Protein AF-0000000071388627 (afdb_homodimer)

pLDDT: mean 86.47, std 14.32, range [31.53, 97.62]

Foldseek 3Di:
DCCCLQVLNDLQVLVDPVNVVVCCVVPVPDDRDGSCCCLPPVLVVLLVVLLVVVLVVCPQPQQAKEWEWDWDAFPQAGWIWIWIKIWFQHPLLDIDIATQWGFTDDDDLALVSVLVVVVVSCVVSVNDLSRYLEYEYAPDPRPVSNCVVNVHHYDYFPLNLLLQLLCQLACPDPLNVVLLVQLQQQLVVCVVDVVLLVLLQVLCVVVVHDNDHAQHADPSGVVSSLSNLVSCLSCVVSVVVSVVPDDGPHDDDPVSSLVSVLVNLLCVQVVVVSVVQLDPQHFLLVNLLLLLLNLVLLPDDDPSCVPCVSSSVSSSVSSCVSCPCVCVPLLSVLLNLLQLQHNCLSPDPVCSVVSLVSNLVVQVVVPVPDPDDFPPDDDPQPDDDDDDDPSHSVNSSVVSNPPPDDPDDDPPAPPLRVLSVVSSPDHGHHPPDDRSVVCSNRVNSGVCNRRSSRHGNRSSVVVVLVVSLPSNCDNVNVPDDSVSSGSSSNCNRSVVVVVVD/DCCCLQVLNDLQVLVDPVNVVVCCVVPVPDDRDGSCCCLPPVLVVLLVVLLVVVLVVCPQPQQAKEWEWDWDAFPQAGWIWIWIKIWFAHPLLDIDIATQWGFTDDDDLALVSVLVVVVVSCVVSVNDLSRYLEYEYAPDPRPVSNCVVNVHHYDYFPLNLLLQLLCQLPCPDPLNVVLLVQLQQQLVVCVVDVVLLVLLQVLCVVVVHDNDHAQHADPSGVVSSLSNLVSCLSCVVSVVVSVVPDDGPHDADPVSSLVSVLVNLLCVQVVVLSVVQLDPQHFLLVNLLLLLLNLVLLPDDDPSCVPCVSSSVSSSVSSCVSCPCVCVPLLSVLLNLLQLQHNCLSPDPVCSVVSLVSNLVVQVVVPVPDPDDFPPDDDPQPDDDDDDDPSHSVNSSVVSNPPPDDPDPDPPAPPLNVLSVVSSPDHGHHPPDDRSVVCSNRVNSGVCNRNSSRHGNRSSVVVVLVVSLPSNCDNVNVPDDSVSSGSSSNCNRSVVVVVVD

Sequence (1002 aa):
MEFICLDHQPLSVVEDEGFQR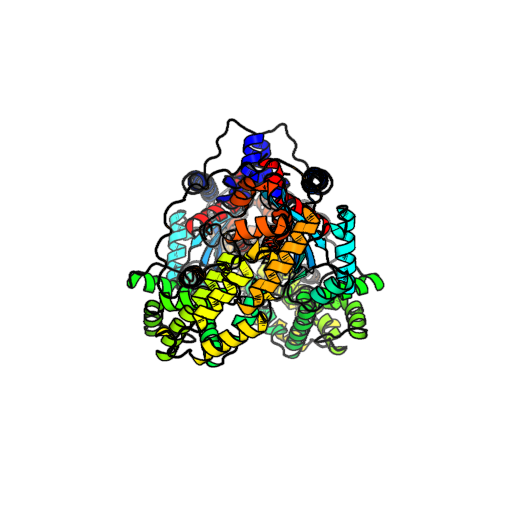LMSYLDSRYTLPGRKYFTDVCLPQLYQTVFTYVDSLMKDNITSIGFTSDIWSASVCPMSMLSLTAQFINQNFELQKVVLHSQKFSGSHTAEALVAAFSDMFQAWGIPKEKVHVILRDNTKNMEKAMRDAHLPSLPCMAHSLQLAVTEGVMSQRSIADIIASGRLIVGHFKHSPLAYSRLQSIQKQLGQPIKRLQQDVPTRWNSTVYMLQSLLEQKRALCAYVADYDLPSMFTSSQWKLVENMISLLTPFEELTQQISSSTASAADVIPSIRALTRLLEKTAETDHGVKTSKATLLEAVQKRFRDIECERLYSIATILDPRYKDRYFSDAVKPQIRGLLSNVLATGLEQQDGEASLAASGSGPPEKVPRTGSLHAMYAELLGGDQECGSSENSSSASLQLNFYLSEPVIAQSGQPLVYWQNNKSRFPAARTYLCALCTSVDSERLFSTAGNIIDEKRNKLSAKNAEMLIFIKKNLPLMLKKMEFICLDHQPLSVVEDEGFQRLMSYLDSRYTLPGRKYFTDVCLPQLYQTVFTYVDSLMKDNITSIGFTSDIWSASVCPMSMLSLTAQFINQNFELQKVVLHSQKFSGSHTAEALVAAFSDMFQAWGIPKEKVHVILRDNTKNMEKAMRDAHLPSLPCMAHSLQLAVTEGVMSQRSIADIIASGRLIVGHFKHSPLAYSRLQSIQKQLGQPIKRLQQDVPTRWNSTVYMLQSLLEQKRALCAYVADYDLPSMFTSSQWKLVENMISLLTPFEELTQQISSSTASAADVIPSIRALTRLLEKTAETDHGVKTSKATLLEAVQKRFRDIECERLYSIATILDPRYKDRYFSDAVKPQIRGLLSNVLATGLEQQDGEASLAASGSGPPEKVPRTGSLHAMYAELLGGDQECGSSENSSSASLQLNFYLSEPVIAQSGQPLVYWQNNKSRFPAARTYLCALCTSVDSERLFSTAGNIIDEKRNKLSAKNAEMLIFIKKNLPLMLKK

Solvent-accessible surface area (backbone atoms only — not comparable to full-atom values): 54882 Å² total; per-residue (Å²): 106,62,37,34,37,60,56,56,44,61,71,57,49,57,68,32,68,16,48,42,51,49,47,40,70,70,36,69,86,58,76,81,64,55,42,64,52,46,62,71,45,50,45,56,50,53,36,49,54,47,47,53,51,53,52,51,61,60,64,55,78,52,70,39,33,16,32,33,34,43,78,46,68,52,84,70,37,79,45,29,29,37,37,34,32,41,24,29,33,40,90,78,40,42,82,43,75,45,61,74,42,45,38,70,46,75,54,73,80,41,31,68,53,48,35,52,50,53,51,50,54,30,57,75,71,67,50,57,74,85,32,50,58,33,35,29,29,56,83,48,70,39,56,51,49,14,30,59,74,61,72,44,52,64,44,65,20,47,60,61,51,49,51,51,19,47,43,65,16,40,56,62,37,65,74,49,40,49,51,51,51,40,49,49,45,38,44,47,52,39,67,75,25,48,45,50,39,46,52,50,44,53,46,20,53,75,71,70,42,79,81,72,79,71,45,77,53,48,91,94,36,69,68,36,44,48,47,22,50,49,37,49,59,75,37,42,67,47,52,56,56,43,53,75,79,42,90,60,95,42,80,78,50,74,69,48,50,50,48,50,52,30,49,49,60,67,43,44,51,55,54,51,48,51,53,52,49,60,38,92,79,36,25,25,33,50,49,61,49,49,50,52,22,50,52,52,55,60,69,49,87,55,82,62,36,64,94,38,50,66,39,47,52,38,29,48,50,31,44,51,62,72,54,54,63,48,77,71,34,63,69,36,40,51,14,20,41,64,28,48,56,48,30,71,55,74,50,54,80,84,50,45,64,58,51,51,51,51,46,41,52,54,47,55,68,58,56,72,68,72,83,70,83,84,67,84,73,83,79,79,82,72,82,84,77,78,85,62,58,92,84,38,54,64,36,35,49,53,62,50,59,68,65,76,70,83,78,78,80,76,80,90,52,52,74,51,41,45,53,49,50,50,58,67,69,45,79,62,48,55,85,87,51,56,53,45,60,56,39,49,60,43,51,74,76,50,70,63,47,46,52,38,59,29,27,55,34,42,43,52,65,47,52,53,49,45,52,50,45,46,64,58,49,29,84,90,36,53,78,64,49,57,68,59,49,27,46,41,53,42,40,40,69,39,41,60,66,62,63,77,103,105,61,37,35,36,60,56,57,44,61,72,56,48,59,68,32,67,17,48,42,52,50,48,40,70,70,36,69,85,58,78,81,62,55,40,63,52,45,61,71,45,50,44,56,51,52,38,50,54,48,48,52,52,54,52,52,61,59,65,55,77,52,69,39,33,14,33,32,34,43,78,44,70,49,82,70,37,79,45,29,28,37,38,35,32,42,23,29,34,40,90,77,40,43,81,43,77,44,60,75,41,44,38,70,46,75,54,72,81,40,30,67,54,46,36,53,49,52,52,49,54,29,58,75,71,67,52,57,73,85,31,50,60,31,34,30,28,56,82,48,68,39,57,51,48,15,30,59,75,61,72,44,53,65,44,65,20,47,60,59,52,50,50,51,18,46,42,64,16,40,54,64,36,64,75,49,38,49,50,52,51,40,48,50,43,38,44,44,53,39,66,74,25,47,45,51,38,46,52,51,43,52,45,19,53,75,72,70,42,78,81,72,79,74,46,76,54,47,93,92,37,68,66,37,44,49,47,21,51,49,38,47,58,76,37,42,67,50,50,55,56,44,53,72,79,42,89,61,92,42,79,78,51,74,69,49,51,50,47,51,52,29,50,48,59,67,43,44,49,56,53,51,48,50,55,53,47,60,38,93,81,35,25,25,35,50,50,61,52,50,51,52,22,49,52,52,55,60,69,49,88,54,82,64,36,64,93,39,50,67,38,47,52,38,28,48,50,32,44,50,61,74,54,55,63,49,77,71,35,63,70,37,40,52,13,20,39,62,28,48,57,47,29,70,55,73,50,54,79,85,50,43,63,59,51,52,52,51,46,40,51,54,47,55,68,59,56,74,67,72,82,71,84,83,67,83,71,82,79,79,82,71,80,85,76,78,83,60,57,92,84,37,54,64,35,34,48,53,62,51,57,67,66,76,69,83,77,77,81,76,79,89,52,50,74,53,42,44,51,49,50,51,58,67,68,45,82,62,47,54,85,86,52,57,54,46,60,55,40,49,59,42,50,73,76,51,69,62,48,46,50,40,58,29,26,55,33,42,44,51,65,47,54,52,48,45,54,49,46,46,64,56,50,26,84,90,36,53,78,65,49,56,67,59,50,27,46,41,53,41,40,40,67,38,42,59,66,63,63,78,103

Organism: Carassius auratus (NCBI:txid7957)

Structure (mmCIF, N/CA/C/O backbone):
data_AF-0000000071388627-model_v1
#
loop_
_entity.id
_entity.type
_entity.pdbx_description
1 polymer 'Zinc finger BED domain-containing protein 4-like'
#
loop_
_atom_site.group_PDB
_atom_site.id
_atom_site.type_symbol
_atom_site.label_atom_id
_atom_site.label_alt_id
_atom_site.label_comp_id
_atom_site.label_asym_id
_atom_site.label_entity_id
_atom_site.label_seq_id
_atom_site.pdbx_PDB_ins_code
_atom_site.Cartn_x
_atom_site.Cartn_y
_atom_site.Cartn_z
_atom_site.occupancy
_atom_site.B_iso_or_equiv
_atom_site.auth_seq_id
_atom_site.auth_comp_id
_atom_site.auth_asym_id
_atom_site.auth_atom_id
_atom_site.pdbx_PDB_model_num
ATOM 1 N N . MET A 1 1 ? 21.75 2.152 11.086 1 93.62 1 MET A N 1
ATOM 2 C CA . MET A 1 1 ? 20.5 2.467 11.789 1 93.62 1 MET A CA 1
ATOM 3 C C . MET A 1 1 ? 19.906 3.781 11.281 1 93.62 1 MET A C 1
ATOM 5 O O . MET A 1 1 ? 18.703 3.895 11.109 1 93.62 1 MET A O 1
ATOM 9 N N . GLU A 1 2 ? 20.734 4.785 11.07 1 94.06 2 GLU A N 1
ATOM 10 C CA . GLU A 1 2 ? 20.266 6.051 10.516 1 94.06 2 GLU A CA 1
ATOM 11 C C . GLU A 1 2 ? 19.625 5.84 9.148 1 94.06 2 GLU A C 1
ATOM 13 O O . GLU A 1 2 ? 18.594 6.453 8.844 1 94.06 2 GLU A O 1
ATOM 18 N N . PHE A 1 3 ? 20.312 4.934 8.367 1 94.44 3 PHE A N 1
ATOM 19 C CA . PHE A 1 3 ? 19.75 4.578 7.066 1 94.44 3 PHE A CA 1
ATOM 20 C C . PHE A 1 3 ? 18.328 4.039 7.215 1 94.44 3 PHE A C 1
ATOM 22 O O . PHE A 1 3 ? 17.422 4.453 6.488 1 94.44 3 PHE A O 1
ATOM 29 N N . ILE A 1 4 ? 18.078 3.182 8.156 1 94.88 4 ILE A N 1
ATOM 30 C CA . ILE A 1 4 ? 16.797 2.533 8.383 1 94.88 4 ILE A CA 1
ATOM 31 C C . ILE A 1 4 ? 15.766 3.57 8.836 1 94.88 4 ILE A C 1
ATOM 33 O O . ILE A 1 4 ? 14.648 3.625 8.305 1 94.88 4 ILE A O 1
ATOM 37 N N . CYS A 1 5 ? 16.062 4.492 9.688 1 94.62 5 CYS A N 1
ATOM 38 C CA . CYS A 1 5 ? 15.141 5.438 10.297 1 94.62 5 CYS A CA 1
ATOM 39 C C . CYS A 1 5 ? 14.844 6.594 9.352 1 94.62 5 CYS A C 1
ATOM 41 O O . CYS A 1 5 ? 13.68 6.977 9.172 1 94.62 5 CYS A O 1
ATOM 43 N N . LEU A 1 6 ? 15.852 7.152 8.711 1 94.25 6 LEU A N 1
ATOM 44 C CA . LEU A 1 6 ? 15.688 8.328 7.867 1 94.25 6 LEU A CA 1
ATOM 45 C C . LEU A 1 6 ? 14.938 7.98 6.586 1 94.25 6 LEU A C 1
ATOM 47 O O . LEU A 1 6 ? 14.188 8.805 6.059 1 94.25 6 LEU A O 1
ATOM 51 N N . ASP A 1 7 ? 15.172 6.766 6.09 1 92.81 7 ASP A N 1
ATOM 52 C CA . ASP A 1 7 ? 14.602 6.402 4.797 1 92.81 7 ASP A CA 1
ATOM 53 C C . ASP A 1 7 ? 13.391 5.48 4.973 1 92.81 7 ASP A C 1
ATOM 55 O O . ASP A 1 7 ? 12.906 4.895 4 1 92.81 7 ASP A O 1
ATOM 59 N N . HIS A 1 8 ? 12.883 5.25 6.105 1 88.62 8 HIS A N 1
ATOM 60 C CA . HIS A 1 8 ? 11.727 4.418 6.418 1 88.62 8 HIS A CA 1
ATOM 61 C C . HIS A 1 8 ? 11.93 2.986 5.938 1 88.62 8 HIS A C 1
ATOM 63 O O . HIS A 1 8 ? 11.031 2.393 5.336 1 88.62 8 HIS A O 1
ATOM 69 N N . GLN A 1 9 ? 13.102 2.508 6.039 1 91.81 9 GLN A N 1
ATOM 70 C CA . GLN A 1 9 ? 13.352 1.112 5.695 1 91.81 9 GLN A CA 1
ATOM 71 C C . GLN A 1 9 ? 12.844 0.176 6.785 1 91.81 9 GLN A C 1
ATOM 73 O O . GLN A 1 9 ? 12.906 0.505 7.973 1 91.81 9 GLN A O 1
ATOM 78 N N . PRO A 1 10 ? 12.312 -0.989 6.352 1 91.88 10 PRO A N 1
ATOM 79 C CA . PRO A 1 10 ? 12 -1.979 7.387 1 91.88 10 PRO A CA 1
ATOM 80 C C . PRO A 1 10 ? 13.242 -2.436 8.148 1 91.88 10 PRO A C 1
ATOM 82 O O . PRO A 1 10 ? 14.336 -2.488 7.586 1 91.88 10 PRO A O 1
ATOM 85 N N . LEU A 1 11 ? 13.039 -2.76 9.438 1 92.31 11 LEU A N 1
ATOM 86 C CA . LEU A 1 11 ? 14.148 -3.238 10.258 1 92.31 11 LEU A CA 1
ATOM 87 C C . LEU A 1 11 ? 14.734 -4.523 9.68 1 92.31 11 LEU A C 1
ATOM 89 O O . LEU A 1 11 ? 15.898 -4.84 9.922 1 92.31 11 LEU A O 1
ATOM 93 N N . SER A 1 12 ? 14 -5.227 8.867 1 93.06 12 SER A N 1
ATOM 94 C CA . SER A 1 12 ? 14.422 -6.496 8.281 1 93.06 12 SER A CA 1
ATOM 95 C C . SER A 1 12 ? 15.32 -6.277 7.066 1 93.06 12 SER A C 1
ATOM 97 O O . SER A 1 12 ? 15.828 -7.234 6.48 1 93.06 12 SER A O 1
ATOM 99 N N . VAL A 1 13 ? 15.492 -5.012 6.676 1 94 13 VAL A N 1
ATOM 100 C CA . VAL A 1 13 ? 16.281 -4.691 5.496 1 94 13 VAL A CA 1
ATOM 101 C C . VAL A 1 13 ? 17.688 -5.293 5.637 1 94 13 VAL A C 1
ATOM 103 O O . VAL A 1 13 ? 18.297 -5.688 4.645 1 94 13 VAL A O 1
ATOM 106 N N . VAL A 1 14 ? 18.234 -5.469 6.844 1 95 14 VAL A N 1
ATOM 107 C CA . VAL A 1 14 ? 19.594 -5.945 7.117 1 95 14 VAL A CA 1
ATOM 108 C C . VAL A 1 14 ? 19.703 -7.426 6.77 1 95 14 VAL A C 1
ATOM 110 O O . VAL A 1 14 ? 20.797 -7.957 6.613 1 95 14 VAL A O 1
ATOM 113 N N . GLU A 1 15 ? 18.562 -8.055 6.637 1 94.75 15 GLU A N 1
ATOM 114 C CA . GLU A 1 15 ? 18.547 -9.484 6.32 1 94.75 15 GLU A CA 1
ATOM 115 C C . GLU A 1 15 ? 18.297 -9.719 4.832 1 94.75 15 GLU A C 1
ATOM 117 O O . GLU A 1 15 ? 18.359 -10.859 4.359 1 94.75 15 GLU A O 1
ATOM 122 N N . ASP A 1 16 ? 17.984 -8.656 4.141 1 94.19 16 ASP A N 1
ATOM 123 C CA . ASP A 1 16 ? 17.719 -8.781 2.713 1 94.19 16 ASP A CA 1
ATOM 124 C C . ASP A 1 16 ? 18.984 -9.117 1.945 1 94.19 16 ASP A C 1
ATOM 126 O O . ASP A 1 16 ? 20.062 -8.625 2.277 1 94.19 16 ASP A O 1
ATOM 130 N N . GLU A 1 17 ? 18.891 -9.922 0.901 1 94.06 17 GLU A N 1
ATOM 131 C CA . GLU A 1 17 ? 20.031 -10.43 0.146 1 94.06 17 GLU A CA 1
ATOM 132 C C . GLU A 1 17 ? 20.812 -9.289 -0.518 1 94.06 17 GLU A C 1
ATOM 134 O O . GLU A 1 17 ? 22.031 -9.242 -0.457 1 94.06 17 GLU A O 1
ATOM 139 N N . GLY A 1 18 ? 20.078 -8.398 -1.181 1 94.69 18 GLY A N 1
ATOM 140 C CA . GLY A 1 18 ? 20.734 -7.297 -1.867 1 94.69 18 GLY A CA 1
ATOM 141 C C . GLY A 1 18 ? 21.531 -6.402 -0.937 1 94.69 18 GLY A C 1
ATOM 142 O O . GLY A 1 18 ? 22.656 -6.016 -1.253 1 94.69 18 GLY A O 1
ATOM 143 N N . PHE A 1 19 ? 20.969 -6.074 0.248 1 96.12 19 PHE A N 1
ATOM 144 C CA . PHE A 1 19 ? 21.641 -5.211 1.208 1 96.12 19 PHE A CA 1
ATOM 145 C C . PHE A 1 19 ? 22.875 -5.898 1.79 1 96.12 19 PHE A C 1
ATOM 147 O O . PHE A 1 19 ? 23.922 -5.273 1.964 1 96.12 19 PHE A O 1
ATOM 154 N N . GLN A 1 20 ? 22.75 -7.133 2.045 1 94.81 20 GLN A N 1
ATOM 155 C CA . GLN A 1 20 ? 23.875 -7.895 2.557 1 94.81 20 GLN A CA 1
ATOM 156 C C . GLN A 1 20 ? 25.016 -7.926 1.548 1 94.81 20 GLN A C 1
ATOM 158 O O . GLN A 1 20 ? 26.188 -7.789 1.92 1 94.81 20 GLN A O 1
ATOM 163 N N . ARG A 1 21 ? 24.719 -8.148 0.308 1 94 21 ARG A N 1
ATOM 164 C CA . ARG A 1 21 ? 25.734 -8.148 -0.74 1 94 21 ARG A CA 1
ATOM 165 C C . ARG A 1 21 ? 26.422 -6.789 -0.856 1 94 21 ARG A C 1
ATOM 167 O O . ARG A 1 21 ? 27.625 -6.703 -1.042 1 94 21 ARG A O 1
ATOM 174 N N . LEU A 1 22 ? 25.625 -5.73 -0.763 1 94.62 22 LEU A N 1
ATOM 175 C CA . LEU A 1 22 ? 26.172 -4.375 -0.828 1 94.62 22 LEU A CA 1
ATOM 176 C C . LEU A 1 22 ? 27.141 -4.121 0.323 1 94.62 22 LEU A C 1
ATOM 178 O O . LEU A 1 22 ? 28.25 -3.627 0.11 1 94.62 22 LEU A O 1
ATOM 182 N N . MET A 1 23 ? 26.703 -4.453 1.528 1 94.56 23 MET A N 1
ATOM 183 C CA . MET A 1 23 ? 27.531 -4.227 2.715 1 94.56 23 MET A CA 1
ATOM 184 C C . MET A 1 23 ? 28.828 -5.035 2.645 1 94.56 23 MET A C 1
ATOM 186 O O . MET A 1 23 ? 29.891 -4.531 2.994 1 94.56 23 MET A O 1
ATOM 190 N N . SER A 1 24 ? 28.641 -6.262 2.186 1 93.31 24 SER A N 1
ATOM 191 C CA . SER A 1 24 ? 29.828 -7.121 2.062 1 93.31 24 SER A CA 1
ATOM 192 C C . SER A 1 24 ? 30.797 -6.578 1.023 1 93.31 24 SER A C 1
ATOM 194 O O . SER A 1 24 ? 32 -6.715 1.177 1 93.31 24 SER A O 1
ATOM 196 N N . TYR A 1 25 ? 30.312 -6.043 -0.004 1 92.06 25 TYR A N 1
ATOM 197 C CA . TYR A 1 25 ? 31.141 -5.477 -1.063 1 92.06 25 TYR A CA 1
ATOM 198 C C . TYR A 1 25 ? 31.875 -4.23 -0.577 1 92.06 25 TYR A C 1
ATOM 200 O O . TYR A 1 25 ? 33.062 -4.035 -0.889 1 92.06 25 TYR A O 1
ATOM 208 N N . LEU A 1 26 ? 31.25 -3.412 0.191 1 91.81 26 LEU A N 1
ATOM 209 C CA . LEU A 1 26 ? 31.812 -2.146 0.639 1 91.81 26 LEU A CA 1
ATOM 210 C C . LEU A 1 26 ? 32.75 -2.365 1.814 1 91.81 26 LEU A C 1
ATOM 212 O O . LEU A 1 26 ? 33.781 -1.674 1.936 1 91.81 26 LEU A O 1
ATOM 216 N N . ASP A 1 27 ? 32.406 -3.26 2.703 1 91.5 27 ASP A N 1
ATOM 217 C CA . ASP A 1 27 ? 33.25 -3.588 3.846 1 91.5 27 ASP A CA 1
ATOM 218 C C . ASP A 1 27 ? 33.156 -5.074 4.188 1 91.5 27 ASP A C 1
ATOM 220 O O . ASP A 1 27 ? 32.344 -5.473 5.031 1 91.5 27 ASP A O 1
ATOM 224 N N . SER A 1 28 ? 34 -5.805 3.654 1 87.5 28 SER A N 1
ATOM 225 C CA . SER A 1 28 ? 33.969 -7.254 3.822 1 87.5 28 SER A CA 1
ATOM 226 C C . SER A 1 28 ? 34.312 -7.648 5.258 1 87.5 28 SER A C 1
ATOM 228 O O . SER A 1 28 ? 34 -8.766 5.688 1 87.5 28 SER A O 1
ATOM 230 N N . ARG A 1 29 ? 34.938 -6.742 5.984 1 90.88 29 ARG A N 1
ATOM 231 C CA . ARG A 1 29 ? 35.344 -7.039 7.352 1 90.88 29 ARG A CA 1
ATOM 232 C C . ARG A 1 29 ? 34.156 -6.863 8.32 1 90.88 29 ARG A C 1
ATOM 234 O O . ARG A 1 29 ? 34.219 -7.367 9.445 1 90.88 29 ARG A O 1
ATOM 241 N N . TYR A 1 30 ? 33.25 -6.164 7.887 1 89.44 30 TYR A N 1
ATOM 242 C CA . TYR A 1 30 ? 32.094 -5.879 8.734 1 89.44 30 TYR A CA 1
ATOM 243 C C . TYR A 1 30 ? 31.062 -6.996 8.656 1 89.44 30 TYR A C 1
ATOM 245 O O . TYR A 1 30 ? 30.594 -7.34 7.566 1 89.44 30 TYR A O 1
ATOM 253 N N . THR A 1 31 ? 30.797 -7.578 9.797 1 91.69 31 THR A N 1
ATOM 254 C CA . THR A 1 31 ? 29.719 -8.555 9.859 1 91.69 31 THR A CA 1
ATOM 255 C C . THR A 1 31 ? 28.391 -7.887 10.242 1 91.69 31 THR A C 1
ATOM 257 O O . THR A 1 31 ? 28.234 -7.422 11.367 1 91.69 31 THR A O 1
ATOM 260 N N . LEU A 1 32 ? 27.562 -7.863 9.352 1 92.94 32 LEU A N 1
ATOM 261 C CA . LEU A 1 32 ? 26.281 -7.207 9.547 1 92.94 32 LEU A CA 1
ATOM 262 C C . LEU A 1 32 ? 25.422 -7.965 10.562 1 92.94 32 LEU A C 1
ATOM 264 O O . LEU A 1 32 ? 25.125 -9.141 10.359 1 92.94 32 LEU A O 1
ATOM 268 N N . PRO A 1 33 ? 25.094 -7.336 11.656 1 93.25 33 PRO A N 1
ATOM 269 C CA . PRO A 1 33 ? 24.234 -7.992 12.648 1 93.25 33 PRO A CA 1
ATOM 270 C C . PRO A 1 33 ? 22.828 -8.266 12.117 1 93.25 33 PRO A C 1
ATOM 272 O O . PRO A 1 33 ? 22.422 -7.684 11.109 1 93.25 33 PRO A O 1
ATOM 275 N N . GLY A 1 34 ? 22.109 -9.062 12.836 1 93.81 34 GLY A N 1
ATOM 276 C CA . GLY A 1 34 ? 20.75 -9.422 12.422 1 93.81 34 GLY A CA 1
ATOM 277 C C . GLY A 1 34 ? 19.703 -8.406 12.844 1 93.81 34 GLY A C 1
ATOM 278 O O . GLY A 1 34 ? 20.016 -7.434 13.523 1 93.81 34 GLY A O 1
ATOM 279 N N . ARG A 1 35 ? 18.562 -8.641 12.422 1 94.31 35 ARG A N 1
ATOM 280 C CA . ARG A 1 35 ? 17.422 -7.746 12.664 1 94.31 35 ARG A CA 1
ATOM 281 C C . ARG A 1 35 ? 17.188 -7.555 14.164 1 94.31 35 ARG A C 1
ATOM 283 O O . ARG A 1 35 ? 16.875 -6.449 14.609 1 94.31 35 ARG A O 1
ATOM 290 N N . LYS A 1 36 ? 17.312 -8.555 14.914 1 94.75 36 LYS A N 1
ATOM 291 C CA . LYS A 1 36 ? 17.078 -8.5 16.359 1 94.75 36 LYS A CA 1
ATOM 292 C C . LYS A 1 36 ? 18 -7.504 17.031 1 94.75 36 LYS A C 1
ATOM 294 O O . LYS A 1 36 ? 17.594 -6.773 17.938 1 94.75 36 LYS A O 1
ATOM 299 N N . TYR A 1 37 ? 19.234 -7.516 16.703 1 96 37 TYR A N 1
ATOM 300 C CA . TYR A 1 37 ? 20.203 -6.59 17.266 1 96 37 TYR A CA 1
ATOM 301 C C . TYR A 1 37 ? 19.828 -5.145 16.953 1 96 37 TYR A C 1
ATOM 303 O O . TYR A 1 37 ? 19.906 -4.277 17.828 1 96 37 TYR A O 1
ATOM 311 N N . PHE A 1 38 ? 19.469 -4.867 15.758 1 95.75 38 PHE A N 1
ATOM 312 C CA . PHE A 1 38 ? 19.094 -3.512 15.367 1 95.75 38 PHE A CA 1
ATOM 313 C C . PHE A 1 38 ? 17.812 -3.07 16.062 1 95.75 38 PHE A C 1
ATOM 315 O O . PHE A 1 38 ? 17.672 -1.897 16.406 1 95.75 38 PHE A O 1
ATOM 322 N N . THR A 1 39 ? 16.875 -4.004 16.25 1 95.44 39 THR A N 1
ATOM 323 C CA . THR A 1 39 ? 15.586 -3.701 16.859 1 95.44 39 THR A CA 1
ATOM 324 C C . THR A 1 39 ? 15.742 -3.5 18.375 1 95.44 39 THR A C 1
ATOM 326 O O . THR A 1 39 ? 15.195 -2.553 18.938 1 95.44 39 THR A O 1
ATOM 329 N N . ASP A 1 40 ? 16.547 -4.32 18.969 1 96.25 40 ASP A N 1
ATOM 330 C CA . ASP A 1 40 ? 16.562 -4.379 20.422 1 96.25 40 ASP A CA 1
ATOM 331 C C . ASP A 1 40 ? 17.688 -3.539 21 1 96.25 40 ASP A C 1
ATOM 333 O O . ASP A 1 40 ? 17.656 -3.156 22.172 1 96.25 40 ASP A O 1
ATOM 337 N N . VAL A 1 41 ? 18.656 -3.25 20.219 1 96.69 41 VAL A N 1
ATOM 338 C CA . VAL A 1 41 ? 19.812 -2.553 20.766 1 96.69 41 VAL A CA 1
ATOM 339 C C . VAL A 1 41 ? 20 -1.217 20.047 1 96.69 41 VAL A C 1
ATOM 341 O O . VAL A 1 41 ? 19.922 -0.156 20.672 1 96.69 41 VAL A O 1
ATOM 344 N N . CYS A 1 42 ? 20.188 -1.237 18.766 1 96.94 42 CYS A N 1
ATOM 345 C CA . CYS A 1 42 ? 20.562 -0.043 18.016 1 96.94 42 CYS A CA 1
ATOM 346 C C . CYS A 1 42 ? 19.422 0.975 18.016 1 96.94 42 CYS A C 1
ATOM 348 O O . CYS A 1 42 ? 19.656 2.178 18.125 1 96.94 42 CYS A O 1
ATOM 350 N N . LEU A 1 43 ? 18.188 0.514 17.812 1 97 43 LEU A N 1
ATOM 351 C CA . LEU A 1 43 ? 17.047 1.405 17.734 1 97 43 LEU A CA 1
ATOM 352 C C . LEU A 1 43 ? 16.844 2.148 19.047 1 97 43 LEU A C 1
ATOM 354 O O . LEU A 1 43 ? 16.797 3.379 19.062 1 97 43 LEU A O 1
ATOM 358 N N . PRO A 1 44 ? 16.797 1.444 20.188 1 97.31 44 PRO A N 1
ATOM 359 C CA . PRO A 1 44 ? 16.656 2.158 21.453 1 97.31 44 PRO A CA 1
ATOM 360 C C . PRO A 1 44 ? 17.844 3.092 21.734 1 97.31 44 PRO A C 1
ATOM 362 O O . PRO A 1 44 ? 17.656 4.16 22.328 1 97.31 44 PRO A O 1
ATOM 365 N N . GLN A 1 45 ? 19 2.697 21.328 1 97.62 45 GLN A N 1
ATOM 366 C CA . GLN A 1 45 ? 20.188 3.525 21.547 1 97.62 45 GLN A CA 1
ATOM 367 C C . GLN A 1 45 ? 20.094 4.832 20.766 1 97.62 45 GLN A C 1
ATOM 369 O O . GLN A 1 45 ? 20.375 5.906 21.297 1 97.62 45 GLN A O 1
ATOM 374 N N . LEU A 1 46 ? 19.766 4.699 19.516 1 97.38 46 LEU A N 1
ATOM 375 C CA . LEU A 1 46 ? 19.625 5.898 18.688 1 97.38 46 LEU A CA 1
ATOM 376 C C . LEU A 1 46 ? 18.469 6.766 19.203 1 97.38 46 LEU A C 1
ATOM 378 O O . LEU A 1 46 ? 18.562 7.996 19.156 1 97.38 46 LEU A O 1
ATOM 382 N N . TYR A 1 47 ? 17.391 6.113 19.609 1 97.5 47 TYR A N 1
ATOM 383 C CA . TYR A 1 47 ? 16.281 6.836 20.203 1 97.5 47 TYR A CA 1
ATOM 384 C C . TYR A 1 47 ? 16.734 7.684 21.375 1 97.5 47 TYR A C 1
ATOM 386 O O . TYR A 1 47 ? 16.375 8.859 21.484 1 97.5 47 TYR A O 1
ATOM 394 N N . GLN A 1 48 ? 17.531 7.082 22.219 1 97.5 48 GLN A N 1
ATOM 395 C CA . GLN A 1 48 ? 18.016 7.773 23.406 1 97.5 48 GLN A CA 1
ATOM 396 C C . GLN A 1 48 ? 18.891 8.969 23.047 1 97.5 48 GLN A C 1
ATOM 398 O O . GLN A 1 48 ? 18.828 10.016 23.688 1 97.5 48 GLN A O 1
ATOM 403 N N . THR A 1 49 ? 19.672 8.773 22.078 1 97.56 49 THR A N 1
ATOM 404 C CA . THR A 1 49 ? 20.531 9.859 21.625 1 97.56 49 THR A CA 1
ATOM 405 C C . THR A 1 49 ? 19.688 11.039 21.125 1 97.56 49 THR A C 1
ATOM 407 O O . THR A 1 49 ? 19.953 12.188 21.484 1 97.56 49 THR A O 1
ATOM 410 N N . VAL A 1 50 ? 18.75 10.766 20.281 1 97.56 50 VAL A N 1
ATOM 411 C CA . VAL A 1 50 ? 17.891 11.805 19.719 1 97.56 50 VAL A CA 1
ATOM 412 C C . VAL A 1 50 ? 17.031 12.414 20.828 1 97.56 50 VAL A C 1
ATOM 414 O O . VAL A 1 50 ? 16.797 13.625 20.844 1 97.56 50 VAL A O 1
ATOM 417 N N . PHE A 1 51 ? 16.531 11.562 21.734 1 97.5 51 PHE A N 1
ATOM 418 C CA . PHE A 1 51 ? 15.742 12.016 22.875 1 97.5 51 PHE A CA 1
ATOM 419 C C . PHE A 1 51 ? 16.5 13.047 23.688 1 97.5 51 PHE A C 1
ATOM 421 O O . PHE A 1 51 ? 15.961 14.094 24.047 1 97.5 51 PHE A O 1
ATOM 428 N N . THR A 1 52 ? 17.734 12.75 23.984 1 97.06 52 THR A N 1
ATOM 429 C CA . THR A 1 52 ? 18.578 13.656 24.766 1 97.06 52 THR A CA 1
ATOM 430 C C . THR A 1 52 ? 18.75 14.984 24.047 1 97.06 52 THR A C 1
ATOM 432 O O . THR A 1 52 ? 18.75 16.047 24.672 1 97.06 52 THR A O 1
ATOM 435 N N . TYR A 1 53 ? 18.922 14.867 22.828 1 96.81 53 TYR A N 1
ATOM 436 C CA . TYR A 1 53 ? 19.078 16.078 22.031 1 96.81 53 TYR A CA 1
ATOM 437 C C . TYR A 1 53 ? 17.797 16.922 22.078 1 96.81 53 TYR A C 1
ATOM 439 O O . TYR A 1 53 ? 17.859 18.125 22.312 1 96.81 53 TYR A O 1
ATOM 447 N N . VAL A 1 54 ? 16.625 16.328 21.828 1 96.56 54 VAL A N 1
ATOM 448 C CA . VAL A 1 54 ? 15.344 17.047 21.844 1 96.56 54 VAL A CA 1
ATOM 449 C C . VAL A 1 54 ? 15.102 17.625 23.234 1 96.56 54 VAL A C 1
ATOM 451 O O . VAL A 1 54 ? 14.625 18.766 23.359 1 96.56 54 VAL A O 1
ATOM 454 N N . ASP A 1 55 ? 15.422 16.875 24.219 1 96 55 ASP A N 1
ATOM 455 C CA . ASP A 1 55 ? 15.258 17.312 25.594 1 96 55 ASP A CA 1
ATOM 456 C C . ASP A 1 55 ? 16.094 18.562 25.859 1 96 55 ASP A C 1
ATOM 458 O O . ASP A 1 55 ? 15.633 19.484 26.547 1 96 55 ASP A O 1
ATOM 462 N N . SER A 1 56 ? 17.25 18.578 25.375 1 94.94 56 SER A N 1
ATOM 463 C CA . SER A 1 56 ? 18.109 19.734 25.547 1 94.94 56 SER A CA 1
ATOM 464 C C . SER A 1 56 ? 17.562 20.953 24.828 1 94.94 56 SER A C 1
ATOM 466 O O . SER A 1 56 ? 17.656 22.078 25.328 1 94.94 56 SER A O 1
ATOM 468 N N . LEU A 1 57 ? 17.016 20.781 23.672 1 93.06 57 LEU A N 1
ATOM 469 C CA . LEU A 1 57 ? 16.422 21.875 22.891 1 93.06 57 LEU A CA 1
ATOM 470 C C . LEU A 1 57 ? 15.242 22.484 23.641 1 93.06 57 LEU A C 1
ATOM 472 O O . LEU A 1 57 ? 15.07 23.703 23.641 1 93.06 57 LEU A O 1
ATOM 476 N N . MET A 1 58 ? 14.461 21.688 24.281 1 93.25 58 MET A N 1
ATOM 477 C CA . MET A 1 58 ? 13.234 22.125 24.938 1 93.25 58 MET A CA 1
ATOM 478 C C . MET A 1 58 ? 13.547 22.844 26.25 1 93.25 58 MET A C 1
ATOM 480 O O . MET A 1 58 ? 12.742 23.641 26.734 1 93.25 58 MET A O 1
ATOM 484 N N . LYS A 1 59 ? 14.672 22.578 26.781 1 90.38 59 LYS A N 1
ATOM 485 C CA . LYS A 1 59 ? 15.039 23.141 28.078 1 90.38 59 LYS A CA 1
ATOM 486 C C . LYS A 1 59 ? 15.898 24.391 27.906 1 90.38 59 LYS A C 1
ATOM 488 O O . LYS A 1 59 ? 16.125 25.125 28.875 1 90.38 59 LYS A O 1
ATOM 493 N N . ASP A 1 60 ? 16.281 24.688 26.719 1 90.06 60 ASP A N 1
ATOM 494 C CA . ASP A 1 60 ? 17.156 25.812 26.453 1 90.06 60 ASP A CA 1
ATOM 495 C C . ASP A 1 60 ? 16.375 27.125 26.406 1 90.06 60 ASP A C 1
ATOM 497 O O . ASP A 1 60 ? 16.109 27.656 25.328 1 90.06 60 ASP A O 1
ATOM 501 N N . ASN A 1 61 ? 16.047 27.75 27.562 1 87.31 61 ASN A N 1
ATOM 502 C CA . ASN A 1 61 ? 15.43 29.062 27.734 1 87.31 61 ASN A CA 1
ATOM 503 C C . ASN A 1 61 ? 14.094 29.141 27 1 87.31 61 ASN A C 1
ATOM 505 O O . ASN A 1 61 ? 13.836 30.109 26.281 1 87.31 61 ASN A O 1
ATOM 509 N N . ILE A 1 62 ? 13.344 28.109 27.031 1 90.81 62 ILE A N 1
ATOM 510 C CA . ILE A 1 62 ? 12.008 28.078 26.453 1 90.81 62 ILE A CA 1
ATOM 511 C C . ILE A 1 62 ? 10.969 28.25 27.562 1 90.81 62 ILE A C 1
ATOM 513 O O . ILE A 1 62 ? 10.953 27.469 28.531 1 90.81 62 ILE A O 1
ATOM 517 N N . THR A 1 63 ? 10.172 29.266 27.422 1 87.12 63 THR A N 1
ATOM 518 C CA . THR A 1 63 ? 9.234 29.562 28.5 1 87.12 63 THR A CA 1
ATOM 519 C C . THR A 1 63 ? 7.816 29.172 28.094 1 87.12 63 THR A C 1
ATOM 521 O O . THR A 1 63 ? 6.953 28.969 28.953 1 87.12 63 THR A O 1
ATOM 524 N N . SER A 1 64 ? 7.562 29.141 26.891 1 93.88 64 SER A N 1
ATOM 525 C CA . SER A 1 64 ? 6.23 28.781 26.406 1 93.88 64 SER A CA 1
ATOM 526 C C . SER A 1 64 ? 6.309 27.859 25.188 1 93.88 64 SER A C 1
ATOM 528 O O . SER A 1 64 ? 7.172 28.031 24.328 1 93.88 64 SER A O 1
ATOM 530 N N . ILE A 1 65 ? 5.41 26.891 25.203 1 96 65 ILE A N 1
ATOM 531 C CA . ILE A 1 65 ? 5.441 25.891 24.141 1 96 65 ILE A CA 1
ATOM 532 C C . ILE A 1 65 ? 4.035 25.703 23.578 1 96 65 ILE A C 1
ATOM 534 O O . ILE A 1 65 ? 3.072 25.547 24.328 1 96 65 ILE A O 1
ATOM 538 N N . GLY A 1 66 ? 3.916 25.859 22.266 1 95.31 66 GLY A N 1
ATOM 539 C CA . GLY A 1 66 ? 2.709 25.422 21.578 1 95.31 66 GLY A CA 1
ATOM 540 C C . GLY A 1 66 ? 2.75 23.953 21.172 1 95.31 66 GLY A C 1
ATOM 541 O O . GLY A 1 66 ? 3.807 23.438 20.812 1 95.31 66 GLY A O 1
ATOM 542 N N . PHE A 1 67 ? 1.545 23.297 21.219 1 95.56 67 PHE A N 1
ATOM 543 C CA . PHE A 1 67 ? 1.497 21.891 20.891 1 95.56 67 PHE A CA 1
ATOM 544 C C . PHE A 1 67 ? 0.422 21.609 19.859 1 95.56 67 PHE A C 1
ATOM 546 O O . PHE A 1 67 ? -0.551 22.359 19.734 1 95.56 67 PHE A O 1
ATOM 553 N N . THR A 1 68 ? 0.677 20.625 19.094 1 93.56 68 THR A N 1
ATOM 554 C CA . THR A 1 68 ? -0.35 20.031 18.25 1 93.56 68 THR A CA 1
ATOM 555 C C . THR A 1 68 ? -0.509 18.547 18.547 1 93.56 68 THR A C 1
ATOM 557 O O . THR A 1 68 ? 0.465 17.875 18.875 1 93.56 68 THR A O 1
ATOM 560 N N . SER A 1 69 ? -1.702 18.062 18.5 1 92.25 69 SER A N 1
ATOM 561 C CA . SER A 1 69 ? -1.98 16.672 18.766 1 92.25 69 SER A CA 1
ATOM 562 C C . SER A 1 69 ? -3.135 16.156 17.922 1 92.25 69 SER A C 1
ATOM 564 O O . SER A 1 69 ? -4.023 16.922 17.547 1 92.25 69 SER A O 1
ATOM 566 N N . ASP A 1 70 ? -3.031 14.969 17.562 1 89.81 70 ASP A N 1
ATOM 567 C CA . ASP A 1 70 ? -4.07 14.289 16.797 1 89.81 70 ASP A CA 1
ATOM 568 C C . ASP A 1 70 ? -4.016 12.773 17.016 1 89.81 70 ASP A C 1
ATOM 570 O O . ASP A 1 70 ? -3.012 12.25 17.5 1 89.81 70 ASP A O 1
ATOM 574 N N . ILE A 1 71 ? -5.133 12.164 16.766 1 88.62 71 ILE A N 1
ATOM 575 C CA . ILE A 1 71 ? -5.203 10.711 16.859 1 88.62 71 ILE A CA 1
ATOM 576 C C . ILE A 1 71 ? -5.203 10.102 15.453 1 88.62 71 ILE A C 1
ATOM 578 O O . ILE A 1 71 ? -5.902 10.594 14.562 1 88.62 71 ILE A O 1
ATOM 582 N N . TRP A 1 72 ? -4.316 9.133 15.289 1 85.5 72 TRP A N 1
ATOM 583 C CA . TRP A 1 72 ? -4.242 8.406 14.023 1 85.5 72 TRP A CA 1
ATOM 584 C C . TRP A 1 72 ? -4.516 6.922 14.234 1 85.5 72 TRP A C 1
ATOM 586 O O . TRP A 1 72 ? -4.02 6.32 15.188 1 85.5 72 TRP A O 1
ATOM 596 N N . SER A 1 73 ? -5.348 6.387 13.391 1 81.38 73 SER A N 1
ATOM 597 C CA . SER A 1 73 ? -5.605 4.949 13.414 1 81.38 73 SER A CA 1
ATOM 598 C C . SER A 1 73 ? -5.113 4.277 12.133 1 81.38 73 SER A C 1
ATOM 600 O O . SER A 1 73 ? -5.406 4.742 11.031 1 81.38 73 SER A O 1
ATOM 602 N N . ALA A 1 74 ? -4.359 3.256 12.305 1 79.25 74 ALA A N 1
ATOM 603 C CA . ALA A 1 74 ? -3.842 2.518 11.156 1 79.25 74 ALA A CA 1
ATOM 604 C C . ALA A 1 74 ? -4.953 1.734 10.469 1 79.25 74 ALA A C 1
ATOM 606 O O . ALA A 1 74 ? -5.836 1.181 11.125 1 79.25 74 ALA A O 1
ATOM 607 N N . SER A 1 75 ? -4.844 1.642 9.172 1 73.62 75 SER A N 1
ATOM 608 C CA . SER A 1 75 ? -5.836 0.901 8.398 1 73.62 75 SER A CA 1
ATOM 609 C C . SER A 1 75 ? -5.445 -0.566 8.258 1 73.62 75 SER A C 1
ATOM 611 O O . SER A 1 75 ? -6.297 -1.418 7.992 1 73.62 75 SER A O 1
ATOM 613 N N . VAL A 1 76 ? -4.219 -0.867 8.383 1 75.06 76 VAL A N 1
ATOM 614 C CA . VAL A 1 76 ? -3.707 -2.193 8.055 1 75.06 76 VAL A CA 1
ATOM 615 C C . VAL A 1 76 ? -3.639 -3.051 9.312 1 75.06 76 VAL A C 1
ATOM 617 O O . VAL A 1 76 ? -3.531 -4.277 9.234 1 75.06 76 VAL A O 1
ATOM 620 N N . CYS A 1 77 ? -3.711 -2.498 10.461 1 75.19 77 CYS A N 1
ATOM 621 C CA . CYS A 1 77 ? -3.691 -3.207 11.734 1 75.19 77 CYS A CA 1
ATOM 622 C C . CYS A 1 77 ? -4.441 -2.424 12.805 1 75.19 77 CYS A C 1
ATOM 624 O O . CYS A 1 77 ? -4.688 -1.228 12.648 1 75.19 77 CYS A O 1
ATOM 626 N N . PRO A 1 78 ? -4.871 -3.039 13.828 1 77.12 78 PRO A N 1
ATOM 627 C CA . PRO A 1 78 ? -5.605 -2.354 14.898 1 77.12 78 PRO A CA 1
ATOM 628 C C . PRO A 1 78 ? -4.695 -1.535 15.805 1 77.12 78 PRO A C 1
ATOM 630 O O . PRO A 1 78 ? -4.441 -1.931 16.953 1 77.12 78 PRO A O 1
ATOM 633 N N . MET A 1 79 ? -4.246 -0.477 15.375 1 83 79 MET A N 1
ATOM 634 C CA . MET A 1 79 ? -3.35 0.39 16.125 1 83 79 MET A CA 1
ATOM 635 C C . MET A 1 79 ? -3.74 1.854 15.969 1 83 79 MET A C 1
ATOM 637 O O . MET A 1 79 ? -3.992 2.314 14.852 1 83 79 MET A O 1
ATOM 641 N N . SER A 1 80 ? -3.992 2.508 17.109 1 86.81 80 SER A N 1
ATOM 642 C CA . SER A 1 80 ? -4.188 3.953 17.125 1 86.81 80 SER A CA 1
ATOM 643 C C . SER A 1 80 ? -3.07 4.652 17.891 1 86.81 80 SER A C 1
ATOM 645 O O . SER A 1 80 ? -2.549 4.109 18.875 1 86.81 80 SER A O 1
ATOM 647 N N . MET A 1 81 ? -2.703 5.719 17.375 1 90.31 81 MET A N 1
ATOM 648 C CA . MET A 1 81 ? -1.606 6.457 17.984 1 90.31 81 MET A CA 1
ATOM 649 C C . MET A 1 81 ? -2.014 7.898 18.266 1 90.31 81 MET A C 1
ATOM 651 O O . MET A 1 81 ? -2.758 8.5 17.5 1 90.31 81 MET A O 1
ATOM 655 N N . LEU A 1 82 ? -1.57 8.406 19.391 1 92.62 82 LEU A N 1
ATOM 656 C CA . LEU A 1 82 ? -1.745 9.797 19.797 1 92.62 82 LEU A CA 1
ATOM 657 C C . LEU A 1 82 ? -0.443 10.578 19.641 1 92.62 82 LEU A C 1
ATOM 659 O O . LEU A 1 82 ? 0.582 10.203 20.219 1 92.62 82 LEU A O 1
ATOM 663 N N . SER A 1 83 ? -0.536 11.625 18.812 1 93.69 83 SER A N 1
ATOM 664 C CA . SER A 1 83 ? 0.672 12.398 18.531 1 93.69 83 SER A CA 1
ATOM 665 C C . SER A 1 83 ? 0.778 13.609 19.453 1 93.69 83 SER A C 1
ATOM 667 O O . SER A 1 83 ? -0.231 14.094 19.969 1 93.69 83 SER A O 1
ATOM 669 N N . LEU A 1 84 ? 1.927 14.008 19.719 1 95.25 84 LEU A N 1
ATOM 670 C CA . LEU A 1 84 ? 2.232 15.258 20.391 1 95.25 84 LEU A CA 1
ATOM 671 C C . LEU A 1 84 ? 3.469 15.922 19.797 1 95.25 84 LEU A C 1
ATOM 673 O O . LEU A 1 84 ? 4.566 15.367 19.859 1 95.25 84 LEU A O 1
ATOM 677 N N . THR A 1 85 ? 3.293 17.047 19.172 1 95.12 85 THR A N 1
ATOM 678 C CA . THR A 1 85 ? 4.371 17.828 18.578 1 95.12 85 THR A CA 1
ATOM 679 C C . THR A 1 85 ? 4.508 19.188 19.266 1 95.12 85 THR A C 1
ATOM 681 O O . THR A 1 85 ? 3.506 19.859 19.531 1 95.12 85 THR A O 1
ATOM 684 N N . ALA A 1 86 ? 5.68 19.531 19.547 1 95.56 86 ALA A N 1
ATOM 685 C CA . ALA A 1 86 ? 5.953 20.797 20.219 1 95.56 86 ALA A CA 1
ATOM 686 C C . ALA A 1 86 ? 6.516 21.812 19.234 1 95.56 86 ALA A C 1
ATOM 688 O O . ALA A 1 86 ? 7.305 21.469 18.359 1 95.56 86 ALA A O 1
ATOM 689 N N . GLN A 1 87 ? 6.098 22.969 19.406 1 95.06 87 GLN A N 1
ATOM 690 C CA . GLN A 1 87 ? 6.598 24.109 18.641 1 95.06 87 GLN A CA 1
ATOM 691 C C . GLN A 1 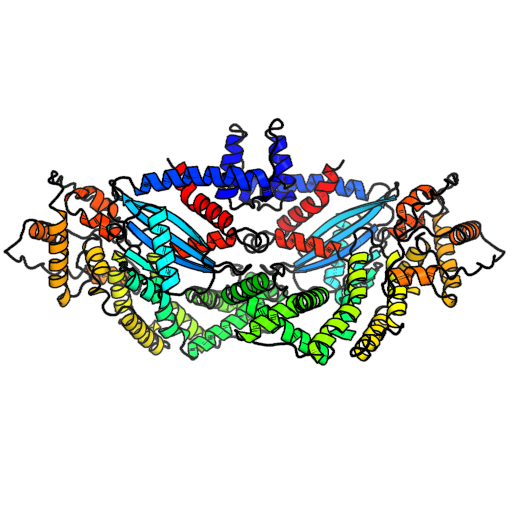87 ? 6.914 25.281 19.562 1 95.06 87 GLN A C 1
ATOM 693 O O . GLN A 1 87 ? 6.102 25.656 20.422 1 95.06 87 GLN A O 1
ATOM 698 N N . PHE A 1 88 ? 8.078 25.859 19.453 1 95.31 88 PHE A N 1
ATOM 699 C CA . PHE A 1 88 ? 8.492 26.984 20.297 1 95.31 88 PHE A CA 1
ATOM 700 C C . PHE A 1 88 ? 9.492 27.859 19.562 1 95.31 88 PHE A C 1
ATOM 702 O O . PHE A 1 88 ? 10.031 27.484 18.531 1 95.31 88 PHE A O 1
ATOM 709 N N . ILE A 1 89 ? 9.578 29.078 20.031 1 94.62 89 ILE A N 1
ATOM 710 C CA . ILE A 1 89 ? 10.523 30.047 19.484 1 94.62 89 ILE A CA 1
ATOM 711 C C . ILE A 1 89 ? 11.703 30.219 20.422 1 94.62 89 ILE A C 1
ATOM 713 O O . ILE A 1 89 ? 11.531 30.562 21.609 1 94.62 89 ILE A O 1
ATOM 717 N N . ASN A 1 90 ? 12.883 29.969 19.922 1 91.94 90 ASN A N 1
ATOM 718 C CA . ASN A 1 90 ? 14.062 30.062 20.781 1 91.94 90 ASN A CA 1
ATOM 719 C C . ASN A 1 90 ? 14.5 31.516 20.969 1 91.94 90 ASN A C 1
ATOM 721 O O . ASN A 1 90 ? 13.805 32.438 20.562 1 91.94 90 ASN A O 1
ATOM 725 N N . GLN A 1 91 ? 15.656 31.719 21.609 1 88.56 91 GLN A N 1
ATOM 726 C CA . GLN A 1 91 ? 16.141 33.031 21.969 1 88.56 91 GLN A CA 1
ATOM 727 C C . GLN A 1 91 ? 16.5 33.844 20.734 1 88.56 91 GLN A C 1
ATOM 729 O O . GLN A 1 91 ? 16.453 35.094 20.75 1 88.56 91 GLN A O 1
ATOM 734 N N . ASN A 1 92 ? 16.812 33.156 19.688 1 89.38 92 ASN A N 1
ATOM 735 C CA . ASN A 1 92 ? 17.172 33.812 18.438 1 89.38 92 ASN A CA 1
ATOM 736 C C . ASN A 1 92 ? 15.938 34 17.547 1 89.38 92 ASN A C 1
ATOM 738 O O . ASN A 1 92 ? 16.062 34.375 16.375 1 89.38 92 ASN A O 1
ATOM 742 N N . PHE A 1 93 ? 14.758 33.781 18.125 1 92.19 93 PHE A N 1
ATOM 743 C CA . PHE A 1 93 ? 13.477 33.969 17.453 1 92.19 93 PHE A CA 1
ATOM 744 C C . PHE A 1 93 ? 13.359 33.031 16.25 1 92.19 93 PHE A C 1
ATOM 746 O O . PHE A 1 93 ? 12.875 33.438 15.195 1 92.19 93 PHE A O 1
ATOM 753 N N . GLU A 1 94 ? 13.938 31.922 16.438 1 92.19 94 GLU A N 1
ATOM 754 C CA . GLU A 1 94 ? 13.781 30.844 15.453 1 92.19 94 GLU A CA 1
ATOM 755 C C . GLU A 1 94 ? 12.703 29.859 15.883 1 92.19 94 GLU A C 1
ATOM 757 O O . GLU A 1 94 ? 12.695 29.406 17.031 1 92.19 94 GLU A O 1
ATOM 762 N N . LEU A 1 95 ? 11.883 29.625 14.906 1 93.19 95 LEU A N 1
ATOM 763 C CA . LEU A 1 95 ? 10.82 28.672 15.18 1 93.19 95 LEU A CA 1
ATOM 764 C C . LEU A 1 95 ? 11.352 27.234 15.148 1 93.19 95 LEU A C 1
ATOM 766 O O . LEU A 1 95 ? 11.992 26.828 14.18 1 93.19 95 LEU A O 1
ATOM 770 N N . GLN A 1 96 ? 11.164 26.531 16.25 1 92.62 96 GLN A N 1
ATOM 771 C CA . GLN A 1 96 ? 11.578 25.125 16.359 1 92.62 96 GLN A CA 1
ATOM 772 C C . GLN A 1 96 ? 10.367 24.203 16.5 1 92.62 96 GLN A C 1
ATOM 774 O O . GLN A 1 96 ? 9.398 24.547 17.188 1 92.62 96 GLN A O 1
ATOM 779 N N . LYS A 1 97 ? 10.438 23.141 15.781 1 93.38 97 LYS A N 1
ATOM 780 C CA . LYS A 1 97 ? 9.398 22.125 15.852 1 93.38 97 LYS A CA 1
ATOM 781 C C . LYS A 1 97 ? 9.992 20.75 16.156 1 93.38 97 LYS A C 1
ATOM 783 O O . LYS A 1 97 ? 10.961 20.344 15.508 1 93.38 97 LYS A O 1
ATOM 788 N N . VAL A 1 98 ? 9.461 20.062 17.188 1 95 98 VAL A N 1
ATOM 789 C CA . VAL A 1 98 ? 9.961 18.734 17.531 1 95 98 VAL A CA 1
ATOM 790 C C . VAL A 1 98 ? 8.797 17.797 17.844 1 95 98 VAL A C 1
ATOM 792 O O . VAL A 1 98 ? 7.797 18.219 18.438 1 95 98 VAL A O 1
ATOM 795 N N . VAL A 1 99 ? 8.891 16.609 17.344 1 95.69 99 VAL A N 1
ATOM 796 C CA . VAL A 1 99 ? 7.906 15.578 17.656 1 95.69 99 VAL A CA 1
ATOM 797 C C . VAL A 1 99 ? 8.273 14.906 18.984 1 95.69 99 VAL A C 1
ATOM 799 O O . VAL A 1 99 ? 9.398 14.438 19.156 1 95.69 99 VAL A O 1
ATOM 802 N N . LEU A 1 100 ? 7.34 14.898 19.891 1 96.88 100 LEU A N 1
ATOM 803 C CA . LEU A 1 100 ? 7.621 14.32 21.203 1 96.88 100 LEU A CA 1
ATOM 804 C C . LEU A 1 100 ? 7.082 12.898 21.297 1 96.88 100 LEU A C 1
ATOM 806 O O . LEU A 1 100 ? 7.781 12 21.766 1 96.88 100 LEU A O 1
ATOM 810 N N . HIS A 1 101 ? 5.879 12.789 20.844 1 94.31 101 HIS A N 1
ATOM 811 C CA . HIS A 1 101 ? 5.262 11.477 21.016 1 94.31 101 HIS A CA 1
ATOM 812 C C . HIS A 1 101 ? 4.43 11.094 19.797 1 94.31 101 HIS A C 1
ATOM 814 O O . HIS A 1 101 ? 3.889 11.969 19.109 1 94.31 101 HIS A O 1
ATOM 820 N N . SER A 1 102 ? 4.379 9.914 19.469 1 92.19 102 SER A N 1
ATOM 821 C CA . SER A 1 102 ? 3.377 9.164 18.719 1 92.19 102 SER A CA 1
ATOM 822 C C . SER A 1 102 ? 3.021 7.855 19.422 1 92.19 102 SER A C 1
ATOM 824 O O . SER A 1 102 ? 3.316 6.77 18.922 1 92.19 102 SER A O 1
ATOM 826 N N . GLN A 1 103 ? 2.4 8.016 20.422 1 92.19 103 GLN A N 1
ATOM 827 C CA . GLN A 1 103 ? 2.229 6.918 21.375 1 92.19 103 GLN A CA 1
ATOM 828 C C . GLN A 1 103 ? 0.972 6.109 21.062 1 92.19 103 GLN A C 1
ATOM 830 O O . GLN A 1 103 ? -0.032 6.664 20.609 1 92.19 103 GLN A O 1
ATOM 835 N N . LYS A 1 104 ? 1.118 4.836 21.391 1 90.94 104 LYS A N 1
ATOM 836 C CA . LYS A 1 104 ? -0.044 3.963 21.25 1 90.94 104 LYS A CA 1
ATOM 837 C C . LYS A 1 104 ? -1.208 4.453 22.094 1 90.94 104 LYS A C 1
ATOM 839 O O . LYS A 1 104 ? -1.017 4.844 23.25 1 90.94 104 LYS A O 1
ATOM 844 N N . PHE A 1 105 ? -2.307 4.602 21.5 1 89.06 105 PHE A N 1
ATOM 845 C CA . PHE A 1 105 ? -3.529 5.02 22.172 1 89.06 105 PHE A CA 1
ATOM 846 C C . PHE A 1 105 ? -4.66 4.035 21.891 1 89.06 105 PHE A C 1
ATOM 848 O O . PHE A 1 105 ? -5.508 4.277 21.031 1 89.06 105 PHE A O 1
ATOM 855 N N . SER A 1 106 ? -4.66 2.936 22.641 1 80.69 106 SER A N 1
ATOM 856 C CA . SER A 1 106 ? -5.598 1.838 22.438 1 80.69 106 SER A CA 1
ATOM 857 C C . SER A 1 106 ? -6.902 2.072 23.188 1 80.69 106 SER A C 1
ATOM 859 O O . SER A 1 106 ? -6.945 2.869 24.125 1 80.69 106 SER A O 1
ATOM 861 N N . GLY A 1 107 ? -7.914 1.403 22.781 1 78.44 107 GLY A N 1
ATOM 862 C CA . GLY A 1 107 ? -9.188 1.465 23.484 1 78.44 107 GLY A CA 1
ATOM 863 C C . GLY A 1 107 ? -10.047 2.635 23.062 1 78.44 107 GLY A C 1
ATOM 864 O O . GLY A 1 107 ? -9.922 3.123 21.938 1 78.44 107 GLY A O 1
ATOM 865 N N . SER A 1 108 ? -11.031 2.996 23.953 1 81.38 108 SER A N 1
ATOM 866 C CA . SER A 1 108 ? -11.938 4.102 23.672 1 81.38 108 SER A CA 1
ATOM 867 C C . SER A 1 108 ? -11.25 5.449 23.859 1 81.38 108 SER A C 1
ATOM 869 O O . SER A 1 108 ? -10.516 5.641 24.844 1 81.38 108 SER A O 1
ATOM 871 N N . HIS A 1 109 ? -11.398 6.219 22.953 1 85.62 109 HIS A N 1
ATOM 872 C CA . HIS A 1 109 ? -10.797 7.547 23 1 85.62 109 HIS A CA 1
ATOM 873 C C . HIS A 1 109 ? -11.648 8.5 23.828 1 85.62 109 HIS A C 1
ATOM 875 O O . HIS A 1 109 ? -12.047 9.562 23.359 1 85.62 109 HIS A O 1
ATOM 881 N N . THR A 1 110 ? -11.789 8.164 25.062 1 89.75 110 THR A N 1
ATOM 882 C CA . THR A 1 110 ? -12.594 8.992 25.969 1 89.75 110 THR A CA 1
ATOM 883 C C . THR A 1 110 ? -11.797 10.203 26.438 1 89.75 110 THR A C 1
ATOM 885 O O . THR A 1 110 ? -10.562 10.219 26.344 1 89.75 110 THR A O 1
ATOM 888 N N . ALA A 1 111 ? -12.578 11.203 26.922 1 93.94 111 ALA A N 1
ATOM 889 C CA . ALA A 1 111 ? -11.93 12.406 27.438 1 93.94 111 ALA A CA 1
ATOM 890 C C . ALA A 1 111 ? -11.016 12.07 28.609 1 93.94 111 ALA A C 1
ATOM 892 O O . ALA A 1 111 ? -9.93 12.641 28.75 1 93.94 111 ALA A O 1
ATOM 893 N N . GLU A 1 112 ? -11.453 11.156 29.391 1 94.75 112 GLU A N 1
ATOM 894 C CA . GLU A 1 112 ? -10.664 10.766 30.562 1 94.75 112 GLU A CA 1
ATOM 895 C C . GLU A 1 112 ? -9.344 10.125 30.141 1 94.75 112 GLU A C 1
ATOM 897 O O . GLU A 1 112 ? -8.297 10.422 30.719 1 94.75 112 GLU A O 1
ATOM 902 N N . ALA A 1 113 ? -9.453 9.273 29.172 1 93.19 113 ALA A N 1
ATOM 903 C CA . ALA A 1 113 ? -8.25 8.602 28.688 1 93.19 113 ALA A CA 1
ATOM 904 C C . ALA A 1 113 ? -7.277 9.609 28.062 1 93.19 113 ALA A C 1
ATOM 906 O O . ALA A 1 113 ? -6.062 9.477 28.219 1 93.19 113 ALA A O 1
ATOM 907 N N . LEU A 1 114 ? -7.805 10.57 27.422 1 95.25 114 LEU A N 1
ATOM 908 C CA . LEU A 1 114 ? -6.984 11.594 26.781 1 95.25 114 LEU A CA 1
ATOM 909 C C . LEU A 1 114 ? -6.277 12.453 27.828 1 95.25 114 LEU A C 1
ATOM 911 O O . LEU A 1 114 ? -5.094 12.766 27.688 1 95.25 114 LEU A O 1
ATOM 915 N N . VAL A 1 115 ? -7.02 12.844 28.875 1 96.5 115 VAL A N 1
ATOM 916 C CA . VAL A 1 115 ? -6.438 13.633 29.953 1 96.5 115 VAL A CA 1
ATOM 917 C C . VAL A 1 115 ? -5.246 12.891 30.547 1 96.5 115 VAL A C 1
ATOM 919 O O . VAL A 1 115 ? -4.18 13.477 30.766 1 96.5 115 VAL A O 1
ATOM 922 N N . ALA A 1 116 ? -5.48 11.625 30.766 1 95.88 116 ALA A N 1
ATOM 923 C CA . ALA A 1 116 ? -4.422 10.805 31.344 1 95.88 116 ALA A CA 1
ATOM 924 C C . ALA A 1 116 ? -3.225 10.703 30.406 1 95.88 116 ALA A C 1
ATOM 926 O O . ALA A 1 116 ? -2.074 10.781 30.844 1 95.88 116 ALA A O 1
ATOM 927 N N . ALA A 1 117 ? -3.504 10.531 29.172 1 95.38 117 ALA A N 1
ATOM 928 C CA . ALA A 1 117 ? -2.447 10.383 28.172 1 95.38 117 ALA A CA 1
ATOM 929 C C . ALA A 1 117 ? -1.604 11.656 28.078 1 95.38 117 ALA A C 1
ATOM 931 O O . ALA A 1 117 ? -0.373 11.586 28.047 1 95.38 117 ALA A O 1
ATOM 932 N N . PHE A 1 118 ? -2.234 12.836 28.047 1 95.88 118 PHE A N 1
ATOM 933 C CA . PHE A 1 118 ? -1.52 14.102 27.969 1 95.88 118 PHE A CA 1
ATOM 934 C C . PHE A 1 118 ? -0.685 14.336 29.219 1 95.88 118 PHE A C 1
ATOM 936 O O . PHE A 1 118 ? 0.451 14.812 29.125 1 95.88 118 PHE A O 1
ATOM 943 N N . SER A 1 119 ? -1.291 14 30.328 1 95.88 119 SER A N 1
ATOM 944 C CA . SER A 1 119 ? -0.563 14.148 31.578 1 95.88 119 SER A CA 1
ATOM 945 C C . SER A 1 119 ? 0.701 13.297 31.594 1 95.88 119 SER A C 1
ATOM 947 O O . SER A 1 119 ? 1.771 13.766 31.984 1 95.88 119 SER A O 1
ATOM 949 N N . ASP A 1 120 ? 0.526 12.102 31.109 1 95.94 120 ASP A N 1
ATOM 950 C CA . ASP A 1 120 ? 1.659 11.188 31.062 1 95.94 120 ASP A CA 1
ATOM 951 C C . ASP A 1 120 ? 2.738 11.695 30.109 1 95.94 120 ASP A C 1
ATOM 953 O O . ASP A 1 120 ? 3.932 11.594 30.391 1 95.94 120 ASP A O 1
ATOM 957 N N . MET A 1 121 ? 2.326 12.219 29.016 1 96.06 121 MET A N 1
ATOM 958 C CA . MET A 1 121 ? 3.268 12.711 28.016 1 96.06 121 MET A CA 1
ATOM 959 C C . MET A 1 121 ? 4.043 13.914 28.547 1 96.06 121 MET A C 1
ATOM 961 O O . MET A 1 121 ? 5.258 14.008 28.359 1 96.06 121 MET A O 1
ATOM 965 N N . PHE A 1 122 ? 3.377 14.859 29.219 1 96.62 122 PHE A N 1
ATOM 966 C CA . PHE A 1 122 ? 4.035 16.031 29.781 1 96.62 122 PHE A CA 1
ATOM 967 C C . PHE A 1 122 ? 4.992 15.625 30.906 1 96.62 122 PHE A C 1
ATOM 969 O O . PHE A 1 122 ? 6.09 16.172 31.016 1 96.62 122 PHE A O 1
ATOM 976 N N . GLN A 1 123 ? 4.559 14.641 31.641 1 95.81 123 GLN A N 1
ATOM 977 C CA . GLN A 1 123 ? 5.41 14.156 32.719 1 95.81 123 GLN A CA 1
ATOM 978 C C . GLN A 1 123 ? 6.676 13.5 32.188 1 95.81 123 GLN A C 1
ATOM 980 O O . GLN A 1 123 ? 7.762 13.688 32.719 1 95.81 123 GLN A O 1
ATOM 985 N N . ALA A 1 124 ? 6.496 12.766 31.156 1 95.06 124 ALA A N 1
ATOM 986 C CA . ALA A 1 124 ? 7.621 12.062 30.562 1 95.06 124 ALA A CA 1
ATOM 987 C C . ALA A 1 124 ? 8.703 13.039 30.094 1 95.06 124 ALA A C 1
ATOM 989 O O . ALA A 1 124 ? 9.891 12.727 30.141 1 95.06 124 ALA A O 1
ATOM 990 N N . TRP A 1 125 ? 8.328 14.258 29.656 1 96.31 125 TRP A N 1
ATOM 991 C CA . TRP A 1 125 ? 9.273 15.242 29.141 1 96.31 125 TRP A CA 1
ATOM 992 C C . TRP A 1 125 ? 9.562 16.328 30.172 1 96.31 125 TRP A C 1
ATOM 994 O O . TRP A 1 125 ? 10.312 17.266 29.891 1 96.31 125 TRP A O 1
ATOM 1004 N N . GLY A 1 126 ? 8.922 16.219 31.312 1 94.75 126 GLY A N 1
ATOM 1005 C CA . GLY A 1 126 ? 9.109 17.203 32.375 1 94.75 126 GLY A CA 1
ATOM 1006 C C . GLY A 1 126 ? 8.586 18.578 32 1 94.75 126 GLY A C 1
ATOM 1007 O O . GLY A 1 126 ? 9.227 19.594 32.281 1 94.75 126 GLY A O 1
ATOM 1008 N N . ILE A 1 127 ? 7.512 18.641 31.344 1 95.62 127 ILE A N 1
ATOM 1009 C CA . ILE A 1 127 ? 6.91 19.906 30.938 1 95.62 127 ILE A CA 1
ATOM 1010 C C . ILE A 1 127 ? 5.812 20.297 31.922 1 95.62 127 ILE A C 1
ATOM 1012 O O . ILE A 1 127 ? 4.746 19.672 31.953 1 95.62 127 ILE A O 1
ATOM 1016 N N . PRO A 1 128 ? 6.07 21.312 32.656 1 94.12 128 PRO A N 1
ATOM 1017 C CA . PRO A 1 128 ? 5.008 21.766 33.562 1 94.12 128 PRO A CA 1
ATOM 1018 C C . PRO A 1 128 ? 3.828 22.391 32.812 1 94.12 128 PRO A C 1
ATOM 1020 O O . PRO A 1 128 ? 4 22.922 31.719 1 94.12 128 PRO A O 1
ATOM 1023 N N . LYS A 1 129 ? 2.666 22.406 33.375 1 92.81 129 LYS A N 1
ATOM 1024 C CA . LYS A 1 129 ? 1.442 22.906 32.75 1 92.81 129 LYS A CA 1
ATOM 1025 C C . LYS A 1 129 ? 1.561 24.391 32.406 1 92.81 129 LYS A C 1
ATOM 1027 O O . LYS A 1 129 ? 0.975 24.859 31.453 1 92.81 129 LYS A O 1
ATOM 1032 N N . GLU A 1 130 ? 2.33 25.062 33.219 1 91.56 130 GLU A N 1
ATOM 1033 C CA . GLU A 1 130 ? 2.48 26.5 33.031 1 91.56 130 GLU A CA 1
ATOM 1034 C C . GLU A 1 130 ? 3.223 26.828 31.75 1 91.56 130 GLU A C 1
ATOM 1036 O O . GLU A 1 130 ? 3.098 27.938 31.219 1 91.56 130 GLU A O 1
ATOM 1041 N N . LYS A 1 131 ? 3.932 25.875 31.234 1 93.81 131 LYS A N 1
ATOM 1042 C CA . LYS A 1 131 ? 4.711 26.094 30.031 1 93.81 131 LYS A CA 1
ATOM 1043 C C . LYS A 1 131 ? 3.875 25.828 28.781 1 93.81 131 LYS A C 1
ATOM 1045 O O . LYS A 1 131 ? 4.266 26.203 27.672 1 93.81 131 LYS A O 1
ATOM 1050 N N . VAL A 1 132 ? 2.711 25.234 29 1 95.94 132 VAL A N 1
ATOM 1051 C CA . VAL A 1 132 ? 1.828 24.938 27.875 1 95.94 132 VAL A CA 1
ATOM 1052 C C . VAL A 1 132 ? 1.063 26.203 27.469 1 95.94 132 VAL A C 1
ATOM 1054 O O . VAL A 1 132 ? 0.141 26.625 28.172 1 95.94 132 VAL A O 1
ATOM 1057 N N . HIS A 1 133 ? 1.447 26.75 26.359 1 95.69 133 HIS A N 1
ATOM 1058 C CA . HIS A 1 133 ? 0.785 27.953 25.859 1 95.69 133 HIS A CA 1
ATOM 1059 C C . HIS A 1 133 ? -0.562 27.625 25.234 1 95.69 133 HIS A C 1
ATOM 1061 O O . HIS A 1 133 ? -1.559 28.312 25.5 1 95.69 133 HIS A O 1
ATOM 1067 N N . VAL A 1 134 ? -0.501 26.641 24.375 1 96.25 134 VAL A N 1
ATOM 1068 C CA . VAL A 1 134 ? -1.737 26.25 23.703 1 96.25 134 VAL A CA 1
ATOM 1069 C C . VAL A 1 134 ? -1.589 24.859 23.109 1 96.25 134 VAL A C 1
ATOM 1071 O O . VAL A 1 134 ? -0.487 24.453 22.719 1 96.25 134 VAL A O 1
ATOM 1074 N N . ILE A 1 135 ? -2.639 24.109 23.109 1 95.62 135 ILE A N 1
ATOM 1075 C CA . ILE A 1 135 ? -2.705 22.828 22.391 1 95.62 135 ILE A CA 1
ATOM 1076 C C . ILE A 1 135 ? -3.691 22.953 21.234 1 95.62 135 ILE A C 1
ATOM 1078 O O . ILE A 1 135 ? -4.879 23.203 21.438 1 95.62 135 ILE A O 1
ATOM 1082 N N . LEU A 1 136 ? -3.121 22.875 20.109 1 94.44 136 LEU A N 1
ATOM 1083 C CA . LEU A 1 136 ? -3.99 22.844 18.938 1 94.44 136 LEU A CA 1
ATOM 1084 C C . LEU A 1 136 ? -4.562 21.438 18.734 1 94.44 136 LEU A C 1
ATOM 1086 O O . LEU A 1 136 ? -3.812 20.484 18.531 1 94.44 136 LEU A O 1
ATOM 1090 N N . ARG A 1 137 ? -5.832 21.312 18.75 1 88.31 137 ARG A N 1
ATOM 1091 C CA . ARG A 1 137 ? -6.484 20 18.766 1 88.31 137 ARG A CA 1
ATOM 1092 C C . ARG A 1 137 ? -7.41 19.844 17.562 1 88.31 137 ARG A C 1
ATOM 1094 O O . ARG A 1 137 ? -7.781 20.828 16.922 1 88.31 137 ARG A O 1
ATOM 1101 N N . ASP A 1 138 ? -7.738 18.578 17.344 1 83.88 138 ASP A N 1
ATOM 1102 C CA . ASP A 1 138 ? -8.836 18.344 16.406 1 83.88 138 ASP A CA 1
ATOM 1103 C C . ASP A 1 138 ? -10.164 18.828 16.984 1 83.88 138 ASP A C 1
ATOM 1105 O O . ASP A 1 138 ? -10.227 19.219 18.156 1 83.88 138 ASP A O 1
ATOM 1109 N N . ASN A 1 139 ? -11.172 18.938 16.188 1 84.56 139 ASN A N 1
ATOM 1110 C CA . ASN A 1 139 ? -12.422 19.562 16.594 1 84.56 139 ASN A CA 1
ATOM 1111 C C . ASN A 1 139 ? -13.414 18.547 17.141 1 84.56 139 ASN A C 1
ATOM 1113 O O . ASN A 1 139 ? -14.609 18.828 17.219 1 84.56 139 ASN A O 1
ATOM 1117 N N . THR A 1 140 ? -12.93 17.375 17.594 1 87.31 140 THR A N 1
ATOM 1118 C CA . THR A 1 140 ? -13.82 16.375 18.156 1 87.31 140 THR A CA 1
ATOM 1119 C C . THR A 1 140 ? -14.234 16.75 19.578 1 87.31 140 THR A C 1
ATOM 1121 O O . THR A 1 140 ? -13.469 17.391 20.312 1 87.31 140 THR A O 1
ATOM 1124 N N . LYS A 1 141 ? -15.375 16.328 19.984 1 91 141 LYS A N 1
ATOM 1125 C CA . LYS A 1 141 ? -15.93 16.656 21.297 1 91 141 LYS A CA 1
ATOM 1126 C C . LYS A 1 141 ? -15.086 16.062 22.422 1 91 141 LYS A C 1
ATOM 1128 O O . LYS A 1 141 ? -14.914 16.688 23.469 1 91 141 LYS A O 1
ATOM 1133 N N . ASN A 1 142 ? -14.578 14.93 22.188 1 91.12 142 ASN A N 1
ATOM 1134 C CA . ASN A 1 142 ? -13.781 14.266 23.219 1 91.12 142 ASN A CA 1
ATOM 1135 C C . ASN A 1 142 ? -12.477 15.016 23.469 1 91.12 142 ASN A C 1
ATOM 1137 O O . ASN A 1 142 ? -12.055 15.156 24.625 1 91.12 142 ASN A O 1
ATOM 1141 N N . MET A 1 143 ? -11.859 15.477 22.469 1 91.88 143 MET A N 1
ATOM 1142 C CA . MET A 1 143 ? -10.617 16.234 22.625 1 91.88 143 MET A CA 1
ATOM 1143 C C . MET A 1 143 ? -10.867 17.562 23.312 1 91.88 143 MET A C 1
ATOM 1145 O O . MET A 1 143 ? -10.078 17.984 24.172 1 91.88 143 MET A O 1
ATOM 1149 N N . GLU A 1 144 ? -11.945 18.234 22.891 1 93.19 144 GLU A N 1
ATOM 1150 C CA . GLU A 1 144 ? -12.305 19.5 23.516 1 93.19 144 GLU A CA 1
ATOM 1151 C C . GLU A 1 144 ? -12.57 19.328 25.016 1 93.19 144 GLU A C 1
ATOM 1153 O O . GLU A 1 144 ? -12.086 20.109 25.828 1 93.19 144 GLU A O 1
ATOM 1158 N N . LYS A 1 145 ? -13.344 18.328 25.312 1 96.12 145 LYS A N 1
ATOM 1159 C CA . LYS A 1 145 ? -13.656 18.031 26.719 1 96.12 145 LYS A CA 1
ATOM 1160 C C . LYS A 1 145 ? -12.391 17.672 27.484 1 96.12 145 LYS A C 1
ATOM 1162 O O . LYS A 1 145 ? -12.234 18.062 28.641 1 96.12 145 LYS A O 1
ATOM 1167 N N . ALA A 1 146 ? -11.555 16.938 26.875 1 96.06 146 ALA A N 1
ATOM 1168 C CA . ALA A 1 146 ? -10.305 16.531 27.531 1 96.06 146 ALA A CA 1
ATOM 1169 C C . ALA A 1 146 ? -9.453 17.734 27.891 1 96.06 146 ALA A C 1
ATOM 1171 O O . ALA A 1 146 ? -8.891 17.812 28.984 1 96.06 146 ALA A O 1
ATOM 1172 N N . MET A 1 147 ? -9.359 18.688 27.016 1 95.5 147 MET A N 1
ATOM 1173 C CA . MET A 1 147 ? -8.57 19.891 27.25 1 95.5 147 MET A CA 1
ATOM 1174 C C . MET A 1 147 ? -9.164 20.719 28.391 1 95.5 147 MET A C 1
ATOM 1176 O O . MET A 1 147 ? -8.438 21.25 29.234 1 95.5 147 MET A O 1
ATOM 1180 N N . ARG A 1 148 ? -10.438 20.812 28.375 1 95.5 148 ARG A N 1
ATOM 1181 C CA . ARG A 1 148 ? -11.125 21.531 29.438 1 95.5 148 ARG A CA 1
ATOM 1182 C C . ARG A 1 148 ? -10.906 20.859 30.797 1 95.5 148 ARG A C 1
ATOM 1184 O O . ARG A 1 148 ? -10.594 21.531 31.781 1 95.5 148 ARG A O 1
ATOM 1191 N N . ASP A 1 149 ? -11.07 19.578 30.75 1 96.12 149 ASP A N 1
ATOM 1192 C CA . ASP A 1 149 ? -10.93 18.812 31.984 1 96.12 149 ASP A CA 1
ATOM 1193 C C . ASP A 1 149 ? -9.492 18.891 32.5 1 96.12 149 ASP A C 1
ATOM 1195 O O . ASP A 1 149 ? -9.266 18.859 33.719 1 96.12 149 ASP A O 1
ATOM 1199 N N . ALA A 1 150 ? -8.602 18.969 31.672 1 95.31 150 ALA A N 1
ATOM 1200 C CA . ALA A 1 150 ? -7.188 19.016 32.062 1 95.31 150 ALA A CA 1
ATOM 1201 C C . ALA A 1 150 ? -6.742 20.453 32.312 1 95.31 150 ALA A C 1
ATOM 1203 O O . ALA A 1 150 ? -5.613 20.672 32.75 1 95.31 150 ALA A O 1
ATOM 1204 N N . HIS A 1 151 ? -7.586 21.422 32.094 1 94.69 151 HIS A N 1
ATOM 1205 C CA . HIS A 1 151 ? -7.297 22.844 32.25 1 94.69 151 HIS A CA 1
ATOM 1206 C C . HIS A 1 151 ? -6.102 23.266 31.406 1 94.69 151 HIS A C 1
ATOM 1208 O O . HIS A 1 151 ? -5.176 23.906 31.906 1 94.69 151 HIS A O 1
ATOM 1214 N N . LEU A 1 152 ? -6.117 22.75 30.219 1 95.44 152 LEU A N 1
ATOM 1215 C CA . LEU A 1 152 ? -5.098 23.141 29.25 1 95.44 152 LEU A CA 1
ATOM 1216 C C . LEU A 1 152 ? -5.68 24.047 28.188 1 95.44 152 LEU A C 1
ATOM 1218 O O . LEU A 1 152 ? -6.723 23.75 27.594 1 95.44 152 LEU A O 1
ATOM 1222 N N . PRO A 1 153 ? -4.992 25.266 27.969 1 95.38 153 PRO A N 1
ATOM 1223 C CA . PRO A 1 153 ? -5.473 26.125 26.891 1 95.38 153 PRO A CA 1
ATOM 1224 C C . PRO A 1 153 ? -5.418 25.438 25.531 1 95.38 153 PRO A C 1
ATOM 1226 O O . PRO A 1 153 ? -4.414 24.797 25.188 1 95.38 153 PRO A O 1
ATOM 1229 N N . SER A 1 154 ? -6.527 25.453 24.797 1 94.56 154 SER A N 1
ATOM 1230 C CA . SER A 1 154 ? -6.547 24.766 23.516 1 94.56 154 SER A CA 1
ATOM 1231 C C . SER A 1 154 ? -7.301 25.578 22.453 1 94.56 154 SER A C 1
ATOM 1233 O O . SER A 1 154 ? -8.109 26.438 22.797 1 94.56 154 SER A O 1
ATOM 1235 N N . LEU A 1 155 ? -6.906 25.469 21.234 1 93.88 155 LEU A N 1
ATOM 1236 C CA . LEU A 1 155 ? -7.57 26.047 20.078 1 93.88 155 LEU A CA 1
ATOM 1237 C C . LEU A 1 155 ? -7.941 24.969 19.062 1 93.88 155 LEU A C 1
ATOM 1239 O O . LEU A 1 155 ? -7.27 23.938 18.969 1 93.88 155 LEU A O 1
ATOM 1243 N N . PRO A 1 156 ? -9.055 25.156 18.391 1 92.44 156 PRO A N 1
ATOM 1244 C CA . PRO A 1 156 ? -9.414 24.203 17.344 1 92.44 156 PRO A CA 1
ATOM 1245 C C . PRO A 1 156 ? -8.578 24.375 16.078 1 92.44 156 PRO A C 1
ATOM 1247 O O . PRO A 1 156 ? -8.156 25.484 15.758 1 92.44 156 PRO A O 1
ATOM 1250 N N . CYS A 1 157 ? -8.312 23.281 15.422 1 92.31 157 CYS A N 1
ATOM 1251 C CA . CYS A 1 157 ? -7.605 23.344 14.148 1 92.31 157 CYS A CA 1
ATOM 1252 C C . CYS A 1 157 ? -8.422 24.094 13.102 1 92.31 157 CYS A C 1
ATOM 1254 O O . CYS A 1 157 ? -9.562 23.719 12.82 1 92.31 157 CYS A O 1
ATOM 1256 N N . MET A 1 158 ? -7.812 25.094 12.516 1 93.44 158 MET A N 1
ATOM 1257 C CA . MET A 1 158 ? -8.5 25.938 11.539 1 93.44 158 MET A CA 1
ATOM 1258 C C . MET A 1 158 ? -8.852 25.141 10.281 1 93.44 158 MET A C 1
ATOM 1260 O O . MET A 1 158 ? -9.906 25.344 9.688 1 93.44 158 MET A O 1
ATOM 1264 N N . ALA A 1 159 ? -7.941 24.312 9.883 1 90.75 159 ALA A N 1
ATOM 1265 C CA . ALA A 1 159 ? -8.172 23.5 8.695 1 90.75 159 ALA A CA 1
ATOM 1266 C C . ALA A 1 159 ? -9.406 22.609 8.859 1 90.75 159 ALA A C 1
ATOM 1268 O O . ALA A 1 159 ? -10.203 22.453 7.934 1 90.75 159 ALA A O 1
ATOM 1269 N N . HIS A 1 160 ? -9.578 22.016 10.016 1 89.19 160 HIS A N 1
ATOM 1270 C CA . HIS A 1 160 ? -10.742 21.188 10.289 1 89.19 160 HIS A CA 1
ATOM 1271 C C . HIS A 1 160 ? -12.023 22.016 10.281 1 89.19 160 HIS A C 1
ATOM 1273 O O . HIS A 1 160 ? -13.062 21.562 9.812 1 89.19 160 HIS A O 1
ATOM 1279 N N . SER A 1 161 ? -11.922 23.172 10.844 1 92.19 161 SER A N 1
ATOM 1280 C CA . SER A 1 161 ? -13.07 24.078 10.852 1 92.19 161 SER A CA 1
ATOM 1281 C C . SER A 1 161 ? -13.477 24.469 9.43 1 92.19 161 SER A C 1
ATOM 1283 O O . SER A 1 161 ? -14.664 24.5 9.109 1 92.19 161 SER A O 1
ATOM 1285 N N . LEU A 1 162 ? -12.484 24.75 8.641 1 92.44 162 LEU A N 1
ATOM 1286 C CA . LEU A 1 162 ? -12.758 25.094 7.246 1 92.44 162 LEU A CA 1
ATOM 1287 C C . LEU A 1 162 ? -13.383 23.922 6.504 1 92.44 162 LEU A C 1
ATOM 1289 O O . LEU A 1 162 ? -14.281 24.094 5.688 1 92.44 162 LEU A O 1
ATOM 1293 N N . GLN A 1 163 ? -12.875 22.75 6.758 1 90.62 163 GLN A N 1
ATOM 1294 C CA . GLN A 1 163 ? -13.414 21.531 6.152 1 90.62 163 GLN A CA 1
ATOM 1295 C C . GLN A 1 163 ? -14.898 21.375 6.473 1 90.62 163 GLN A C 1
ATOM 1297 O O . GLN A 1 163 ? -15.703 21.062 5.586 1 90.62 163 GLN A O 1
ATOM 1302 N N . LEU A 1 164 ? -15.234 21.594 7.695 1 90.19 164 LEU A N 1
ATOM 1303 C CA . LEU A 1 164 ? -16.625 21.484 8.125 1 90.19 164 LEU A CA 1
ATOM 1304 C C . LEU A 1 164 ? -17.484 22.547 7.465 1 90.19 164 LEU A C 1
ATOM 1306 O O . LEU A 1 164 ? -18.625 22.266 7.059 1 90.19 164 LEU A O 1
ATOM 1310 N N . ALA A 1 165 ? -16.953 23.688 7.328 1 93.5 165 ALA A N 1
ATOM 1311 C CA . ALA A 1 165 ? -17.688 24.781 6.703 1 93.5 165 ALA A CA 1
ATOM 1312 C C . ALA A 1 165 ? -17.984 24.484 5.238 1 93.5 165 ALA A C 1
ATOM 1314 O O . ALA A 1 165 ? -19.125 24.656 4.781 1 93.5 165 ALA A O 1
ATOM 1315 N N . VAL A 1 166 ? -17.016 24.016 4.527 1 94.12 166 VAL A N 1
ATOM 1316 C CA . VAL A 1 166 ? -17.156 23.719 3.107 1 94.12 166 VAL A CA 1
ATOM 1317 C C . VAL A 1 166 ? -18.125 22.547 2.92 1 94.12 166 VAL A C 1
ATOM 1319 O O . VAL A 1 166 ? -18.984 22.578 2.025 1 94.12 166 VAL A O 1
ATOM 1322 N N . THR A 1 167 ? -17.969 21.531 3.75 1 91 167 THR A N 1
ATOM 1323 C CA . THR A 1 167 ? -18.828 20.359 3.656 1 91 167 THR A CA 1
ATOM 1324 C C . THR A 1 167 ? -20.281 20.734 3.91 1 91 167 THR A C 1
ATOM 1326 O O . THR A 1 167 ? -21.172 20.328 3.166 1 91 167 THR A O 1
ATOM 1329 N N . GLU A 1 168 ? -20.484 21.547 4.883 1 89.25 168 GLU A N 1
ATOM 1330 C CA . GLU A 1 168 ? -21.828 21.984 5.234 1 89.25 168 GLU A CA 1
ATOM 1331 C C . GLU A 1 168 ? -22.375 22.984 4.211 1 89.25 168 GLU A C 1
ATOM 1333 O O . GLU A 1 168 ? -23.547 22.922 3.836 1 89.25 168 GLU A O 1
ATOM 1338 N N . GLY A 1 169 ? -21.578 23.797 3.773 1 89.56 169 GLY A N 1
ATOM 1339 C CA . GLY A 1 169 ? -22.016 24.906 2.938 1 89.56 169 GLY A CA 1
ATOM 1340 C C . GLY A 1 169 ? -22.188 24.516 1.481 1 89.56 169 GLY A C 1
ATOM 1341 O O . GLY A 1 169 ? -23.062 25.047 0.797 1 89.56 169 GLY A O 1
ATOM 1342 N N . VAL A 1 170 ? -21.359 23.609 1.032 1 89.5 170 VAL A N 1
ATOM 1343 C CA . VAL A 1 170 ? -21.328 23.391 -0.409 1 89.5 170 VAL A CA 1
ATOM 1344 C C . VAL A 1 170 ? -21.594 21.906 -0.707 1 89.5 170 VAL A C 1
ATOM 1346 O O . VAL A 1 170 ? -22.547 21.562 -1.409 1 89.5 170 VAL A O 1
ATOM 1349 N N . MET A 1 171 ? -20.891 21.031 -0.088 1 87.25 171 MET A N 1
ATOM 1350 C CA . MET A 1 171 ? -20.891 19.625 -0.467 1 87.25 171 MET A CA 1
ATOM 1351 C C . MET A 1 171 ? -22.219 18.969 -0.131 1 87.25 171 MET A C 1
ATOM 1353 O O . MET A 1 171 ? -22.594 17.969 -0.733 1 87.25 171 MET A O 1
ATOM 1357 N N . SER A 1 172 ? -22.953 19.578 0.75 1 85.12 172 SER A N 1
ATOM 1358 C CA . SER A 1 172 ? -24.203 18.984 1.204 1 85.12 172 SER A CA 1
ATOM 1359 C C . SER A 1 172 ? -25.375 19.391 0.306 1 85.12 172 SER A C 1
ATOM 1361 O O . SER A 1 172 ? -26.453 18.828 0.394 1 85.12 172 SER A O 1
ATOM 1363 N N . GLN A 1 173 ? -25.125 20.359 -0.576 1 89.19 173 GLN A N 1
ATOM 1364 C CA . GLN A 1 173 ? -26.172 20.766 -1.496 1 89.19 173 GLN A CA 1
ATOM 1365 C C . GLN A 1 173 ? -26.453 19.672 -2.535 1 89.19 173 GLN A C 1
ATOM 1367 O O . GLN A 1 173 ? -25.516 19.109 -3.1 1 89.19 173 GLN A O 1
ATOM 1372 N N . ARG A 1 174 ? -27.656 19.438 -2.77 1 90.38 174 ARG A N 1
ATOM 1373 C CA . ARG A 1 174 ? -28.078 18.312 -3.6 1 90.38 174 ARG A CA 1
ATOM 1374 C C . ARG A 1 174 ? -27.484 18.422 -5 1 90.38 174 ARG A C 1
ATOM 1376 O O . ARG A 1 174 ? -26.984 17.422 -5.531 1 90.38 174 ARG A O 1
ATOM 1383 N N . SER A 1 175 ? -27.594 19.578 -5.574 1 90 175 SER A N 1
ATOM 1384 C CA . SER A 1 175 ? -27.109 19.75 -6.938 1 90 175 SER A CA 1
ATOM 1385 C C . SER A 1 175 ? -25.609 19.453 -7.023 1 90 175 SER A C 1
ATOM 1387 O O . SER A 1 175 ? -25.141 18.844 -7.984 1 90 175 SER A O 1
ATOM 1389 N N . ILE A 1 176 ? -24.953 19.844 -6.008 1 91.31 176 ILE A N 1
ATOM 1390 C CA . ILE A 1 176 ? -23.516 19.656 -5.984 1 91.31 176 ILE A CA 1
ATOM 1391 C C . ILE A 1 176 ? -23.188 18.188 -5.691 1 91.31 176 ILE A C 1
ATOM 1393 O O . ILE A 1 176 ? -22.281 17.609 -6.301 1 91.31 176 ILE A O 1
ATOM 1397 N N . ALA A 1 177 ? -23.891 17.609 -4.781 1 92.19 177 ALA A N 1
ATOM 1398 C CA . ALA A 1 177 ? -23.703 16.203 -4.445 1 92.19 177 ALA A CA 1
ATOM 1399 C C . ALA A 1 177 ? -23.906 15.32 -5.672 1 92.19 177 ALA A C 1
ATOM 1401 O O . ALA A 1 177 ? -23.203 14.32 -5.84 1 92.19 177 ALA A O 1
ATOM 1402 N N . ASP A 1 178 ? -24.766 15.719 -6.492 1 93.75 178 ASP A N 1
ATOM 1403 C CA . ASP A 1 178 ? -25.047 14.953 -7.707 1 93.75 178 ASP A CA 1
ATOM 1404 C C . ASP A 1 178 ? -23.859 15.023 -8.68 1 93.75 178 ASP A C 1
ATOM 1406 O O . ASP A 1 178 ? -23.516 14.023 -9.305 1 93.75 178 ASP A O 1
ATOM 1410 N N . ILE A 1 179 ? -23.375 16.156 -8.789 1 94.12 179 ILE A N 1
ATOM 1411 C CA . ILE A 1 179 ? -22.234 16.344 -9.688 1 94.12 179 ILE A CA 1
ATOM 1412 C C . ILE A 1 179 ? -21.031 15.539 -9.172 1 94.12 179 ILE A C 1
ATOM 1414 O O . ILE A 1 179 ? -20.297 14.953 -9.961 1 94.12 179 ILE A O 1
ATOM 1418 N N . ILE A 1 180 ? -20.844 15.562 -7.875 1 94.75 180 ILE A N 1
ATOM 1419 C CA . ILE A 1 180 ? -19.734 14.828 -7.273 1 94.75 180 ILE A CA 1
ATOM 1420 C C . ILE A 1 180 ? -19.922 13.328 -7.504 1 94.75 180 ILE A C 1
ATOM 1422 O O . ILE A 1 180 ? -18.969 12.633 -7.879 1 94.75 180 ILE A O 1
ATOM 1426 N N . ALA A 1 181 ? -21.094 12.898 -7.344 1 94.81 181 ALA A N 1
ATOM 1427 C CA . ALA A 1 181 ? -21.406 11.484 -7.57 1 94.81 181 ALA A CA 1
ATOM 1428 C C . ALA A 1 181 ? -21.141 11.094 -9.023 1 94.81 181 ALA A C 1
ATOM 1430 O O . ALA A 1 181 ? -20.562 10.047 -9.297 1 94.81 181 ALA A O 1
ATOM 1431 N N . SER A 1 182 ? -21.594 11.93 -9.891 1 95.94 182 SER A N 1
ATOM 1432 C CA . SER A 1 182 ? -21.375 11.695 -11.312 1 95.94 182 SER A CA 1
ATOM 1433 C C . SER A 1 182 ? -19.891 11.695 -11.641 1 95.94 182 SER A C 1
ATOM 1435 O O . SER A 1 182 ? -19.406 10.867 -12.422 1 95.94 182 SER A O 1
ATOM 1437 N N . GLY A 1 183 ? -19.219 12.711 -11.078 1 96.19 183 GLY A N 1
ATOM 1438 C CA . GLY A 1 183 ? -17.766 12.766 -11.281 1 96.19 183 GLY A CA 1
ATOM 1439 C C . GLY A 1 183 ? -17.062 11.516 -10.805 1 96.19 183 GLY A C 1
ATOM 1440 O O . GLY A 1 183 ? -16.156 11.016 -11.477 1 96.19 183 GLY A O 1
ATOM 1441 N N . ARG A 1 184 ? -17.438 10.984 -9.672 1 95.75 184 ARG A N 1
ATOM 1442 C CA . ARG A 1 184 ? -16.844 9.766 -9.117 1 95.75 184 ARG A CA 1
ATOM 1443 C C . ARG A 1 184 ? -17.094 8.57 -10.023 1 95.75 184 ARG A C 1
ATOM 1445 O O . ARG A 1 184 ? -16.234 7.707 -10.172 1 95.75 184 ARG A O 1
ATOM 1452 N N . LEU A 1 185 ? -18.234 8.523 -10.609 1 95.69 185 LEU A N 1
ATOM 1453 C CA . LEU A 1 185 ? -18.562 7.445 -11.531 1 95.69 185 LEU A CA 1
ATOM 1454 C C . LEU A 1 185 ? -17.688 7.508 -12.773 1 95.69 185 LEU A C 1
ATOM 1456 O O . LEU A 1 185 ? -17.219 6.473 -13.258 1 95.69 185 LEU A O 1
ATOM 1460 N N . ILE A 1 186 ? -17.516 8.688 -13.242 1 95.81 186 ILE A N 1
ATOM 1461 C CA . ILE A 1 186 ? -16.688 8.867 -14.43 1 95.81 186 ILE A CA 1
ATOM 1462 C C . ILE A 1 186 ? -15.242 8.438 -14.133 1 95.81 186 ILE A C 1
ATOM 1464 O O . ILE A 1 186 ? -14.664 7.633 -14.859 1 95.81 186 ILE A O 1
ATOM 1468 N N . VAL A 1 187 ? -14.703 9.008 -13.07 1 94.69 187 VAL A N 1
ATOM 1469 C CA . VAL A 1 187 ? -13.32 8.727 -12.711 1 94.69 187 VAL A CA 1
ATOM 1470 C C . VAL A 1 187 ? -13.164 7.246 -12.383 1 94.69 187 VAL A C 1
ATOM 1472 O O . VAL A 1 187 ? -12.164 6.625 -12.75 1 94.69 187 VAL A O 1
ATOM 1475 N N . GLY A 1 188 ? -14.195 6.711 -11.719 1 92.5 188 GLY A N 1
ATOM 1476 C CA . GLY A 1 188 ? -14.172 5.297 -11.383 1 92.5 188 GLY A CA 1
ATOM 1477 C C . GLY A 1 188 ? -14.117 4.395 -12.602 1 92.5 188 GLY A C 1
ATOM 1478 O O . GLY A 1 188 ? -13.453 3.354 -12.57 1 92.5 188 GLY A O 1
ATOM 1479 N N . HIS A 1 189 ? -14.766 4.742 -13.641 1 92.69 189 HIS A N 1
ATOM 1480 C CA . HIS A 1 189 ? -14.758 3.992 -14.898 1 92.69 189 HIS A CA 1
ATOM 1481 C C . HIS A 1 189 ? -13.344 3.83 -15.43 1 92.69 189 HIS A C 1
ATOM 1483 O O . HIS A 1 189 ? -12.945 2.732 -15.836 1 92.69 189 HIS A O 1
ATOM 1489 N N . PHE A 1 190 ? -12.609 4.859 -15.414 1 90.81 190 PHE A N 1
ATOM 1490 C CA . PHE A 1 190 ? -11.266 4.832 -15.977 1 90.81 190 PHE A CA 1
ATOM 1491 C C . PHE A 1 190 ? -10.281 4.188 -15.008 1 90.81 190 PHE A C 1
ATOM 1493 O O . PHE A 1 190 ? -9.32 3.543 -15.438 1 90.81 190 PHE A O 1
ATOM 1500 N N . LYS A 1 191 ? -10.531 4.348 -13.758 1 86.75 191 LYS A N 1
ATOM 1501 C CA . LYS A 1 191 ? -9.625 3.781 -12.758 1 86.75 191 LYS A CA 1
ATOM 1502 C C . LYS A 1 191 ? -9.711 2.258 -12.734 1 86.75 191 LYS A C 1
ATOM 1504 O O . LYS A 1 191 ? -8.719 1.578 -12.484 1 86.75 191 LYS A O 1
ATOM 1509 N N . HIS A 1 192 ? -10.867 1.736 -13.023 1 83.5 192 HIS A N 1
ATOM 1510 C CA . HIS A 1 192 ? -11.094 0.301 -12.891 1 83.5 192 HIS A CA 1
ATOM 1511 C C . HIS A 1 192 ? -10.797 -0.427 -14.195 1 83.5 192 HIS A C 1
ATOM 1513 O O . HIS A 1 192 ? -10.695 -1.656 -14.219 1 83.5 192 HIS A O 1
ATOM 1519 N N . SER A 1 193 ? -10.633 0.279 -15.234 1 84.19 193 SER A N 1
ATOM 1520 C CA . SER A 1 193 ? -10.422 -0.352 -16.531 1 84.19 193 SER A CA 1
ATOM 1521 C C . SER A 1 193 ? -9.172 0.195 -17.219 1 84.19 193 SER A C 1
ATOM 1523 O O . SER A 1 193 ? -9.195 1.296 -17.781 1 84.19 193 SER A O 1
ATOM 1525 N N . PRO A 1 194 ? -8.141 -0.639 -17.219 1 80 194 PRO A N 1
ATOM 1526 C CA . PRO A 1 194 ? -6.945 -0.206 -17.953 1 80 194 PRO A CA 1
ATOM 1527 C C . PRO A 1 194 ? -7.23 0.049 -19.438 1 80 194 PRO A C 1
ATOM 1529 O O . PRO A 1 194 ? -6.625 0.94 -20.047 1 80 194 PRO A O 1
ATOM 1532 N N . LEU A 1 195 ? -8.117 -0.708 -19.953 1 83.75 195 LEU A N 1
ATOM 1533 C CA . LEU A 1 195 ? -8.5 -0.516 -21.359 1 83.75 195 LEU A CA 1
ATOM 1534 C C . LEU A 1 195 ? -9.125 0.861 -21.562 1 83.75 195 LEU A C 1
ATOM 1536 O O . LEU A 1 195 ? -8.805 1.55 -22.531 1 83.75 195 LEU A O 1
ATOM 1540 N N . ALA A 1 196 ? -9.992 1.213 -20.672 1 89.44 196 ALA A N 1
ATOM 1541 C CA . ALA A 1 196 ? -10.641 2.521 -20.766 1 89.44 196 ALA A CA 1
ATOM 1542 C C . ALA A 1 196 ? -9.609 3.645 -20.688 1 89.44 196 ALA A C 1
ATOM 1544 O O . ALA A 1 196 ? -9.695 4.625 -21.438 1 89.44 196 ALA A O 1
ATOM 1545 N N . TYR A 1 197 ? -8.656 3.518 -19.859 1 87.88 197 TYR A N 1
ATOM 1546 C CA . TYR A 1 197 ? -7.621 4.535 -19.734 1 87.88 197 TYR A CA 1
ATOM 1547 C C . TYR A 1 197 ? -6.773 4.617 -21 1 87.88 197 TYR A C 1
ATOM 1549 O O . TYR A 1 197 ? -6.367 5.703 -21.406 1 87.88 197 TYR A O 1
ATOM 1557 N N . SER A 1 198 ? -6.473 3.467 -21.547 1 85 198 SER A N 1
ATOM 1558 C CA . SER A 1 198 ? -5.699 3.453 -22.781 1 85 198 SER A CA 1
ATOM 1559 C C . SER A 1 198 ? -6.445 4.168 -23.906 1 85 198 SER A C 1
ATOM 1561 O O . SER A 1 198 ? -5.84 4.887 -24.703 1 85 198 SER A O 1
ATOM 1563 N N . ARG A 1 199 ? -7.676 3.939 -23.938 1 90.69 199 ARG A N 1
ATOM 1564 C CA . ARG A 1 199 ? -8.5 4.609 -24.938 1 90.69 199 ARG A CA 1
ATOM 1565 C C . ARG A 1 199 ? -8.5 6.117 -24.734 1 90.69 199 ARG A C 1
ATOM 1567 O O . ARG A 1 199 ? -8.391 6.887 -25.688 1 90.69 199 ARG A O 1
ATOM 1574 N N . LEU A 1 200 ? -8.641 6.5 -23.484 1 92.81 200 LEU A N 1
ATOM 1575 C CA . LEU A 1 200 ? -8.625 7.922 -23.172 1 92.81 200 LEU A CA 1
ATOM 1576 C C . LEU A 1 200 ? -7.289 8.555 -23.547 1 92.81 200 LEU A C 1
ATOM 1578 O O . LEU A 1 200 ? -7.25 9.664 -24.062 1 92.81 200 LEU A O 1
ATOM 1582 N N . GLN A 1 201 ? -6.281 7.844 -23.266 1 89.56 201 GLN A N 1
ATOM 1583 C CA . GLN A 1 201 ? -4.945 8.336 -23.594 1 89.56 201 GLN A CA 1
ATOM 1584 C C . GLN A 1 201 ? -4.785 8.531 -25.094 1 89.56 201 GLN A C 1
ATOM 1586 O O . GLN A 1 201 ? -4.184 9.508 -25.547 1 89.56 201 GLN A O 1
ATOM 1591 N N . SER A 1 202 ? -5.223 7.562 -25.812 1 89.44 202 SER A N 1
ATOM 1592 C CA . SER A 1 202 ? -5.172 7.664 -27.281 1 89.44 202 SER A CA 1
ATOM 1593 C C . SER A 1 202 ? -5.93 8.891 -27.766 1 89.44 202 SER A C 1
ATOM 1595 O O . SER A 1 202 ? -5.484 9.57 -28.703 1 89.44 202 SER A O 1
ATOM 1597 N N . ILE A 1 203 ? -7.027 9.164 -27.188 1 94.69 203 ILE A N 1
ATOM 1598 C CA . ILE A 1 203 ? -7.848 10.312 -27.547 1 94.69 203 ILE A CA 1
ATOM 1599 C C . ILE A 1 203 ? -7.129 11.609 -27.172 1 94.69 203 ILE A C 1
ATOM 1601 O O . ILE A 1 203 ? -7.133 12.578 -27.938 1 94.69 203 ILE A O 1
ATOM 1605 N N . GLN A 1 204 ? -6.57 11.602 -25.984 1 94.44 204 GLN A N 1
ATOM 1606 C CA . GLN A 1 204 ? -5.801 12.766 -25.547 1 94.44 204 GLN A CA 1
ATOM 1607 C C . GLN A 1 204 ? -4.684 13.078 -26.531 1 94.44 204 GLN A C 1
ATOM 1609 O O . GLN A 1 204 ? -4.461 14.242 -26.891 1 94.44 204 GLN A O 1
ATOM 1614 N N . LYS A 1 205 ? -4.043 12.055 -27 1 92.56 205 LYS A N 1
ATOM 1615 C CA . LYS A 1 205 ? -2.971 12.219 -27.969 1 92.56 205 LYS A CA 1
ATOM 1616 C C . LYS A 1 205 ? -3.506 12.773 -29.297 1 92.56 205 LYS A C 1
ATOM 1618 O O . LYS A 1 205 ? -2.895 13.656 -29.891 1 92.56 205 LYS A O 1
ATOM 1623 N N . GLN A 1 206 ? -4.578 12.25 -29.75 1 93.62 206 GLN A N 1
ATOM 1624 C CA . GLN A 1 206 ? -5.195 12.672 -31 1 93.62 206 GLN A CA 1
ATOM 1625 C C . GLN A 1 206 ? -5.613 14.141 -30.922 1 93.62 206 GLN A C 1
ATOM 1627 O O . GLN A 1 206 ? -5.551 14.852 -31.938 1 93.62 206 GLN A O 1
ATOM 1632 N N . LEU A 1 207 ? -6.035 14.602 -29.75 1 94.94 207 LEU A N 1
ATOM 1633 C CA . LEU A 1 207 ? -6.508 15.969 -29.562 1 94.94 207 LEU A CA 1
ATOM 1634 C C . LEU A 1 207 ? -5.344 16.906 -29.266 1 94.94 207 LEU A C 1
ATOM 1636 O O . LEU A 1 207 ? -5.539 18.125 -29.125 1 94.94 207 LEU A O 1
ATOM 1640 N N . GLY A 1 208 ? -4.164 16.375 -29.094 1 91.69 208 GLY A N 1
ATOM 1641 C CA . GLY A 1 208 ? -2.994 17.188 -28.797 1 91.69 208 GLY A CA 1
ATOM 1642 C C . GLY A 1 208 ? -2.947 17.656 -27.359 1 91.69 208 GLY A C 1
ATOM 1643 O O . GLY A 1 208 ? -2.361 18.703 -27.062 1 91.69 208 GLY A O 1
ATOM 1644 N N . GLN A 1 209 ? -3.621 16.969 -26.531 1 91.44 209 GLN A N 1
ATOM 1645 C CA . GLN A 1 209 ? -3.629 17.312 -25.109 1 91.44 209 GLN A CA 1
ATOM 1646 C C . GLN A 1 209 ? -2.582 16.5 -24.359 1 91.44 209 GLN A C 1
ATOM 1648 O O . GLN A 1 209 ? -2.191 15.422 -24.781 1 91.44 209 GLN A O 1
ATOM 1653 N N . PRO A 1 210 ? -2.094 17.125 -23.328 1 88.56 210 PRO A N 1
ATOM 1654 C CA . PRO A 1 210 ? -1.188 16.328 -22.5 1 88.56 210 PRO A CA 1
ATOM 1655 C C . PRO A 1 210 ? -1.857 15.086 -21.922 1 88.56 210 PRO A C 1
ATOM 1657 O O . PRO A 1 210 ? -3.033 15.133 -21.547 1 88.56 210 PRO A O 1
ATOM 1660 N N . ILE A 1 211 ? -1.08 14.078 -21.938 1 85.62 211 ILE A N 1
ATOM 1661 C CA . ILE A 1 211 ? -1.578 12.828 -21.375 1 85.62 211 ILE A CA 1
ATOM 1662 C C . ILE A 1 211 ? -1.641 12.938 -19.844 1 85.62 211 ILE A C 1
ATOM 1664 O O . ILE A 1 211 ? -0.609 13.078 -19.188 1 85.62 211 ILE A O 1
ATOM 1668 N N . LYS A 1 212 ? -2.816 13.07 -19.312 1 86.38 212 LYS A N 1
ATOM 1669 C CA . LYS A 1 212 ? -3.027 13.195 -17.875 1 86.38 212 LYS A CA 1
ATOM 1670 C C . LYS A 1 212 ? -4.078 12.211 -17.391 1 86.38 212 LYS A C 1
ATOM 1672 O O . LYS A 1 212 ? -5.074 11.953 -18.078 1 86.38 212 LYS A O 1
ATOM 1677 N N . ARG A 1 213 ? -3.824 11.719 -16.25 1 86 213 ARG A N 1
ATOM 1678 C CA . ARG A 1 213 ? -4.801 10.844 -15.602 1 86 213 ARG A CA 1
ATOM 1679 C C . ARG A 1 213 ? -5.812 11.648 -14.797 1 86 213 ARG A C 1
ATOM 1681 O O . ARG A 1 213 ? -5.508 12.75 -14.336 1 86 213 ARG A O 1
ATOM 1688 N N . LEU A 1 214 ? -6.969 11.062 -14.68 1 91.94 214 LEU A N 1
ATOM 1689 C CA . LEU A 1 214 ? -7.988 11.688 -13.852 1 91.94 214 LEU A CA 1
ATOM 1690 C C . LEU A 1 214 ? -7.723 11.422 -12.367 1 91.94 214 LEU A C 1
ATOM 1692 O O . LEU A 1 214 ? -7.188 10.367 -12.008 1 91.94 214 LEU A O 1
ATOM 1696 N N . GLN A 1 215 ? -8.031 12.352 -11.57 1 90.31 215 GLN A N 1
ATOM 1697 C CA . GLN A 1 215 ? -7.777 12.234 -10.141 1 90.31 215 GLN A CA 1
ATOM 1698 C C . GLN A 1 215 ? -9.023 11.758 -9.398 1 90.31 215 GLN A C 1
ATOM 1700 O O . GLN A 1 215 ? -10.109 12.297 -9.586 1 90.31 215 GLN A O 1
ATOM 1705 N N . GLN A 1 216 ? -8.867 10.742 -8.648 1 89.75 216 GLN A N 1
ATOM 1706 C CA . GLN A 1 216 ? -9.953 10.258 -7.797 1 89.75 216 GLN A CA 1
ATOM 1707 C C . GLN A 1 216 ? -9.984 11.008 -6.465 1 89.75 216 GLN A C 1
ATOM 1709 O O . GLN A 1 216 ? -8.93 11.266 -5.871 1 89.75 216 GLN A O 1
ATOM 1714 N N . ASP A 1 217 ? -11.148 11.406 -5.996 1 91.31 217 ASP A N 1
ATOM 1715 C CA . ASP A 1 217 ? -11.234 12.156 -4.75 1 91.31 217 ASP A CA 1
ATOM 1716 C C . ASP A 1 217 ? -11.297 11.219 -3.545 1 91.31 217 ASP A C 1
ATOM 1718 O O . ASP A 1 217 ? -11.539 10.023 -3.699 1 91.31 217 ASP A O 1
ATOM 1722 N N . VAL A 1 218 ? -10.891 11.711 -2.383 1 83.88 218 VAL A N 1
ATOM 1723 C CA . VAL A 1 218 ? -11.094 11.094 -1.075 1 83.88 218 VAL A CA 1
ATOM 1724 C C . VAL A 1 218 ? -12.266 11.766 -0.364 1 83.88 218 VAL A C 1
ATOM 1726 O O . VAL A 1 218 ? -12.211 12.961 -0.058 1 83.88 218 VAL A O 1
ATOM 1729 N N . PRO A 1 219 ? -13.188 11.008 -0.086 1 80.75 219 PRO A N 1
ATOM 1730 C CA . PRO A 1 219 ? -14.445 11.594 0.402 1 80.75 219 PRO A CA 1
ATOM 1731 C C . PRO A 1 219 ? -14.25 12.43 1.666 1 80.75 219 PRO A C 1
ATOM 1733 O O . PRO A 1 219 ? -15 13.375 1.903 1 80.75 219 PRO A O 1
ATOM 1736 N N . THR A 1 220 ? -13.273 12.219 2.465 1 76.12 220 THR A N 1
ATOM 1737 C CA . THR A 1 220 ? -13.109 12.922 3.736 1 76.12 220 THR A CA 1
ATOM 1738 C C . THR A 1 220 ? -12.312 14.211 3.545 1 76.12 220 THR A C 1
ATOM 1740 O O . THR A 1 220 ? -12.125 14.977 4.492 1 76.12 220 THR A O 1
ATOM 1743 N N . ARG A 1 221 ? -11.93 14.5 2.311 1 82.69 221 ARG A N 1
ATOM 1744 C CA . ARG A 1 221 ? -11.156 15.695 2.012 1 82.69 221 ARG A CA 1
ATOM 1745 C C . ARG A 1 221 ? -11.773 16.469 0.854 1 82.69 221 ARG A C 1
ATOM 1747 O O . ARG A 1 221 ? -11.586 16.125 -0.311 1 82.69 221 ARG A O 1
ATOM 1754 N N . TRP A 1 222 ? -12.297 17.594 1.115 1 89.69 222 TRP A N 1
ATOM 1755 C CA . TRP A 1 222 ? -13.016 18.359 0.105 1 89.69 222 TRP A CA 1
ATOM 1756 C C . TRP A 1 222 ? -12.078 18.828 -1.002 1 89.69 222 TRP A C 1
ATOM 1758 O O . TRP A 1 222 ? -12.484 18.969 -2.156 1 89.69 222 TRP A O 1
ATOM 1768 N N . ASN A 1 223 ? -10.852 19.125 -0.672 1 89.88 223 ASN A N 1
ATOM 1769 C CA . ASN A 1 223 ? -9.891 19.594 -1.667 1 89.88 223 ASN A CA 1
ATOM 1770 C C . ASN A 1 223 ? -9.68 18.562 -2.773 1 89.88 223 ASN A C 1
ATOM 1772 O O . ASN A 1 223 ? -9.531 18.922 -3.941 1 89.88 223 ASN A O 1
ATOM 1776 N N . SER A 1 224 ? -9.711 17.328 -2.371 1 90.69 224 SER A N 1
ATOM 1777 C CA . SER A 1 224 ? -9.547 16.266 -3.355 1 90.69 224 SER A CA 1
ATOM 1778 C C . SER A 1 224 ? -10.727 16.203 -4.316 1 90.69 224 SER A C 1
ATOM 1780 O O . SER A 1 224 ? -10.57 15.852 -5.484 1 90.69 224 SER A O 1
ATOM 1782 N N . THR A 1 225 ? -11.875 16.516 -3.793 1 93.12 225 THR A N 1
ATOM 1783 C CA . THR A 1 225 ? -13.055 16.578 -4.648 1 93.12 225 THR A CA 1
ATOM 1784 C C . THR A 1 225 ? -12.906 17.703 -5.68 1 93.12 225 THR A C 1
ATOM 1786 O O . THR A 1 225 ? -13.258 17.516 -6.848 1 93.12 225 THR A O 1
ATOM 1789 N N . VAL A 1 226 ? -12.406 18.797 -5.227 1 93.5 226 VAL A N 1
ATOM 1790 C CA . VAL A 1 226 ? -12.172 19.922 -6.137 1 93.5 226 VAL A CA 1
ATOM 1791 C C . VAL A 1 226 ? -11.148 19.516 -7.199 1 93.5 226 VAL A C 1
ATOM 1793 O O . VAL A 1 226 ? -11.328 19.828 -8.383 1 93.5 226 VAL A O 1
ATOM 1796 N N . TYR A 1 227 ? -10.141 18.844 -6.812 1 94.56 227 TYR A N 1
ATOM 1797 C CA . TYR A 1 227 ? -9.125 18.391 -7.758 1 94.56 227 TYR A CA 1
ATOM 1798 C C . TYR A 1 227 ? -9.727 17.422 -8.773 1 94.56 227 TYR A C 1
ATOM 1800 O O . TYR A 1 227 ? -9.359 17.438 -9.953 1 94.56 227 TYR A O 1
ATOM 1808 N N . MET A 1 228 ? -10.516 16.516 -8.258 1 95.62 228 MET A N 1
ATOM 1809 C CA . MET A 1 228 ? -11.188 15.586 -9.164 1 95.62 228 MET A CA 1
ATOM 1810 C C . MET A 1 228 ? -12 16.344 -10.211 1 95.62 228 MET A C 1
ATOM 1812 O O . MET A 1 228 ? -11.883 16.062 -11.406 1 95.62 228 MET A O 1
ATOM 1816 N N . LEU A 1 229 ? -12.727 17.328 -9.797 1 95.25 229 LEU A N 1
ATOM 1817 C CA . LEU A 1 229 ? -13.57 18.109 -10.695 1 95.25 229 LEU A CA 1
ATOM 1818 C C . LEU A 1 229 ? -12.719 18.922 -11.664 1 95.25 229 LEU A C 1
ATOM 1820 O O . LEU A 1 229 ? -13.062 19.062 -12.836 1 95.25 229 LEU A O 1
ATOM 1824 N N . GLN A 1 230 ? -11.664 19.438 -11.148 1 95.75 230 GLN A N 1
ATOM 1825 C CA . GLN A 1 230 ? -10.727 20.172 -12 1 95.75 230 GLN A CA 1
ATOM 1826 C C . GLN A 1 230 ? -10.148 19.266 -13.086 1 95.75 230 GLN A C 1
ATOM 1828 O O . GLN A 1 230 ? -10.023 19.672 -14.234 1 95.75 230 GLN A O 1
ATOM 1833 N N . SER A 1 231 ? -9.805 18.109 -12.656 1 95.5 231 SER A N 1
ATOM 1834 C CA . SER A 1 231 ? -9.242 17.156 -13.609 1 95.5 231 SER A CA 1
ATOM 1835 C C . SER A 1 231 ? -10.258 16.797 -14.695 1 95.5 231 SER A C 1
ATOM 1837 O O . SER A 1 231 ? -9.906 16.656 -15.867 1 95.5 231 SER A O 1
ATOM 1839 N N . LEU A 1 232 ? -11.469 16.656 -14.328 1 96.19 232 LEU A N 1
ATOM 1840 C CA . LEU A 1 232 ? -12.531 16.359 -15.281 1 96.19 232 LEU A CA 1
ATOM 1841 C C . LEU A 1 232 ? -12.758 17.547 -16.219 1 96.19 232 LEU A C 1
ATOM 1843 O O . LEU A 1 232 ? -12.898 17.359 -17.438 1 96.19 232 LEU A O 1
ATOM 1847 N N . LEU A 1 233 ? -12.758 18.719 -15.664 1 95.75 233 LEU A N 1
ATOM 1848 C CA . LEU A 1 233 ? -12.977 19.922 -16.469 1 95.75 233 LEU A CA 1
ATOM 1849 C C . LEU A 1 233 ? -11.852 20.094 -17.484 1 95.75 233 LEU A C 1
ATOM 1851 O O . LEU A 1 233 ? -12.109 20.469 -18.625 1 95.75 233 LEU A O 1
ATOM 1855 N N . GLU A 1 234 ? -10.664 19.859 -17.062 1 94.94 234 GLU A N 1
ATOM 1856 C CA . GLU A 1 234 ? -9.508 19.969 -17.938 1 94.94 234 GLU A CA 1
ATOM 1857 C C . GLU A 1 234 ? -9.609 18.969 -19.094 1 94.94 234 GLU A C 1
ATOM 1859 O O . GLU A 1 234 ? -9.102 19.234 -20.188 1 94.94 234 GLU A O 1
ATOM 1864 N N . GLN A 1 235 ? -10.266 17.859 -18.828 1 95 235 GLN A N 1
ATOM 1865 C CA . GLN A 1 235 ? -10.359 16.812 -19.844 1 95 235 GLN A CA 1
ATOM 1866 C C . GLN A 1 235 ? -11.734 16.781 -20.484 1 95 235 GLN A C 1
ATOM 1868 O O . GLN A 1 235 ? -12.156 15.75 -21.031 1 95 235 GLN A O 1
ATOM 1873 N N . LYS A 1 236 ? -12.453 17.875 -20.406 1 94.88 236 LYS A N 1
ATOM 1874 C CA . LYS A 1 236 ? -13.82 17.953 -20.922 1 94.88 236 LYS A CA 1
ATOM 1875 C C . LYS A 1 236 ? -13.883 17.547 -22.391 1 94.88 236 LYS A C 1
ATOM 1877 O O . LYS A 1 236 ? -14.711 16.719 -22.766 1 94.88 236 LYS A O 1
ATOM 1882 N N . ARG A 1 237 ? -12.992 18.062 -23.219 1 94.44 237 ARG A N 1
ATOM 1883 C CA . ARG A 1 237 ? -12.984 17.781 -24.641 1 94.44 237 ARG A CA 1
ATOM 1884 C C . ARG A 1 237 ? -12.688 16.297 -24.906 1 94.44 237 ARG A C 1
ATOM 1886 O O . ARG A 1 237 ? -13.336 15.672 -25.734 1 94.44 237 ARG A O 1
ATOM 1893 N N . ALA A 1 238 ? -11.695 15.82 -24.203 1 95.5 238 ALA A N 1
ATOM 1894 C CA . ALA A 1 238 ? -11.328 14.422 -24.359 1 95.5 238 ALA A CA 1
ATOM 1895 C C . ALA A 1 238 ? -12.469 13.5 -23.938 1 95.5 238 ALA A C 1
ATOM 1897 O O . ALA A 1 238 ? -12.719 12.477 -24.578 1 95.5 238 ALA A O 1
ATOM 1898 N N . LEU A 1 239 ? -13.148 13.836 -22.875 1 95.75 239 LEU A N 1
ATOM 1899 C CA . LEU A 1 239 ? -14.266 13.039 -22.375 1 95.75 239 LEU A CA 1
ATOM 1900 C C . LEU A 1 239 ? -15.43 13.055 -23.359 1 95.75 239 LEU A C 1
ATOM 1902 O O . LEU A 1 239 ? -16.078 12.031 -23.578 1 95.75 239 LEU A O 1
ATOM 1906 N N . CYS A 1 240 ? -15.68 14.195 -23.922 1 94.31 240 CYS A N 1
ATOM 1907 C CA . CYS A 1 240 ? -16.734 14.312 -24.922 1 94.31 240 CYS A CA 1
ATOM 1908 C C . CYS A 1 240 ? -16.406 13.453 -26.141 1 94.31 240 CYS A C 1
ATOM 1910 O O . CYS A 1 240 ? -17.297 12.812 -26.703 1 94.31 240 CYS A O 1
ATOM 1912 N N . ALA A 1 241 ? -15.148 13.477 -26.562 1 95.06 241 ALA A N 1
ATOM 1913 C CA . ALA A 1 241 ? -14.727 12.633 -27.672 1 95.06 241 ALA A CA 1
ATOM 1914 C C . ALA A 1 241 ? -14.852 11.148 -27.312 1 95.06 241 ALA A C 1
ATOM 1916 O O . ALA A 1 241 ? -15.203 10.328 -28.156 1 95.06 241 ALA A O 1
ATOM 1917 N N . TYR A 1 242 ? -14.523 10.828 -26.125 1 95.56 242 TYR A N 1
ATOM 1918 C CA . TYR A 1 242 ? -14.602 9.453 -25.641 1 95.56 242 TYR A CA 1
ATOM 1919 C C . TYR A 1 242 ? -16.031 8.914 -25.734 1 95.56 242 TYR A C 1
ATOM 1921 O O . TYR A 1 242 ? -16.234 7.777 -26.156 1 95.56 242 TYR A O 1
ATOM 1929 N N . VAL A 1 243 ? -17.016 9.695 -25.328 1 93.62 243 VAL A N 1
ATOM 1930 C CA . VAL A 1 243 ? -18.406 9.273 -25.281 1 93.62 243 VAL A CA 1
ATOM 1931 C C . VAL A 1 243 ? -18.938 9.062 -26.688 1 93.62 243 VAL A C 1
ATOM 1933 O O . VAL A 1 243 ? -19.906 8.32 -26.891 1 93.62 243 VAL A O 1
ATOM 1936 N N . ALA A 1 244 ? -18.281 9.656 -27.625 1 92.31 244 ALA A N 1
ATOM 1937 C CA . ALA A 1 244 ? -18.688 9.477 -29.016 1 92.31 244 ALA A CA 1
ATOM 1938 C C . ALA A 1 244 ? -18.406 8.055 -29.484 1 92.31 244 ALA A C 1
ATOM 1940 O O . ALA A 1 244 ? -19.156 7.508 -30.312 1 92.31 244 ALA A O 1
ATOM 1941 N N . ASP A 1 245 ? -17.406 7.441 -28.953 1 91.94 245 ASP A N 1
ATOM 1942 C CA . ASP A 1 245 ? -16.953 6.145 -29.453 1 91.94 245 ASP A CA 1
ATOM 1943 C C . ASP A 1 245 ? -17.219 5.043 -28.422 1 91.94 245 ASP A C 1
ATOM 1945 O O . ASP A 1 245 ? -17.312 3.867 -28.781 1 91.94 245 ASP A O 1
ATOM 1949 N N . TYR A 1 246 ? -17.266 5.469 -27.188 1 93.62 246 TYR A N 1
ATOM 1950 C CA . TYR A 1 246 ? -17.359 4.465 -26.141 1 93.62 246 TYR A CA 1
ATOM 1951 C C . TYR A 1 246 ? -18.438 4.836 -25.125 1 93.62 246 TYR A C 1
ATOM 1953 O O . TYR A 1 246 ? -18.969 5.949 -25.141 1 93.62 246 TYR A O 1
ATOM 1961 N N . ASP A 1 247 ? -18.688 3.863 -24.203 1 92 247 ASP A N 1
ATOM 1962 C CA . ASP A 1 247 ? -19.703 4.086 -23.188 1 92 247 ASP A CA 1
ATOM 1963 C C . ASP A 1 247 ? -19.094 4.578 -21.875 1 92 247 ASP A C 1
ATOM 1965 O O . ASP A 1 247 ? -18.031 4.094 -21.469 1 92 247 ASP A O 1
ATOM 1969 N N . LEU A 1 248 ? -19.688 5.57 -21.391 1 93.12 248 LEU A N 1
ATOM 1970 C CA . LEU A 1 248 ? -19.359 6.055 -20.062 1 93.12 248 LEU A CA 1
ATOM 1971 C C . LEU A 1 248 ? -20.547 5.895 -19.125 1 93.12 248 LEU A C 1
ATOM 1973 O O . LEU A 1 248 ? -21.703 6.117 -19.516 1 93.12 248 LEU A O 1
ATOM 1977 N N . PRO A 1 249 ? -20.25 5.445 -17.922 1 92.62 249 PRO A N 1
ATOM 1978 C CA . PRO A 1 249 ? -21.359 5.25 -16.984 1 92.62 249 PRO A CA 1
ATOM 1979 C C . PRO A 1 249 ? -22.141 6.535 -16.719 1 92.62 249 PRO A C 1
ATOM 1981 O O . PRO A 1 249 ? -23.328 6.488 -16.375 1 92.62 249 PRO A O 1
ATOM 1984 N N . SER A 1 250 ? -21.438 7.676 -16.719 1 92.25 250 SER A N 1
ATOM 1985 C CA . SER A 1 250 ? -22.062 8.977 -16.5 1 92.25 250 SER A CA 1
ATOM 1986 C C . SER A 1 250 ? -21.328 10.078 -17.25 1 92.25 250 SER A C 1
ATOM 1988 O O . SER A 1 250 ? -20.172 9.914 -17.641 1 92.25 250 SER A O 1
ATOM 1990 N N . MET A 1 251 ? -22.109 11.195 -17.578 1 92.88 251 MET A N 1
ATOM 1991 C CA . MET A 1 251 ? -21.531 12.375 -18.219 1 92.88 251 MET A CA 1
ATOM 1992 C C . MET A 1 251 ? -22.25 13.648 -17.75 1 92.88 251 MET A C 1
ATOM 1994 O O . MET A 1 251 ? -23.453 13.633 -17.5 1 92.88 251 MET A O 1
ATOM 1998 N N . PHE A 1 252 ? -21.438 14.672 -17.641 1 94.38 252 PHE A N 1
ATOM 1999 C CA . PHE A 1 252 ? -22.016 15.945 -17.234 1 94.38 252 PHE A CA 1
ATOM 2000 C C . PHE A 1 252 ? -22.812 16.578 -18.359 1 94.38 252 PHE A C 1
ATOM 2002 O O . PHE A 1 252 ? -22.391 16.547 -19.531 1 94.38 252 PHE A O 1
ATOM 2009 N N . THR A 1 253 ? -24 17.078 -18.016 1 93.38 253 THR A N 1
ATOM 2010 C CA . THR A 1 253 ? -24.734 17.938 -18.953 1 93.38 253 THR A CA 1
ATOM 2011 C C . THR A 1 253 ? -24.062 19.297 -19.094 1 93.38 253 THR A C 1
ATOM 2013 O O . THR A 1 253 ? -23.141 19.609 -18.344 1 93.38 253 THR A O 1
ATOM 2016 N N . SER A 1 254 ? -24.484 20.109 -20 1 93 254 SER A N 1
ATOM 2017 C CA . SER A 1 254 ? -23.922 21.438 -20.203 1 93 254 SER A CA 1
ATOM 2018 C C . SER A 1 254 ? -24.078 22.297 -18.938 1 93 254 SER A C 1
ATOM 2020 O O . SER A 1 254 ? -23.156 23.016 -18.562 1 93 254 SER A O 1
ATOM 2022 N N . SER A 1 255 ? -25.234 22.172 -18.359 1 91.56 255 SER A N 1
ATOM 2023 C CA . SER A 1 255 ? -25.484 22.922 -17.141 1 91.56 255 SER A CA 1
ATOM 2024 C C . SER A 1 255 ? -24.594 22.438 -16 1 91.56 255 SER A C 1
ATOM 2026 O O . SER A 1 255 ? -24.125 23.234 -15.188 1 91.56 255 SER A O 1
ATOM 2028 N N . GLN A 1 256 ? -24.344 21.156 -16.031 1 93.12 256 GLN A N 1
ATOM 2029 C CA . GLN A 1 256 ? -23.516 20.578 -14.977 1 93.12 256 GLN A CA 1
ATOM 2030 C C . GLN A 1 256 ? -22.047 21 -15.148 1 93.12 256 GLN A C 1
ATOM 2032 O O . GLN A 1 256 ? -21.344 21.234 -14.164 1 93.12 256 GLN A O 1
ATOM 2037 N N . TRP A 1 257 ? -21.609 21.109 -16.375 1 94.94 257 TRP A N 1
ATOM 2038 C CA . TRP A 1 257 ? -20.25 21.594 -16.641 1 94.94 257 TRP A CA 1
ATOM 2039 C C . TRP A 1 257 ? -20.078 23.016 -16.125 1 94.94 257 TRP A C 1
ATOM 2041 O O . TRP A 1 257 ? -19.031 23.359 -15.555 1 94.94 257 TRP A O 1
ATOM 2051 N N . LYS A 1 258 ? -21.062 23.797 -16.297 1 92.19 258 LYS A N 1
ATOM 2052 C CA . LYS A 1 258 ? -21.016 25.172 -15.82 1 92.19 258 LYS A CA 1
ATOM 2053 C C . LYS A 1 258 ? -21.016 25.219 -14.297 1 92.19 258 LYS A C 1
ATOM 2055 O O . LYS A 1 258 ? -20.312 26.047 -13.703 1 92.19 258 LYS A O 1
ATOM 2060 N N . LEU A 1 259 ? -21.828 24.406 -13.773 1 91.81 259 LEU A N 1
ATOM 2061 C CA . LEU A 1 259 ? -21.875 24.328 -12.312 1 91.81 259 LEU A CA 1
ATOM 2062 C C . LEU A 1 259 ? -20.531 23.891 -11.75 1 91.81 259 LEU A C 1
ATOM 2064 O O . LEU A 1 259 ? -20.094 24.391 -10.703 1 91.81 259 LEU A O 1
ATOM 2068 N N . VAL A 1 260 ? -19.859 22.922 -12.43 1 94.31 260 VAL A N 1
ATOM 2069 C CA . VAL A 1 260 ? -18.547 22.469 -12.016 1 94.31 260 VAL A CA 1
ATOM 2070 C C . VAL A 1 260 ? -17.547 23.625 -12.055 1 94.31 260 VAL A C 1
ATOM 2072 O O . VAL A 1 260 ? -16.781 23.812 -11.117 1 94.31 260 VAL A O 1
ATOM 2075 N N . GLU A 1 261 ? -17.594 24.391 -13.039 1 94 261 GLU A N 1
ATOM 2076 C CA . GLU A 1 261 ? -16.703 25.547 -13.18 1 94 261 GLU A CA 1
ATOM 2077 C C . GLU A 1 261 ? -16.953 26.562 -12.062 1 94 261 GLU A C 1
ATOM 2079 O O . GLU A 1 261 ? -15.992 27.094 -11.484 1 94 261 GLU A O 1
ATOM 2084 N N . ASN A 1 262 ? -18.188 26.812 -11.82 1 91.38 262 ASN A N 1
ATOM 2085 C CA . ASN A 1 262 ? -18.547 27.781 -10.789 1 91.38 262 ASN A CA 1
ATOM 2086 C C . ASN A 1 262 ? -18.156 27.297 -9.398 1 91.38 262 ASN A C 1
ATOM 2088 O O . ASN A 1 262 ? -17.703 28.078 -8.562 1 91.38 262 ASN A O 1
ATOM 2092 N N . MET A 1 263 ? -18.312 26.047 -9.211 1 90.62 263 MET A N 1
ATOM 2093 C CA . MET A 1 263 ? -17.953 25.469 -7.922 1 90.62 263 MET A CA 1
ATOM 2094 C C . MET A 1 263 ? -16.453 25.562 -7.691 1 90.62 263 MET A C 1
ATOM 2096 O O . MET A 1 263 ? -16 25.844 -6.582 1 90.62 263 MET A O 1
ATOM 2100 N N . ILE A 1 264 ? -15.703 25.25 -8.742 1 93.25 264 ILE A N 1
ATOM 2101 C CA . ILE A 1 264 ? -14.25 25.344 -8.648 1 93.25 264 ILE A CA 1
ATOM 2102 C C . ILE A 1 264 ? -13.836 26.781 -8.344 1 93.25 264 ILE A C 1
ATOM 2104 O O . ILE A 1 264 ? -12.992 27.016 -7.477 1 93.25 264 ILE A O 1
ATOM 2108 N N . SER A 1 265 ? -14.477 27.703 -8.953 1 91 265 SER A N 1
ATOM 2109 C CA . SER A 1 265 ? -14.18 29.109 -8.734 1 91 265 SER A CA 1
ATOM 2110 C C . SER A 1 265 ? -14.531 29.531 -7.316 1 91 265 SER A C 1
ATOM 2112 O O . SER A 1 265 ? -13.805 30.328 -6.703 1 91 265 SER A O 1
ATOM 2114 N N . LEU A 1 266 ? -15.625 29.062 -6.887 1 90.56 266 LEU A N 1
ATOM 2115 C CA . LEU A 1 266 ? -16.094 29.406 -5.555 1 90.56 266 LEU A CA 1
ATOM 2116 C C . LEU A 1 266 ? -15.156 28.875 -4.484 1 90.56 266 LEU A C 1
ATOM 2118 O O . LEU A 1 266 ? -14.938 29.531 -3.461 1 90.56 266 LEU A O 1
ATOM 2122 N N . LEU A 1 267 ? -14.523 27.688 -4.727 1 92.62 267 LEU A N 1
ATOM 2123 C CA . LEU A 1 267 ? -13.766 27.016 -3.676 1 92.62 267 LEU A CA 1
ATOM 2124 C C . LEU A 1 267 ? -12.273 27.281 -3.826 1 92.62 267 LEU A C 1
ATOM 2126 O O . LEU A 1 267 ? -11.484 26.938 -2.945 1 92.62 267 LEU A O 1
ATOM 2130 N N . THR A 1 268 ? -11.883 27.953 -4.867 1 91 268 THR A N 1
ATOM 2131 C CA . THR A 1 268 ? -10.477 28.234 -5.129 1 91 268 THR A CA 1
ATOM 2132 C C . THR A 1 268 ? -9.875 29.047 -3.984 1 91 268 THR A C 1
ATOM 2134 O O . THR A 1 268 ? -8.789 28.719 -3.494 1 91 268 THR A O 1
ATOM 2137 N N . PRO A 1 269 ? -10.586 30.078 -3.504 1 90.81 269 PRO A N 1
ATOM 2138 C CA . PRO A 1 269 ? -10.023 30.828 -2.381 1 90.81 269 PRO A CA 1
ATOM 2139 C C . PRO A 1 269 ? -9.859 29.984 -1.124 1 90.81 269 PRO A C 1
ATOM 2141 O O . PRO A 1 269 ? -8.93 30.203 -0.343 1 90.81 269 PRO A O 1
ATOM 2144 N N . PHE A 1 270 ? -10.758 29.078 -0.934 1 93.25 270 PHE A N 1
ATOM 2145 C CA . PHE A 1 270 ? -10.648 28.188 0.214 1 93.25 270 PHE A CA 1
ATOM 2146 C C . PHE A 1 270 ? -9.438 27.281 0.079 1 93.25 270 PHE A C 1
ATOM 2148 O O . PHE A 1 270 ? -8.75 27 1.065 1 93.25 270 PHE A O 1
ATOM 2155 N N . GLU A 1 271 ? -9.227 26.781 -1.109 1 91.12 271 GLU A N 1
ATOM 2156 C CA . GLU A 1 271 ? -8.055 25.953 -1.37 1 91.12 271 GLU A CA 1
ATOM 2157 C C . GLU A 1 271 ? -6.766 26.75 -1.158 1 91.12 271 GLU A C 1
ATOM 2159 O O . GLU A 1 271 ? -5.789 26.219 -0.626 1 91.12 271 GLU A O 1
ATOM 2164 N N . GLU A 1 272 ? -6.766 27.953 -1.607 1 90.06 272 GLU A N 1
ATOM 2165 C CA . GLU A 1 272 ? -5.621 28.828 -1.4 1 90.06 272 GLU A CA 1
ATOM 2166 C C . GLU A 1 272 ? -5.359 29.062 0.086 1 90.06 272 GLU A C 1
ATOM 2168 O O . GLU A 1 272 ? -4.207 29.031 0.529 1 90.06 272 GLU A O 1
ATOM 2173 N N . LEU A 1 273 ? -6.391 29.312 0.784 1 92.19 273 LEU A N 1
ATOM 2174 C CA . LEU A 1 273 ? -6.27 29.516 2.223 1 92.19 273 LEU A CA 1
ATOM 2175 C C . LEU A 1 273 ? -5.734 28.266 2.912 1 92.19 273 LEU A C 1
ATOM 2177 O O . LEU A 1 273 ? -4.863 28.359 3.781 1 92.19 273 LEU A O 1
ATOM 2181 N N . THR A 1 274 ? -6.285 27.172 2.545 1 89.31 274 THR A N 1
ATOM 2182 C CA . THR A 1 274 ? -5.832 25.922 3.133 1 89.31 274 THR A CA 1
ATOM 2183 C C . THR A 1 274 ? -4.344 25.703 2.877 1 89.31 274 THR A C 1
ATOM 2185 O O . THR A 1 274 ? -3.615 25.25 3.76 1 89.31 274 THR A O 1
ATOM 2188 N N . GLN A 1 275 ? -3.895 26 1.744 1 87.69 275 GLN A N 1
ATOM 2189 C CA . GLN A 1 275 ? -2.477 25.891 1.422 1 87.69 275 GLN A CA 1
ATOM 2190 C C . GLN A 1 275 ? -1.644 26.844 2.275 1 87.69 275 GLN A C 1
ATOM 2192 O O . GLN A 1 275 ? -0.568 26.484 2.754 1 87.69 275 GLN A O 1
ATOM 2197 N N . GLN A 1 276 ? -2.146 28.016 2.443 1 88.19 276 GLN A N 1
ATOM 2198 C CA . GLN A 1 276 ? -1.45 29.031 3.221 1 88.19 276 GLN A CA 1
ATOM 2199 C C . GLN A 1 276 ? -1.306 28.609 4.68 1 88.19 276 GLN A C 1
ATOM 2201 O O . GLN A 1 276 ? -0.225 28.719 5.262 1 88.19 276 GLN A O 1
ATOM 2206 N N . ILE A 1 277 ? -2.35 28.141 5.199 1 89.5 277 ILE A N 1
ATOM 2207 C CA . ILE A 1 277 ? -2.342 27.859 6.629 1 89.5 277 ILE A CA 1
ATOM 2208 C C . ILE A 1 277 ? -1.653 26.516 6.879 1 89.5 277 ILE A C 1
ATOM 2210 O O . ILE A 1 277 ? -1.312 26.188 8.016 1 89.5 277 ILE A O 1
ATOM 2214 N N . SER A 1 278 ? -1.479 25.75 5.867 1 86.75 278 SER A N 1
ATOM 2215 C CA . SER A 1 278 ? -0.79 24.469 5.992 1 86.75 278 SER A CA 1
ATOM 2216 C C . SER A 1 278 ? 0.721 24.641 5.887 1 86.75 278 SER A C 1
ATOM 2218 O O . SER A 1 278 ? 1.474 23.688 6.047 1 86.75 278 SER A O 1
ATOM 2220 N N . SER A 1 279 ? 1.109 25.781 5.652 1 86.12 279 SER A N 1
ATOM 2221 C CA . SER A 1 279 ? 2.541 26.062 5.586 1 86.12 279 SER A CA 1
ATOM 2222 C C . SER A 1 279 ? 3.199 25.906 6.949 1 86.12 279 SER A C 1
ATOM 2224 O O . SER A 1 279 ? 2.527 25.984 7.98 1 86.12 279 SER A O 1
ATOM 2226 N N . SER A 1 280 ? 4.523 25.688 7.016 1 82.56 280 SER A N 1
ATOM 2227 C CA . SER A 1 280 ? 5.27 25.469 8.25 1 82.56 280 SER A CA 1
ATOM 2228 C C . SER A 1 280 ? 5.363 26.734 9.078 1 82.56 280 SER A C 1
ATOM 2230 O O . SER A 1 280 ? 5.598 26.688 10.289 1 82.56 280 SER A O 1
ATOM 2232 N N . THR A 1 281 ? 5.117 27.844 8.477 1 85.25 281 THR A N 1
ATOM 2233 C CA . THR A 1 281 ? 5.297 29.109 9.188 1 85.25 281 THR A CA 1
ATOM 2234 C C . THR A 1 281 ? 3.951 29.703 9.578 1 85.25 281 THR A C 1
ATOM 2236 O O . THR A 1 281 ? 3.895 30.766 10.195 1 85.25 281 THR A O 1
ATOM 2239 N N . ALA A 1 282 ? 2.922 29 9.219 1 89.56 282 ALA A N 1
ATOM 2240 C CA . ALA A 1 282 ? 1.6 29.5 9.578 1 89.56 282 ALA A CA 1
ATOM 2241 C C . ALA A 1 282 ? 1.398 29.484 11.094 1 89.56 282 ALA A C 1
ATOM 2243 O O . ALA A 1 282 ? 1.861 28.562 11.773 1 89.56 282 ALA A O 1
ATOM 2244 N N . SER A 1 283 ? 0.764 30.5 11.609 1 92.38 283 SER A N 1
ATOM 2245 C CA . SER A 1 283 ? 0.566 30.625 13.047 1 92.38 283 SER A CA 1
ATOM 2246 C C . SER A 1 283 ? -0.864 31.031 13.375 1 92.38 283 SER A C 1
ATOM 2248 O O . SER A 1 283 ? -1.648 31.344 12.477 1 92.38 283 SER A O 1
ATOM 2250 N N . ALA A 1 284 ? -1.164 31.031 14.625 1 94.69 284 ALA A N 1
ATOM 2251 C CA . ALA A 1 284 ? -2.477 31.453 15.109 1 94.69 284 ALA A CA 1
ATOM 2252 C C . ALA A 1 284 ? -2.777 32.906 14.719 1 94.69 284 ALA A C 1
ATOM 2254 O O . ALA A 1 284 ? -3.941 33.281 14.602 1 94.69 284 ALA A O 1
ATOM 2255 N N . ALA A 1 285 ? -1.74 33.656 14.438 1 95.19 285 ALA A N 1
ATOM 2256 C CA . ALA A 1 285 ? -1.895 35.062 14.055 1 95.19 285 ALA A CA 1
ATOM 2257 C C . ALA A 1 285 ? -2.574 35.188 12.695 1 95.19 285 ALA A C 1
ATOM 2259 O O . ALA A 1 285 ? -3.17 36.219 12.383 1 95.19 285 ALA A O 1
ATOM 2260 N N . ASP A 1 286 ? -2.514 34.156 11.945 1 94.94 286 ASP A N 1
ATOM 2261 C CA . ASP A 1 286 ? -3.02 34.219 10.578 1 94.94 286 ASP A CA 1
ATOM 2262 C C . ASP A 1 286 ? -4.527 33.969 10.539 1 94.94 286 ASP A C 1
ATOM 2264 O O . ASP A 1 286 ? -5.18 34.219 9.523 1 94.94 286 ASP A O 1
ATOM 2268 N N . VAL A 1 287 ? -5.125 33.562 11.617 1 95.19 287 VAL A N 1
ATOM 2269 C CA . VAL A 1 287 ? -6.496 33.062 11.617 1 95.19 287 VAL A CA 1
ATOM 2270 C C . VAL A 1 287 ? -7.465 34.219 11.391 1 95.19 287 VAL A C 1
ATOM 2272 O O . VAL A 1 287 ? -8.266 34.188 10.445 1 95.19 287 VAL A O 1
ATOM 2275 N N . ILE A 1 288 ? -7.371 35.281 12.172 1 94.75 288 ILE A N 1
ATOM 2276 C CA . ILE A 1 288 ? -8.328 36.375 12.125 1 94.75 288 ILE A CA 1
ATOM 2277 C C . ILE A 1 288 ? -8.234 37.094 10.773 1 94.75 288 ILE A C 1
ATOM 2279 O O . ILE A 1 288 ? -9.234 37.25 10.078 1 94.75 288 ILE A O 1
ATOM 2283 N N . PRO A 1 289 ? -7.027 37.438 10.32 1 93.88 289 PRO A N 1
ATOM 2284 C CA . PRO A 1 289 ? -6.934 38.094 9.008 1 93.88 289 PRO A CA 1
ATOM 2285 C C . PRO A 1 289 ? -7.449 37.219 7.871 1 93.88 289 PRO A C 1
ATOM 2287 O O . PRO A 1 289 ? -8.109 37.719 6.957 1 93.88 289 PRO A O 1
ATOM 2290 N N . SER A 1 290 ? -7.141 35.969 7.93 1 94.31 290 SER A N 1
ATOM 2291 C CA . SER A 1 290 ? -7.547 35.062 6.875 1 94.31 290 SER A CA 1
ATOM 2292 C C . SER A 1 290 ? -9.062 34.938 6.797 1 94.31 290 SER A C 1
ATOM 2294 O O . SER A 1 290 ? -9.641 34.969 5.703 1 94.31 290 SER A O 1
ATOM 2296 N N . ILE A 1 291 ? -9.703 34.781 7.934 1 94.38 291 ILE A N 1
ATOM 2297 C CA . ILE A 1 291 ? -11.148 34.625 7.961 1 94.38 291 ILE A CA 1
ATOM 2298 C C . ILE A 1 291 ? -11.836 35.906 7.551 1 94.38 291 ILE A C 1
ATOM 2300 O O . ILE A 1 291 ? -12.852 35.906 6.852 1 94.38 291 ILE A O 1
ATOM 2304 N N . ARG A 1 292 ? -11.312 37 7.969 1 92.56 292 ARG A N 1
ATOM 2305 C CA . ARG A 1 292 ? -11.859 38.281 7.559 1 92.56 292 ARG A CA 1
ATOM 2306 C C . ARG A 1 292 ? -11.758 38.469 6.051 1 92.56 292 ARG A C 1
ATOM 2308 O O . ARG A 1 292 ? -12.711 38.938 5.41 1 92.56 292 ARG A O 1
ATOM 2315 N N . ALA A 1 293 ? -10.633 38.188 5.535 1 91.5 293 ALA A N 1
ATOM 2316 C CA . ALA A 1 293 ? -10.438 38.281 4.094 1 91.5 293 ALA A CA 1
ATOM 2317 C C . ALA A 1 293 ? -11.391 37.344 3.348 1 91.5 293 ALA A C 1
ATOM 2319 O O . ALA A 1 293 ? -11.969 37.719 2.328 1 91.5 293 ALA A O 1
ATOM 2320 N N . LEU A 1 294 ? -11.531 36.156 3.865 1 92.94 294 LEU A N 1
ATOM 2321 C CA . LEU A 1 294 ? -12.391 35.156 3.24 1 92.94 294 LEU A CA 1
ATOM 2322 C C . LEU A 1 294 ? -13.852 35.594 3.277 1 92.94 294 LEU A C 1
ATOM 2324 O O . LEU A 1 294 ? -14.57 35.469 2.287 1 92.94 294 LEU A O 1
ATOM 2328 N N . THR A 1 295 ? -14.266 36.125 4.414 1 92 295 THR A N 1
ATOM 2329 C CA . THR A 1 295 ? -15.641 36.594 4.566 1 92 295 THR A CA 1
ATOM 2330 C C . THR A 1 295 ? -15.914 37.75 3.629 1 92 295 THR A C 1
ATOM 2332 O O . THR A 1 295 ? -16.984 37.844 3.01 1 92 295 THR A O 1
ATOM 2335 N N . ARG A 1 296 ? -14.977 38.625 3.521 1 90.19 296 ARG A N 1
ATOM 2336 C CA . ARG A 1 296 ? -15.125 39.75 2.619 1 90.19 296 ARG A CA 1
ATOM 2337 C C . ARG A 1 296 ? -15.258 39.281 1.172 1 90.19 296 ARG A C 1
ATOM 2339 O O . ARG A 1 296 ? -16.062 39.844 0.413 1 90.19 296 ARG A O 1
ATOM 2346 N N . LEU A 1 297 ? -14.5 38.375 0.815 1 89.56 297 LEU A N 1
ATOM 2347 C CA . LEU A 1 297 ? -14.539 37.812 -0.533 1 89.56 297 LEU A CA 1
ATOM 2348 C C . LEU A 1 297 ? -15.906 37.188 -0.824 1 89.56 297 LEU A C 1
ATOM 2350 O O . LEU A 1 297 ? -16.453 37.375 -1.915 1 89.56 297 LEU A O 1
ATOM 2354 N N . LEU A 1 298 ? -16.438 36.469 0.14 1 91 298 LEU A N 1
ATOM 2355 C CA . LEU A 1 298 ? -17.703 35.812 -0.035 1 91 298 LEU A CA 1
ATOM 2356 C C . LEU A 1 298 ? -18.859 36.812 -0.07 1 91 298 LEU A C 1
ATOM 2358 O O . LEU A 1 298 ? -19.906 36.531 -0.655 1 91 298 LEU A O 1
ATOM 2362 N N . GLU A 1 299 ? -18.625 37.906 0.5 1 90.38 299 GLU A N 1
ATOM 2363 C CA . GLU A 1 299 ? -19.656 38.969 0.529 1 90.38 299 GLU A CA 1
ATOM 2364 C C . GLU A 1 299 ? -19.703 39.719 -0.794 1 90.38 299 GLU A C 1
ATOM 2366 O O . GLU A 1 299 ? -20.75 40.25 -1.162 1 90.38 299 GLU A O 1
ATOM 2371 N N . LYS A 1 300 ? -18.641 39.656 -1.475 1 88.06 300 LYS A N 1
ATOM 2372 C CA . LYS A 1 300 ? -18.594 40.375 -2.748 1 88.06 300 LYS A CA 1
ATOM 2373 C C . LYS A 1 300 ? -19.297 39.594 -3.848 1 88.06 300 LYS A C 1
ATOM 2375 O O . LYS A 1 300 ? -19.203 38.375 -3.896 1 88.06 300 LYS A O 1
ATOM 2380 N N . THR A 1 301 ? -20.047 40.281 -4.664 1 83.75 301 THR A N 1
ATOM 2381 C CA . THR A 1 301 ? -20.734 39.656 -5.777 1 83.75 301 THR A CA 1
ATOM 2382 C C . THR A 1 301 ? -19.828 39.562 -6.996 1 83.75 301 THR A C 1
ATOM 2384 O O . THR A 1 301 ? -19.094 40.5 -7.309 1 83.75 301 THR A O 1
ATOM 2387 N N . ALA A 1 302 ? -19.797 38.406 -7.492 1 79.12 302 ALA A N 1
ATOM 2388 C CA . ALA A 1 302 ? -19 38.156 -8.695 1 79.12 302 ALA A CA 1
ATOM 2389 C C . ALA A 1 302 ? -19.844 37.562 -9.805 1 79.12 302 ALA A C 1
ATOM 2391 O O . ALA A 1 302 ? -20.922 37.031 -9.547 1 79.12 302 ALA A O 1
ATOM 2392 N N . GLU A 1 303 ? -19.406 37.719 -11 1 77.44 303 GLU A N 1
ATOM 2393 C CA . GLU A 1 303 ? -20.094 37.156 -12.156 1 77.44 303 GLU A CA 1
ATOM 2394 C C . GLU A 1 303 ? -20.141 35.625 -12.086 1 77.44 303 GLU A C 1
ATOM 2396 O O . GLU A 1 303 ? -21.109 35 -12.523 1 77.44 303 GLU A O 1
ATOM 2401 N N . THR A 1 304 ? -19.188 35.156 -11.516 1 74.25 304 THR A N 1
ATOM 2402 C CA . THR A 1 304 ? -19.047 33.719 -11.43 1 74.25 304 THR A CA 1
ATOM 2403 C C . THR A 1 304 ? -20.047 33.125 -10.422 1 74.25 304 THR A C 1
ATOM 2405 O O . THR A 1 304 ? -20.141 31.922 -10.258 1 74.25 304 THR A O 1
ATOM 2408 N N . ASP A 1 305 ? -20.734 33.969 -9.805 1 80.88 305 ASP A N 1
ATOM 2409 C CA . ASP A 1 305 ? -21.672 33.531 -8.781 1 80.88 305 ASP A CA 1
ATOM 2410 C C . ASP A 1 305 ? -22.922 32.906 -9.414 1 80.88 305 ASP A C 1
ATOM 2412 O O . ASP A 1 305 ? -23.734 32.281 -8.727 1 80.88 305 ASP A O 1
ATOM 2416 N N . HIS A 1 306 ? -22.969 33.125 -10.711 1 78.81 306 HIS A N 1
ATOM 2417 C CA . HIS A 1 306 ? -24.172 32.625 -11.375 1 78.81 306 HIS A CA 1
ATOM 2418 C C . HIS A 1 306 ? -24.297 31.109 -11.211 1 78.81 306 HIS A C 1
ATOM 2420 O O . HIS A 1 306 ? -23.359 30.359 -11.508 1 78.81 306 HIS A O 1
ATOM 2426 N N . GLY A 1 307 ? -25.406 30.594 -10.625 1 77.88 307 GLY A N 1
ATOM 2427 C CA . GLY A 1 307 ? -25.672 29.188 -10.461 1 77.88 307 GLY A CA 1
ATOM 2428 C C . GLY A 1 307 ? -25.266 28.656 -9.102 1 77.88 307 GLY A C 1
ATOM 2429 O O . GLY A 1 307 ? -25.672 27.547 -8.703 1 77.88 307 GLY A O 1
ATOM 2430 N N . VAL A 1 308 ? -24.391 29.484 -8.414 1 85.69 308 VAL A N 1
ATOM 2431 C CA . VAL A 1 308 ? -23.953 28.984 -7.117 1 85.69 308 VAL A CA 1
ATOM 2432 C C . VAL A 1 308 ? -24.219 30.031 -6.039 1 85.69 308 VAL A C 1
ATOM 2434 O O . VAL A 1 308 ? -23.5 30.078 -5.031 1 85.69 308 VAL A O 1
ATOM 2437 N N . LYS A 1 309 ? -25.078 30.875 -6.281 1 87.75 309 LYS A N 1
ATOM 2438 C CA . LYS A 1 309 ? -25.391 31.938 -5.336 1 87.75 309 LYS A CA 1
ATOM 2439 C C . LYS A 1 309 ? -25.844 31.375 -3.992 1 87.75 309 LYS A C 1
ATOM 2441 O O . LYS A 1 309 ? -25.422 31.859 -2.939 1 87.75 309 LYS A O 1
ATOM 2446 N N . THR A 1 310 ? -26.672 30.406 -4.145 1 88.19 310 THR A N 1
ATOM 2447 C CA . THR A 1 310 ? -27.141 29.781 -2.918 1 88.19 310 THR A CA 1
ATOM 2448 C C . THR A 1 310 ? -26 29.125 -2.162 1 88.19 310 THR A C 1
ATOM 2450 O O . THR A 1 310 ? -25.891 29.25 -0.938 1 88.19 310 THR A O 1
ATOM 2453 N N . SER A 1 311 ? -25.188 28.469 -2.92 1 90.44 311 SER A N 1
ATOM 2454 C CA . SER A 1 311 ? -24.031 27.812 -2.301 1 90.44 311 SER A CA 1
ATOM 2455 C C . SER A 1 311 ? -23.109 28.844 -1.659 1 90.44 311 SER A C 1
ATOM 2457 O O . SER A 1 311 ? -22.547 28.594 -0.584 1 90.44 311 SER A O 1
ATOM 2459 N N . LYS A 1 312 ? -22.922 29.891 -2.293 1 92.06 312 LYS A N 1
ATOM 2460 C CA . LYS A 1 312 ? -22.078 30.953 -1.766 1 92.06 312 LYS A CA 1
ATOM 2461 C C . LYS A 1 312 ? -22.656 31.516 -0.471 1 92.06 312 LYS A C 1
ATOM 2463 O O . LYS A 1 312 ? -21.922 31.766 0.489 1 92.06 312 LYS A O 1
ATOM 2468 N N . ALA A 1 313 ? -23.922 31.703 -0.471 1 93.06 313 ALA A N 1
ATOM 2469 C CA . ALA A 1 313 ? -24.594 32.25 0.713 1 93.06 313 ALA A CA 1
ATOM 2470 C C . ALA A 1 313 ? -24.5 31.266 1.879 1 93.06 313 ALA A C 1
ATOM 2472 O O . ALA A 1 313 ? -24.25 31.656 3.018 1 93.06 313 ALA A O 1
ATOM 2473 N N . THR A 1 314 ? -24.734 30.047 1.556 1 93.69 314 THR A N 1
ATOM 2474 C CA . THR A 1 314 ? -24.672 29.031 2.596 1 93.69 314 THR A CA 1
ATOM 2475 C C . THR A 1 314 ? -23.25 28.859 3.107 1 93.69 314 THR A C 1
ATOM 2477 O O . THR A 1 314 ? -23.031 28.578 4.293 1 93.69 314 THR A O 1
ATOM 2480 N N . LEU A 1 315 ? -22.375 28.938 2.23 1 94.25 315 LEU A N 1
ATOM 2481 C CA . LEU A 1 315 ? -20.969 28.844 2.609 1 94.25 315 LEU A CA 1
ATOM 2482 C C . LEU A 1 315 ? -20.578 30 3.537 1 94.25 315 LEU A C 1
ATOM 2484 O O . LEU A 1 315 ? -19.875 29.797 4.531 1 94.25 315 LEU A O 1
ATOM 2488 N N . LEU A 1 316 ? -20.953 31.203 3.189 1 94.75 316 LEU A N 1
ATOM 2489 C CA . LEU A 1 316 ? -20.703 32.375 4.031 1 94.75 316 LEU A CA 1
ATOM 2490 C C . LEU A 1 316 ? -21.297 32.156 5.426 1 94.75 316 LEU A C 1
ATOM 2492 O O . LEU A 1 316 ? -20.641 32.438 6.43 1 94.75 316 LEU A O 1
ATOM 2496 N N . GLU A 1 317 ? -22.453 31.656 5.465 1 95.31 317 GLU A N 1
ATOM 2497 C CA . GLU A 1 317 ? -23.109 31.391 6.742 1 95.31 317 GLU A CA 1
ATOM 2498 C C . GLU A 1 317 ? -22.344 30.344 7.547 1 95.31 317 GLU A C 1
ATOM 2500 O O . GLU A 1 317 ? -22.188 30.469 8.766 1 95.31 317 GLU A O 1
ATOM 2505 N N . ALA A 1 318 ? -21.953 29.328 6.863 1 95.06 318 ALA A N 1
ATOM 2506 C CA . ALA A 1 318 ? -21.219 28.266 7.52 1 95.06 318 ALA A CA 1
ATOM 2507 C C . ALA A 1 318 ? -19.906 28.781 8.102 1 95.06 318 ALA A C 1
ATOM 2509 O O . ALA A 1 318 ? -19.531 28.422 9.219 1 95.06 318 ALA A O 1
ATOM 2510 N N . VAL A 1 319 ? -19.203 29.609 7.387 1 95.31 319 VAL A N 1
ATOM 2511 C CA . VAL A 1 319 ? -17.938 30.188 7.844 1 95.31 319 VAL A CA 1
ATOM 2512 C C . VAL A 1 319 ? -18.188 31.078 9.055 1 95.31 319 VAL A C 1
ATOM 2514 O O . VAL A 1 319 ? -17.469 31 10.055 1 95.31 319 VAL A O 1
ATOM 2517 N N . GLN A 1 320 ? -19.188 31.875 8.922 1 94.62 320 GLN A N 1
ATOM 2518 C CA . GLN A 1 320 ? -19.516 32.781 10.008 1 94.62 320 GLN A CA 1
ATOM 2519 C C . GLN A 1 320 ? -19.906 32.031 11.273 1 94.62 320 GLN A C 1
ATOM 252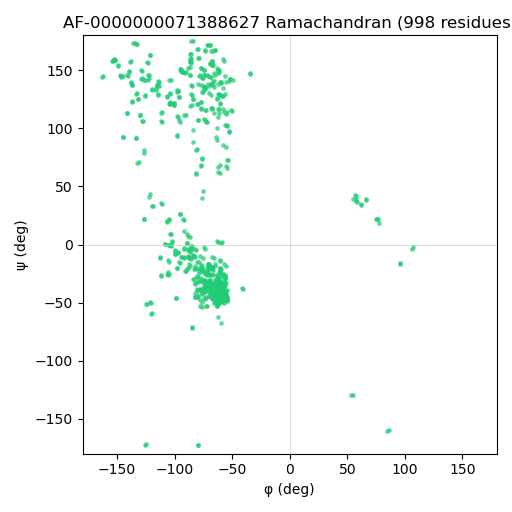1 O O . GLN A 1 320 ? -19.562 32.438 12.383 1 94.62 320 GLN A O 1
ATOM 2526 N N . LYS A 1 321 ? -20.562 31 11.094 1 93.94 321 LYS A N 1
ATOM 2527 C CA . LYS A 1 321 ? -21 30.172 12.219 1 93.94 321 LYS A CA 1
ATOM 2528 C C . LYS A 1 321 ? -19.828 29.484 12.891 1 93.94 321 LYS A C 1
ATOM 2530 O O . LYS A 1 321 ? -19.703 29.5 14.125 1 93.94 321 LYS A O 1
ATOM 2535 N N . ARG A 1 322 ? -18.953 28.953 12.141 1 92.06 322 ARG A N 1
ATOM 2536 C CA . ARG A 1 322 ? -17.844 28.172 12.664 1 92.06 322 ARG A CA 1
ATOM 2537 C C . ARG A 1 322 ? -16.781 29.062 13.273 1 92.06 322 ARG A C 1
ATOM 2539 O O . ARG A 1 322 ? -16.062 28.656 14.195 1 92.06 322 ARG A O 1
ATOM 2546 N N . PHE A 1 323 ? -16.625 30.188 12.773 1 93.75 323 PHE A N 1
ATOM 2547 C CA . PHE A 1 323 ? -15.586 31.094 13.242 1 93.75 323 PHE A CA 1
ATOM 2548 C C . PHE A 1 323 ? -16.188 32.312 13.945 1 93.75 323 PHE A C 1
ATOM 2550 O O . PHE A 1 323 ? -15.633 33.406 13.906 1 93.75 323 PHE A O 1
ATOM 2557 N N . ARG A 1 324 ? -17.266 31.859 14.594 1 89.12 324 ARG A N 1
ATOM 2558 C CA . ARG A 1 324 ? -17.938 32.938 15.336 1 89.12 324 ARG A CA 1
ATOM 2559 C C . ARG A 1 324 ? -17.078 33.375 16.516 1 89.12 324 ARG A C 1
ATOM 2561 O O . ARG A 1 324 ? -16.484 32.562 17.219 1 89.12 324 ARG A O 1
ATOM 2568 N N . ASP A 1 325 ? -16.797 34.594 16.75 1 85.44 325 ASP A N 1
ATOM 2569 C CA . ASP A 1 325 ? -16.188 35.219 17.922 1 85.44 325 ASP A CA 1
ATOM 2570 C C . ASP A 1 325 ? -14.68 34.938 17.969 1 85.44 325 ASP A C 1
ATOM 2572 O O . ASP A 1 325 ? -14.086 34.906 19.047 1 85.44 325 ASP A O 1
ATOM 2576 N N . ILE A 1 326 ? -14.086 34.625 16.859 1 90.44 326 ILE A N 1
ATOM 2577 C CA . ILE A 1 326 ? -12.648 34.375 16.844 1 90.44 326 ILE A CA 1
ATOM 2578 C C . ILE A 1 326 ? -11.898 35.625 17.297 1 90.44 326 ILE A C 1
ATOM 2580 O O . ILE A 1 326 ? -10.812 35.531 17.875 1 90.44 326 ILE A O 1
ATOM 2584 N N . GLU A 1 327 ? -12.492 36.781 17.125 1 89.12 327 GLU A N 1
ATOM 2585 C CA . GLU A 1 327 ? -11.859 38.031 17.531 1 89.12 327 GLU A CA 1
ATOM 2586 C C . GLU A 1 327 ? -11.836 38.156 19.047 1 89.12 327 GLU A C 1
ATOM 2588 O O . GLU A 1 327 ? -11 38.906 19.594 1 89.12 327 GLU A O 1
ATOM 2593 N N . CYS A 1 328 ? -12.711 37.406 19.641 1 87.81 328 CYS A N 1
ATOM 2594 C CA . CYS A 1 328 ? -12.805 37.5 21.094 1 87.81 328 CYS A CA 1
ATOM 2595 C C . CYS A 1 328 ? -11.945 36.438 21.766 1 87.81 328 CYS A C 1
ATOM 2597 O O . CYS A 1 328 ? -11.766 36.438 22.984 1 87.81 328 CYS A O 1
ATOM 2599 N N . GLU A 1 329 ? -11.469 35.531 20.969 1 91.94 329 GLU A N 1
ATOM 2600 C CA . GLU A 1 329 ? -10.539 34.562 21.5 1 91.94 329 GLU A CA 1
ATOM 2601 C C . GLU A 1 329 ? -9.172 35.188 21.781 1 91.94 329 GLU A C 1
ATOM 2603 O O . GLU A 1 329 ? -8.469 35.594 20.859 1 91.94 329 GLU A O 1
ATOM 2608 N N . ARG A 1 330 ? -8.781 35.219 23.016 1 91.88 330 ARG A N 1
ATOM 2609 C CA . ARG A 1 330 ? -7.59 35.938 23.484 1 91.88 330 ARG A CA 1
ATOM 2610 C C . ARG A 1 330 ? -6.34 35.438 22.766 1 91.88 330 ARG A C 1
ATOM 2612 O O . ARG A 1 330 ? -5.492 36.25 22.359 1 91.88 330 ARG A O 1
ATOM 2619 N N . LEU A 1 331 ? -6.234 34.156 22.562 1 93.94 331 LEU A N 1
ATOM 2620 C CA . LEU A 1 331 ? -5.035 33.594 21.969 1 93.94 331 LEU A CA 1
ATOM 2621 C C . LEU A 1 331 ? -4.902 34.031 20.516 1 93.94 331 LEU A C 1
ATOM 2623 O O . LEU A 1 331 ? -3.801 34.312 20.047 1 93.94 331 LEU A O 1
ATOM 2627 N N . TYR A 1 332 ? -6 34.125 19.812 1 95.12 332 TYR A N 1
ATOM 2628 C CA . TYR A 1 332 ? -5.988 34.594 18.422 1 95.12 332 TYR A CA 1
ATOM 2629 C C . TYR A 1 332 ? -5.715 36.094 18.359 1 95.12 332 TYR A C 1
ATOM 2631 O O . TYR A 1 332 ? -4.902 36.562 17.547 1 95.12 332 TYR A O 1
ATOM 2639 N N . SER A 1 333 ? -6.355 36.844 19.172 1 94.69 333 SER A N 1
ATOM 2640 C CA . SER A 1 333 ? -6.312 38.312 19.094 1 94.69 333 SER A CA 1
ATOM 2641 C C . SER A 1 333 ? -4.918 38.812 19.438 1 94.69 333 SER A C 1
ATOM 2643 O O . SER A 1 333 ? -4.379 39.688 18.719 1 94.69 333 SER A O 1
ATOM 2645 N N . ILE A 1 334 ? -4.344 38.312 20.5 1 94.44 334 ILE A N 1
ATOM 2646 C CA . ILE A 1 334 ? -3.029 38.781 20.922 1 94.44 334 ILE A CA 1
ATOM 2647 C C . ILE A 1 334 ? -1.981 38.375 19.891 1 94.44 334 ILE A C 1
ATOM 2649 O O . ILE A 1 334 ? -1.1 39.156 19.531 1 94.44 334 ILE A O 1
ATOM 2653 N N . ALA A 1 335 ? -2.084 37.125 19.391 1 95.5 335 ALA A N 1
ATOM 2654 C CA . ALA A 1 335 ? -1.151 36.688 18.375 1 95.5 335 ALA A CA 1
ATOM 2655 C C . ALA A 1 335 ? -1.235 37.562 17.125 1 95.5 335 ALA A C 1
ATOM 2657 O O . ALA A 1 335 ? -0.21 37.906 16.547 1 95.5 335 ALA A O 1
ATOM 2658 N N . THR A 1 336 ? -2.436 37.906 16.75 1 96 336 THR A N 1
ATOM 2659 C CA . THR A 1 336 ? -2.658 38.719 15.547 1 96 336 THR A CA 1
ATOM 2660 C C . THR A 1 336 ? -2.068 40.125 15.711 1 96 336 THR A C 1
ATOM 2662 O O . THR A 1 336 ? -1.393 40.625 14.812 1 96 336 THR A O 1
ATOM 2665 N N . ILE A 1 337 ? -2.291 40.719 16.812 1 94.69 337 ILE A N 1
ATOM 2666 C CA . ILE A 1 337 ? -1.825 42.094 17.016 1 94.69 337 ILE A CA 1
ATOM 2667 C C . ILE A 1 337 ? -0.301 42.094 17.109 1 94.69 337 ILE A C 1
ATOM 2669 O O . ILE A 1 337 ? 0.344 43.062 16.688 1 94.69 337 ILE A O 1
ATOM 2673 N N . LEU A 1 338 ? 0.283 41.062 17.641 1 94.81 338 LEU A N 1
ATOM 2674 C CA . LEU A 1 338 ? 1.729 41 17.812 1 94.81 338 LEU A CA 1
ATOM 2675 C C . LEU A 1 338 ? 2.426 40.688 16.5 1 94.81 338 LEU A C 1
ATOM 2677 O O . LEU A 1 338 ? 3.645 40.844 16.375 1 94.81 338 LEU A O 1
ATOM 2681 N N . ASP A 1 339 ? 1.675 40.188 15.555 1 96.19 339 ASP A N 1
ATOM 2682 C CA . ASP A 1 339 ? 2.236 39.938 14.227 1 96.19 339 ASP A CA 1
ATOM 2683 C C . ASP A 1 339 ? 2.359 41.25 13.438 1 96.19 339 ASP A C 1
ATOM 2685 O O . ASP A 1 339 ? 1.354 41.875 13.117 1 96.19 339 ASP A O 1
ATOM 2689 N N . PRO A 1 340 ? 3.545 41.625 13.117 1 95.5 340 PRO A N 1
ATOM 2690 C CA . PRO A 1 340 ? 3.756 42.906 12.477 1 95.5 340 PRO A CA 1
ATOM 2691 C C . PRO A 1 340 ? 3.146 43 11.078 1 95.5 340 PRO A C 1
ATOM 2693 O O . PRO A 1 340 ? 3.023 44.094 10.508 1 95.5 340 PRO A O 1
ATOM 2696 N N . ARG A 1 341 ? 2.74 41.906 10.555 1 92.62 341 ARG A N 1
ATOM 2697 C CA . ARG A 1 341 ? 2.078 41.906 9.258 1 92.62 341 ARG A CA 1
ATOM 2698 C C . ARG A 1 341 ? 0.656 42.438 9.375 1 92.62 341 ARG A C 1
ATOM 2700 O O . ARG A 1 341 ? 0.117 43 8.414 1 92.62 341 ARG A O 1
ATOM 2707 N N . TYR A 1 342 ? 0.108 42.312 10.648 1 95 342 TYR A N 1
ATOM 2708 C CA . TYR A 1 342 ? -1.323 42.562 10.781 1 95 342 TYR A CA 1
ATOM 2709 C C . TYR A 1 342 ? -1.591 43.688 11.773 1 95 342 TYR A C 1
ATOM 2711 O O . TYR A 1 342 ? -2.357 44.594 11.484 1 95 342 TYR A O 1
ATOM 2719 N N . LYS A 1 343 ? -0.977 43.594 12.938 1 94.06 343 LYS A N 1
ATOM 2720 C CA . LYS A 1 343 ? -1.237 44.531 14.016 1 94.06 343 LYS A CA 1
ATOM 2721 C C . LYS A 1 343 ? -2.73 44.625 14.32 1 94.06 343 LYS A C 1
ATOM 2723 O O . LYS A 1 343 ? -3.387 43.594 14.539 1 94.06 343 LYS A O 1
ATOM 2728 N N . ASP A 1 344 ? -3.326 45.75 14.391 1 91.94 344 ASP A N 1
ATOM 2729 C CA . ASP A 1 344 ? -4.746 45.812 14.734 1 91.94 344 ASP A CA 1
ATOM 2730 C C . ASP A 1 344 ? -5.594 46.156 13.508 1 91.94 344 ASP A C 1
ATOM 2732 O O . ASP A 1 344 ? -6.762 46.5 13.641 1 91.94 344 ASP A O 1
ATOM 2736 N N . ARG A 1 345 ? -5.066 45.938 12.297 1 90.56 345 ARG A N 1
ATOM 2737 C CA . ARG A 1 345 ? -5.691 46.406 11.062 1 90.56 345 ARG A CA 1
ATOM 2738 C C . ARG A 1 345 ? -6.863 45.5 10.672 1 90.56 345 ARG A C 1
ATOM 2740 O O . ARG A 1 345 ? -7.746 45.938 9.922 1 90.56 345 ARG A O 1
ATOM 2747 N N . TYR A 1 346 ? -6.918 44.344 11.141 1 90.94 346 TYR A N 1
ATOM 2748 C CA . TYR A 1 346 ? -7.938 43.406 10.695 1 90.94 346 TYR A CA 1
ATOM 2749 C C . TYR A 1 346 ? -9.055 43.281 11.719 1 90.94 346 TYR A C 1
ATOM 2751 O O . TYR A 1 346 ? -9.977 42.469 11.562 1 90.94 346 TYR A O 1
ATOM 2759 N N . PHE A 1 347 ? -8.93 44.062 12.766 1 91.56 347 PHE A N 1
ATOM 2760 C CA . PHE A 1 347 ? -9.977 44.062 13.781 1 91.56 347 PHE A CA 1
ATOM 2761 C C . PHE A 1 347 ? -10.992 45.188 13.492 1 91.56 347 PHE A C 1
ATOM 2763 O O . PHE A 1 347 ? -10.641 46.188 12.898 1 91.56 347 PHE A O 1
ATOM 2770 N N . SER A 1 348 ? -12.172 44.906 13.867 1 86.81 348 SER A N 1
ATOM 2771 C CA . SER A 1 348 ? -13.18 45.969 13.781 1 86.81 348 SER A CA 1
ATOM 2772 C C . SER A 1 348 ? -12.898 47.094 14.773 1 86.81 348 SER A C 1
ATOM 2774 O O . SER A 1 348 ? -12.289 46.875 15.82 1 86.81 348 SER A O 1
ATOM 2776 N N . ASP A 1 349 ? -13.375 48.219 14.469 1 87.06 349 ASP A N 1
ATOM 2777 C CA . ASP A 1 349 ? -13.141 49.406 15.305 1 87.06 349 ASP A CA 1
ATOM 2778 C C . ASP A 1 349 ? -13.766 49.219 16.688 1 87.06 349 ASP A C 1
ATOM 2780 O O . ASP A 1 349 ? -13.242 49.719 17.688 1 87.06 349 ASP A O 1
ATOM 2784 N N . ALA A 1 350 ? -14.734 48.438 16.656 1 86.25 350 ALA A N 1
ATOM 2785 C CA . ALA A 1 350 ? -15.461 48.219 17.906 1 86.25 350 ALA A CA 1
ATOM 2786 C C . ALA A 1 350 ? -14.641 47.375 18.875 1 86.25 350 ALA A C 1
ATOM 2788 O O . ALA A 1 350 ? -14.734 47.531 20.094 1 86.25 350 ALA A O 1
ATOM 2789 N N . VAL A 1 351 ? -13.75 46.562 18.391 1 89.12 351 VAL A N 1
ATOM 2790 C CA . VAL A 1 351 ? -13.062 45.594 19.234 1 89.12 351 VAL A CA 1
ATOM 2791 C C . VAL A 1 351 ? -11.633 46.062 19.516 1 89.12 351 VAL A C 1
ATOM 2793 O O . VAL A 1 351 ? -10.992 45.594 20.453 1 89.12 351 VAL A O 1
ATOM 2796 N N . LYS A 1 352 ? -11.062 47 18.844 1 89.75 352 LYS A N 1
ATOM 2797 C CA . LYS A 1 352 ? -9.672 47.469 18.906 1 89.75 352 LYS A CA 1
ATOM 2798 C C . LYS A 1 352 ? -9.297 47.906 20.312 1 89.75 352 LYS A C 1
ATOM 2800 O O . LYS A 1 352 ? -8.266 47.5 20.844 1 89.75 352 LYS A O 1
ATOM 2805 N N . PRO A 1 353 ? -10.164 48.781 20.938 1 88.5 353 PRO A N 1
ATOM 2806 C CA . PRO A 1 353 ? -9.789 49.219 22.281 1 88.5 353 PRO A CA 1
ATOM 2807 C C . PRO A 1 353 ? -9.672 48.094 23.281 1 88.5 353 PRO A C 1
ATOM 2809 O O . PRO A 1 353 ? -8.766 48.094 24.125 1 88.5 353 PRO A O 1
ATOM 2812 N N . GLN A 1 354 ? -10.516 47.188 23.141 1 90.12 354 GLN A N 1
ATOM 2813 C CA . GLN A 1 354 ? -10.5 46.062 24.047 1 90.12 354 GLN A CA 1
ATOM 2814 C C . GLN A 1 354 ? -9.234 45.219 23.844 1 90.12 354 GLN A C 1
ATOM 2816 O O . GLN A 1 354 ? -8.617 44.781 24.828 1 90.12 354 GLN A O 1
ATOM 2821 N N . ILE A 1 355 ? -8.898 45 22.688 1 89.5 355 ILE A N 1
ATOM 2822 C CA . ILE A 1 355 ? -7.746 44.156 22.359 1 89.5 355 ILE A CA 1
ATOM 2823 C C . ILE A 1 355 ? -6.457 44.875 22.766 1 89.5 355 ILE A C 1
ATOM 2825 O O . ILE A 1 355 ? -5.512 44.25 23.234 1 89.5 355 ILE A O 1
ATOM 2829 N N . ARG A 1 356 ? -6.449 46.156 22.531 1 87.56 356 ARG A N 1
ATOM 2830 C CA . ARG A 1 356 ? -5.293 46.969 22.938 1 87.56 356 ARG A CA 1
ATOM 2831 C C . ARG A 1 356 ? -5.113 46.906 24.453 1 87.56 356 ARG A C 1
ATOM 2833 O O . ARG A 1 356 ? -3.984 46.844 24.938 1 87.56 356 ARG A O 1
ATOM 2840 N N . GLY A 1 357 ? -6.25 47 25.125 1 86.62 357 GLY A N 1
ATOM 2841 C CA . GLY A 1 357 ? -6.207 46.844 26.562 1 86.62 357 GLY A CA 1
ATOM 2842 C C . GLY A 1 357 ? -5.68 45.5 27.031 1 86.62 357 GLY A C 1
ATOM 2843 O O . GLY A 1 357 ? -4.887 45.438 27.969 1 86.62 357 GLY A O 1
ATOM 2844 N N . LEU A 1 358 ? -6.094 44.531 26.344 1 88.12 358 LEU A N 1
ATOM 2845 C CA . LEU A 1 358 ? -5.656 43.156 26.672 1 88.12 358 LEU A CA 1
ATOM 2846 C C . LEU A 1 358 ? -4.152 43.031 26.469 1 88.12 358 LEU A C 1
ATOM 2848 O O . LEU A 1 358 ? -3.467 42.406 27.297 1 88.12 358 LEU A O 1
ATOM 2852 N N . LEU A 1 359 ? -3.686 43.5 25.359 1 89.12 359 LEU A N 1
ATOM 2853 C CA . LEU A 1 359 ? -2.26 43.438 25.062 1 89.12 359 LEU A CA 1
ATOM 2854 C C . LEU A 1 359 ? -1.445 44.219 26.062 1 89.12 359 LEU A C 1
ATOM 2856 O O . LEU A 1 359 ? -0.366 43.812 26.484 1 89.12 359 LEU A O 1
ATOM 2860 N N . SER A 1 360 ? -1.941 45.406 26.406 1 86.81 360 SER A N 1
ATOM 2861 C CA . SER A 1 360 ? -1.262 46.219 27.391 1 86.81 360 SER A CA 1
ATOM 2862 C C . SER A 1 360 ? -1.104 45.5 28.719 1 86.81 360 SER A C 1
ATOM 2864 O O . SER A 1 360 ? -0.067 45.594 29.375 1 86.81 360 SER A O 1
ATOM 2866 N N . ASN A 1 361 ? -2.078 44.781 29.016 1 85 361 ASN A N 1
ATOM 2867 C CA . ASN A 1 361 ? -2.027 43.969 30.234 1 85 361 ASN A CA 1
ATOM 2868 C C . ASN A 1 361 ? -0.987 42.875 30.141 1 85 361 ASN A C 1
ATOM 2870 O O . ASN A 1 361 ? -0.293 42.562 31.109 1 85 361 ASN A O 1
ATOM 2874 N N . VAL A 1 362 ? -0.926 42.25 29.031 1 86.75 362 VAL A N 1
ATOM 2875 C CA . VAL A 1 362 ? 0.012 41.156 28.812 1 86.75 362 VAL A CA 1
ATOM 2876 C C . VAL A 1 362 ? 1.443 41.688 28.844 1 86.75 362 VAL A C 1
ATOM 2878 O O . VAL A 1 362 ? 2.342 41.031 29.375 1 86.75 362 VAL A O 1
ATOM 2881 N N . LEU A 1 363 ? 1.618 42.875 28.25 1 84.19 363 LEU A N 1
ATOM 2882 C CA . LEU A 1 363 ? 2.949 43.469 28.172 1 84.19 363 LEU A CA 1
ATOM 2883 C C . LEU A 1 363 ? 3.396 43.938 29.547 1 84.19 363 LEU A C 1
ATOM 2885 O O . LEU A 1 363 ? 4.59 43.969 29.859 1 84.19 363 LEU A O 1
ATOM 2889 N N . ALA A 1 364 ? 2.502 44.406 30.297 1 77.5 364 ALA A N 1
ATOM 2890 C CA . ALA A 1 364 ? 2.807 44.906 31.641 1 77.5 364 ALA A CA 1
ATOM 2891 C C . ALA A 1 364 ? 3.225 43.75 32.562 1 77.5 364 ALA A C 1
ATOM 2893 O O . ALA A 1 364 ? 4.109 43.938 33.406 1 77.5 364 ALA A O 1
ATOM 2894 N N . THR A 1 365 ? 2.598 42.75 32.312 1 67.44 365 THR A N 1
ATOM 2895 C CA . THR A 1 365 ? 2.914 41.594 33.156 1 67.44 365 THR A CA 1
ATOM 2896 C C . THR A 1 365 ? 4.254 40.969 32.781 1 67.44 365 THR A C 1
ATOM 2898 O O . THR A 1 365 ? 4.965 40.438 33.625 1 67.44 365 THR A O 1
ATOM 2901 N N . GLY A 1 366 ? 4.66 41.031 31.5 1 57.5 366 GLY A N 1
ATOM 2902 C CA . GLY A 1 366 ? 5.914 40.469 31.031 1 57.5 366 GLY A CA 1
ATOM 2903 C C . GLY A 1 366 ? 7.113 41.344 31.328 1 57.5 366 GLY A C 1
ATOM 2904 O O . GLY A 1 366 ? 8.25 40.875 31.359 1 57.5 366 GLY A O 1
ATOM 2905 N N . LEU A 1 367 ? 7.078 42.781 31.125 1 46.59 367 LEU A N 1
ATOM 2906 C CA . LEU A 1 367 ? 8.164 43.719 31.281 1 46.59 367 LEU A CA 1
ATOM 2907 C C . LEU A 1 367 ? 8.766 43.656 32.688 1 46.59 367 LEU A C 1
ATOM 2909 O O . LEU A 1 367 ? 9.797 44.281 32.969 1 46.59 367 LEU A O 1
ATOM 2913 N N . GLU A 1 368 ? 8.125 43.094 33.625 1 40.41 368 GLU A N 1
ATOM 2914 C CA . GLU A 1 368 ? 8.898 43.25 34.844 1 40.41 368 GLU A CA 1
ATOM 2915 C C . GLU A 1 368 ? 10.312 42.688 34.688 1 40.41 368 GLU A C 1
ATOM 2917 O O . GLU A 1 368 ? 11.172 42.906 35.531 1 40.41 368 GLU A O 1
ATOM 2922 N N . GLN A 1 369 ? 10.5 41.719 33.812 1 37.12 369 GLN A N 1
ATOM 2923 C CA . GLN A 1 369 ? 11.852 41.188 34 1 37.12 369 GLN A CA 1
ATOM 2924 C C . GLN A 1 369 ? 12.883 42 33.25 1 37.12 369 GLN A C 1
ATOM 2926 O O . GLN A 1 369 ? 14.008 42.188 33.719 1 37.12 369 GLN A O 1
ATOM 2931 N N . GLN A 1 370 ? 13.047 42.031 31.859 1 38.34 370 GLN A N 1
ATOM 2932 C CA . GLN A 1 370 ? 14.352 42.312 31.266 1 38.34 370 GLN A CA 1
ATOM 2933 C C . GLN A 1 370 ? 14.477 43.781 30.906 1 38.34 370 GLN A C 1
ATOM 2935 O O . GLN A 1 370 ? 13.617 44.344 30.219 1 38.34 370 GLN A O 1
ATOM 2940 N N . ASP A 1 371 ? 15.234 44.625 31.578 1 33.31 371 ASP A N 1
ATOM 2941 C CA . ASP A 1 371 ? 15.641 46.031 31.438 1 33.31 371 ASP A CA 1
ATOM 2942 C C . ASP A 1 371 ? 16.375 46.25 30.125 1 33.31 371 ASP A C 1
ATOM 2944 O O . ASP A 1 371 ? 17.047 47.281 29.953 1 33.31 371 ASP A O 1
ATOM 2948 N N . GLY A 1 372 ? 16.609 45.281 29.172 1 32.38 372 GLY A N 1
ATOM 2949 C CA . GLY A 1 372 ? 17.75 45.656 28.344 1 32.38 372 GLY A CA 1
ATOM 2950 C C . GLY A 1 372 ? 17.438 46.781 27.375 1 32.38 372 GLY A C 1
ATOM 2951 O O . GLY A 1 372 ? 16.281 47.156 27.188 1 32.38 372 GLY A O 1
ATOM 2952 N N . GLU A 1 373 ? 18.484 47.438 26.688 1 31.98 373 GLU A N 1
ATOM 2953 C CA . GLU A 1 373 ? 18.75 48.594 25.859 1 31.98 373 GLU A CA 1
ATOM 2954 C C . GLU A 1 373 ? 18.078 48.469 24.5 1 31.98 373 GLU A C 1
ATOM 2956 O O . GLU A 1 373 ? 18.156 47.438 23.859 1 31.98 373 GLU A O 1
ATOM 2961 N N . ALA A 1 374 ? 17.125 49.281 24.062 1 35.31 374 ALA A N 1
ATOM 2962 C CA . ALA A 1 374 ? 16.266 49.5 22.891 1 35.31 374 ALA A CA 1
ATOM 2963 C C . ALA A 1 374 ? 17.094 49.812 21.656 1 35.31 374 ALA A C 1
ATOM 2965 O O . ALA A 1 374 ? 17.688 50.906 21.578 1 35.31 374 ALA A O 1
ATOM 2966 N N . SER A 1 375 ? 17.984 48.906 20.984 1 32.16 375 SER A N 1
ATOM 2967 C CA . SER A 1 375 ? 18.594 49.406 19.766 1 32.16 375 SER A CA 1
ATOM 2968 C C . SER A 1 375 ? 17.594 49.438 18.609 1 32.16 375 SER A C 1
ATOM 2970 O O . SER A 1 375 ? 16.875 48.469 18.391 1 32.16 375 SER A O 1
ATOM 2972 N N . LEU A 1 376 ? 17.031 50.469 18.047 1 32.06 376 LEU A N 1
ATOM 2973 C CA . LEU A 1 376 ? 16.109 50.781 16.969 1 32.06 376 LEU A CA 1
ATOM 2974 C C . LEU A 1 376 ? 16.688 50.344 15.625 1 32.06 376 LEU A C 1
ATOM 2976 O O . LEU A 1 376 ? 17.625 50.969 15.109 1 32.06 376 LEU A O 1
ATOM 2980 N N . ALA A 1 377 ? 16.984 49.125 15.258 1 35.44 377 ALA A N 1
ATOM 2981 C CA . ALA A 1 377 ? 17.516 48.938 13.906 1 35.44 377 ALA A CA 1
ATOM 2982 C C . ALA A 1 377 ? 16.438 49.219 12.852 1 35.44 377 ALA A C 1
ATOM 2984 O O . ALA A 1 377 ? 15.266 48.906 13.078 1 35.44 377 ALA A O 1
ATOM 2985 N N . ALA A 1 378 ? 16.719 49.906 11.75 1 36.09 378 ALA A N 1
ATOM 2986 C CA . ALA A 1 378 ? 16.125 50.406 10.523 1 36.09 378 ALA A CA 1
ATOM 2987 C C . ALA A 1 378 ? 15.633 49.25 9.641 1 36.09 378 ALA A C 1
ATOM 2989 O O . ALA A 1 378 ? 16.375 48.281 9.391 1 36.09 378 ALA A O 1
ATOM 2990 N N . SER A 1 379 ? 14.453 49 9.445 1 37.19 379 SER A N 1
ATOM 2991 C CA . SER A 1 379 ? 13.703 48 8.68 1 37.19 379 SER A CA 1
ATOM 2992 C C . SER A 1 379 ? 13.961 48.156 7.184 1 37.19 379 SER A C 1
ATOM 2994 O O . SER A 1 379 ? 13.891 49.25 6.641 1 37.19 379 SER A O 1
ATOM 2996 N N . GLY A 1 380 ? 14.93 47.469 6.551 1 31.53 380 GLY A N 1
ATOM 2997 C CA . GLY A 1 380 ? 15.117 47.438 5.109 1 31.53 380 GLY A CA 1
ATOM 2998 C C . GLY A 1 380 ? 13.844 47.125 4.355 1 31.53 380 GLY A C 1
ATOM 2999 O O . GLY A 1 380 ? 13.07 46.25 4.777 1 31.53 380 GLY A O 1
ATOM 3000 N N . SER A 1 381 ? 13.297 48.031 3.561 1 34.47 381 SER A N 1
ATOM 3001 C CA . SER A 1 381 ? 12.148 48.031 2.668 1 34.47 381 SER A CA 1
ATOM 3002 C C . SER A 1 381 ? 12.258 46.906 1.642 1 34.47 381 SER A C 1
ATOM 3004 O O . SER A 1 381 ? 13.25 46.812 0.911 1 34.47 381 SER A O 1
ATOM 3006 N N . GLY A 1 382 ? 11.906 45.75 1.875 1 35.5 382 GLY A N 1
ATOM 3007 C CA . GLY A 1 382 ? 11.93 44.719 0.843 1 35.5 382 GLY A CA 1
ATOM 3008 C C . GLY A 1 382 ? 11.102 45.062 -0.375 1 35.5 382 GLY A C 1
ATOM 3009 O O . GLY A 1 382 ? 10.383 46.094 -0.368 1 35.5 382 GLY A O 1
ATOM 3010 N N . PRO A 1 383 ? 11.344 44.469 -1.594 1 39.12 383 PRO A N 1
ATOM 3011 C CA . PRO A 1 383 ? 10.781 44.75 -2.912 1 39.12 383 PRO A CA 1
ATOM 3012 C C . PRO A 1 383 ? 9.25 44.75 -2.918 1 39.12 383 PRO A C 1
ATOM 3014 O O . PRO A 1 383 ? 8.633 44.094 -2.082 1 39.12 383 PRO A O 1
ATOM 3017 N N . PRO A 1 384 ? 8.555 45.688 -3.66 1 36.56 384 PRO A N 1
ATOM 3018 C CA . PRO A 1 384 ? 7.113 45.844 -3.834 1 36.56 384 PRO A CA 1
ATOM 3019 C C . PRO A 1 384 ? 6.426 44.562 -4.328 1 36.56 384 PRO A C 1
ATOM 3021 O O . PRO A 1 384 ? 6.965 43.875 -5.191 1 36.56 384 PRO A O 1
ATOM 3024 N N . GLU A 1 385 ? 5.59 43.969 -3.537 1 44.38 385 GLU A N 1
ATOM 3025 C CA . GLU A 1 385 ? 4.809 42.781 -3.795 1 44.38 385 GLU A CA 1
ATOM 3026 C C . GLU A 1 385 ? 3.941 42.938 -5.043 1 44.38 385 GLU A C 1
ATOM 3028 O O . GLU A 1 385 ? 3.484 44.031 -5.348 1 44.38 385 GLU A O 1
ATOM 3033 N N . LYS A 1 386 ? 3.959 42 -5.984 1 44.94 386 LYS A N 1
ATOM 3034 C CA . LYS A 1 386 ? 3.176 41.938 -7.215 1 44.94 386 LYS A CA 1
ATOM 3035 C C . LYS A 1 386 ? 1.688 42.125 -6.934 1 44.94 386 LYS A C 1
ATOM 3037 O O . LYS A 1 386 ? 1.21 41.781 -5.848 1 44.94 386 LYS A O 1
ATOM 3042 N N . VAL A 1 387 ? 0.964 42.844 -7.828 1 40.91 387 VAL A N 1
ATOM 3043 C CA . VAL A 1 387 ? -0.448 43.219 -7.809 1 40.91 387 VAL A CA 1
ATOM 3044 C C . VAL A 1 387 ? -1.311 41.938 -7.863 1 40.91 387 VAL A C 1
ATOM 3046 O O . VAL A 1 387 ? -1.213 41.156 -8.805 1 40.91 387 VAL A O 1
ATOM 3049 N N . PRO A 1 388 ? -1.812 41.469 -6.875 1 52.12 388 PRO A N 1
ATOM 3050 C CA . PRO A 1 388 ? -2.617 40.25 -6.84 1 52.12 388 PRO A CA 1
ATOM 3051 C C . PRO A 1 388 ? -3.865 40.344 -7.715 1 52.12 388 PRO A C 1
ATOM 3053 O O . PRO A 1 388 ? -4.352 41.438 -7.992 1 52.12 388 PRO A O 1
ATOM 3056 N N . ARG A 1 389 ? -4.293 39.375 -8.43 1 53.94 389 ARG A N 1
ATOM 3057 C CA . ARG A 1 389 ? -5.465 39.219 -9.289 1 53.94 389 ARG A CA 1
ATOM 3058 C C . ARG A 1 389 ? -6.738 39.594 -8.539 1 53.94 389 ARG A C 1
ATOM 3060 O O . ARG A 1 389 ? -6.891 39.281 -7.359 1 53.94 389 ARG A O 1
ATOM 3067 N N . THR A 1 390 ? -7.691 40.219 -9.141 1 52.97 390 THR A N 1
ATOM 3068 C CA . THR A 1 390 ? -9.008 40.594 -8.625 1 52.97 390 THR A CA 1
ATOM 3069 C C . THR A 1 390 ? -9.805 39.344 -8.242 1 52.97 390 THR A C 1
ATOM 3071 O O . THR A 1 390 ? -9.852 38.375 -9 1 52.97 390 THR A O 1
ATOM 3074 N N . GLY A 1 391 ? -10.133 39.219 -6.852 1 61.5 391 GLY A N 1
ATOM 3075 C CA . GLY A 1 391 ? -10.969 38.125 -6.395 1 61.5 391 GLY A CA 1
ATOM 3076 C C . GLY A 1 391 ? -10.188 37.062 -5.641 1 61.5 391 GLY A C 1
ATOM 3077 O O . GLY A 1 391 ? -10.742 36.031 -5.289 1 61.5 391 GLY A O 1
ATOM 3078 N N . SER A 1 392 ? -9.031 37.25 -5.574 1 71.62 392 SER A N 1
ATOM 3079 C CA . SER A 1 392 ? -8.195 36.312 -4.824 1 71.62 392 SER A CA 1
ATOM 3080 C C . SER A 1 392 ? -8.148 36.688 -3.346 1 71.62 392 SER A C 1
ATOM 3082 O O . SER A 1 392 ? -8.492 37.812 -2.967 1 71.62 392 SER A O 1
ATOM 3084 N N . LEU A 1 393 ? -7.848 35.781 -2.535 1 72.5 393 LEU A N 1
ATOM 3085 C CA . LEU A 1 393 ? -7.68 36 -1.104 1 72.5 393 LEU A CA 1
ATOM 3086 C C . LEU A 1 393 ? -6.633 37.062 -0.836 1 72.5 393 LEU A C 1
ATOM 3088 O O . LEU A 1 393 ? -6.805 37.906 0.05 1 72.5 393 LEU A O 1
ATOM 3092 N N . HIS A 1 394 ? -5.652 37.062 -1.662 1 72.62 394 HIS A N 1
ATOM 3093 C CA . HIS A 1 394 ? -4.566 38.031 -1.508 1 72.62 394 HIS A CA 1
ATOM 3094 C C . HIS A 1 394 ? -5.055 39.438 -1.737 1 72.62 394 HIS A C 1
ATOM 3096 O O . HIS A 1 394 ? -4.609 40.375 -1.058 1 72.62 394 HIS A O 1
ATOM 3102 N N . ALA A 1 395 ? -5.98 39.594 -2.742 1 71.94 395 ALA A N 1
ATOM 3103 C CA . ALA A 1 395 ? -6.547 40.906 -3.029 1 71.94 395 ALA A CA 1
ATOM 3104 C C . ALA A 1 395 ? -7.344 41.406 -1.838 1 71.94 395 ALA A C 1
ATOM 3106 O O . ALA A 1 395 ? -7.34 42.625 -1.561 1 71.94 395 ALA A O 1
ATOM 3107 N N . MET A 1 396 ? -7.883 40.562 -1.14 1 77.25 396 MET A N 1
ATOM 3108 C CA . MET A 1 396 ? -8.703 40.969 0.007 1 77.25 396 MET A CA 1
ATOM 3109 C C . MET A 1 396 ? -7.824 41.438 1.167 1 77.25 396 MET A C 1
ATOM 3111 O O . MET A 1 396 ? -8.188 42.344 1.895 1 77.25 396 MET A O 1
ATOM 3115 N N . TYR A 1 397 ? -6.746 40.781 1.3 1 76.69 397 TYR A N 1
ATOM 3116 C CA . TYR A 1 397 ? -5.816 41.219 2.332 1 76.69 397 TYR A CA 1
ATOM 3117 C C . TYR A 1 397 ? -5.406 42.688 2.113 1 76.69 397 TYR A C 1
ATOM 3119 O O . TYR A 1 397 ? -5.426 43.5 3.047 1 76.69 397 TYR A O 1
ATOM 3127 N N . ALA A 1 398 ? -5.094 43 0.856 1 71.88 398 ALA A N 1
ATOM 3128 C CA . ALA A 1 398 ? -4.641 44.344 0.493 1 71.88 398 ALA A CA 1
ATOM 3129 C C . ALA A 1 398 ? -5.734 45.375 0.75 1 71.88 398 ALA A C 1
ATOM 3131 O O . ALA A 1 398 ? -5.453 46.469 1.227 1 71.88 398 ALA A O 1
ATOM 3132 N N . GLU A 1 399 ? -6.922 45.031 0.408 1 71.25 399 GLU A N 1
ATOM 3133 C CA . GLU A 1 399 ? -8.055 45.938 0.605 1 71.25 399 GLU A CA 1
ATOM 3134 C C . GLU A 1 399 ? -8.258 46.25 2.084 1 71.25 399 GLU A C 1
ATOM 3136 O O . GLU A 1 399 ? -8.578 47.375 2.441 1 71.25 399 GLU A O 1
ATOM 3141 N N . LEU A 1 400 ? -8.031 45.375 2.895 1 70.31 400 LEU A N 1
ATOM 3142 C CA . LEU A 1 400 ? -8.273 45.531 4.324 1 70.31 400 LEU A CA 1
ATOM 3143 C C . LEU A 1 400 ? -7.18 46.344 4.98 1 70.31 400 LEU A C 1
ATOM 3145 O O . LEU A 1 400 ? -7.441 47.094 5.941 1 70.31 400 LEU A O 1
ATOM 3149 N N . LEU A 1 401 ? -5.973 46.312 4.457 1 69.44 401 LEU A N 1
ATOM 3150 C CA . LEU A 1 401 ? -4.84 47.031 5.023 1 69.44 401 LEU A CA 1
ATOM 3151 C C . LEU A 1 401 ? -4.902 48.5 4.648 1 69.44 401 LEU A C 1
ATOM 3153 O O . LEU A 1 401 ? -4.418 49.375 5.395 1 69.44 401 LEU A O 1
ATOM 3157 N N . GLY A 1 402 ? -5.312 48.906 3.391 1 60.5 402 GLY A N 1
ATOM 3158 C CA . GLY A 1 402 ? -5.32 50.281 2.898 1 60.5 402 GLY A CA 1
ATOM 3159 C C . GLY A 1 402 ? -6.203 51.188 3.717 1 60.5 402 GLY A C 1
ATOM 3160 O O . GLY A 1 402 ? -6.156 52.406 3.549 1 60.5 402 GLY A O 1
ATOM 3161 N N . GLY A 1 403 ? -7.082 50.781 4.578 1 51.78 403 GLY A N 1
ATOM 3162 C CA . GLY A 1 403 ? -7.875 51.75 5.324 1 51.78 403 GLY A CA 1
ATOM 3163 C C . GLY A 1 403 ? -7.105 52.406 6.453 1 51.78 403 GLY A C 1
ATOM 3164 O O . GLY A 1 403 ? -7.031 51.875 7.559 1 51.78 403 GLY A O 1
ATOM 3165 N N . ASP A 1 404 ? -6.152 53.188 6.145 1 47.84 404 ASP A N 1
ATOM 3166 C CA . ASP A 1 404 ? -5.242 53.906 7.043 1 47.84 404 ASP A CA 1
ATOM 3167 C C . ASP A 1 404 ? -6.02 54.75 8.062 1 47.84 404 ASP A C 1
ATOM 3169 O O . ASP A 1 404 ? -6.621 55.75 7.707 1 47.84 404 ASP A O 1
ATOM 3173 N N . GLN A 1 405 ? -6.777 54.219 8.992 1 47.03 405 GLN A N 1
ATOM 3174 C CA . GLN A 1 405 ? -7.352 55.156 9.922 1 47.03 405 GLN A CA 1
ATOM 3175 C C . GLN A 1 405 ? -6.297 55.688 10.898 1 47.03 405 GLN A C 1
ATOM 3177 O O . GLN A 1 405 ? -5.332 54.969 11.203 1 47.03 405 GLN A O 1
ATOM 3182 N N . GLU A 1 406 ? -6.266 57 11.148 1 43.22 406 GLU A N 1
ATOM 3183 C CA . GLU A 1 406 ? -5.562 57.844 12.102 1 43.22 406 GLU A CA 1
ATOM 3184 C C . GLU A 1 406 ? -5.762 57.344 13.531 1 43.22 406 GLU A C 1
ATOM 3186 O O . GLU A 1 406 ? -6.895 57.094 13.961 1 43.22 406 GLU A O 1
ATOM 3191 N N . CYS A 1 407 ? -4.82 56.594 14.055 1 45.59 407 CYS A N 1
ATOM 3192 C CA . CYS A 1 407 ? -4.816 56.188 15.453 1 45.59 407 CYS A CA 1
ATOM 3193 C C . CYS A 1 407 ? -4.906 57.406 16.375 1 45.59 407 CYS A C 1
ATOM 3195 O O . CYS A 1 407 ? -4.117 58.344 16.25 1 45.59 407 CYS A O 1
ATOM 3197 N N . GLY A 1 408 ? -6.035 57.688 16.922 1 37.06 408 GLY A N 1
ATOM 3198 C CA . GLY A 1 408 ? -6.195 58.688 17.953 1 37.06 408 GLY A CA 1
ATOM 3199 C C . GLY A 1 408 ? -5.301 58.469 19.156 1 37.06 408 GLY A C 1
ATOM 3200 O O . GLY A 1 408 ? -5.078 57.312 19.547 1 37.06 408 GLY A O 1
ATOM 3201 N N . SER A 1 409 ? -4.305 59.344 19.422 1 37.59 409 SER A N 1
ATOM 3202 C CA . SER A 1 409 ? -3.322 59.469 20.484 1 37.59 409 SER A CA 1
ATOM 3203 C C . SER A 1 409 ? -3.994 59.469 21.859 1 37.59 409 SER A C 1
ATOM 3205 O O . SER A 1 409 ? -4.742 60.375 22.188 1 37.59 409 SER A O 1
ATOM 3207 N N . SER A 1 410 ? -4.496 58.438 22.391 1 38.41 410 SER A N 1
ATOM 3208 C CA . SER A 1 410 ? -4.934 58.625 23.766 1 38.41 410 SER A CA 1
ATOM 3209 C C . SER A 1 410 ? -3.744 58.875 24.688 1 38.41 410 SER A C 1
ATOM 3211 O O . SER A 1 410 ? -2.641 58.375 24.438 1 38.41 410 SER A O 1
ATOM 3213 N N . GLU A 1 411 ? -3.732 59.875 25.734 1 38.69 411 GLU A N 1
ATOM 3214 C CA . GLU A 1 411 ? -2.867 60.562 26.672 1 38.69 411 GLU A CA 1
ATOM 3215 C C . GLU A 1 411 ? -2.172 59.594 27.625 1 38.69 411 GLU A C 1
ATOM 3217 O O . GLU A 1 411 ? -1.059 59.875 28.078 1 38.69 411 GLU A O 1
ATOM 3222 N N . ASN A 1 412 ? -2.914 58.875 28.594 1 41.03 412 ASN A N 1
ATOM 3223 C CA . ASN A 1 412 ? -2.363 58.531 29.906 1 41.03 412 ASN A CA 1
ATOM 3224 C C . ASN A 1 412 ? -1.386 57.375 29.812 1 41.03 412 ASN A C 1
ATOM 3226 O O . ASN A 1 412 ? -1.768 56.219 30.016 1 41.03 412 ASN A O 1
ATOM 3230 N N . SER A 1 413 ? -0.528 57.219 28.859 1 48.38 413 SER A N 1
ATOM 3231 C CA . SER A 1 413 ? -0.041 55.938 28.328 1 48.38 413 SER A CA 1
ATOM 3232 C C . SER A 1 413 ? 1.105 55.406 29.172 1 48.38 413 SER A C 1
ATOM 3234 O O . SER A 1 413 ? 2.078 56.094 29.438 1 48.38 413 SER A O 1
ATOM 3236 N N . SER A 1 414 ? 0.88 54.406 30.172 1 58.88 414 SER A N 1
ATOM 3237 C CA . SER A 1 414 ? 1.959 53.594 30.719 1 58.88 414 SER A CA 1
ATOM 3238 C C . SER A 1 414 ? 3.014 53.281 29.672 1 58.88 414 SER A C 1
ATOM 3240 O O . SER A 1 414 ? 2.781 53.5 28.469 1 58.88 414 SER A O 1
ATOM 3242 N N . SER A 1 415 ? 4.285 53.188 30.234 1 67.44 415 SER A N 1
ATOM 3243 C CA . SER A 1 415 ? 5.422 52.875 29.375 1 67.44 415 SER A CA 1
ATOM 3244 C C . SER A 1 415 ? 5.07 51.812 28.359 1 67.44 415 SER A C 1
ATOM 3246 O O . SER A 1 415 ? 5.398 51.906 27.188 1 67.44 415 SER A O 1
ATOM 3248 N N . ALA A 1 416 ? 4.281 50.875 28.844 1 74.94 416 ALA A N 1
ATOM 3249 C CA . ALA A 1 416 ? 3.867 49.781 27.969 1 74.94 416 ALA A CA 1
ATOM 3250 C C . ALA A 1 416 ? 2.898 50.281 26.891 1 74.94 416 ALA A C 1
ATOM 3252 O O . ALA A 1 416 ? 2.982 49.875 25.734 1 74.94 416 ALA A O 1
ATOM 3253 N N . SER A 1 417 ? 2.082 51.188 27.281 1 78.5 417 SER A N 1
ATOM 3254 C CA . SER A 1 417 ? 1.095 51.75 26.375 1 78.5 417 SER A CA 1
ATOM 3255 C C . SER A 1 417 ? 1.762 52.562 25.281 1 78.5 417 SER A C 1
ATOM 3257 O O . SER A 1 417 ? 1.323 52.562 24.125 1 78.5 417 SER A O 1
ATOM 3259 N N . LEU A 1 418 ? 2.811 53.188 25.734 1 79.75 418 LEU A N 1
ATOM 3260 C CA . LEU A 1 418 ? 3.531 54 24.781 1 79.75 418 LEU A CA 1
ATOM 3261 C C . LEU A 1 418 ? 4.23 53.125 23.734 1 79.75 418 LEU A C 1
ATOM 3263 O O . LEU A 1 418 ? 4.207 53.438 22.547 1 79.75 418 LEU A O 1
ATOM 3267 N N . GLN A 1 419 ? 4.781 52.062 24.266 1 83.12 419 GLN A N 1
ATOM 3268 C CA . GLN A 1 419 ? 5.465 51.156 23.359 1 83.12 419 GLN A CA 1
ATOM 3269 C C . GLN A 1 419 ? 4.48 50.5 22.391 1 83.12 419 GLN A C 1
ATOM 3271 O O . GLN A 1 419 ? 4.801 50.312 21.219 1 83.12 419 GLN A O 1
ATOM 3276 N N . LEU A 1 420 ? 3.383 50.188 22.953 1 88.5 420 LEU A N 1
ATOM 3277 C CA . LEU A 1 420 ? 2.344 49.594 22.125 1 88.5 420 LEU A CA 1
ATOM 3278 C C . LEU A 1 420 ? 1.871 50.562 21.047 1 88.5 420 LEU A C 1
ATOM 3280 O O . LEU A 1 420 ? 1.708 50.188 19.891 1 88.5 420 LEU A O 1
ATOM 3284 N N . ASN A 1 421 ? 1.658 51.781 21.453 1 86.69 421 ASN A N 1
ATOM 3285 C CA . ASN A 1 421 ? 1.216 52.781 20.5 1 86.69 421 ASN A CA 1
ATOM 3286 C C . ASN A 1 421 ? 2.256 53.031 19.406 1 86.69 421 ASN A C 1
ATOM 3288 O O . ASN A 1 421 ? 1.907 53.25 18.25 1 86.69 421 ASN A O 1
ATOM 3292 N N . PHE A 1 422 ? 3.475 52.969 19.875 1 86.88 422 PHE A N 1
ATOM 3293 C CA . PHE A 1 422 ? 4.555 53.156 18.906 1 86.88 422 PHE A CA 1
ATOM 3294 C C . PHE A 1 422 ? 4.559 52 17.906 1 86.88 422 PHE A C 1
ATOM 3296 O O . PHE A 1 422 ? 4.691 52.219 16.703 1 86.88 422 PHE A O 1
ATOM 3303 N N . TYR A 1 423 ? 4.457 50.812 18.391 1 91.62 423 TYR A N 1
ATOM 3304 C CA . TYR A 1 423 ? 4.418 49.625 17.562 1 91.62 423 TYR A CA 1
ATOM 3305 C C . TYR A 1 423 ? 3.252 49.688 16.578 1 91.62 423 TYR A C 1
ATOM 3307 O O . TYR A 1 423 ? 3.418 49.375 15.391 1 91.62 423 TYR A O 1
ATOM 3315 N N . LEU A 1 424 ? 2.08 50.062 17.016 1 91.5 424 LEU A N 1
ATOM 3316 C CA . LEU A 1 424 ? 0.875 50.094 16.188 1 91.5 424 LEU A CA 1
ATOM 3317 C C . LEU A 1 424 ? 0.952 51.188 15.133 1 91.5 424 LEU A C 1
ATOM 3319 O O . LEU A 1 424 ? 0.327 51.094 14.078 1 91.5 424 LEU A O 1
ATOM 3323 N N . SER A 1 425 ? 1.755 52.25 15.453 1 89.56 425 SER A N 1
ATOM 3324 C CA . SER A 1 425 ? 1.87 53.375 14.539 1 89.56 425 SER A CA 1
ATOM 3325 C C . SER A 1 425 ? 2.881 53.094 13.438 1 89.56 425 SER A C 1
ATOM 3327 O O . SER A 1 425 ? 2.85 53.75 12.375 1 89.56 425 SER A O 1
ATOM 3329 N N . GLU A 1 426 ? 3.756 52.156 13.695 1 91.38 426 GLU A N 1
ATOM 3330 C CA . GLU A 1 426 ? 4.711 51.75 12.664 1 91.38 426 GLU A CA 1
ATOM 3331 C C . GLU A 1 426 ? 4.008 51.094 11.492 1 91.38 426 GLU A C 1
ATOM 3333 O O . GLU A 1 426 ? 2.988 50.406 11.672 1 91.38 426 GLU A O 1
ATOM 3338 N N . PRO A 1 427 ? 4.547 51.281 10.32 1 91.44 427 PRO A N 1
ATOM 3339 C CA . PRO A 1 427 ? 3.957 50.562 9.18 1 91.44 427 PRO A CA 1
ATOM 3340 C C . PRO A 1 427 ? 4.043 49.062 9.312 1 91.44 427 PRO A C 1
ATOM 3342 O O . PRO A 1 427 ? 5 48.531 9.898 1 91.44 427 PRO A O 1
ATOM 3345 N N . VAL A 1 428 ? 3.086 48.406 8.727 1 92.69 428 VAL A N 1
ATOM 3346 C CA . VAL A 1 428 ? 3.072 46.938 8.742 1 92.69 428 VAL A CA 1
ATOM 3347 C C . VAL A 1 428 ? 4.117 46.406 7.77 1 92.69 428 VAL A C 1
ATOM 3349 O O . VAL A 1 428 ? 4.473 47.094 6.797 1 92.69 428 VAL A O 1
ATOM 3352 N N . ILE A 1 429 ? 4.664 45.25 8.055 1 92.44 429 ILE A N 1
ATOM 3353 C CA . ILE A 1 429 ? 5.574 44.625 7.109 1 92.44 429 ILE A CA 1
ATOM 3354 C C . ILE A 1 429 ? 4.773 43.938 6.016 1 92.44 429 ILE A C 1
ATOM 3356 O O . ILE A 1 429 ? 3.564 43.719 6.152 1 92.44 429 ILE A O 1
ATOM 3360 N N . ALA A 1 430 ? 5.406 43.531 4.961 1 88.75 430 ALA A N 1
ATOM 3361 C CA . ALA A 1 430 ? 4.754 42.875 3.828 1 88.75 430 ALA A CA 1
ATOM 3362 C C . ALA A 1 430 ? 4.117 41.562 4.242 1 88.75 430 ALA A C 1
ATOM 3364 O O . ALA A 1 430 ? 4.582 40.906 5.188 1 88.75 430 ALA A O 1
ATOM 3365 N N . GLN A 1 431 ? 3.1 41.25 3.562 1 85.5 431 GLN A N 1
ATOM 3366 C CA . GLN A 1 431 ? 2.414 39.969 3.842 1 85.5 431 GLN A CA 1
ATOM 3367 C C . GLN A 1 431 ? 3.367 38.781 3.719 1 85.5 431 GLN A C 1
ATOM 3369 O O . GLN A 1 431 ? 3.215 37.781 4.422 1 85.5 431 GLN A O 1
ATOM 3374 N N . SER A 1 432 ? 4.293 38.906 2.852 1 84.88 432 SER A N 1
ATOM 3375 C CA . SER A 1 432 ? 5.277 37.844 2.641 1 84.88 432 SER A CA 1
ATOM 3376 C C . SER A 1 432 ? 6.445 37.969 3.615 1 84.88 432 SER A C 1
ATOM 3378 O O . SER A 1 432 ? 7.344 37.125 3.635 1 84.88 432 SER A O 1
ATOM 3380 N N . GLY A 1 433 ? 6.379 38.969 4.398 1 88.25 433 GLY A N 1
ATOM 3381 C CA . GLY A 1 433 ? 7.445 39.188 5.359 1 88.25 433 GLY A CA 1
ATOM 3382 C C . GLY A 1 433 ? 7.488 38.156 6.457 1 88.25 433 GLY A C 1
ATOM 3383 O O . GLY A 1 433 ? 6.613 37.281 6.527 1 88.25 433 GLY A O 1
ATOM 3384 N N . GLN A 1 434 ? 8.594 38.25 7.262 1 91.75 434 GLN A N 1
ATOM 3385 C CA . GLN A 1 434 ? 8.805 37.281 8.336 1 91.75 434 GLN A CA 1
ATOM 3386 C C . GLN A 1 434 ? 8.656 37.938 9.703 1 91.75 434 GLN A C 1
ATOM 3388 O O . GLN A 1 434 ? 9.586 38.594 10.188 1 91.75 434 GLN A O 1
ATOM 3393 N N . PRO A 1 435 ? 7.547 37.625 10.344 1 94.31 435 PRO A N 1
ATOM 3394 C CA . PRO A 1 435 ? 7.297 38.281 11.648 1 94.31 435 PRO A CA 1
ATOM 3395 C C . PRO A 1 435 ? 8.398 37.969 12.664 1 94.31 435 PRO A C 1
ATOM 3397 O O . PRO A 1 435 ? 8.75 38.844 13.453 1 94.31 435 PRO A O 1
ATOM 3400 N N . LEU A 1 436 ? 8.93 36.812 12.625 1 94 436 LEU A N 1
ATOM 3401 C CA . LEU A 1 436 ? 9.93 36.438 13.617 1 94 436 LEU A CA 1
ATOM 3402 C C . LEU A 1 436 ? 11.234 37.188 13.383 1 94 436 LEU A C 1
ATOM 3404 O O . LEU A 1 436 ? 11.953 37.5 14.336 1 94 436 LEU A O 1
ATOM 3408 N N . VAL A 1 437 ? 11.555 37.469 12.156 1 94.12 437 VAL A N 1
ATOM 3409 C CA . VAL A 1 437 ? 12.734 38.281 11.852 1 94.12 437 VAL A CA 1
ATOM 3410 C C . VAL A 1 437 ? 12.547 39.688 12.398 1 94.12 437 VAL A C 1
ATOM 3412 O O . VAL A 1 437 ? 13.484 40.281 12.938 1 94.12 437 VAL A O 1
ATOM 3415 N N . TYR A 1 438 ? 11.367 40.25 12.211 1 94.69 438 TYR A N 1
ATOM 3416 C CA . TYR A 1 438 ? 11.039 41.531 12.773 1 94.69 438 TYR A CA 1
ATOM 3417 C C . TYR A 1 438 ? 11.266 41.562 14.281 1 94.69 438 TYR A C 1
ATOM 3419 O O . TYR A 1 438 ? 11.898 42.5 14.805 1 94.69 438 TYR A O 1
ATOM 3427 N N . TRP A 1 439 ? 10.789 40.594 14.922 1 94.38 439 TRP A N 1
ATOM 3428 C CA . TRP A 1 439 ? 10.875 40.562 16.375 1 94.38 439 TRP A CA 1
ATOM 3429 C C . TRP A 1 439 ? 12.289 40.25 16.828 1 94.38 439 TRP A C 1
ATOM 3431 O O . TRP A 1 439 ? 12.711 40.656 17.922 1 94.38 439 TRP A O 1
ATOM 3441 N N . GLN A 1 440 ? 12.969 39.438 16.016 1 93.38 440 GLN A N 1
ATOM 3442 C CA . GLN A 1 440 ? 14.375 39.219 16.328 1 93.38 440 GLN A CA 1
ATOM 3443 C C . GLN A 1 440 ? 15.133 40.531 16.422 1 93.38 440 GLN A C 1
ATOM 3445 O O . GLN A 1 440 ? 15.977 40.719 17.297 1 93.38 440 GLN A O 1
ATOM 3450 N N . ASN A 1 441 ? 14.828 41.469 15.539 1 92.12 441 ASN A N 1
ATOM 3451 C CA . ASN A 1 441 ? 15.461 42.781 15.492 1 92.12 441 ASN A CA 1
ATOM 3452 C C . ASN A 1 441 ? 14.922 43.688 16.594 1 92.12 441 ASN A C 1
ATOM 3454 O O . ASN A 1 441 ? 15.562 44.688 16.938 1 92.12 441 ASN A O 1
ATOM 3458 N N . ASN A 1 442 ? 13.703 43.375 17.125 1 90.19 442 ASN A N 1
ATOM 3459 C CA . ASN A 1 442 ? 13.055 44.188 18.172 1 90.19 442 ASN A CA 1
ATOM 3460 C C . ASN A 1 442 ? 12.828 43.344 19.438 1 90.19 442 ASN A C 1
ATOM 3462 O O . ASN A 1 442 ? 11.805 43.5 20.094 1 90.19 442 ASN A O 1
ATOM 3466 N N . LYS A 1 443 ? 13.695 42.438 19.719 1 84.5 443 LYS A N 1
ATOM 3467 C CA . LYS A 1 443 ? 13.531 41.406 20.719 1 84.5 443 LYS A CA 1
ATOM 3468 C C . LYS A 1 443 ? 13.227 42 22.094 1 84.5 443 LYS A C 1
ATOM 3470 O O . LYS A 1 443 ? 12.523 41.375 22.906 1 84.5 443 LYS A O 1
ATOM 3475 N N . SER A 1 444 ? 13.656 43.156 22.422 1 81.94 444 SER A N 1
ATOM 3476 C CA . SER A 1 444 ? 13.547 43.719 23.766 1 81.94 444 SER A CA 1
ATOM 3477 C C . SER A 1 444 ? 12.203 44.406 23.969 1 81.94 444 SER A C 1
ATOM 3479 O O . SER A 1 444 ? 11.797 44.656 25.109 1 81.94 444 SER A O 1
ATOM 3481 N N . ARG A 1 445 ? 11.477 44.625 22.922 1 83.62 445 ARG A N 1
ATOM 3482 C CA . ARG A 1 445 ? 10.266 45.406 23.016 1 83.62 445 ARG A CA 1
ATOM 3483 C C . ARG A 1 445 ? 9.125 44.625 23.625 1 83.62 445 ARG A C 1
ATOM 3485 O O . ARG A 1 445 ? 8.469 45.062 24.562 1 83.62 445 ARG A O 1
ATOM 3492 N N . PHE A 1 446 ? 8.891 43.438 23 1 87 446 PHE A N 1
ATOM 3493 C CA . PHE A 1 446 ? 7.758 42.625 23.438 1 87 446 PHE A CA 1
ATOM 3494 C C . PHE A 1 446 ? 8.164 41.156 23.609 1 87 446 PHE A C 1
ATOM 3496 O O . PHE A 1 446 ? 7.938 40.344 22.734 1 87 446 PHE A O 1
ATOM 3503 N N . PRO A 1 447 ? 8.555 40.812 24.766 1 83.25 447 PRO A N 1
ATOM 3504 C CA . PRO A 1 447 ? 8.898 39.406 25.016 1 83.25 447 PRO A CA 1
ATOM 3505 C C . PRO A 1 447 ? 7.719 38.438 24.797 1 83.25 447 PRO A C 1
ATOM 3507 O O . PRO A 1 447 ? 7.91 37.281 24.469 1 83.25 447 PRO A O 1
ATOM 3510 N N . ALA A 1 448 ? 6.523 39 24.906 1 89.12 448 ALA A N 1
ATOM 3511 C CA . ALA A 1 448 ? 5.301 38.219 24.734 1 89.12 448 ALA A CA 1
ATOM 3512 C C . ALA A 1 448 ? 5.172 37.688 23.312 1 89.12 448 ALA A C 1
ATOM 3514 O O . ALA A 1 448 ? 4.434 36.75 23.047 1 89.12 448 ALA A O 1
ATOM 3515 N N . ALA A 1 449 ? 5.949 38.312 22.359 1 91.88 449 ALA A N 1
ATOM 3516 C CA . ALA A 1 449 ? 5.875 37.906 20.969 1 91.88 449 ALA A CA 1
ATOM 3517 C C . ALA A 1 449 ? 6.328 36.469 20.781 1 91.88 449 ALA A C 1
ATOM 3519 O O . ALA A 1 449 ? 5.758 35.719 19.969 1 91.88 449 ALA A O 1
ATOM 3520 N N . ARG A 1 450 ? 7.254 36 21.547 1 91.38 450 ARG A N 1
ATOM 3521 C CA . ARG A 1 450 ? 7.746 34.625 21.453 1 91.38 450 ARG A CA 1
ATOM 3522 C C . ARG A 1 450 ? 6.68 33.625 21.906 1 91.38 450 ARG A C 1
ATOM 3524 O O . ARG A 1 450 ? 6.539 32.562 21.328 1 91.38 450 ARG A O 1
ATOM 3531 N N . THR A 1 451 ? 5.945 34.031 22.875 1 92.38 451 THR A N 1
ATOM 3532 C CA . THR A 1 451 ? 4.93 33.156 23.453 1 92.38 451 THR A CA 1
ATOM 3533 C C . THR A 1 451 ? 3.734 33.031 22.516 1 92.38 451 THR A C 1
ATOM 3535 O O . THR A 1 451 ? 3.293 31.906 22.234 1 92.38 451 THR A O 1
ATOM 3538 N N . TYR A 1 452 ? 3.293 34.094 22.016 1 93.69 452 TYR A N 1
ATOM 3539 C CA . TYR A 1 452 ? 2.012 34.062 21.328 1 93.69 452 TYR A CA 1
ATOM 3540 C C . TYR A 1 452 ? 2.199 33.719 19.844 1 93.69 452 TYR A C 1
ATOM 3542 O O . TYR A 1 452 ? 1.279 33.219 19.203 1 93.69 452 TYR A O 1
ATOM 3550 N N . LEU A 1 453 ? 3.389 33.906 19.328 1 94.12 453 LEU A N 1
ATOM 3551 C CA . LEU A 1 453 ? 3.598 33.656 17.906 1 94.12 453 LEU A CA 1
ATOM 3552 C C . LEU A 1 453 ? 4.055 32.219 17.688 1 94.12 453 LEU A C 1
ATOM 3554 O O . LEU A 1 453 ? 4.16 31.766 16.547 1 94.12 453 LEU A O 1
ATOM 3558 N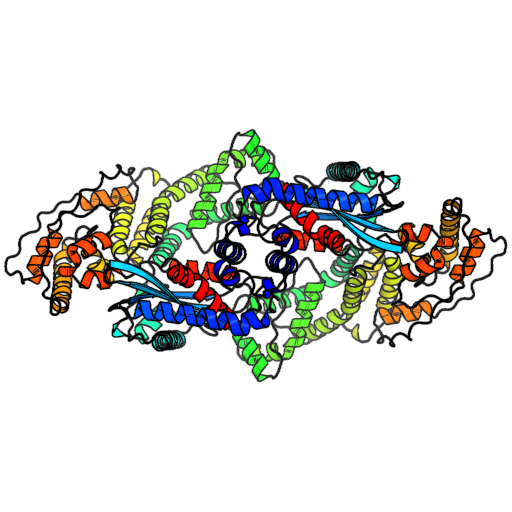 N . CYS A 1 454 ? 4.262 31.438 18.75 1 92.88 454 CYS A N 1
ATOM 3559 C CA . CYS A 1 454 ? 4.656 30.047 18.594 1 92.88 454 CYS A CA 1
ATOM 3560 C C . CYS A 1 454 ? 3.441 29.156 18.359 1 92.88 454 CYS A C 1
ATOM 3562 O O . CYS A 1 454 ? 3.578 28 17.938 1 92.88 454 CYS A O 1
ATOM 3564 N N . ALA A 1 455 ? 2.211 29.734 18.547 1 91.12 455 ALA A N 1
ATOM 3565 C CA . ALA A 1 455 ? 0.976 28.953 18.422 1 91.12 455 ALA A CA 1
ATOM 3566 C C . ALA A 1 455 ? 0.668 28.672 16.953 1 91.12 455 ALA A C 1
ATOM 3568 O O . ALA A 1 455 ? 0.767 29.562 16.094 1 91.12 455 ALA A O 1
ATOM 3569 N N . LEU A 1 456 ? 0.323 27.422 16.656 1 90.38 456 LEU A N 1
ATOM 3570 C CA . LEU A 1 456 ? -0.031 27 15.305 1 90.38 456 LEU A CA 1
ATOM 3571 C C . LEU A 1 456 ? -1.512 27.25 15.031 1 90.38 456 LEU A C 1
ATOM 3573 O O . LEU A 1 456 ? -2.285 27.484 15.961 1 90.38 456 LEU A O 1
ATOM 3577 N N . CYS A 1 457 ? -1.772 27.203 13.766 1 91.25 457 CYS A N 1
ATOM 3578 C CA . CYS A 1 457 ? -3.189 27.359 13.461 1 91.25 457 CYS A CA 1
ATOM 3579 C C . CYS A 1 457 ? -3.773 26.078 12.891 1 91.25 457 CYS A C 1
ATOM 3581 O O . CYS A 1 457 ? -4.992 25.938 12.758 1 91.25 457 CYS A O 1
ATOM 3583 N N . THR A 1 458 ? -2.922 25.141 12.562 1 89.44 458 THR A N 1
ATOM 3584 C CA . THR A 1 458 ? -3.424 23.891 12.023 1 89.44 458 THR A CA 1
ATOM 3585 C C . THR A 1 458 ? -2.662 22.703 12.609 1 89.44 458 THR A C 1
ATOM 3587 O O . THR A 1 458 ? -1.543 22.859 13.102 1 89.44 458 THR A O 1
ATOM 3590 N N . SER A 1 459 ? -3.344 21.578 12.547 1 81.62 459 SER A N 1
ATOM 3591 C CA . SER A 1 459 ? -2.723 20.344 13.008 1 81.62 459 SER A CA 1
ATOM 3592 C C . SER A 1 459 ? -2.094 19.578 11.852 1 81.62 459 SER A C 1
ATOM 3594 O O . SER A 1 459 ? -2.018 18.344 11.883 1 81.62 459 SER A O 1
ATOM 3596 N N . VAL A 1 460 ? -1.699 20.203 10.805 1 77.81 460 VAL A N 1
ATOM 3597 C CA . VAL A 1 460 ? -1.136 19.609 9.594 1 77.81 460 VAL A CA 1
ATOM 3598 C C . VAL A 1 460 ? 0.098 18.781 9.945 1 77.81 460 VAL A C 1
ATOM 3600 O O . VAL A 1 460 ? 0.359 17.75 9.328 1 77.81 460 VAL A O 1
ATOM 3603 N N . ASP A 1 461 ? 0.812 19.266 10.914 1 77.38 461 ASP A N 1
ATOM 3604 C CA . ASP A 1 461 ? 2.008 18.547 11.336 1 77.38 461 ASP A CA 1
ATOM 3605 C C . ASP A 1 461 ? 1.656 17.141 11.812 1 77.38 461 ASP A C 1
ATOM 3607 O O . ASP A 1 461 ? 2.398 16.188 11.562 1 77.38 461 ASP A O 1
ATOM 3611 N N . SER A 1 462 ? 0.612 17.125 12.492 1 79.62 462 SER A N 1
ATOM 3612 C CA . SER A 1 462 ? 0.169 15.805 12.945 1 79.62 462 SER A CA 1
ATOM 3613 C C . SER A 1 462 ? -0.234 14.922 11.766 1 79.62 462 SER A C 1
ATOM 3615 O O . SER A 1 462 ? 0.055 13.719 11.758 1 79.62 462 SER A O 1
ATOM 3617 N N . GLU A 1 463 ? -0.907 15.508 10.812 1 76.69 463 GLU A N 1
ATOM 3618 C CA . GLU A 1 463 ? -1.298 14.766 9.617 1 76.69 463 GLU A CA 1
ATOM 3619 C C . GLU A 1 463 ? -0.074 14.266 8.859 1 76.69 463 GLU A C 1
ATOM 3621 O O . GLU A 1 463 ? -0.059 13.125 8.383 1 76.69 463 GLU A O 1
ATOM 3626 N N . ARG A 1 464 ? 0.849 15.141 8.789 1 75.19 464 ARG A N 1
ATOM 3627 C CA . ARG A 1 464 ? 2.098 14.75 8.133 1 75.19 464 ARG A CA 1
ATOM 3628 C C . ARG A 1 464 ? 2.795 13.641 8.906 1 75.19 464 ARG A C 1
ATOM 3630 O O . ARG A 1 464 ? 3.373 12.727 8.305 1 75.19 464 ARG A O 1
ATOM 3637 N N . LEU A 1 465 ? 2.732 13.789 10.156 1 79.94 465 LEU A N 1
ATOM 3638 C CA . LEU A 1 465 ? 3.299 12.758 11.023 1 79.94 465 LEU A CA 1
ATOM 3639 C C . LEU A 1 465 ? 2.641 11.406 10.773 1 79.94 465 LEU A C 1
ATOM 3641 O O . LEU A 1 465 ? 3.324 10.383 10.68 1 79.94 465 LEU A O 1
ATOM 3645 N N . PHE A 1 466 ? 1.411 11.422 10.586 1 76.75 466 PHE A N 1
ATOM 3646 C CA . PHE A 1 466 ? 0.695 10.164 10.438 1 76.75 466 PHE A CA 1
ATOM 3647 C C . PHE A 1 466 ? 0.849 9.617 9.016 1 76.75 466 PHE A C 1
ATOM 3649 O O . PHE A 1 466 ? 0.755 8.414 8.797 1 76.75 466 PHE A O 1
ATOM 3656 N N . SER A 1 467 ? 1.047 10.555 8.086 1 76.31 467 SER A N 1
ATOM 3657 C CA . SER A 1 467 ? 1.489 10.062 6.781 1 76.31 467 SER A CA 1
ATOM 3658 C C . SER A 1 467 ? 2.785 9.266 6.898 1 76.31 467 SER A C 1
ATOM 3660 O O . SER A 1 467 ? 2.92 8.203 6.297 1 76.31 467 SER A O 1
ATOM 3662 N N . THR A 1 468 ? 3.625 9.797 7.684 1 79 468 THR A N 1
ATOM 3663 C CA . THR A 1 468 ? 4.871 9.094 7.969 1 79 468 THR A CA 1
ATOM 3664 C C . THR A 1 468 ? 4.598 7.762 8.664 1 79 468 THR A C 1
ATOM 3666 O O . THR A 1 468 ? 5.199 6.738 8.32 1 79 468 THR A O 1
ATOM 3669 N N . ALA A 1 469 ? 3.756 7.812 9.609 1 79.25 469 ALA A N 1
ATOM 3670 C CA . ALA A 1 469 ? 3.383 6.594 10.32 1 79.25 469 ALA A CA 1
ATOM 3671 C C . ALA A 1 469 ? 2.83 5.543 9.359 1 79.25 469 ALA A C 1
ATOM 3673 O O . ALA A 1 469 ? 3.139 4.355 9.477 1 79.25 469 ALA A O 1
ATOM 3674 N N . GLY A 1 470 ? 2.08 6.016 8.445 1 78.31 470 GLY A N 1
ATOM 3675 C CA . GLY A 1 470 ? 1.524 5.125 7.441 1 78.31 470 GLY A CA 1
ATOM 3676 C C . GLY A 1 470 ? 2.582 4.488 6.559 1 78.31 470 GLY A C 1
ATOM 3677 O O . GLY A 1 470 ? 2.402 3.369 6.074 1 78.31 470 GLY A O 1
ATOM 3678 N N . ASN A 1 471 ? 3.648 5.168 6.348 1 76.81 471 ASN A N 1
ATOM 3679 C CA . ASN A 1 471 ? 4.762 4.629 5.574 1 76.81 471 ASN A CA 1
ATOM 3680 C C . ASN A 1 471 ? 5.535 3.578 6.363 1 76.81 471 ASN A C 1
ATOM 3682 O O . ASN A 1 471 ? 6.129 2.668 5.781 1 76.81 471 ASN A O 1
ATOM 3686 N N . ILE A 1 472 ? 5.543 3.758 7.617 1 79.94 472 ILE A N 1
ATOM 3687 C CA . ILE A 1 472 ? 6.27 2.844 8.492 1 79.94 472 ILE A CA 1
ATOM 3688 C C . ILE A 1 472 ? 5.414 1.613 8.781 1 79.94 472 ILE A C 1
ATOM 3690 O O . ILE A 1 472 ? 5.906 0.483 8.742 1 79.94 472 ILE A O 1
ATOM 3694 N N . ILE A 1 473 ? 4.16 1.926 9.078 1 81.88 473 ILE A N 1
ATOM 3695 C CA . ILE A 1 473 ? 3.207 0.854 9.344 1 81.88 473 ILE A CA 1
ATOM 3696 C C . ILE A 1 473 ? 2.383 0.571 8.086 1 81.88 473 ILE A C 1
ATOM 3698 O O . ILE A 1 473 ? 1.363 1.222 7.848 1 81.88 473 ILE A O 1
ATOM 3702 N N . ASP A 1 474 ? 2.768 -0.342 7.324 1 76.75 474 ASP A N 1
ATOM 3703 C CA . ASP A 1 474 ? 2.092 -0.652 6.066 1 76.75 474 ASP A CA 1
ATOM 3704 C C . ASP A 1 474 ? 1.708 -2.129 6 1 76.75 474 ASP A C 1
ATOM 3706 O O . ASP A 1 474 ? 1.773 -2.84 7.008 1 76.75 474 ASP A O 1
ATOM 3710 N N . GLU A 1 475 ? 1.263 -2.512 4.902 1 74.31 475 GLU A N 1
ATOM 3711 C CA . GLU A 1 475 ? 0.741 -3.865 4.746 1 74.31 475 GLU A CA 1
ATOM 3712 C C . GLU A 1 475 ? 1.816 -4.91 5.035 1 74.31 475 GLU A C 1
ATOM 3714 O O . GLU A 1 475 ? 1.52 -5.984 5.559 1 74.31 475 GLU A O 1
ATOM 3719 N N . LYS A 1 476 ? 3.025 -4.574 4.703 1 75.62 476 LYS A N 1
ATOM 3720 C CA . LYS A 1 476 ? 4.113 -5.531 4.867 1 75.62 476 LYS A CA 1
ATOM 3721 C C . LYS A 1 476 ? 4.695 -5.465 6.277 1 75.62 476 LYS A C 1
ATOM 3723 O O . LYS A 1 476 ? 5.359 -6.402 6.723 1 75.62 476 LYS A O 1
ATOM 3728 N N . ARG A 1 477 ? 4.434 -4.375 6.984 1 78.31 477 ARG A N 1
ATOM 3729 C CA . ARG A 1 477 ? 4.969 -4.172 8.328 1 78.31 477 ARG A CA 1
ATOM 3730 C C . ARG A 1 477 ? 3.848 -3.984 9.344 1 78.31 477 ARG A C 1
ATOM 3732 O O . ARG A 1 477 ? 3.881 -3.053 10.148 1 78.31 477 ARG A O 1
ATOM 3739 N N . ASN A 1 478 ? 2.875 -4.762 9.234 1 73.06 478 ASN A N 1
ATOM 3740 C CA . ASN A 1 478 ? 1.696 -4.602 10.078 1 73.06 478 ASN A CA 1
ATOM 3741 C C . ASN A 1 478 ? 1.837 -5.371 11.383 1 73.06 478 ASN A C 1
ATOM 3743 O O . ASN A 1 478 ? 0.892 -5.445 12.172 1 73.06 478 ASN A O 1
ATOM 3747 N N . LYS A 1 479 ? 3.109 -5.938 11.578 1 77.5 479 LYS A N 1
ATOM 3748 C CA . LYS A 1 479 ? 3.371 -6.641 12.828 1 77.5 479 LYS A CA 1
ATOM 3749 C C . LYS A 1 479 ? 4.316 -5.84 13.727 1 77.5 479 LYS A C 1
ATOM 3751 O O . LYS A 1 479 ? 4.652 -6.277 14.828 1 77.5 479 LYS A O 1
ATOM 3756 N N . LEU A 1 480 ? 4.699 -4.738 13.258 1 85.75 480 LEU A N 1
ATOM 3757 C CA . LEU A 1 480 ? 5.551 -3.838 14.031 1 85.75 480 LEU A CA 1
ATOM 3758 C C . LEU A 1 480 ? 4.852 -3.389 15.305 1 85.75 480 LEU A C 1
ATOM 3760 O O . LEU A 1 480 ? 3.684 -2.99 15.273 1 85.75 480 LEU A O 1
ATOM 3764 N N . SER A 1 481 ? 5.555 -3.533 16.406 1 89.06 481 SER A N 1
ATOM 3765 C CA . SER A 1 481 ? 4.961 -3.105 17.672 1 89.06 481 SER A CA 1
ATOM 3766 C C . SER A 1 481 ? 4.785 -1.592 17.703 1 89.06 481 SER A C 1
ATOM 3768 O O . SER A 1 481 ? 5.551 -0.855 17.078 1 89.06 481 SER A O 1
ATOM 3770 N N . ALA A 1 482 ? 3.801 -1.17 18.531 1 89.5 482 ALA A N 1
ATOM 3771 C CA . ALA A 1 482 ? 3.545 0.26 18.672 1 89.5 482 ALA A CA 1
ATOM 3772 C C . ALA A 1 482 ? 4.758 0.974 19.266 1 89.5 482 ALA A C 1
ATOM 3774 O O . ALA A 1 482 ? 5.051 2.115 18.906 1 89.5 482 ALA A O 1
ATOM 3775 N N . LYS A 1 483 ? 5.477 0.313 20.125 1 93.31 483 LYS A N 1
ATOM 3776 C CA . LYS A 1 483 ? 6.66 0.887 20.766 1 93.31 483 LYS A CA 1
ATOM 3777 C C . LYS A 1 483 ? 7.758 1.156 19.734 1 93.31 483 LYS A C 1
ATOM 3779 O O . LYS A 1 483 ? 8.336 2.246 19.703 1 93.31 483 LYS A O 1
ATOM 3784 N N . ASN A 1 484 ? 8.039 0.162 18.953 1 94 484 ASN A N 1
ATOM 3785 C CA . ASN A 1 484 ? 9.062 0.32 17.906 1 94 484 ASN A CA 1
ATOM 3786 C C . ASN A 1 484 ? 8.648 1.353 16.875 1 94 484 ASN A C 1
ATOM 3788 O O . ASN A 1 484 ? 9.484 2.113 16.375 1 94 484 ASN A O 1
ATOM 3792 N N . ALA A 1 485 ? 7.34 1.313 16.547 1 93 485 ALA A N 1
ATOM 3793 C CA . ALA A 1 485 ? 6.828 2.295 15.594 1 93 485 ALA A CA 1
ATOM 3794 C C . ALA A 1 485 ? 7.031 3.717 16.109 1 93 485 ALA A C 1
ATOM 3796 O O . ALA A 1 485 ? 7.43 4.605 15.359 1 93 485 ALA A O 1
ATOM 3797 N N . GLU A 1 486 ? 6.715 3.949 17.344 1 94.69 486 GLU A N 1
ATOM 3798 C CA . GLU A 1 486 ? 6.887 5.27 17.938 1 94.69 486 GLU A CA 1
ATOM 3799 C C . GLU A 1 486 ? 8.352 5.707 17.891 1 94.69 486 GLU A C 1
ATOM 3801 O O . GLU A 1 486 ? 8.648 6.859 17.578 1 94.69 486 GLU A O 1
ATOM 3806 N N . MET A 1 487 ? 9.289 4.777 18.25 1 96.06 487 MET A N 1
ATOM 3807 C CA . MET A 1 487 ? 10.711 5.105 18.219 1 96.06 487 MET A CA 1
ATOM 3808 C C . MET A 1 487 ? 11.156 5.484 16.812 1 96.06 487 MET A C 1
ATOM 3810 O O . MET A 1 487 ? 11.898 6.449 16.625 1 96.06 487 MET A O 1
ATOM 3814 N N . LEU A 1 488 ? 10.703 4.719 15.859 1 94.81 488 LEU A N 1
ATOM 3815 C CA . LEU A 1 488 ? 11.078 4.965 14.469 1 94.81 488 LEU A CA 1
ATOM 3816 C C . LEU A 1 488 ? 10.57 6.328 14 1 94.81 488 LEU A C 1
ATOM 3818 O O . LEU A 1 488 ? 11.305 7.086 13.367 1 94.81 488 LEU A O 1
ATOM 3822 N N . ILE A 1 489 ? 9.273 6.652 14.305 1 94.12 489 ILE A N 1
ATOM 3823 C CA . ILE A 1 489 ? 8.664 7.918 13.906 1 94.12 489 ILE A CA 1
ATOM 3824 C C . ILE A 1 489 ? 9.383 9.078 14.594 1 94.12 489 ILE A C 1
ATOM 3826 O O . ILE A 1 489 ? 9.688 10.086 13.953 1 94.12 489 ILE A O 1
ATOM 3830 N N . PHE A 1 490 ? 9.672 8.875 15.906 1 96.31 490 PHE A N 1
ATOM 3831 C CA . PHE A 1 490 ? 10.359 9.883 16.703 1 96.31 490 PHE A CA 1
ATOM 3832 C C . PHE A 1 490 ? 11.727 10.211 16.109 1 96.31 490 PHE A C 1
ATOM 3834 O O . PHE A 1 490 ? 12.07 11.391 15.953 1 96.31 490 PHE A O 1
ATOM 3841 N N . ILE A 1 491 ? 12.484 9.227 15.758 1 96.19 491 ILE A N 1
ATOM 3842 C CA . ILE A 1 491 ? 13.828 9.406 15.211 1 96.19 491 ILE A CA 1
ATOM 3843 C C . ILE A 1 491 ? 13.734 10.039 13.82 1 96.19 491 ILE A C 1
ATOM 3845 O O . ILE A 1 491 ? 14.484 10.969 13.508 1 96.19 491 ILE A O 1
ATOM 3849 N N . LYS A 1 492 ? 12.844 9.555 13.008 1 94.62 492 LYS A N 1
ATOM 3850 C CA . LYS A 1 492 ? 12.688 10.062 11.648 1 94.62 492 LYS A CA 1
ATOM 3851 C C . LYS A 1 492 ? 12.422 11.562 11.656 1 94.62 492 LYS A C 1
ATOM 3853 O O . LYS A 1 492 ? 12.977 12.297 10.836 1 94.62 492 LYS A O 1
ATOM 3858 N N . LYS A 1 493 ? 11.625 12.016 12.516 1 93.69 493 LYS A N 1
ATOM 3859 C CA . LYS A 1 493 ? 11.172 13.406 12.492 1 93.69 493 LYS A CA 1
ATOM 3860 C C . LYS A 1 493 ? 12.18 14.32 13.18 1 93.69 493 LYS A C 1
ATOM 3862 O O . LYS A 1 493 ? 12.312 15.484 12.812 1 93.69 493 LYS A O 1
ATOM 3867 N N . ASN A 1 494 ? 12.938 13.789 14.188 1 96 494 ASN A N 1
ATOM 3868 C CA . ASN A 1 494 ? 13.766 14.672 15.008 1 96 494 ASN A CA 1
ATOM 3869 C C . ASN A 1 494 ? 15.242 14.539 14.648 1 96 494 ASN A C 1
ATOM 3871 O O . ASN A 1 494 ? 16.031 15.461 14.883 1 96 494 ASN A O 1
ATOM 3875 N N . LEU A 1 495 ? 15.656 13.398 14.07 1 95.62 495 LEU A N 1
ATOM 3876 C CA . LEU A 1 495 ? 17.062 13.148 13.789 1 95.62 495 LEU A CA 1
ATOM 3877 C C . LEU A 1 495 ? 17.625 14.203 12.844 1 95.62 495 LEU A C 1
ATOM 3879 O O . LEU A 1 495 ? 18.75 14.656 13.008 1 95.62 495 LEU A O 1
ATOM 3883 N N . PRO A 1 496 ? 16.938 14.602 11.789 1 93.12 496 PRO A N 1
ATOM 3884 C CA . PRO A 1 496 ? 17.453 15.625 10.875 1 93.12 496 PRO A CA 1
ATOM 3885 C C . PRO A 1 496 ? 17.812 16.922 11.586 1 93.12 496 PRO A C 1
ATOM 3887 O O . PRO A 1 496 ? 18.734 17.625 11.156 1 93.12 496 PRO A O 1
ATOM 3890 N N . LEU A 1 497 ? 17.078 17.266 12.641 1 91.69 497 LEU A N 1
ATOM 3891 C CA . LEU A 1 497 ? 17.391 18.469 13.414 1 91.69 497 LEU A CA 1
ATOM 3892 C C . LEU A 1 497 ? 18.75 18.344 14.094 1 91.69 497 LEU A C 1
ATOM 3894 O O . LEU A 1 497 ? 19.484 19.328 14.211 1 91.69 497 LEU A O 1
ATOM 3898 N N . MET A 1 498 ? 19.016 17.172 14.484 1 91.19 498 MET A N 1
ATOM 3899 C CA . MET A 1 498 ? 20.281 16.906 15.164 1 91.19 498 MET A CA 1
ATOM 3900 C C . MET A 1 498 ? 21.438 16.906 14.172 1 91.19 498 MET A C 1
ATOM 3902 O O . MET A 1 498 ? 22.547 17.328 14.508 1 91.19 498 MET A O 1
ATOM 3906 N N . LEU A 1 499 ? 21.188 16.422 12.984 1 88.81 499 LEU A N 1
ATOM 3907 C CA . LEU A 1 499 ? 22.234 16.297 11.984 1 88.81 499 LEU A CA 1
ATOM 3908 C C . LEU A 1 499 ? 22.547 17.656 11.344 1 88.81 499 LEU A C 1
ATOM 3910 O O . LEU A 1 499 ? 23.656 17.859 10.844 1 88.81 499 LEU A O 1
ATOM 3914 N N . LYS A 1 500 ? 21.578 18.594 11.055 1 74.06 500 LYS A N 1
ATOM 3915 C CA . LYS A 1 500 ? 21.781 19.906 10.469 1 74.06 500 LYS A CA 1
ATOM 3916 C C . LYS A 1 500 ? 22.625 20.797 11.391 1 74.06 500 LYS A C 1
ATOM 3918 O O . LYS A 1 500 ? 23.125 21.828 10.969 1 74.06 500 LYS A O 1
ATOM 3923 N N . LYS A 1 501 ? 23.141 20.344 12.555 1 56.19 501 LYS A N 1
ATOM 3924 C CA . LYS A 1 501 ? 24.031 21.125 13.414 1 56.19 501 LYS A CA 1
ATOM 3925 C C . LYS A 1 501 ? 25.5 20.859 13.055 1 56.19 501 LYS A C 1
ATOM 3927 O O . LYS A 1 501 ? 25.859 19.75 12.68 1 56.19 501 LYS A O 1
ATOM 3932 N N . MET B 1 1 ? 23.359 -1.399 -7.648 1 93.38 1 MET B N 1
ATOM 3933 C CA . MET B 1 1 ? 22.266 -1.773 -8.539 1 93.38 1 MET B CA 1
ATOM 3934 C C . MET B 1 1 ? 21.672 -3.119 -8.141 1 93.38 1 MET B C 1
ATOM 3936 O O . MET B 1 1 ? 20.453 -3.297 -8.164 1 93.38 1 MET B O 1
ATOM 3940 N N . GLU B 1 2 ? 22.531 -4.094 -7.801 1 94 2 GLU B N 1
ATOM 3941 C CA . GLU B 1 2 ? 22.031 -5.383 -7.316 1 94 2 GLU B CA 1
ATOM 3942 C C . GLU B 1 2 ? 21.156 -5.211 -6.078 1 94 2 GLU B C 1
ATOM 3944 O O . GLU B 1 2 ? 20.141 -5.883 -5.941 1 94 2 GLU B O 1
ATOM 3949 N N . PHE B 1 3 ? 21.641 -4.277 -5.191 1 94.12 3 PHE B N 1
ATOM 3950 C CA . PHE B 1 3 ? 20.859 -3.953 -4.004 1 94.12 3 PHE B CA 1
ATOM 3951 C C . PHE B 1 3 ? 19.469 -3.484 -4.387 1 94.12 3 PHE B C 1
ATOM 3953 O O . PHE B 1 3 ? 18.469 -3.943 -3.814 1 94.12 3 PHE B O 1
ATOM 3960 N N . ILE B 1 4 ? 19.344 -2.639 -5.352 1 94.75 4 ILE B N 1
ATOM 3961 C CA . ILE B 1 4 ? 18.078 -2.055 -5.785 1 94.75 4 ILE B CA 1
ATOM 3962 C C . ILE B 1 4 ? 17.188 -3.139 -6.395 1 94.75 4 ILE B C 1
ATOM 3964 O O . ILE B 1 4 ? 16.016 -3.248 -6.051 1 94.75 4 ILE B O 1
ATOM 3968 N N . CYS B 1 5 ? 17.688 -4.031 -7.184 1 94.62 5 CYS B N 1
ATOM 3969 C CA . CYS B 1 5 ? 16.922 -5.02 -7.934 1 94.62 5 CYS B CA 1
ATOM 3970 C C . CYS B 1 5 ? 16.531 -6.195 -7.043 1 94.62 5 CYS B C 1
ATOM 3972 O O . CYS B 1 5 ? 15.375 -6.641 -7.066 1 94.62 5 CYS B O 1
ATOM 3974 N N . LEU B 1 6 ? 17.438 -6.707 -6.242 1 94.31 6 LEU B N 1
ATOM 3975 C CA . LEU B 1 6 ? 17.188 -7.895 -5.43 1 94.31 6 LEU B CA 1
ATOM 3976 C C . LEU B 1 6 ? 16.219 -7.586 -4.293 1 94.31 6 LEU B C 1
ATOM 3978 O O . LEU B 1 6 ? 15.445 -8.445 -3.889 1 94.31 6 LEU B O 1
ATOM 3982 N N . ASP B 1 7 ? 16.312 -6.355 -3.768 1 92.88 7 ASP B N 1
ATOM 3983 C CA . ASP B 1 7 ? 15.523 -6.027 -2.588 1 92.88 7 ASP B CA 1
ATOM 3984 C C . ASP B 1 7 ? 14.312 -5.172 -2.961 1 92.88 7 ASP B C 1
ATOM 3986 O O . ASP B 1 7 ? 13.648 -4.613 -2.086 1 92.88 7 ASP B O 1
ATOM 3990 N N . HIS B 1 8 ? 13.977 -4.969 -4.164 1 88.62 8 HIS B N 1
ATOM 3991 C CA . HIS B 1 8 ? 12.844 -4.195 -4.664 1 88.62 8 HIS B CA 1
ATOM 3992 C C . HIS B 1 8 ? 12.891 -2.756 -4.16 1 88.62 8 HIS B C 1
ATOM 3994 O O . HIS B 1 8 ? 11.875 -2.211 -3.727 1 88.62 8 HIS B O 1
ATOM 4000 N N . GLN B 1 9 ? 14.039 -2.211 -4.07 1 91.94 9 GLN B N 1
ATOM 4001 C CA . GLN B 1 9 ? 14.156 -0.806 -3.695 1 91.94 9 GLN B CA 1
ATOM 4002 C C . GLN B 1 9 ? 13.789 0.11 -4.859 1 91.94 9 GLN B C 1
ATOM 4004 O O . GLN B 1 9 ? 14.062 -0.209 -6.016 1 91.94 9 GLN B O 1
ATOM 4009 N N . PRO B 1 10 ? 13.133 1.239 -4.527 1 91.88 10 PRO B N 1
ATOM 4010 C CA . PRO B 1 10 ? 12.953 2.217 -5.602 1 91.88 10 PRO B CA 1
ATOM 4011 C C . PRO B 1 10 ? 14.281 2.74 -6.152 1 91.88 10 PRO B C 1
ATOM 4013 O O . PRO B 1 10 ? 15.258 2.852 -5.41 1 91.88 10 PRO B O 1
ATOM 4016 N N . LEU B 1 11 ? 14.273 3.062 -7.453 1 92.5 11 LEU B N 1
ATOM 4017 C CA . LEU B 1 11 ? 15.477 3.602 -8.078 1 92.5 11 LEU B CA 1
ATOM 4018 C C . LEU B 1 11 ? 15.891 4.91 -7.414 1 92.5 11 LEU B C 1
ATOM 4020 O O . LEU B 1 11 ? 17.062 5.293 -7.465 1 92.5 11 LEU B O 1
ATOM 4024 N N . SER B 1 12 ? 15 5.57 -6.727 1 93.12 12 SER B N 1
ATOM 4025 C CA . SER B 1 12 ? 15.258 6.855 -6.086 1 93.12 12 SER B CA 1
ATOM 4026 C C . SER B 1 12 ? 15.953 6.672 -4.738 1 93.12 12 SER B C 1
ATOM 4028 O O . SER B 1 12 ? 16.312 7.652 -4.082 1 93.12 12 SER B O 1
ATOM 4030 N N . VAL B 1 13 ? 16.141 5.414 -4.324 1 94.06 13 VAL B N 1
ATOM 4031 C CA . VAL B 1 13 ? 16.75 5.129 -3.029 1 94.06 13 VAL B CA 1
ATOM 4032 C C . VAL B 1 13 ? 18.109 5.805 -2.945 1 94.06 13 VAL B C 1
ATOM 4034 O O . VAL B 1 13 ? 18.547 6.223 -1.868 1 94.06 13 VAL B O 1
ATOM 4037 N N . VAL B 1 14 ? 18.844 6.02 -4.051 1 95.12 14 VAL B N 1
ATOM 4038 C CA . VAL B 1 14 ? 20.188 6.566 -4.105 1 95.12 14 VAL B CA 1
ATOM 4039 C C . VAL B 1 14 ? 20.156 8.055 -3.75 1 95.12 14 VAL B C 1
ATOM 4041 O O . VAL B 1 14 ? 21.203 8.641 -3.422 1 95.12 14 VAL B O 1
ATOM 4044 N N . GLU B 1 15 ? 18.984 8.617 -3.809 1 94.88 15 GLU B N 1
ATOM 4045 C CA . GLU B 1 15 ? 18.859 10.039 -3.506 1 94.88 15 GLU B CA 1
ATOM 4046 C C . GLU B 1 15 ? 18.359 10.258 -2.08 1 94.88 15 GLU B C 1
ATOM 4048 O O . GLU B 1 15 ? 18.281 11.398 -1.609 1 94.88 15 GLU B O 1
ATOM 4053 N N . ASP B 1 16 ? 17.969 9.18 -1.439 1 94.31 16 ASP B N 1
ATOM 4054 C CA . ASP B 1 16 ? 17.469 9.289 -0.074 1 94.31 16 ASP B CA 1
ATOM 4055 C C . ASP B 1 16 ? 18.594 9.688 0.891 1 94.31 16 ASP B C 1
ATOM 4057 O O . ASP B 1 16 ? 19.734 9.242 0.744 1 94.31 16 ASP B O 1
ATOM 4061 N N . GLU B 1 17 ? 18.281 10.492 1.903 1 94.12 17 GLU B N 1
ATOM 4062 C CA . GLU B 1 17 ? 19.266 11.047 2.832 1 94.12 17 GLU B CA 1
ATOM 4063 C C . GLU B 1 17 ? 19.969 9.945 3.615 1 94.12 17 GLU B C 1
ATOM 4065 O O . GLU B 1 17 ? 21.203 9.969 3.754 1 94.12 17 GLU B O 1
ATOM 4070 N N . GLY B 1 18 ? 19.219 9.016 4.152 1 94.69 18 GLY B N 1
ATOM 4071 C CA . GLY B 1 18 ? 19.812 7.941 4.941 1 94.69 18 GLY B CA 1
ATOM 4072 C C . GLY B 1 18 ? 20.781 7.09 4.152 1 94.69 18 GLY B C 1
ATOM 4073 O O . GLY B 1 18 ? 21.859 6.754 4.645 1 94.69 18 GLY B O 1
ATOM 4074 N N . PHE B 1 19 ? 20.438 6.738 2.916 1 96.25 19 PHE B N 1
ATOM 4075 C CA . PHE B 1 19 ? 21.297 5.91 2.08 1 96.25 19 PHE B CA 1
ATOM 4076 C C . PHE B 1 19 ? 22.562 6.664 1.706 1 96.25 19 PHE B C 1
ATOM 4078 O O . PHE B 1 19 ? 23.656 6.09 1.707 1 96.25 19 PHE B O 1
ATOM 4085 N N . GLN B 1 20 ? 22.406 7.898 1.408 1 95 20 GLN B N 1
ATOM 4086 C CA . GLN B 1 20 ? 23.562 8.719 1.084 1 95 20 GLN B CA 1
ATOM 4087 C C . GLN B 1 20 ? 24.531 8.805 2.266 1 95 20 GLN B C 1
ATOM 4089 O O . GLN B 1 20 ? 25.75 8.727 2.088 1 95 20 GLN B O 1
ATOM 4094 N N . ARG B 1 21 ? 24.016 9 3.443 1 94 21 ARG B N 1
ATOM 4095 C CA . ARG B 1 21 ? 24.859 9.055 4.641 1 94 21 ARG B CA 1
ATOM 4096 C C . ARG B 1 21 ? 25.562 7.727 4.867 1 94 21 ARG B C 1
ATOM 4098 O O . ARG B 1 21 ? 26.734 7.703 5.25 1 94 21 ARG B O 1
ATOM 4105 N N . LEU B 1 22 ? 24.875 6.629 4.656 1 94.62 22 LEU B N 1
ATOM 4106 C CA . LEU B 1 22 ? 25.469 5.305 4.809 1 94.62 22 LEU B CA 1
ATOM 4107 C C . LEU B 1 22 ? 26.609 5.102 3.83 1 94.62 22 LEU B C 1
ATOM 4109 O O . LEU B 1 22 ? 27.703 4.664 4.219 1 94.62 22 LEU B O 1
ATOM 4113 N N . MET B 1 23 ? 26.375 5.41 2.568 1 94.62 23 MET B N 1
ATOM 4114 C CA . MET B 1 23 ? 27.391 5.234 1.531 1 94.62 23 MET B CA 1
ATOM 4115 C C . MET B 1 23 ? 28.609 6.105 1.809 1 94.62 23 MET B C 1
ATOM 4117 O O . MET B 1 23 ? 29.734 5.66 1.638 1 94.62 23 MET B O 1
ATOM 4121 N N . SER B 1 24 ? 28.297 7.324 2.221 1 93.38 24 SER B N 1
ATOM 4122 C CA . SER B 1 24 ? 29.391 8.242 2.527 1 93.38 24 SER B CA 1
ATOM 4123 C C . SER B 1 24 ? 30.203 7.742 3.711 1 93.38 24 SER B C 1
ATOM 4125 O O . SER B 1 24 ? 31.422 7.941 3.756 1 93.38 24 SER B O 1
ATOM 4127 N N . TYR B 1 25 ? 29.594 7.172 4.656 1 92.06 25 TYR B N 1
ATOM 4128 C CA . TYR B 1 25 ? 30.281 6.645 5.836 1 92.06 25 TYR B CA 1
ATOM 4129 C C . TYR B 1 25 ? 31.141 5.441 5.48 1 92.06 25 TYR B C 1
ATOM 4131 O O . TYR B 1 25 ? 32.25 5.309 5.977 1 92.06 25 TYR B O 1
ATOM 4139 N N . LEU B 1 26 ? 30.688 4.598 4.625 1 91.88 26 LEU B N 1
ATOM 4140 C CA . LEU B 1 26 ? 31.375 3.367 4.277 1 91.88 26 LEU B CA 1
ATOM 4141 C C . LEU B 1 26 ? 32.5 3.641 3.268 1 91.88 26 LEU B C 1
ATOM 4143 O O . LEU B 1 26 ? 33.531 3.002 3.312 1 91.88 26 LEU B O 1
ATOM 4147 N N . ASP B 1 27 ? 32.25 4.52 2.33 1 91.5 27 ASP B N 1
ATOM 4148 C CA . ASP B 1 27 ? 33.25 4.898 1.336 1 91.5 27 ASP B CA 1
ATOM 4149 C C . ASP B 1 27 ? 33.125 6.379 0.979 1 91.5 27 ASP B C 1
ATOM 4151 O O . ASP B 1 27 ? 32.438 6.742 0.021 1 91.5 27 ASP B O 1
ATOM 4155 N N . SER B 1 28 ? 33.812 7.141 1.608 1 87.56 28 SER B N 1
ATOM 4156 C CA . SER B 1 28 ? 33.75 8.586 1.438 1 87.56 28 SER B CA 1
ATOM 4157 C C . SER B 1 28 ? 34.281 9.008 0.074 1 87.56 28 SER B C 1
ATOM 4159 O O . SER B 1 28 ? 34 10.109 -0.402 1 87.56 28 SER B O 1
ATOM 4161 N N . ARG B 1 29 ? 35.062 8.133 -0.534 1 90.75 29 ARG B N 1
ATOM 4162 C CA . ARG B 1 29 ? 35.688 8.461 -1.819 1 90.75 29 ARG B CA 1
ATOM 4163 C C . ARG B 1 29 ? 34.688 8.227 -2.963 1 90.75 29 ARG B C 1
ATOM 4165 O O . ARG B 1 29 ? 34.875 8.734 -4.07 1 90.75 29 ARG B O 1
ATOM 4172 N N . TYR B 1 30 ? 33.719 7.488 -2.672 1 89.31 30 TYR B N 1
ATOM 4173 C CA . TYR B 1 30 ? 32.75 7.148 -3.697 1 89.31 30 TYR B CA 1
ATOM 4174 C C . TYR B 1 30 ? 31.656 8.211 -3.785 1 89.31 30 TYR B C 1
ATOM 4176 O O . TYR B 1 30 ? 30.984 8.508 -2.793 1 89.31 30 TYR B O 1
ATOM 4184 N N . THR B 1 31 ? 31.578 8.797 -4.949 1 91.69 31 THR B N 1
ATOM 4185 C CA . THR B 1 31 ? 30.469 9.727 -5.188 1 91.69 31 THR B CA 1
ATOM 4186 C C . THR B 1 31 ? 29.266 9 -5.773 1 91.69 31 THR B C 1
ATOM 4188 O O . THR B 1 31 ? 29.297 8.539 -6.918 1 91.69 31 THR B O 1
ATOM 4191 N N . LEU B 1 32 ? 28.312 8.93 -5.023 1 92.94 32 LEU B N 1
ATOM 4192 C CA . LEU B 1 32 ? 27.109 8.211 -5.418 1 92.94 32 LEU B CA 1
ATOM 4193 C C . LEU B 1 32 ? 26.391 8.922 -6.562 1 92.94 32 LEU B C 1
ATOM 4195 O O . LEU B 1 32 ? 26 10.086 -6.426 1 92.94 32 LEU B O 1
ATOM 4199 N N . PRO B 1 33 ? 26.281 8.281 -7.699 1 93.38 33 PRO B N 1
ATOM 4200 C CA . PRO B 1 33 ? 25.562 8.891 -8.82 1 93.38 33 PRO B CA 1
ATOM 4201 C C . PRO B 1 33 ? 24.078 9.086 -8.523 1 93.38 33 PRO B C 1
ATOM 4203 O O . PRO B 1 33 ? 23.531 8.484 -7.59 1 93.38 33 PRO B O 1
ATOM 4206 N N . GLY B 1 34 ? 23.422 9.844 -9.352 1 93.94 34 GLY B N 1
ATOM 4207 C CA . GLY B 1 34 ? 22.016 10.125 -9.156 1 93.94 34 GLY B CA 1
ATOM 4208 C C . GLY B 1 34 ? 21.109 9.062 -9.742 1 93.94 34 GLY B C 1
ATOM 4209 O O . GLY B 1 34 ? 21.578 8.109 -10.359 1 93.94 34 GLY B O 1
ATOM 4210 N N . ARG B 1 35 ? 19.891 9.219 -9.516 1 94.31 35 ARG B N 1
ATOM 4211 C CA . ARG B 1 35 ? 18.859 8.266 -9.93 1 94.31 35 ARG B CA 1
ATOM 4212 C C . ARG B 1 35 ? 18.891 8.07 -11.445 1 94.31 35 ARG B C 1
ATOM 4214 O O . ARG B 1 35 ? 18.688 6.953 -11.93 1 94.31 35 ARG B O 1
ATOM 4221 N N . LYS B 1 36 ? 19.078 9.078 -12.172 1 94.75 36 LYS B N 1
ATOM 4222 C CA . LYS B 1 36 ? 19.062 9.016 -13.625 1 94.75 36 LYS B CA 1
ATOM 4223 C C . LYS B 1 36 ? 20.141 8.078 -14.148 1 94.75 36 LYS B C 1
ATOM 4225 O O . LYS B 1 36 ? 19.922 7.324 -15.094 1 94.75 36 LYS B O 1
ATOM 4230 N N . TYR B 1 37 ? 21.297 8.156 -13.609 1 96 37 TYR B N 1
ATOM 4231 C CA . TYR B 1 37 ? 22.391 7.281 -14.008 1 96 37 TYR B CA 1
ATOM 4232 C C . TYR B 1 37 ? 22.047 5.82 -13.766 1 96 37 TYR B C 1
ATOM 4234 O O . TYR B 1 37 ? 22.297 4.965 -14.617 1 96 37 TYR B O 1
ATOM 4242 N N . PHE B 1 38 ? 21.516 5.516 -12.641 1 95.81 38 PHE B N 1
ATOM 4243 C CA . PHE B 1 38 ? 21.172 4.137 -12.312 1 95.81 38 PHE B CA 1
ATOM 4244 C C . PHE B 1 38 ? 20.047 3.637 -13.203 1 95.81 38 PHE B C 1
ATOM 4246 O O . PHE B 1 38 ? 20 2.459 -13.562 1 95.81 38 PHE B O 1
ATOM 4253 N N . THR B 1 39 ? 19.094 4.527 -13.547 1 95.44 39 THR B N 1
ATOM 4254 C CA . THR B 1 39 ? 17.938 4.16 -14.367 1 95.44 39 THR B CA 1
ATOM 4255 C C . THR B 1 39 ? 18.359 3.975 -15.82 1 95.44 39 THR B C 1
ATOM 4257 O O . THR B 1 39 ? 17.953 3.004 -16.469 1 95.44 39 THR B O 1
ATOM 4260 N N . ASP B 1 40 ? 19.203 4.832 -16.281 1 96.31 40 ASP B N 1
ATOM 4261 C CA . ASP B 1 40 ? 19.438 4.895 -17.719 1 96.31 40 ASP B CA 1
ATOM 4262 C C . ASP B 1 40 ? 20.688 4.121 -18.109 1 96.31 40 ASP B C 1
ATOM 4264 O O . ASP B 1 40 ? 20.875 3.744 -19.266 1 96.31 40 ASP B O 1
ATOM 4268 N N . VAL B 1 41 ? 21.547 3.883 -17.172 1 96.75 41 VAL B N 1
ATOM 4269 C CA . VAL B 1 41 ? 22.812 3.252 -17.516 1 96.75 41 VAL B CA 1
ATOM 4270 C C . VAL B 1 41 ? 22.953 1.923 -16.781 1 96.75 41 VAL B C 1
ATOM 4272 O O . VAL B 1 41 ? 23.031 0.863 -17.406 1 96.75 41 VAL B O 1
ATOM 4275 N N . CYS B 1 42 ? 22.922 1.944 -15.469 1 97 42 CYS B N 1
ATOM 4276 C CA . CYS B 1 42 ? 23.219 0.767 -14.664 1 97 42 CYS B CA 1
ATOM 4277 C C . CYS B 1 42 ? 22.156 -0.308 -14.852 1 97 42 CYS B C 1
ATOM 4279 O O . CYS B 1 42 ? 22.484 -1.496 -14.922 1 97 42 CYS B O 1
ATOM 4281 N N . LEU B 1 43 ? 20.891 0.091 -14.852 1 96.94 43 LEU B N 1
ATOM 4282 C CA . LEU B 1 43 ? 19.797 -0.859 -14.961 1 96.94 43 LEU B CA 1
ATOM 4283 C C . LEU B 1 43 ? 19.844 -1.604 -16.281 1 96.94 43 LEU B C 1
ATOM 4285 O O . LEU B 1 43 ? 19.859 -2.838 -16.312 1 96.94 43 LEU B O 1
ATOM 4289 N N . PRO B 1 44 ? 19.938 -0.897 -17.406 1 97.38 44 PRO B N 1
ATOM 4290 C CA . PRO B 1 44 ? 20.047 -1.609 -18.688 1 97.38 44 PRO B CA 1
ATOM 4291 C C . PRO B 1 44 ? 21.297 -2.482 -18.766 1 97.38 44 PRO B C 1
ATOM 4293 O O . PRO B 1 44 ? 21.266 -3.557 -19.375 1 97.38 44 PRO B O 1
ATOM 4296 N N . GLN B 1 45 ? 22.359 -2.025 -18.188 1 97.62 45 GLN B N 1
ATOM 4297 C CA . GLN B 1 45 ? 23.609 -2.791 -18.203 1 97.62 45 GLN B CA 1
ATOM 4298 C C . GLN B 1 45 ? 23.453 -4.105 -17.453 1 97.62 45 GLN B C 1
ATOM 4300 O O . GLN B 1 45 ? 23.875 -5.16 -17.922 1 97.62 45 GLN B O 1
ATOM 4305 N N . LEU B 1 46 ? 22.938 -3.998 -16.266 1 97.38 46 LEU B N 1
ATOM 4306 C CA . LEU B 1 46 ? 22.719 -5.207 -15.469 1 97.38 46 LEU B CA 1
ATOM 4307 C C . LEU B 1 46 ? 21.719 -6.129 -16.156 1 97.38 46 LEU B C 1
ATOM 4309 O O . LEU B 1 46 ? 21.859 -7.355 -16.094 1 97.38 46 LEU B O 1
ATOM 4313 N N . TYR B 1 47 ? 20.688 -5.535 -16.719 1 97.5 47 TYR B N 1
ATOM 4314 C CA . TYR B 1 47 ? 19.719 -6.309 -17.484 1 97.5 47 TYR B CA 1
ATOM 4315 C C . TYR B 1 47 ? 20.391 -7.129 -18.578 1 97.5 47 TYR B C 1
ATOM 4317 O O . TYR B 1 47 ? 20.125 -8.32 -18.734 1 97.5 47 TYR B O 1
ATOM 4325 N N . GLN B 1 48 ? 21.297 -6.48 -19.281 1 97.56 48 GLN B N 1
ATOM 4326 C CA . GLN B 1 48 ? 21.984 -7.145 -20.391 1 97.56 48 GLN B CA 1
ATOM 4327 C C . GLN B 1 48 ? 22.844 -8.297 -19.875 1 97.56 48 GLN B C 1
ATOM 4329 O O . GLN B 1 48 ? 22.953 -9.336 -20.516 1 97.56 48 GLN B O 1
ATOM 4334 N N . THR B 1 49 ? 23.453 -8.062 -18.797 1 97.62 49 THR B N 1
ATOM 4335 C CA . THR B 1 49 ? 24.281 -9.109 -18.203 1 97.62 49 THR B CA 1
ATOM 4336 C C . THR B 1 49 ? 23.438 -10.328 -17.844 1 97.62 49 THR B C 1
ATOM 4338 O O . THR B 1 49 ? 23.812 -11.461 -18.156 1 97.62 49 THR B O 1
ATOM 4341 N N . VAL B 1 50 ? 22.359 -10.109 -17.156 1 97.56 50 VAL B N 1
ATOM 4342 C CA . VAL B 1 50 ? 21.484 -11.195 -16.75 1 97.56 50 VAL B CA 1
ATOM 4343 C C . VAL B 1 50 ? 20.844 -11.844 -17.984 1 97.56 50 VAL B C 1
ATOM 4345 O O . VAL B 1 50 ? 20.672 -13.062 -18.031 1 97.56 50 VAL B O 1
ATOM 4348 N N . PHE B 1 51 ? 20.453 -11.016 -18.953 1 97.56 51 PHE B N 1
ATOM 4349 C CA . PHE B 1 51 ? 19.891 -11.5 -20.203 1 97.56 51 PHE B CA 1
ATOM 4350 C C . PHE B 1 51 ? 20.828 -12.492 -20.875 1 97.56 51 PHE B C 1
ATOM 4352 O O . PHE B 1 51 ? 20.391 -13.555 -21.328 1 97.56 51 PHE B O 1
ATOM 4359 N N . THR B 1 52 ? 22.062 -12.133 -20.969 1 97.06 52 THR B N 1
ATOM 4360 C CA . THR B 1 52 ? 23.062 -12.984 -21.594 1 97.06 52 THR B CA 1
ATOM 4361 C C . THR B 1 52 ? 23.203 -14.312 -20.859 1 97.06 52 THR B C 1
ATOM 4363 O O . THR B 1 52 ? 23.344 -15.367 -21.469 1 97.06 52 THR B O 1
ATOM 4366 N N . TYR B 1 53 ? 23.156 -14.188 -19.625 1 96.81 53 TYR B N 1
ATOM 4367 C CA . TYR B 1 53 ? 23.219 -15.391 -18.812 1 96.81 53 TYR B CA 1
ATOM 4368 C C . TYR B 1 53 ? 22.031 -16.297 -19.062 1 96.81 53 TYR B C 1
ATOM 4370 O O . TYR B 1 53 ? 22.188 -17.5 -19.297 1 96.81 53 TYR B O 1
ATOM 4378 N N . VAL B 1 54 ? 20.797 -15.781 -19.016 1 96.56 54 VAL B N 1
ATOM 4379 C CA . VAL B 1 54 ? 19.578 -16.547 -19.25 1 96.56 54 VAL B CA 1
ATOM 4380 C C . VAL B 1 54 ? 19.594 -17.141 -20.656 1 96.56 54 VAL B C 1
ATOM 4382 O O . VAL B 1 54 ? 19.203 -18.297 -20.844 1 96.56 54 VAL B O 1
ATOM 4385 N N . ASP B 1 55 ? 20.031 -16.359 -21.562 1 96 55 ASP B N 1
ATOM 4386 C CA . ASP B 1 55 ? 20.109 -16.797 -22.953 1 96 55 ASP B CA 1
ATOM 4387 C C . ASP B 1 55 ? 21.047 -18.016 -23.078 1 96 55 ASP B C 1
ATOM 4389 O O . ASP B 1 55 ? 20.75 -18.953 -23.828 1 96 55 ASP B O 1
ATOM 4393 N N . SER B 1 56 ? 22.109 -17.969 -22.406 1 94.88 56 SER B N 1
ATOM 4394 C CA . SER B 1 56 ? 23.062 -19.078 -22.438 1 94.88 56 SER B CA 1
ATOM 4395 C C . SER B 1 56 ? 22.453 -20.328 -21.812 1 94.88 56 SER B C 1
ATOM 4397 O O . SER B 1 56 ? 22.688 -21.453 -22.281 1 94.88 56 SER B O 1
ATOM 4399 N N . LEU B 1 57 ? 21.719 -20.188 -20.75 1 92.94 57 LEU B N 1
ATOM 4400 C CA . LEU B 1 57 ? 21.062 -21.312 -20.078 1 92.94 57 LEU B CA 1
ATOM 4401 C C . LEU B 1 57 ? 20.062 -21.984 -21.016 1 92.94 57 LEU B C 1
ATOM 4403 O O . LEU B 1 57 ? 19.953 -23.219 -21.031 1 92.94 57 LEU B O 1
ATOM 4407 N N . MET B 1 58 ? 19.344 -21.219 -21.766 1 93.19 58 MET B N 1
ATOM 4408 C CA . MET B 1 58 ? 18.266 -21.719 -22.609 1 93.19 58 MET B CA 1
ATOM 4409 C C . MET B 1 58 ? 18.828 -22.406 -23.844 1 93.19 58 MET B C 1
ATOM 4411 O O . MET B 1 58 ? 18.156 -23.25 -24.453 1 93.19 58 MET B O 1
ATOM 4415 N N . LYS B 1 59 ? 20.016 -22.094 -24.203 1 90.12 59 LYS B N 1
ATOM 4416 C CA . LYS B 1 59 ? 20.609 -22.625 -25.422 1 90.12 59 LYS B CA 1
ATOM 4417 C C . LYS B 1 59 ? 21.484 -23.844 -25.109 1 90.12 59 LYS B C 1
ATOM 4419 O O . LYS B 1 59 ? 21.906 -24.562 -26.016 1 90.12 59 LYS B O 1
ATOM 4424 N N . ASP B 1 60 ? 21.688 -24.125 -23.875 1 89.88 60 ASP B N 1
ATOM 4425 C CA . ASP B 1 60 ? 22.562 -25.203 -23.453 1 89.88 60 ASP B CA 1
ATOM 4426 C C . ASP B 1 60 ? 21.844 -26.562 -23.531 1 89.88 60 ASP B C 1
ATOM 4428 O O . ASP B 1 60 ? 21.438 -27.109 -22.516 1 89.88 60 ASP B O 1
ATOM 4432 N N . ASN B 1 61 ? 21.766 -27.203 -24.719 1 87.25 61 ASN B N 1
ATOM 4433 C CA . ASN B 1 61 ? 21.234 -28.531 -24.984 1 87.25 61 ASN B CA 1
ATOM 4434 C C . ASN B 1 61 ? 19.797 -28.688 -24.484 1 87.25 61 ASN B C 1
ATOM 4436 O O . ASN B 1 61 ? 19.469 -29.656 -23.797 1 87.25 61 ASN B O 1
ATOM 4440 N N . ILE B 1 62 ? 19.016 -27.688 -24.641 1 90.75 62 ILE B N 1
ATOM 4441 C CA . ILE B 1 62 ? 17.594 -27.734 -24.297 1 90.75 62 ILE B CA 1
ATOM 4442 C C . ILE B 1 62 ? 16.766 -27.938 -25.562 1 90.75 62 ILE B C 1
ATOM 4444 O O . ILE B 1 62 ? 16.875 -27.156 -26.516 1 90.75 62 ILE B O 1
ATOM 4448 N N . THR B 1 63 ? 16.016 -28.984 -25.562 1 87.19 63 THR B N 1
ATOM 4449 C CA . THR B 1 63 ? 15.281 -29.328 -26.766 1 87.19 63 THR B CA 1
ATOM 4450 C C . THR B 1 63 ? 13.797 -29 -26.609 1 87.19 63 THR B C 1
ATOM 4452 O O . THR B 1 63 ? 13.086 -28.844 -27.594 1 87.19 63 THR B O 1
ATOM 4455 N N . SER B 1 64 ? 13.344 -29 -25.453 1 93.75 64 SER B N 1
ATOM 4456 C CA . SER B 1 64 ? 11.938 -28.719 -25.203 1 93.75 64 SER B CA 1
ATOM 4457 C C . SER B 1 64 ? 11.766 -27.797 -24 1 93.75 64 SER B C 1
ATOM 4459 O O . SER B 1 64 ? 12.484 -27.922 -23 1 93.75 64 SER B O 1
ATOM 4461 N N . ILE B 1 65 ? 10.852 -26.875 -24.172 1 95.94 65 ILE B N 1
ATOM 4462 C CA . ILE B 1 65 ? 10.656 -25.875 -23.109 1 95.94 65 ILE B CA 1
ATOM 4463 C C . ILE B 1 65 ? 9.164 -25.75 -22.781 1 95.94 65 ILE B C 1
ATOM 4465 O O . ILE B 1 65 ? 8.336 -25.641 -23.688 1 95.94 65 ILE B O 1
ATOM 4469 N N . GLY B 1 66 ? 8.828 -25.922 -21.5 1 95.25 66 GLY B N 1
ATOM 4470 C CA . GLY B 1 66 ? 7.508 -25.547 -21.031 1 95.25 66 GLY B CA 1
ATOM 4471 C C . GLY B 1 66 ? 7.406 -24.094 -20.625 1 95.25 66 GLY B C 1
ATOM 4472 O O . GLY B 1 66 ? 8.367 -23.516 -20.109 1 95.25 66 GLY B O 1
ATOM 4473 N N . PHE B 1 67 ? 6.195 -23.484 -20.875 1 95.5 67 PHE B N 1
ATOM 4474 C CA . PHE B 1 67 ? 6.023 -22.078 -20.562 1 95.5 67 PHE B CA 1
ATOM 4475 C C . PHE B 1 67 ? 4.781 -21.859 -19.719 1 95.5 67 PHE B C 1
ATOM 4477 O O . PHE B 1 67 ? 3.84 -22.656 -19.766 1 95.5 67 PHE B O 1
ATOM 4484 N N . THR B 1 68 ? 4.863 -20.875 -18.922 1 93.56 68 THR B N 1
ATOM 4485 C CA . THR B 1 68 ? 3.682 -20.344 -18.25 1 93.56 68 THR B CA 1
ATOM 4486 C C . THR B 1 68 ? 3.498 -18.859 -18.562 1 93.56 68 THR B C 1
ATOM 4488 O O . THR B 1 68 ? 4.477 -18.125 -18.734 1 93.56 68 THR B O 1
ATOM 4491 N N . SER B 1 69 ? 2.289 -18.438 -18.734 1 92.31 69 SER B N 1
ATOM 4492 C CA . SER B 1 69 ? 1.989 -17.047 -19.062 1 92.31 69 SER B CA 1
ATOM 4493 C C . SER B 1 69 ? 0.685 -16.594 -18.406 1 92.31 69 SER B C 1
ATOM 4495 O O . SER B 1 69 ? -0.214 -17.406 -18.188 1 92.31 69 SER B O 1
ATOM 4497 N N . ASP B 1 70 ? 0.663 -15.422 -18.031 1 89.94 70 ASP B N 1
ATOM 4498 C CA . ASP B 1 70 ? -0.522 -14.797 -17.453 1 89.94 70 ASP B CA 1
ATOM 4499 C C . ASP B 1 70 ? -0.508 -13.281 -17.672 1 89.94 70 ASP B C 1
ATOM 4501 O O . ASP B 1 70 ? 0.535 -12.703 -17.984 1 89.94 70 ASP B O 1
ATOM 4505 N N . ILE B 1 71 ? -1.68 -12.734 -17.609 1 88.69 71 ILE B N 1
ATOM 4506 C CA . ILE B 1 71 ? -1.808 -11.289 -17.719 1 88.69 71 ILE B CA 1
ATOM 4507 C C . ILE B 1 71 ? -2.068 -10.688 -16.344 1 88.69 71 ILE B C 1
ATOM 4509 O O . ILE B 1 71 ? -2.881 -11.211 -15.57 1 88.69 71 ILE B O 1
ATOM 4513 N N . TRP B 1 72 ? -1.269 -9.672 -16.031 1 85.62 72 TRP B N 1
ATOM 4514 C CA . TRP B 1 72 ? -1.435 -8.953 -14.766 1 85.62 72 TRP B CA 1
ATOM 4515 C C . TRP B 1 72 ? -1.741 -7.48 -15.016 1 85.62 72 TRP B C 1
ATOM 4517 O O . TRP B 1 72 ? -1.128 -6.852 -15.883 1 85.62 72 TRP B O 1
ATOM 4527 N N . SER B 1 73 ? -2.727 -6.996 -14.328 1 81.75 73 SER B N 1
ATOM 4528 C CA . SER B 1 73 ? -3.049 -5.574 -14.391 1 81.75 73 SER B CA 1
ATOM 4529 C C . SER B 1 73 ? -2.807 -4.887 -13.055 1 81.75 73 SER B C 1
ATOM 4531 O O . SER B 1 73 ? -3.244 -5.379 -12.008 1 81.75 73 SER B O 1
ATOM 4533 N N . ALA B 1 74 ? -2.1 -3.828 -13.102 1 79.25 74 ALA B N 1
ATOM 4534 C CA . ALA B 1 74 ? -1.813 -3.072 -11.883 1 79.25 74 ALA B CA 1
ATOM 4535 C C . ALA B 1 74 ? -3.062 -2.354 -11.383 1 79.25 74 ALA B C 1
ATOM 4537 O O . ALA B 1 74 ? -3.857 -1.846 -12.172 1 79.25 74 ALA B O 1
ATOM 4538 N N . SER B 1 75 ? -3.164 -2.254 -10.078 1 73.69 75 SER B N 1
ATOM 4539 C CA . SER B 1 75 ? -4.309 -1.571 -9.484 1 73.69 75 SER B CA 1
ATOM 4540 C C . SER B 1 75 ? -4.02 -0.087 -9.281 1 73.69 75 SER B C 1
ATOM 4542 O O . SER B 1 75 ? -4.945 0.717 -9.148 1 73.69 75 SER B O 1
ATOM 4544 N N . VAL B 1 76 ? -2.805 0.275 -9.211 1 75.06 76 VAL B N 1
ATOM 4545 C CA . VAL B 1 76 ? -2.424 1.623 -8.797 1 75.06 76 VAL B CA 1
ATOM 4546 C C . VAL B 1 76 ? -2.197 2.492 -10.031 1 75.06 76 VAL B C 1
ATOM 4548 O O . VAL B 1 76 ? -2.16 3.723 -9.938 1 75.06 76 VAL B O 1
ATOM 4551 N N . CYS B 1 77 ? -2.057 1.938 -11.188 1 75.19 77 CYS B N 1
ATOM 4552 C CA . CYS B 1 77 ? -1.868 2.658 -12.438 1 75.19 77 CYS B CA 1
ATOM 4553 C C . CYS B 1 77 ? -2.389 1.846 -13.617 1 75.19 77 CYS B C 1
ATOM 4555 O O . CYS B 1 77 ? -2.602 0.638 -13.5 1 75.19 77 CYS B O 1
ATOM 4557 N N . PRO B 1 78 ? -2.672 2.449 -14.703 1 77.12 78 PRO B N 1
ATOM 4558 C CA . PRO B 1 78 ? -3.186 1.734 -15.875 1 77.12 78 PRO B CA 1
ATOM 4559 C C . PRO B 1 78 ? -2.098 0.966 -16.625 1 77.12 78 PRO B C 1
ATOM 4561 O O . PRO B 1 78 ? -1.68 1.377 -17.703 1 77.12 78 PRO B O 1
ATOM 4564 N N . MET B 1 79 ? -1.672 -0.067 -16.109 1 83.06 79 MET B N 1
ATOM 4565 C CA . MET B 1 79 ? -0.617 -0.883 -16.703 1 83.06 79 MET B CA 1
ATOM 4566 C C . MET B 1 79 ? -0.957 -2.365 -16.609 1 83.06 79 MET B C 1
ATOM 4568 O O . MET B 1 79 ? -1.374 -2.844 -15.547 1 83.06 79 MET B O 1
ATOM 4572 N N . SER B 1 80 ? -0.979 -3.025 -17.766 1 86.94 80 SER B N 1
ATOM 4573 C CA . SER B 1 80 ? -1.097 -4.48 -17.828 1 86.94 80 SER B CA 1
ATOM 4574 C C . SER B 1 80 ? 0.166 -5.117 -18.391 1 86.94 80 SER B C 1
ATOM 4576 O O . SER B 1 80 ? 0.814 -4.539 -19.281 1 86.94 80 SER B O 1
ATOM 4578 N N . MET B 1 81 ? 0.493 -6.164 -17.812 1 90.44 81 MET B N 1
ATOM 4579 C CA . MET B 1 81 ? 1.713 -6.844 -18.25 1 90.44 81 MET B CA 1
ATOM 4580 C C . MET B 1 81 ? 1.432 -8.305 -18.594 1 90.44 81 MET B C 1
ATOM 4582 O O . MET B 1 81 ? 0.598 -8.945 -17.953 1 90.44 81 MET B O 1
ATOM 4586 N N . LEU B 1 82 ? 2.07 -8.781 -19.625 1 92.75 82 LEU B N 1
ATOM 4587 C CA . LEU B 1 82 ? 2.033 -10.172 -20.047 1 92.75 82 LEU B CA 1
ATOM 4588 C C . LEU B 1 82 ? 3.328 -10.891 -19.672 1 92.75 82 LEU B C 1
ATOM 4590 O O . LEU B 1 82 ? 4.414 -10.461 -20.078 1 92.75 82 LEU B O 1
ATOM 4594 N N . SER B 1 83 ? 3.162 -11.945 -18.875 1 93.75 83 SER B N 1
ATOM 4595 C CA . SER B 1 83 ? 4.344 -12.656 -18.391 1 93.75 83 SER B CA 1
ATOM 4596 C C . SER B 1 83 ? 4.66 -13.859 -19.281 1 93.75 83 SER B C 1
ATOM 4598 O O . SER B 1 83 ? 3.777 -14.383 -19.969 1 93.75 83 SER B O 1
ATOM 4600 N N . LEU B 1 84 ? 5.855 -14.195 -19.344 1 95.25 84 LEU B N 1
ATOM 4601 C CA . LEU B 1 84 ? 6.332 -15.422 -19.969 1 95.25 84 LEU B CA 1
ATOM 4602 C C . LEU B 1 84 ? 7.484 -16.031 -19.172 1 95.25 84 LEU B C 1
ATOM 4604 O O . LEU B 1 84 ? 8.547 -15.414 -19.047 1 95.25 84 LEU B O 1
ATOM 4608 N N . THR B 1 85 ? 7.266 -17.172 -18.578 1 95.12 85 THR B N 1
ATOM 4609 C CA . THR B 1 85 ? 8.266 -17.906 -17.812 1 95.12 85 THR B CA 1
ATOM 4610 C C . THR B 1 85 ? 8.578 -19.25 -18.453 1 95.12 85 THR B C 1
ATOM 4612 O O . THR B 1 85 ? 7.672 -19.969 -18.891 1 95.12 85 THR B O 1
ATOM 4615 N N . ALA B 1 86 ? 9.805 -19.516 -18.562 1 95.56 86 ALA B N 1
ATOM 4616 C CA . ALA B 1 86 ? 10.242 -20.766 -19.172 1 95.56 86 ALA B CA 1
ATOM 4617 C C . ALA B 1 86 ? 10.688 -21.766 -18.109 1 95.56 86 ALA B C 1
ATOM 4619 O O . ALA B 1 86 ? 11.305 -21.391 -17.109 1 95.56 86 ALA B O 1
ATOM 4620 N N . GLN B 1 87 ? 10.367 -22.953 -18.328 1 94.94 87 GLN B N 1
ATOM 4621 C CA . GLN B 1 87 ? 10.789 -24.062 -17.5 1 94.94 87 GLN B CA 1
ATOM 4622 C C . GLN B 1 87 ? 11.312 -25.219 -18.359 1 94.94 87 GLN B C 1
ATOM 4624 O O . GLN B 1 87 ? 10.672 -25.625 -19.328 1 94.94 87 GLN B O 1
ATOM 4629 N N . PHE B 1 88 ? 12.461 -25.734 -18.047 1 95.19 88 PHE B N 1
ATOM 4630 C CA . PHE B 1 88 ? 13.062 -26.828 -18.812 1 95.19 88 PHE B CA 1
ATOM 4631 C C . PHE B 1 88 ? 13.977 -27.672 -17.922 1 95.19 88 PHE B C 1
ATOM 4633 O O . PHE B 1 88 ? 14.312 -27.266 -16.812 1 95.19 88 PHE B O 1
ATOM 4640 N N . ILE B 1 89 ? 14.203 -28.875 -18.359 1 94.44 89 ILE B N 1
ATOM 4641 C CA . ILE B 1 89 ? 15.086 -29.797 -17.656 1 94.44 89 ILE B CA 1
ATOM 4642 C C . ILE B 1 89 ? 16.422 -29.906 -18.391 1 94.44 89 ILE B C 1
ATOM 4644 O O . ILE B 1 89 ? 16.453 -30.25 -19.578 1 94.44 89 ILE B O 1
ATOM 4648 N N . ASN B 1 90 ? 17.484 -29.609 -17.688 1 91.81 90 ASN B N 1
ATOM 4649 C CA . ASN B 1 90 ? 18.781 -29.641 -18.344 1 91.81 90 ASN B CA 1
ATOM 4650 C C . ASN B 1 90 ? 19.312 -31.062 -18.453 1 91.81 90 ASN B C 1
ATOM 4652 O O . ASN B 1 90 ? 18.609 -32.031 -18.156 1 91.81 90 ASN B O 1
ATOM 4656 N N . GLN B 1 91 ? 20.578 -31.203 -18.906 1 88.5 91 GLN B N 1
ATOM 4657 C CA . GLN B 1 91 ? 21.172 -32.5 -19.172 1 88.5 91 GLN B CA 1
ATOM 4658 C C . GLN B 1 91 ? 21.359 -33.312 -17.891 1 88.5 91 GLN B C 1
ATOM 4660 O O . GLN B 1 91 ? 21.375 -34.531 -17.906 1 88.5 91 GLN B O 1
ATOM 4665 N N . ASN B 1 92 ? 21.484 -32.594 -16.812 1 89.25 92 ASN B N 1
ATOM 4666 C CA . ASN B 1 92 ? 21.656 -33.219 -15.508 1 89.25 92 ASN B CA 1
ATOM 4667 C C . ASN B 1 92 ? 20.312 -33.5 -14.844 1 89.25 92 ASN B C 1
ATOM 4669 O O . ASN B 1 92 ? 20.25 -33.875 -13.664 1 89.25 92 ASN B O 1
ATOM 4673 N N . PHE B 1 93 ? 19.219 -33.312 -15.602 1 92 93 PHE B N 1
ATOM 4674 C CA . PHE B 1 93 ? 17.859 -33.562 -15.164 1 92 93 PHE B CA 1
ATOM 4675 C C . PHE B 1 93 ? 17.5 -32.656 -13.992 1 92 93 PHE B C 1
ATOM 4677 O O . PHE B 1 93 ? 16.859 -33.094 -13.039 1 92 93 PHE B O 1
ATOM 4684 N N . GLU B 1 94 ? 18.047 -31.5 -14.078 1 92 94 GLU B N 1
ATOM 4685 C CA . GLU B 1 94 ? 17.656 -30.453 -13.133 1 92 94 GLU B CA 1
ATOM 4686 C C . GLU B 1 94 ? 16.625 -29.516 -13.75 1 92 94 GLU B C 1
ATOM 4688 O O . GLU B 1 94 ? 16.781 -29.062 -14.883 1 92 94 GLU B O 1
ATOM 4693 N N . LEU B 1 95 ? 15.648 -29.328 -12.914 1 93.06 95 LEU B N 1
ATOM 4694 C CA . LEU B 1 95 ? 14.594 -28.422 -13.367 1 93.06 95 LEU B CA 1
ATOM 4695 C C . LEU B 1 95 ? 15.047 -26.969 -13.258 1 93.06 95 LEU B C 1
ATOM 4697 O O . LEU B 1 95 ? 15.492 -26.531 -12.188 1 93.06 95 LEU B O 1
ATOM 4701 N N . GLN B 1 96 ? 15.016 -26.266 -14.367 1 92.5 96 GLN B N 1
ATOM 4702 C CA . GLN B 1 96 ? 15.375 -24.844 -14.406 1 92.5 96 GLN B CA 1
ATOM 4703 C C . GLN B 1 96 ? 14.164 -23.984 -14.758 1 92.5 96 GLN B C 1
ATOM 4705 O O . GLN B 1 96 ? 13.344 -24.375 -15.594 1 92.5 96 GLN B O 1
ATOM 4710 N N . LYS B 1 97 ? 14.062 -22.922 -14.039 1 93.25 97 LYS B N 1
ATOM 4711 C CA . LYS B 1 97 ? 12.992 -21.953 -14.289 1 93.25 97 LYS B CA 1
ATOM 4712 C C . LYS B 1 97 ? 13.562 -20.547 -14.492 1 93.25 97 LYS B C 1
ATOM 4714 O O . LYS B 1 97 ? 14.398 -20.094 -13.703 1 93.25 97 LYS B O 1
ATOM 4719 N N . VAL B 1 98 ? 13.172 -19.875 -15.602 1 94.94 98 VAL B N 1
ATOM 4720 C CA . VAL B 1 98 ? 13.664 -18.516 -15.875 1 94.94 98 VAL B CA 1
ATOM 4721 C C . VAL B 1 98 ? 12.516 -17.641 -16.359 1 94.94 98 VAL B C 1
ATOM 4723 O O . VAL B 1 98 ? 11.648 -18.109 -17.109 1 94.94 98 VAL B O 1
ATOM 4726 N N . VAL B 1 99 ? 12.469 -16.469 -15.867 1 95.69 99 VAL B N 1
ATOM 4727 C CA . VAL B 1 99 ? 11.5 -15.484 -16.344 1 95.69 99 VAL B CA 1
ATOM 4728 C C . VAL B 1 99 ? 12.047 -14.789 -17.594 1 95.69 99 VAL B C 1
ATOM 4730 O O . VAL B 1 99 ? 13.156 -14.258 -17.578 1 95.69 99 VAL B O 1
ATOM 4733 N N . LEU B 1 100 ? 11.281 -14.82 -18.641 1 96.94 100 LEU B N 1
ATOM 4734 C CA . LEU B 1 100 ? 11.734 -14.227 -19.891 1 96.94 100 LEU B CA 1
ATOM 4735 C C . LEU B 1 100 ? 11.148 -12.828 -20.078 1 96.94 100 LEU B C 1
ATOM 4737 O O . LEU B 1 100 ? 11.867 -11.891 -20.422 1 96.94 100 LEU B O 1
ATOM 4741 N N . HIS B 1 101 ? 9.875 -12.773 -19.828 1 94.44 101 HIS B N 1
ATOM 4742 C CA . HIS B 1 101 ? 9.227 -11.492 -20.109 1 94.44 101 HIS B CA 1
ATOM 4743 C C . HIS B 1 101 ? 8.195 -11.164 -19.031 1 94.44 101 HIS B C 1
ATOM 4745 O O . HIS B 1 101 ? 7.59 -12.062 -18.453 1 94.44 101 HIS B O 1
ATOM 4751 N N . SER B 1 102 ? 8.039 -9.992 -18.703 1 92.31 102 SER B N 1
ATOM 4752 C CA . SER B 1 102 ? 6.887 -9.297 -18.125 1 92.31 102 SER B CA 1
ATOM 4753 C C . SER B 1 102 ? 6.59 -8.008 -18.891 1 92.31 102 SER B C 1
ATOM 4755 O O . SER B 1 102 ? 6.742 -6.91 -18.359 1 92.31 102 SER B O 1
ATOM 4757 N N . GLN B 1 103 ? 6.133 -8.18 -19.984 1 92.25 103 GLN B N 1
ATOM 4758 C CA . GLN B 1 103 ? 6.062 -7.094 -20.969 1 92.25 103 GLN B CA 1
ATOM 4759 C C . GLN B 1 103 ? 4.734 -6.348 -20.859 1 92.25 103 GLN B C 1
ATOM 4761 O O . GLN B 1 103 ? 3.699 -6.949 -20.562 1 92.25 103 GLN B O 1
ATOM 4766 N N . LYS B 1 104 ? 4.879 -5.082 -21.156 1 91 104 LYS B N 1
ATOM 4767 C CA . LYS B 1 104 ? 3.668 -4.266 -21.219 1 91 104 LYS B CA 1
ATOM 4768 C C . LYS B 1 104 ? 2.682 -4.812 -22.234 1 91 104 LYS B C 1
ATOM 4770 O O . LYS B 1 104 ? 3.074 -5.191 -23.344 1 91 104 LYS B O 1
ATOM 4775 N N . PHE B 1 105 ? 1.512 -5.008 -21.828 1 89.31 105 PHE B N 1
ATOM 4776 C CA . PHE B 1 105 ? 0.436 -5.488 -22.672 1 89.31 105 PHE B CA 1
ATOM 4777 C C . PHE B 1 105 ? -0.775 -4.566 -22.594 1 89.31 105 PHE B C 1
ATOM 4779 O O . PHE B 1 105 ? -1.75 -4.875 -21.906 1 89.31 105 PHE B O 1
ATOM 4786 N N . SER B 1 106 ? -0.689 -3.453 -23.312 1 80.75 106 SER B N 1
ATOM 4787 C CA . SER B 1 106 ? -1.71 -2.412 -23.25 1 80.75 106 SER B CA 1
ATOM 4788 C C . SER B 1 106 ? -2.852 -2.705 -24.219 1 80.75 106 SER B C 1
ATOM 4790 O O . SER B 1 106 ? -2.689 -3.486 -25.156 1 80.75 106 SER B O 1
ATOM 4792 N N . GLY B 1 107 ? -3.963 -2.102 -23.984 1 78.69 107 GLY B N 1
ATOM 4793 C CA . GLY B 1 107 ? -5.09 -2.221 -24.906 1 78.69 107 GLY B CA 1
ATOM 4794 C C . GLY B 1 107 ? -5.957 -3.434 -24.625 1 78.69 107 GLY B C 1
ATOM 4795 O O . GLY B 1 107 ? -6.004 -3.922 -23.5 1 78.69 107 GLY B O 1
ATOM 4796 N N . SER B 1 108 ? -6.738 -3.834 -25.688 1 81.69 108 SER B N 1
ATOM 4797 C CA . SER B 1 108 ? -7.629 -4.984 -25.562 1 81.69 108 SER B CA 1
ATOM 4798 C C . SER B 1 108 ? -6.852 -6.293 -25.625 1 81.69 108 SER B C 1
ATOM 4800 O O . SER B 1 108 ? -5.957 -6.445 -26.469 1 81.69 108 SER B O 1
ATOM 4802 N N . HIS B 1 109 ? -7.109 -7.078 -24.766 1 85.88 109 HIS B N 1
ATOM 4803 C CA . HIS B 1 109 ? -6.449 -8.375 -24.703 1 85.88 109 HIS B CA 1
ATOM 4804 C C . HIS B 1 109 ? -7.102 -9.367 -25.656 1 85.88 109 HIS B C 1
ATOM 4806 O O . HIS B 1 109 ? -7.52 -10.453 -25.234 1 85.88 109 HIS B O 1
ATOM 4812 N N . THR B 1 110 ? -7.066 -9.031 -26.891 1 89.88 110 THR B N 1
ATOM 4813 C CA . THR B 1 110 ? -7.664 -9.898 -27.906 1 89.88 110 THR B CA 1
ATOM 4814 C C . THR B 1 110 ? -6.742 -11.062 -28.234 1 89.88 110 THR B C 1
ATOM 4816 O O . THR B 1 110 ? -5.543 -11.016 -27.953 1 89.88 110 THR B O 1
ATOM 4819 N N . ALA B 1 111 ? -7.367 -12.109 -28.828 1 94.06 111 ALA B N 1
ATOM 4820 C CA . ALA B 1 111 ? -6.586 -13.273 -29.25 1 94.06 111 ALA B CA 1
ATOM 4821 C C . ALA B 1 111 ? -5.508 -12.891 -30.25 1 94.06 111 ALA B C 1
ATOM 4823 O O . ALA B 1 111 ? -4.391 -13.398 -30.203 1 94.06 111 ALA B O 1
ATOM 4824 N N . GLU B 1 112 ? -5.867 -11.984 -31.094 1 94.81 112 GLU B N 1
ATOM 4825 C CA . GLU B 1 112 ? -4.922 -11.539 -32.125 1 94.81 112 GLU B CA 1
ATOM 4826 C C . GLU B 1 112 ? -3.723 -10.836 -31.484 1 94.81 112 GLU B C 1
ATOM 4828 O O . GLU B 1 112 ? -2.578 -11.078 -31.875 1 94.81 112 GLU B O 1
ATOM 4833 N N . ALA B 1 113 ? -4.023 -9.992 -30.562 1 93.31 113 ALA B N 1
ATOM 4834 C CA . ALA B 1 113 ? -2.959 -9.273 -29.875 1 93.31 113 ALA B CA 1
ATOM 4835 C C . ALA B 1 113 ? -2.053 -10.234 -29.109 1 93.31 113 ALA B C 1
ATOM 4837 O O . ALA B 1 113 ? -0.834 -10.039 -29.062 1 93.31 113 ALA B O 1
ATOM 4838 N N . LEU B 1 114 ? -2.633 -11.227 -28.547 1 95.38 114 LEU B N 1
ATOM 4839 C CA . LEU B 1 114 ? -1.88 -12.211 -27.781 1 95.38 114 LEU B CA 1
ATOM 4840 C C . LEU B 1 114 ? -0.967 -13.023 -28.703 1 95.38 114 LEU B C 1
ATOM 4842 O O . LEU B 1 114 ? 0.192 -13.281 -28.359 1 95.38 114 LEU B O 1
ATOM 4846 N N . VAL B 1 115 ? -1.506 -13.445 -29.844 1 96.56 115 VAL B N 1
ATOM 4847 C CA . VAL B 1 115 ? -0.713 -14.203 -30.812 1 96.56 115 VAL B CA 1
ATOM 4848 C C . VAL B 1 115 ? 0.521 -13.398 -31.219 1 96.56 115 VAL B C 1
ATOM 4850 O O . VAL B 1 115 ? 1.634 -13.93 -31.234 1 96.56 115 VAL B O 1
ATOM 4853 N N . ALA B 1 116 ? 0.258 -12.141 -31.469 1 95.94 116 ALA B N 1
ATOM 4854 C CA . ALA B 1 116 ? 1.354 -11.266 -31.875 1 95.94 116 ALA B CA 1
ATOM 4855 C C . ALA B 1 116 ? 2.375 -11.109 -30.75 1 95.94 116 ALA B C 1
ATOM 4857 O O . ALA B 1 116 ? 3.584 -11.125 -31 1 95.94 116 ALA B O 1
ATOM 4858 N N . ALA B 1 117 ? 1.886 -10.953 -29.578 1 95.44 117 ALA B N 1
ATOM 4859 C CA . ALA B 1 117 ? 2.758 -10.758 -28.422 1 95.44 117 ALA B CA 1
ATOM 4860 C C . ALA B 1 117 ? 3.637 -11.984 -28.203 1 95.44 117 ALA B C 1
ATOM 4862 O O . ALA B 1 117 ? 4.84 -11.859 -27.969 1 95.44 117 ALA B O 1
ATOM 4863 N N . PHE B 1 118 ? 3.082 -13.195 -28.25 1 95.88 118 PHE B N 1
ATOM 4864 C CA . PHE B 1 118 ? 3.836 -14.422 -28.047 1 95.88 118 PHE B CA 1
ATOM 4865 C C . PHE B 1 118 ? 4.875 -14.609 -29.141 1 95.88 118 PHE B C 1
ATOM 4867 O O . PHE B 1 118 ? 6.004 -15.023 -28.875 1 95.88 118 PHE B O 1
ATOM 4874 N N . SER B 1 119 ? 4.426 -14.312 -30.344 1 95.94 119 SER B N 1
ATOM 4875 C CA . SER B 1 119 ? 5.355 -14.422 -31.453 1 95.94 119 SER B CA 1
ATOM 4876 C C . SER B 1 119 ? 6.559 -13.508 -31.266 1 95.94 119 SER B C 1
ATOM 4878 O O . SER B 1 119 ? 7.699 -13.922 -31.484 1 95.94 119 SER B O 1
ATOM 4880 N N . ASP B 1 120 ? 6.254 -12.32 -30.828 1 96 120 ASP B N 1
ATOM 4881 C CA . ASP B 1 120 ? 7.32 -11.344 -30.594 1 96 120 ASP B CA 1
ATOM 4882 C C . ASP B 1 120 ? 8.25 -11.805 -29.484 1 96 120 ASP B C 1
ATOM 4884 O O . ASP B 1 120 ? 9.469 -11.648 -29.578 1 96 120 ASP B O 1
ATOM 4888 N N . MET B 1 121 ? 7.691 -12.359 -28.469 1 96.06 121 MET B N 1
ATOM 4889 C CA . MET B 1 121 ? 8.477 -12.812 -27.328 1 96.06 121 MET B CA 1
ATOM 4890 C C . MET B 1 121 ? 9.391 -13.969 -27.719 1 96.06 121 MET B C 1
ATOM 4892 O O . MET B 1 121 ? 10.562 -14 -27.344 1 96.06 121 MET B O 1
ATOM 4896 N N . PHE B 1 122 ? 8.898 -14.938 -28.484 1 96.62 122 PHE B N 1
ATOM 4897 C CA . PHE B 1 122 ? 9.695 -16.078 -28.938 1 96.62 122 PHE B CA 1
ATOM 4898 C C . PHE B 1 122 ? 10.797 -15.617 -29.875 1 96.62 122 PHE B C 1
ATOM 4900 O O . PHE B 1 122 ? 11.93 -16.109 -29.812 1 96.62 122 PHE B O 1
ATOM 4907 N N . GLN B 1 123 ? 10.445 -14.656 -30.703 1 95.88 123 GLN B N 1
ATOM 4908 C CA . GLN B 1 123 ? 11.438 -14.125 -31.625 1 95.88 123 GLN B CA 1
ATOM 4909 C C . GLN B 1 123 ? 12.562 -13.414 -30.891 1 95.88 123 GLN B C 1
ATOM 4911 O O . GLN B 1 123 ? 13.734 -13.539 -31.25 1 95.88 123 GLN B O 1
ATOM 4916 N N . ALA B 1 124 ? 12.18 -12.688 -29.906 1 95.06 124 ALA B N 1
ATOM 4917 C CA . ALA B 1 124 ? 13.156 -11.93 -29.141 1 95.06 124 ALA B CA 1
ATOM 4918 C C . ALA B 1 124 ? 14.195 -12.852 -28.5 1 95.06 124 ALA B C 1
ATOM 4920 O O . ALA B 1 124 ? 15.359 -12.484 -28.344 1 95.06 124 ALA B O 1
ATOM 4921 N N . TRP B 1 125 ? 13.82 -14.086 -28.125 1 96.38 125 TRP B N 1
ATOM 4922 C CA . TRP B 1 125 ? 14.711 -15.023 -27.453 1 96.38 125 TRP B CA 1
ATOM 4923 C C . TRP B 1 125 ? 15.219 -16.094 -28.406 1 96.38 125 TRP B C 1
ATOM 4925 O O . TRP B 1 125 ? 15.961 -16.984 -28.016 1 96.38 125 TRP B O 1
ATOM 4935 N N . GLY B 1 126 ? 14.773 -16 -29.656 1 94.69 126 GLY B N 1
ATOM 4936 C CA . GLY B 1 126 ? 15.188 -16.984 -30.656 1 94.69 126 GLY B CA 1
ATOM 4937 C C . GLY B 1 126 ? 14.68 -18.375 -30.375 1 94.69 126 GLY B C 1
ATOM 4938 O O . GLY B 1 126 ? 15.406 -19.359 -30.547 1 94.69 126 GLY B O 1
ATOM 4939 N N . ILE B 1 127 ? 13.516 -18.516 -29.906 1 95.62 127 ILE B N 1
ATOM 4940 C CA . ILE B 1 127 ? 12.914 -19.797 -29.594 1 95.62 127 ILE B CA 1
ATOM 4941 C C . ILE B 1 127 ? 12.023 -20.25 -30.75 1 95.62 127 ILE B C 1
ATOM 4943 O O . ILE B 1 127 ? 10.945 -19.672 -30.969 1 95.62 127 ILE B O 1
ATOM 4947 N N . PRO B 1 128 ? 12.445 -21.234 -31.422 1 94.06 128 PRO B N 1
ATOM 4948 C CA . PRO B 1 128 ? 11.57 -21.734 -32.469 1 94.06 128 PRO B CA 1
ATOM 4949 C C . PRO B 1 128 ? 10.312 -22.422 -31.938 1 94.06 128 PRO B C 1
ATOM 4951 O O . PRO B 1 128 ? 10.328 -22.938 -30.812 1 94.06 128 PRO B O 1
ATOM 4954 N N . LYS B 1 129 ? 9.258 -22.484 -32.656 1 92.81 129 LYS B N 1
ATOM 4955 C CA . LYS B 1 129 ? 7.977 -23.047 -32.25 1 92.81 129 LYS B CA 1
ATOM 4956 C C . LYS B 1 129 ? 8.109 -24.531 -31.906 1 92.81 129 LYS B C 1
ATOM 4958 O O . LYS B 1 129 ? 7.398 -25.047 -31.047 1 92.81 129 LYS B O 1
ATOM 4963 N N . GLU B 1 130 ? 9.023 -25.172 -32.562 1 91.56 130 GLU B N 1
ATOM 4964 C CA . GLU B 1 130 ? 9.219 -26.609 -32.344 1 91.56 130 GLU B CA 1
ATOM 4965 C C . GLU B 1 130 ? 9.758 -26.906 -30.969 1 91.56 130 GLU B C 1
ATOM 4967 O O . GLU B 1 130 ? 9.602 -28.016 -30.453 1 91.56 130 GLU B O 1
ATOM 4972 N N . LYS B 1 131 ? 10.328 -25.906 -30.359 1 93.81 131 LYS B N 1
ATOM 4973 C CA . LYS B 1 131 ? 10.906 -26.094 -29.031 1 93.81 131 LYS B CA 1
ATOM 4974 C C . LYS B 1 131 ? 9.867 -25.875 -27.938 1 93.81 131 LYS B C 1
ATOM 4976 O O . LYS B 1 131 ? 10.086 -26.234 -26.781 1 93.81 131 LYS B O 1
ATOM 4981 N N . VAL B 1 132 ? 8.727 -25.344 -28.344 1 95.94 132 VAL B N 1
ATOM 4982 C CA . VAL B 1 132 ? 7.656 -25.094 -27.391 1 95.94 132 VAL B CA 1
ATOM 4983 C C . VAL B 1 132 ? 6.895 -26.391 -27.109 1 95.94 132 VAL B C 1
ATOM 4985 O O . VAL B 1 132 ? 6.125 -26.859 -27.938 1 95.94 132 VAL B O 1
ATOM 4988 N N . HIS B 1 133 ? 7.117 -26.922 -25.938 1 95.69 133 HIS B N 1
ATOM 4989 C CA . HIS B 1 133 ? 6.445 -28.156 -25.562 1 95.69 133 HIS B CA 1
ATOM 4990 C C . HIS B 1 133 ? 4.996 -27.906 -25.156 1 95.69 133 HIS B C 1
ATOM 4992 O O . HIS B 1 133 ? 4.09 -28.625 -25.578 1 95.69 133 HIS B O 1
ATOM 4998 N N . VAL B 1 134 ? 4.859 -26.906 -24.312 1 96.25 134 VAL B N 1
ATOM 4999 C CA . VAL B 1 134 ? 3.508 -26.594 -23.859 1 96.25 134 VAL B CA 1
ATOM 5000 C C . VAL B 1 134 ? 3.486 -25.188 -23.234 1 96.25 134 VAL B C 1
ATOM 5002 O O . VAL B 1 134 ? 4.484 -24.75 -22.672 1 96.25 134 VAL B O 1
ATOM 5005 N N . ILE B 1 135 ? 2.422 -24.484 -23.422 1 95.62 135 ILE B N 1
ATOM 5006 C CA . ILE B 1 135 ? 2.178 -23.234 -22.719 1 95.62 135 ILE B CA 1
ATOM 5007 C C . ILE B 1 135 ? 1.021 -23.406 -21.734 1 95.62 135 ILE B C 1
ATOM 5009 O O . ILE B 1 135 ? -0.103 -23.719 -22.141 1 95.62 135 ILE B O 1
ATOM 5013 N N . LEU B 1 136 ? 1.399 -23.297 -20.531 1 94.44 136 LEU B N 1
ATOM 5014 C CA . LEU B 1 136 ? 0.347 -23.312 -19.531 1 94.44 136 LEU B CA 1
ATOM 5015 C C . LEU B 1 136 ? -0.317 -21.938 -19.422 1 94.44 136 LEU B C 1
ATOM 5017 O O . LEU B 1 136 ? 0.343 -20.953 -19.109 1 94.44 136 LEU B O 1
ATOM 5021 N N . ARG B 1 137 ? -1.576 -21.875 -19.656 1 88.25 137 ARG B N 1
ATOM 5022 C CA . ARG B 1 137 ? -2.279 -20.609 -19.766 1 88.25 137 ARG B CA 1
ATOM 5023 C C . ARG B 1 137 ? -3.402 -20.5 -18.75 1 88.25 137 ARG B C 1
ATOM 5025 O O . ARG B 1 137 ? -3.82 -21.5 -18.172 1 88.25 137 ARG B O 1
ATOM 5032 N N . ASP B 1 138 ? -3.824 -19.25 -18.578 1 84 138 ASP B N 1
ATOM 5033 C CA . ASP B 1 138 ? -5.074 -19.078 -17.844 1 84 138 ASP B CA 1
ATOM 5034 C C . ASP B 1 138 ? -6.258 -19.641 -18.641 1 84 138 ASP B C 1
ATOM 5036 O O . ASP B 1 138 ? -6.102 -20.031 -19.797 1 84 138 ASP B O 1
ATOM 5040 N N . ASN B 1 139 ? -7.375 -19.797 -18.016 1 84.88 139 ASN B N 1
ATOM 5041 C CA . ASN B 1 139 ? -8.5 -20.484 -18.641 1 84.88 139 ASN B CA 1
ATOM 5042 C C . ASN B 1 139 ? -9.445 -19.516 -19.344 1 84.88 139 ASN B C 1
ATOM 5044 O O . ASN B 1 139 ? -10.594 -19.859 -19.625 1 84.88 139 ASN B O 1
ATOM 5048 N N . THR B 1 140 ? -8.953 -18.328 -19.703 1 87.44 140 THR B N 1
ATOM 5049 C CA . THR B 1 140 ? -9.797 -17.359 -20.406 1 87.44 140 THR B CA 1
ATOM 5050 C C . THR B 1 140 ? -9.945 -17.75 -21.875 1 87.44 140 THR B C 1
ATOM 5052 O O . THR B 1 140 ? -9.039 -18.344 -22.469 1 87.44 140 THR B O 1
ATOM 5055 N N . LYS B 1 141 ? -11.023 -17.375 -22.469 1 91.12 141 LYS B N 1
ATOM 5056 C CA . LYS B 1 141 ? -11.344 -17.719 -23.844 1 91.12 141 LYS B CA 1
ATOM 5057 C C . LYS B 1 141 ? -10.352 -17.094 -24.812 1 91.12 141 LYS B C 1
ATOM 5059 O O . LYS B 1 141 ? -9.977 -17.703 -25.812 1 91.12 141 LYS B O 1
ATOM 5064 N N . ASN B 1 142 ? -9.953 -15.922 -24.516 1 91.25 142 ASN B N 1
ATOM 5065 C CA . ASN B 1 142 ? -9.023 -15.227 -25.406 1 91.25 142 ASN B CA 1
ATOM 5066 C C . ASN B 1 142 ? -7.66 -15.906 -25.438 1 91.25 142 ASN B C 1
ATOM 5068 O O . ASN B 1 142 ? -7.047 -16.016 -26.5 1 91.25 142 ASN B O 1
ATOM 5072 N N . MET B 1 143 ? -7.191 -16.344 -24.328 1 92.12 143 MET B N 1
ATOM 5073 C CA . MET B 1 143 ? -5.906 -17.031 -24.266 1 92.12 143 MET B CA 1
ATOM 5074 C C . MET B 1 143 ? -5.977 -18.375 -24.984 1 92.12 143 MET B C 1
ATOM 5076 O O . MET B 1 143 ? -5.035 -18.75 -25.688 1 92.12 143 MET B O 1
ATOM 5080 N N . GLU B 1 144 ? -7.066 -19.094 -24.75 1 93.31 144 GLU B N 1
ATOM 5081 C CA . GLU B 1 144 ? -7.258 -20.375 -25.422 1 93.31 144 GLU B CA 1
ATOM 5082 C C . GLU B 1 144 ? -7.281 -20.203 -26.938 1 93.31 144 GLU B C 1
ATOM 5084 O O . GLU B 1 144 ? -6.629 -20.953 -27.656 1 93.31 144 GLU B O 1
ATOM 5089 N N . LYS B 1 145 ? -8.047 -19.25 -27.359 1 96.19 145 LYS B N 1
ATOM 5090 C CA . LYS B 1 145 ? -8.133 -18.969 -28.797 1 96.19 145 LYS B CA 1
ATOM 5091 C C . LYS B 1 145 ? -6.777 -18.531 -29.359 1 96.19 145 LYS B C 1
ATOM 5093 O O . LYS B 1 145 ? -6.41 -18.922 -30.469 1 96.19 145 LYS B O 1
ATOM 5098 N N . ALA B 1 146 ? -6.094 -17.766 -28.609 1 96.19 146 ALA B N 1
ATOM 5099 C CA . ALA B 1 146 ? -4.781 -17.297 -29.047 1 96.19 146 ALA B CA 1
ATOM 5100 C C . ALA B 1 146 ? -3.822 -18.453 -29.266 1 96.19 146 ALA B C 1
ATOM 5102 O O . ALA B 1 146 ? -3.086 -18.5 -30.25 1 96.19 146 ALA B O 1
ATOM 5103 N N . MET B 1 147 ? -3.818 -19.406 -28.375 1 95.56 147 MET B N 1
ATOM 5104 C CA . MET B 1 147 ? -2.938 -20.562 -28.484 1 95.56 147 MET B CA 1
ATOM 5105 C C . MET B 1 147 ? -3.307 -21.406 -29.703 1 95.56 147 MET B C 1
ATOM 5107 O O . MET B 1 147 ? -2.426 -21.906 -30.406 1 95.56 147 MET B O 1
ATOM 5111 N N . ARG B 1 148 ? -4.551 -21.578 -29.891 1 95.56 148 ARG B N 1
ATOM 5112 C CA . ARG B 1 148 ? -5.02 -22.328 -31.062 1 95.56 148 ARG B CA 1
ATOM 5113 C C . ARG B 1 148 ? -4.613 -21.641 -32.344 1 95.56 148 ARG B C 1
ATOM 5115 O O . ARG B 1 148 ? -4.109 -22.281 -33.281 1 95.56 148 ARG B O 1
ATOM 5122 N N . ASP B 1 149 ? -4.859 -20.359 -32.344 1 96.19 149 ASP B N 1
ATOM 5123 C CA . ASP B 1 149 ? -4.551 -19.578 -33.562 1 96.19 149 ASP B CA 1
ATOM 5124 C C . ASP B 1 149 ? -3.049 -19.578 -33.844 1 96.19 149 ASP B C 1
ATOM 5126 O O . ASP B 1 149 ? -2.627 -19.547 -35 1 96.19 149 ASP B O 1
ATOM 5130 N N . ALA B 1 150 ? -2.291 -19.625 -32.844 1 95.38 150 ALA B N 1
ATOM 5131 C CA . ALA B 1 150 ? -0.837 -19.594 -33 1 95.38 150 ALA B CA 1
ATOM 5132 C C . ALA B 1 150 ? -0.283 -21 -33.188 1 95.38 150 ALA B C 1
ATOM 5134 O O . ALA B 1 150 ? 0.913 -21.172 -33.438 1 95.38 150 ALA B O 1
ATOM 5135 N N . HIS B 1 151 ? -1.113 -22.016 -33.094 1 94.69 151 HIS B N 1
ATOM 5136 C CA . HIS B 1 151 ? -0.729 -23.422 -33.219 1 94.69 151 HIS B CA 1
ATOM 5137 C C . HIS B 1 151 ? 0.332 -23.797 -32.188 1 94.69 151 HIS B C 1
ATOM 5139 O O . HIS B 1 151 ? 1.356 -24.391 -32.531 1 94.69 151 HIS B O 1
ATOM 5145 N N . LEU B 1 152 ? 0.101 -23.297 -31.016 1 95.44 152 LEU B N 1
ATOM 5146 C CA . LEU B 1 152 ? 0.963 -23.625 -29.875 1 95.44 152 LEU B CA 1
ATOM 5147 C C . LEU B 1 152 ? 0.259 -24.578 -28.922 1 95.44 152 LEU B C 1
ATOM 5149 O O . LEU B 1 152 ? -0.88 -24.328 -28.516 1 95.44 152 LEU B O 1
ATOM 5153 N N . PRO B 1 153 ? 0.959 -25.75 -28.594 1 95.38 153 PRO B N 1
ATOM 5154 C CA . PRO B 1 153 ? 0.347 -26.625 -27.609 1 95.38 153 PRO B CA 1
ATOM 5155 C C . PRO B 1 153 ? 0.147 -25.953 -26.25 1 95.38 153 PRO B C 1
ATOM 5157 O O . PRO B 1 153 ? 1.05 -25.266 -25.766 1 95.38 153 PRO B O 1
ATOM 5160 N N . SER B 1 154 ? -1.058 -26.031 -25.719 1 94.56 154 SER B N 1
ATOM 5161 C CA . SER B 1 154 ? -1.322 -25.359 -24.453 1 94.56 154 SER B CA 1
ATOM 5162 C C . SER B 1 154 ? -2.201 -26.203 -23.531 1 94.56 154 SER B C 1
ATOM 5164 O O . SER B 1 154 ? -2.9 -27.109 -24 1 94.56 154 SER B O 1
ATOM 5166 N N . LEU B 1 155 ? -2.031 -26.078 -22.266 1 93.88 155 LEU B N 1
ATOM 5167 C CA . LEU B 1 155 ? -2.848 -26.688 -21.234 1 93.88 155 LEU B CA 1
ATOM 5168 C C . LEU B 1 155 ? -3.432 -25.641 -20.297 1 93.88 155 LEU B C 1
ATOM 5170 O O . LEU B 1 155 ? -2.832 -24.578 -20.094 1 93.88 155 LEU B O 1
ATOM 5174 N N . PRO B 1 156 ? -4.625 -25.875 -19.812 1 92.44 156 PRO B N 1
ATOM 5175 C CA . PRO B 1 156 ? -5.199 -24.953 -18.844 1 92.44 156 PRO B CA 1
ATOM 5176 C C . PRO B 1 156 ? -4.566 -25.078 -17.453 1 92.44 156 PRO B C 1
ATOM 5178 O O . PRO B 1 156 ? -4.148 -26.172 -17.062 1 92.44 156 PRO B O 1
ATOM 5181 N N . CYS B 1 157 ? -4.461 -23.984 -16.766 1 92.19 157 CYS B N 1
ATOM 5182 C CA . CYS B 1 157 ? -3.971 -24.016 -15.398 1 92.19 157 CYS B CA 1
ATOM 5183 C C . CYS B 1 157 ? -4.91 -24.812 -14.5 1 92.19 157 CYS B C 1
ATOM 5185 O O . CYS B 1 157 ? -6.098 -24.484 -14.398 1 92.19 157 CYS B O 1
ATOM 5187 N N . MET B 1 158 ? -4.371 -25.781 -13.828 1 93.38 158 MET B N 1
ATOM 5188 C CA . MET B 1 158 ? -5.168 -26.656 -12.977 1 93.38 158 MET B CA 1
ATOM 5189 C C . MET B 1 158 ? -5.758 -25.875 -11.797 1 93.38 158 MET B C 1
ATOM 5191 O O . MET B 1 158 ? -6.891 -26.141 -11.383 1 93.38 158 MET B O 1
ATOM 5195 N N . ALA B 1 159 ? -4.969 -25.016 -11.25 1 90.69 159 ALA B N 1
ATOM 5196 C CA . ALA B 1 159 ? -5.438 -24.234 -10.117 1 90.69 159 ALA B CA 1
ATOM 5197 C C . ALA B 1 159 ? -6.664 -23.406 -10.492 1 90.69 159 ALA B C 1
ATOM 5199 O O . ALA B 1 159 ? -7.613 -23.297 -9.711 1 90.69 159 ALA B O 1
ATOM 5200 N N . HIS B 1 160 ? -6.668 -22.812 -11.664 1 89.12 160 HIS B N 1
ATOM 5201 C CA . HIS B 1 160 ? -7.816 -22.031 -12.133 1 89.12 160 HIS B CA 1
ATOM 5202 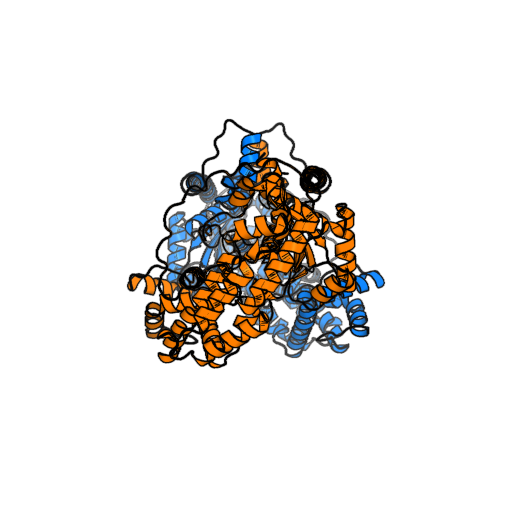C C . HIS B 1 160 ? -9.031 -22.938 -12.328 1 89.12 160 HIS B C 1
ATOM 5204 O O . HIS B 1 160 ? -10.164 -22.531 -12.047 1 89.12 160 HIS B O 1
ATOM 5210 N N . SER B 1 161 ? -8.789 -24.078 -12.859 1 92.19 161 SER B N 1
ATOM 5211 C CA . SER B 1 161 ? -9.875 -25.031 -13.047 1 92.19 161 SER B CA 1
ATOM 5212 C C . SER B 1 161 ? -10.492 -25.453 -11.719 1 92.19 161 SER B C 1
ATOM 5214 O O . SER B 1 161 ? -11.711 -25.547 -11.594 1 92.19 161 SER B O 1
ATOM 5216 N N . LEU B 1 162 ? -9.641 -25.688 -10.766 1 92.38 162 LEU B N 1
ATOM 5217 C CA . LEU B 1 162 ? -10.117 -26.047 -9.438 1 92.38 162 LEU B CA 1
ATOM 5218 C C . LEU B 1 162 ? -10.914 -24.906 -8.812 1 92.38 162 LEU B C 1
ATOM 5220 O O . LEU B 1 162 ? -11.922 -25.141 -8.148 1 92.38 162 LEU B O 1
ATOM 5224 N N . GLN B 1 163 ? -10.422 -23.719 -8.984 1 90.44 163 GLN B N 1
ATOM 5225 C CA . GLN B 1 163 ? -11.117 -22.531 -8.484 1 90.44 163 GLN B CA 1
ATOM 5226 C C . GLN B 1 163 ? -12.531 -22.438 -9.039 1 90.44 163 GLN B C 1
ATOM 5228 O O . GLN B 1 163 ? -13.484 -22.172 -8.305 1 90.44 163 GLN B O 1
ATOM 5233 N N . LEU B 1 164 ? -12.648 -22.688 -10.312 1 90.12 164 LEU B N 1
ATOM 5234 C CA . LEU B 1 164 ? -13.953 -22.641 -10.961 1 90.12 164 LEU B CA 1
ATOM 5235 C C . LEU B 1 164 ? -14.859 -23.75 -10.445 1 90.12 164 LEU B C 1
ATOM 5237 O O . LEU B 1 164 ? -16.062 -23.516 -10.234 1 90.12 164 LEU B O 1
ATOM 5241 N N . ALA B 1 165 ? -14.297 -24.844 -10.211 1 93.44 165 ALA B N 1
ATOM 5242 C CA . ALA B 1 165 ? -15.07 -25.984 -9.711 1 93.44 165 ALA B CA 1
ATOM 5243 C C . ALA B 1 165 ? -15.625 -25.688 -8.32 1 93.44 165 ALA B C 1
ATOM 5245 O O . ALA B 1 165 ? -16.812 -25.922 -8.055 1 93.44 165 ALA B O 1
ATOM 5246 N N . VAL B 1 166 ? -14.797 -25.188 -7.461 1 94.06 166 VAL B N 1
ATOM 5247 C CA . VAL B 1 166 ? -15.195 -24.906 -6.082 1 94.06 166 VAL B CA 1
ATOM 5248 C C . VAL B 1 166 ? -16.234 -23.797 -6.062 1 94.06 166 VAL B C 1
ATOM 5250 O O . VAL B 1 166 ? -17.219 -23.859 -5.32 1 94.06 166 VAL B O 1
ATOM 5253 N N . THR B 1 167 ? -15.984 -22.766 -6.859 1 90.94 167 THR B N 1
ATOM 5254 C CA . THR B 1 167 ? -16.906 -21.625 -6.914 1 90.94 167 THR B CA 1
ATOM 5255 C C . THR B 1 167 ? -18.281 -22.078 -7.402 1 90.94 167 THR B C 1
ATOM 5257 O O . THR B 1 167 ? -19.297 -21.719 -6.816 1 90.94 167 THR B O 1
ATOM 5260 N N . GLU B 1 168 ? -18.281 -22.891 -8.391 1 89.19 168 GLU B N 1
ATOM 5261 C CA . GLU B 1 168 ? -19.531 -23.391 -8.953 1 89.19 168 GLU B CA 1
ATOM 5262 C C . GLU B 1 168 ? -20.188 -24.406 -8.031 1 89.19 168 GLU B C 1
ATOM 5264 O O . GLU B 1 168 ? -21.406 -24.406 -7.848 1 89.19 168 GLU B O 1
ATOM 5269 N N . GLY B 1 169 ? -19.438 -25.203 -7.465 1 89.31 169 GLY B N 1
ATOM 5270 C CA . GLY B 1 169 ? -19.953 -26.328 -6.703 1 89.31 169 GLY B CA 1
ATOM 5271 C C . GLY B 1 169 ? -20.375 -25.953 -5.297 1 89.31 169 GLY B C 1
ATOM 5272 O O . GLY B 1 169 ? -21.328 -26.516 -4.762 1 89.31 169 GLY B O 1
ATOM 5273 N N . VAL B 1 170 ? -19.672 -25.016 -4.719 1 89.38 170 VAL B N 1
ATOM 5274 C CA . VAL B 1 170 ? -19.891 -24.781 -3.293 1 89.38 170 VAL B CA 1
ATOM 5275 C C . VAL B 1 170 ? -20.266 -23.328 -3.049 1 89.38 170 VAL B C 1
ATOM 5277 O O . VAL B 1 170 ? -21.328 -23.031 -2.51 1 89.38 170 VAL B O 1
ATOM 5280 N N . MET B 1 171 ? -19.516 -22.422 -3.553 1 87 171 MET B N 1
ATOM 5281 C CA . MET B 1 171 ? -19.641 -21.016 -3.186 1 87 171 MET B CA 1
ATOM 5282 C C . MET B 1 171 ? -20.938 -20.422 -3.732 1 87 171 MET B C 1
ATOM 5284 O O . MET B 1 171 ? -21.438 -19.438 -3.203 1 87 171 MET B O 1
ATOM 5288 N N . SER B 1 172 ? -21.484 -21.047 -4.727 1 85.12 172 SER B N 1
ATOM 5289 C CA . SER B 1 172 ? -22.672 -20.5 -5.379 1 85.12 172 SER B CA 1
ATOM 5290 C C . SER B 1 172 ? -23.953 -20.984 -4.684 1 85.12 172 SER B C 1
ATOM 5292 O O . SER B 1 172 ? -25.031 -20.469 -4.957 1 85.12 172 SER B O 1
ATOM 5294 N N . GLN B 1 173 ? -23.797 -21.938 -3.781 1 89.19 173 GLN B N 1
ATOM 5295 C CA . GLN B 1 173 ? -24.984 -22.391 -3.049 1 89.19 173 GLN B CA 1
ATOM 5296 C C . GLN B 1 173 ? -25.469 -21.328 -2.07 1 89.19 173 GLN B C 1
ATOM 5298 O O . GLN B 1 173 ? -24.672 -20.719 -1.356 1 89.19 173 GLN B O 1
ATOM 5303 N N . ARG B 1 174 ? -26.719 -21.172 -2.037 1 90.44 174 ARG B N 1
ATOM 5304 C CA . ARG B 1 174 ? -27.328 -20.078 -1.291 1 90.44 174 ARG B CA 1
ATOM 5305 C C . ARG B 1 174 ? -26.953 -20.156 0.188 1 90.44 174 ARG B C 1
ATOM 5307 O O . ARG B 1 174 ? -26.594 -19.141 0.795 1 90.44 174 ARG B O 1
ATOM 5314 N N . SER B 1 175 ? -27.109 -21.297 0.75 1 90 175 SER B N 1
ATOM 5315 C CA . SER B 1 175 ? -26.828 -21.453 2.176 1 90 175 SER B CA 1
ATOM 5316 C C . SER B 1 175 ? -25.391 -21.094 2.504 1 90 175 SER B C 1
ATOM 5318 O O . SER B 1 175 ? -25.125 -20.469 3.529 1 90 175 SER B O 1
ATOM 5320 N N . ILE B 1 176 ? -24.562 -21.453 1.616 1 91.31 176 ILE B N 1
ATOM 5321 C CA . ILE B 1 176 ? -23.141 -21.203 1.832 1 91.31 176 ILE B CA 1
ATOM 5322 C C . ILE B 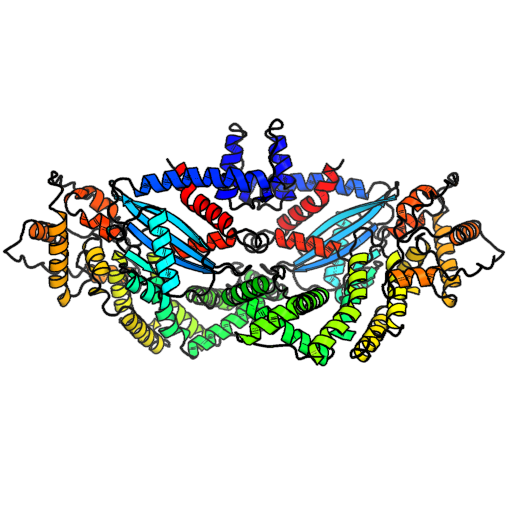1 176 ? -22.844 -19.719 1.589 1 91.31 176 ILE B C 1
ATOM 5324 O O . ILE B 1 176 ? -22.078 -19.109 2.334 1 91.31 176 ILE B O 1
ATOM 5328 N N . ALA B 1 177 ? -23.406 -19.172 0.568 1 92.12 177 ALA B N 1
ATOM 5329 C CA . ALA B 1 177 ? -23.25 -17.766 0.261 1 92.12 177 ALA B CA 1
ATOM 5330 C C . ALA B 1 177 ? -23.672 -16.891 1.438 1 92.12 177 ALA B C 1
ATOM 5332 O O . ALA B 1 177 ? -23.062 -15.859 1.715 1 92.12 177 ALA B O 1
ATOM 5333 N N . ASP B 1 178 ? -24.641 -17.328 2.105 1 93.75 178 ASP B N 1
ATOM 5334 C CA . ASP B 1 178 ? -25.156 -16.594 3.256 1 93.75 178 ASP B CA 1
ATOM 5335 C C . ASP B 1 178 ? -24.156 -16.609 4.406 1 93.75 178 ASP B C 1
ATOM 5337 O O . ASP B 1 178 ? -23.953 -15.586 5.078 1 93.75 178 ASP B O 1
ATOM 5341 N N . ILE B 1 179 ? -23.625 -17.719 4.613 1 94.06 179 ILE B N 1
ATOM 5342 C CA . ILE B 1 179 ? -22.641 -17.844 5.691 1 94.06 179 ILE B CA 1
ATOM 5343 C C . ILE B 1 179 ? -21.422 -16.984 5.379 1 94.06 179 ILE B C 1
ATOM 5345 O O . ILE B 1 179 ? -20.844 -16.375 6.277 1 94.06 179 ILE B O 1
ATOM 5349 N N . ILE B 1 180 ? -21.016 -17 4.129 1 94.75 180 ILE B N 1
ATOM 5350 C CA . ILE B 1 180 ? -19.859 -16.219 3.711 1 94.75 180 ILE B CA 1
ATOM 5351 C C . ILE B 1 180 ? -20.141 -14.727 3.904 1 94.75 180 ILE B C 1
ATOM 5353 O O . ILE B 1 180 ? -19.312 -13.984 4.426 1 94.75 180 ILE B O 1
ATOM 5357 N N . ALA B 1 181 ? -21.297 -14.344 3.547 1 94.81 181 ALA B N 1
ATOM 5358 C CA . ALA B 1 181 ? -21.703 -12.953 3.715 1 94.81 181 ALA B CA 1
ATOM 5359 C C . ALA B 1 181 ? -21.703 -12.555 5.191 1 94.81 181 ALA B C 1
ATOM 5361 O O . ALA B 1 181 ? -21.219 -11.484 5.551 1 94.81 181 ALA B O 1
ATOM 5362 N N . SER B 1 182 ? -22.266 -13.406 5.973 1 95.94 182 SER B N 1
ATOM 5363 C CA . SER B 1 182 ? -22.281 -13.172 7.41 1 95.94 182 SER B CA 1
ATOM 5364 C C . SER B 1 182 ? -20.875 -13.109 7.984 1 95.94 182 SER B C 1
ATOM 5366 O O . SER B 1 182 ? -20.578 -12.258 8.828 1 95.94 182 SER B O 1
ATOM 5368 N N . GLY B 1 183 ? -20.078 -14.086 7.535 1 96.19 183 GLY B N 1
ATOM 5369 C CA . GLY B 1 183 ? -18.688 -14.078 7.973 1 96.19 183 GLY B CA 1
ATOM 5370 C C . GLY B 1 183 ? -17.953 -12.797 7.617 1 96.19 183 GLY B C 1
ATOM 5371 O O . GLY B 1 183 ? -17.203 -12.25 8.43 1 96.19 183 GLY B O 1
ATOM 5372 N N . ARG B 1 184 ? -18.172 -12.266 6.445 1 95.75 184 ARG B N 1
ATOM 5373 C CA . ARG B 1 184 ? -17.562 -11.023 5.988 1 95.75 184 ARG B CA 1
ATOM 5374 C C . ARG B 1 184 ? -18.016 -9.844 6.836 1 95.75 184 ARG B C 1
ATOM 5376 O O . ARG B 1 184 ? -17.219 -8.945 7.125 1 95.75 184 ARG B O 1
ATOM 5383 N N . LEU B 1 185 ? -19.234 -9.852 7.223 1 95.62 185 LEU B N 1
ATOM 5384 C CA . LEU B 1 185 ? -19.766 -8.797 8.078 1 95.62 185 LEU B CA 1
ATOM 5385 C C . LEU B 1 185 ? -19.094 -8.82 9.453 1 95.62 185 LEU B C 1
ATOM 5387 O O . LEU B 1 185 ? -18.766 -7.77 10 1 95.62 185 LEU B O 1
ATOM 5391 N N . ILE B 1 186 ? -18.953 -9.992 9.938 1 95.81 186 ILE B N 1
ATOM 5392 C CA . ILE B 1 186 ? -18.328 -10.141 11.25 1 95.81 186 ILE B CA 1
ATOM 5393 C C . ILE B 1 186 ? -16.875 -9.648 11.195 1 95.81 186 ILE B C 1
ATOM 5395 O O . ILE B 1 186 ? -16.469 -8.82 12.008 1 95.81 186 ILE B O 1
ATOM 5399 N N . VAL B 1 187 ? -16.141 -10.188 10.242 1 94.69 187 VAL B N 1
ATOM 5400 C CA . VAL B 1 187 ? -14.734 -9.844 10.117 1 94.69 187 VAL B CA 1
ATOM 5401 C C . VAL B 1 187 ? -14.586 -8.352 9.812 1 94.69 187 VAL B C 1
ATOM 5403 O O . VAL B 1 187 ? -13.695 -7.688 10.344 1 94.69 187 VAL B O 1
ATOM 5406 N N . GLY B 1 188 ? -15.516 -7.867 8.992 1 92.5 188 GLY B N 1
ATOM 5407 C CA . GLY B 1 188 ? -15.508 -6.453 8.656 1 92.5 188 GLY B CA 1
ATOM 5408 C C . GLY B 1 188 ? -15.695 -5.555 9.867 1 92.5 188 GLY B C 1
ATOM 5409 O O . GLY B 1 188 ? -15.086 -4.484 9.945 1 92.5 188 GLY B O 1
ATOM 5410 N N . HIS B 1 189 ? -16.5 -5.918 10.781 1 92.69 189 HIS B N 1
ATOM 5411 C CA . HIS B 1 189 ? -16.75 -5.18 12.016 1 92.69 189 HIS B CA 1
ATOM 5412 C C . HIS B 1 189 ? -15.445 -4.949 12.781 1 92.69 189 HIS B C 1
ATOM 5414 O O . HIS B 1 189 ? -15.18 -3.836 13.242 1 92.69 189 HIS B O 1
ATOM 5420 N N . PHE B 1 190 ? -14.672 -5.941 12.883 1 90.81 190 PHE B N 1
ATOM 5421 C CA . PHE B 1 190 ? -13.445 -5.852 13.664 1 90.81 190 PHE B CA 1
ATOM 5422 C C . PHE B 1 190 ? -12.352 -5.148 12.875 1 90.81 190 PHE B C 1
ATOM 5424 O O . PHE B 1 190 ? -11.508 -4.461 13.453 1 90.81 190 PHE B O 1
ATOM 5431 N N . LYS B 1 191 ? -12.367 -5.324 11.594 1 86.75 191 LYS B N 1
ATOM 5432 C CA . LYS B 1 191 ? -11.344 -4.711 10.758 1 86.75 191 LYS B CA 1
ATOM 5433 C C . LYS B 1 191 ? -11.5 -3.195 10.711 1 86.75 191 LYS B C 1
ATOM 5435 O O . LYS B 1 191 ? -10.508 -2.465 10.633 1 86.75 191 LYS B O 1
ATOM 5440 N N . HIS B 1 192 ? -12.695 -2.736 10.797 1 83.5 192 HIS B N 1
ATOM 5441 C CA . HIS B 1 192 ? -12.969 -1.315 10.617 1 83.5 192 HIS B CA 1
ATOM 5442 C C . HIS B 1 192 ? -12.938 -0.579 11.953 1 83.5 192 HIS B C 1
ATOM 5444 O O . HIS B 1 192 ? -12.93 0.654 11.992 1 83.5 192 HIS B O 1
ATOM 5450 N N . SER B 1 193 ? -12.906 -1.275 13.023 1 83.94 193 SER B N 1
ATOM 5451 C CA . SER B 1 193 ? -12.945 -0.641 14.336 1 83.94 193 SER B CA 1
ATOM 5452 C C . SER B 1 193 ? -11.805 -1.132 15.219 1 83.94 193 SER B C 1
ATOM 5454 O O . SER B 1 193 ? -11.867 -2.232 15.773 1 83.94 193 SER B O 1
ATOM 5456 N N . PRO B 1 194 ? -10.82 -0.252 15.391 1 79.69 194 PRO B N 1
ATOM 5457 C CA . PRO B 1 194 ? -9.75 -0.632 16.312 1 79.69 194 PRO B CA 1
ATOM 5458 C C . PRO B 1 194 ? -10.258 -0.905 17.719 1 79.69 194 PRO B C 1
ATOM 5460 O O . PRO B 1 194 ? -9.727 -1.77 18.422 1 79.69 194 PRO B O 1
ATOM 5463 N N . LEU B 1 195 ? -11.266 -0.187 18.094 1 83.44 195 LEU B N 1
ATOM 5464 C CA . LEU B 1 195 ? -11.867 -0.403 19.406 1 83.44 195 LEU B CA 1
ATOM 5465 C C . LEU B 1 195 ? -12.445 -1.81 19.516 1 83.44 195 LEU B C 1
ATOM 5467 O O . LEU B 1 195 ? -12.258 -2.486 20.531 1 83.44 195 LEU B O 1
ATOM 5471 N N . ALA B 1 196 ? -13.148 -2.203 18.5 1 89.38 196 ALA B N 1
ATOM 5472 C CA . ALA B 1 196 ? -13.734 -3.541 18.484 1 89.38 196 ALA B CA 1
ATOM 5473 C C . ALA B 1 196 ? -12.656 -4.613 18.594 1 89.38 196 ALA B C 1
ATOM 5475 O O . ALA B 1 196 ? -12.82 -5.594 19.312 1 89.38 196 ALA B O 1
ATOM 5476 N N . TYR B 1 197 ? -11.586 -4.441 17.922 1 87.69 197 TYR B N 1
ATOM 5477 C CA . TYR B 1 197 ? -10.492 -5.406 17.969 1 87.69 197 TYR B CA 1
ATOM 5478 C C . TYR B 1 197 ? -9.859 -5.453 19.359 1 87.69 197 TYR B C 1
ATOM 5480 O O . TYR B 1 197 ? -9.469 -6.52 19.844 1 87.69 197 TYR B O 1
ATOM 5488 N N . SER B 1 198 ? -9.703 -4.289 19.938 1 84.75 198 SER B N 1
ATOM 5489 C CA . SER B 1 198 ? -9.148 -4.246 21.297 1 84.75 198 SER B CA 1
ATOM 5490 C C . SER B 1 198 ? -10.031 -5 22.281 1 84.75 198 SER B C 1
ATOM 5492 O O . SER B 1 198 ? -9.531 -5.695 23.156 1 84.75 198 SER B O 1
ATOM 5494 N N . ARG B 1 199 ? -11.266 -4.832 22.109 1 90.62 199 ARG B N 1
ATOM 5495 C CA . ARG B 1 199 ? -12.219 -5.547 22.969 1 90.62 199 ARG B CA 1
ATOM 5496 C C . ARG B 1 199 ? -12.109 -7.055 22.75 1 90.62 199 ARG B C 1
ATOM 5498 O O . ARG B 1 199 ? -12.117 -7.82 23.719 1 90.62 199 ARG B O 1
ATOM 5505 N N . LEU B 1 200 ? -12.016 -7.445 21.516 1 92.88 200 LEU B N 1
ATOM 5506 C CA . LEU B 1 200 ? -11.875 -8.859 21.203 1 92.88 200 LEU B CA 1
ATOM 5507 C C . LEU B 1 200 ? -10.594 -9.43 21.781 1 92.88 200 LEU B C 1
ATOM 5509 O O . LEU B 1 200 ? -10.586 -10.547 22.312 1 92.88 200 LEU B O 1
ATOM 5513 N N . GLN B 1 201 ? -9.586 -8.672 21.672 1 89.5 201 GLN B N 1
ATOM 5514 C CA . GLN B 1 201 ? -8.305 -9.102 22.219 1 89.5 201 GLN B CA 1
ATOM 5515 C C . GLN B 1 201 ? -8.383 -9.289 23.734 1 89.5 201 GLN B C 1
ATOM 5517 O O . GLN B 1 201 ? -7.812 -10.242 24.266 1 89.5 201 GLN B O 1
ATOM 5522 N N . SER B 1 202 ? -8.984 -8.344 24.375 1 89.31 202 SER B N 1
ATOM 5523 C CA . SER B 1 202 ? -9.164 -8.453 25.812 1 89.31 202 SER B CA 1
ATOM 5524 C C . SER B 1 202 ? -9.938 -9.719 26.188 1 89.31 202 SER B C 1
ATOM 5526 O O . SER B 1 202 ? -9.617 -10.375 27.172 1 89.31 202 SER B O 1
ATOM 5528 N N . ILE B 1 203 ? -10.906 -10.039 25.422 1 94.75 203 ILE B N 1
ATOM 5529 C CA . ILE B 1 203 ? -11.719 -11.227 25.656 1 94.75 203 ILE B CA 1
ATOM 5530 C C . ILE B 1 203 ? -10.883 -12.477 25.406 1 94.75 203 ILE B C 1
ATOM 5532 O O . ILE B 1 203 ? -10.969 -13.453 26.172 1 94.75 203 ILE B O 1
ATOM 5536 N N . GLN B 1 204 ? -10.141 -12.453 24.328 1 94.44 204 GLN B N 1
ATOM 5537 C CA . GLN B 1 204 ? -9.25 -13.578 24.031 1 94.44 204 GLN B CA 1
ATOM 5538 C C . GLN B 1 204 ? -8.297 -13.844 25.203 1 94.44 204 GLN B C 1
ATOM 5540 O O . GLN B 1 204 ? -8.078 -14.992 25.578 1 94.44 204 GLN B O 1
ATOM 5545 N N . LYS B 1 205 ? -7.789 -12.773 25.734 1 92.44 205 LYS B N 1
ATOM 5546 C CA . LYS B 1 205 ? -6.887 -12.883 26.875 1 92.44 205 LYS B CA 1
ATOM 5547 C C . LYS B 1 205 ? -7.605 -13.469 28.094 1 92.44 205 LYS B C 1
ATOM 5549 O O . LYS B 1 205 ? -7.059 -14.328 28.781 1 92.44 205 LYS B O 1
ATOM 5554 N N . GLN B 1 206 ? -8.773 -13.008 28.359 1 93.56 206 GLN B N 1
ATOM 5555 C CA . GLN B 1 206 ? -9.562 -13.477 29.5 1 93.56 206 GLN B CA 1
ATOM 5556 C C . GLN B 1 206 ? -9.898 -14.953 29.375 1 93.56 206 GLN B C 1
ATOM 5558 O O . GLN B 1 206 ? -9.961 -15.672 30.375 1 93.56 206 GLN B O 1
ATOM 5563 N N . LEU B 1 207 ? -10.094 -15.445 28.141 1 94.94 207 LEU B N 1
ATOM 5564 C CA . LEU B 1 207 ? -10.461 -16.828 27.875 1 94.94 207 LEU B CA 1
ATOM 5565 C C . LEU B 1 207 ? -9.219 -17.719 27.766 1 94.94 207 LEU B C 1
ATOM 5567 O O . LEU B 1 207 ? -9.328 -18.938 27.609 1 94.94 207 LEU B O 1
ATOM 5571 N N . GLY B 1 208 ? -8.055 -17.125 27.812 1 91.5 208 GLY B N 1
ATOM 5572 C CA . GLY B 1 208 ? -6.816 -17.891 27.703 1 91.5 208 GLY B CA 1
ATOM 5573 C C . GLY B 1 208 ? -6.512 -18.344 26.297 1 91.5 208 GLY B C 1
ATOM 5574 O O . GLY B 1 208 ? -5.832 -19.344 26.094 1 91.5 208 GLY B O 1
ATOM 5575 N N . GLN B 1 209 ? -7.086 -17.672 25.375 1 91.44 209 GLN B N 1
ATOM 5576 C CA . GLN B 1 209 ? -6.848 -18 23.969 1 91.44 209 GLN B CA 1
ATOM 5577 C C . GLN B 1 209 ? -5.727 -17.141 23.391 1 91.44 209 GLN B C 1
ATOM 5579 O O . GLN B 1 209 ? -5.461 -16.047 23.891 1 91.44 209 GLN B O 1
ATOM 5584 N N . PRO B 1 210 ? -5.043 -17.75 22.453 1 88.5 210 PRO B N 1
ATOM 5585 C CA . PRO B 1 210 ? -4.051 -16.922 21.781 1 88.5 210 PRO B CA 1
ATOM 5586 C C . PRO B 1 210 ? -4.672 -15.703 21.094 1 88.5 210 PRO B C 1
ATOM 5588 O O . PRO B 1 210 ? -5.766 -15.797 20.547 1 88.5 210 PRO B O 1
ATOM 5591 N N . ILE B 1 211 ? -3.951 -14.656 21.25 1 85.75 211 ILE B N 1
ATOM 5592 C CA . ILE B 1 211 ? -4.406 -13.43 20.625 1 85.75 211 ILE B CA 1
ATOM 5593 C C . ILE B 1 211 ? -4.215 -13.531 19.109 1 85.75 211 ILE B C 1
ATOM 5595 O O . ILE B 1 211 ? -3.082 -13.602 18.625 1 85.75 211 ILE B O 1
ATOM 5599 N N . LYS B 1 212 ? -5.262 -13.719 18.391 1 86.38 212 LYS B N 1
ATOM 5600 C CA . LYS B 1 212 ? -5.23 -13.844 16.938 1 86.38 212 LYS B CA 1
ATOM 5601 C C . LYS B 1 212 ? -6.227 -12.898 16.266 1 86.38 212 LYS B C 1
ATOM 5603 O O . LYS B 1 212 ? -7.328 -12.695 16.781 1 86.38 212 LYS B O 1
ATOM 5608 N N . ARG B 1 213 ? -5.82 -12.406 15.188 1 86.25 213 ARG B N 1
ATOM 5609 C CA . ARG B 1 213 ? -6.719 -11.57 14.391 1 86.25 213 ARG B CA 1
ATOM 5610 C C . ARG B 1 213 ? -7.535 -12.414 13.422 1 86.25 213 ARG B C 1
ATOM 5612 O O . ARG B 1 213 ? -7.094 -13.484 12.992 1 86.25 213 ARG B O 1
ATOM 5619 N N . LEU B 1 214 ? -8.695 -11.883 13.125 1 92.12 214 LEU B N 1
ATOM 5620 C CA . LEU B 1 214 ? -9.531 -12.555 12.133 1 92.12 214 LEU B CA 1
ATOM 5621 C C . LEU B 1 214 ? -9.039 -12.266 10.719 1 92.12 214 LEU B C 1
ATOM 5623 O O . LEU B 1 214 ? -8.508 -11.188 10.445 1 92.12 214 LEU B O 1
ATOM 5627 N N . GLN B 1 215 ? -9.164 -13.203 9.883 1 90.38 215 GLN B N 1
ATOM 5628 C CA . GLN B 1 215 ? -8.68 -13.07 8.508 1 90.38 215 GLN B CA 1
ATOM 5629 C C . GLN B 1 215 ? -9.812 -12.641 7.574 1 90.38 215 GLN B C 1
ATOM 5631 O O . GLN B 1 215 ? -10.891 -13.234 7.59 1 90.38 215 GLN B O 1
ATOM 5636 N N . GLN B 1 216 ? -9.578 -11.617 6.855 1 89.69 216 GLN B N 1
ATOM 5637 C CA . GLN B 1 216 ? -10.531 -11.188 5.84 1 89.69 216 GLN B CA 1
ATOM 5638 C C . GLN B 1 216 ? -10.305 -11.922 4.523 1 89.69 216 GLN B C 1
ATOM 5640 O O . GLN B 1 216 ? -9.156 -12.133 4.113 1 89.69 216 GLN B O 1
ATOM 5645 N N . ASP B 1 217 ? -11.359 -12.367 3.854 1 91.19 217 ASP B N 1
ATOM 5646 C CA . ASP B 1 217 ? -11.195 -13.117 2.609 1 91.19 217 ASP B CA 1
ATOM 5647 C C . ASP B 1 217 ? -11.102 -12.18 1.411 1 91.19 217 ASP B C 1
ATOM 5649 O O . ASP B 1 217 ? -11.414 -10.992 1.521 1 91.19 217 ASP B O 1
ATOM 5653 N N . VAL B 1 218 ? -10.5 -12.641 0.336 1 83.75 218 VAL B N 1
ATOM 5654 C CA . VAL B 1 218 ? -10.508 -12.031 -0.988 1 83.75 218 VAL B CA 1
ATOM 5655 C C . VAL B 1 218 ? -11.516 -12.758 -1.882 1 83.75 218 VAL B C 1
ATOM 5657 O O . VAL B 1 218 ? -11.352 -13.945 -2.172 1 83.75 218 VAL B O 1
ATOM 5660 N N . PRO B 1 219 ? -1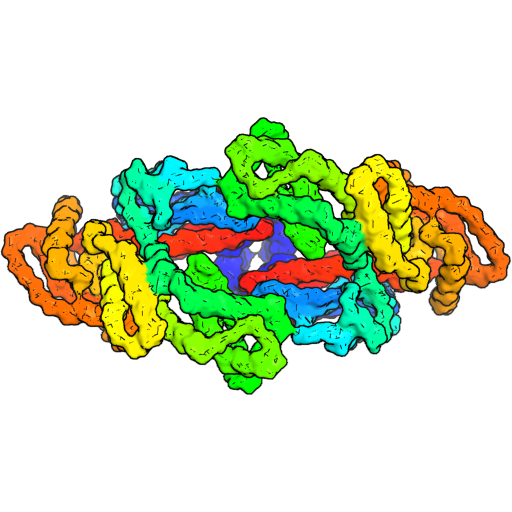2.422 -12.031 -2.316 1 80.62 219 PRO B N 1
ATOM 5661 C CA . PRO B 1 219 ? -13.539 -12.672 -3.006 1 80.62 219 PRO B CA 1
ATOM 5662 C C . PRO B 1 219 ? -13.102 -13.492 -4.215 1 80.62 219 PRO B C 1
ATOM 5664 O O . PRO B 1 219 ? -13.75 -14.477 -4.57 1 80.62 219 PRO B O 1
ATOM 5667 N N . THR B 1 220 ? -12.008 -13.234 -4.848 1 75.88 220 THR B N 1
ATOM 5668 C CA . THR B 1 220 ? -11.602 -13.914 -6.07 1 75.88 220 THR B CA 1
ATOM 5669 C C . THR B 1 220 ? -10.789 -15.164 -5.746 1 75.88 220 THR B C 1
ATOM 5671 O O . THR B 1 220 ? -10.414 -15.922 -6.648 1 75.88 220 THR B O 1
ATOM 5674 N N . ARG B 1 221 ? -10.609 -15.43 -4.473 1 82.75 221 ARG B N 1
ATOM 5675 C CA . ARG B 1 221 ? -9.836 -16.594 -4.043 1 82.75 221 ARG B CA 1
ATOM 5676 C C . ARG B 1 221 ? -10.602 -17.406 -3.004 1 82.75 221 ARG B C 1
ATOM 5678 O O . ARG B 1 221 ? -10.625 -17.047 -1.824 1 82.75 221 ARG B O 1
ATOM 5685 N N . TRP B 1 222 ? -11.023 -18.547 -3.332 1 89.62 222 TRP B N 1
ATOM 5686 C CA . TRP B 1 222 ? -11.859 -19.359 -2.453 1 89.62 222 TRP B CA 1
ATOM 5687 C C . TRP B 1 222 ? -11.094 -19.781 -1.205 1 89.62 222 TRP B C 1
ATOM 5689 O O . TRP B 1 222 ? -11.68 -19.953 -0.134 1 89.62 222 TRP B O 1
ATOM 5699 N N . ASN B 1 223 ? -9.812 -20.031 -1.328 1 89.94 223 ASN B N 1
ATOM 5700 C CA . ASN B 1 223 ? -9.008 -20.438 -0.186 1 89.94 223 ASN B CA 1
ATOM 5701 C C . ASN B 1 223 ? -9.039 -19.406 0.933 1 89.94 223 ASN B C 1
ATOM 5703 O O . ASN B 1 223 ? -9.062 -19.766 2.113 1 89.94 223 ASN B O 1
ATOM 5707 N N . SER B 1 224 ? -9.047 -18.172 0.539 1 90.56 224 SER B N 1
ATOM 5708 C CA . SER B 1 224 ? -9.102 -17.109 1.534 1 90.56 224 SER B CA 1
ATOM 5709 C C . SER B 1 224 ? -10.43 -17.125 2.287 1 90.56 224 SER B C 1
ATOM 5711 O O . SER B 1 224 ? -10.484 -16.766 3.465 1 90.56 224 SER B O 1
ATOM 5713 N N . THR B 1 225 ? -11.453 -17.484 1.583 1 93.12 225 THR B N 1
ATOM 5714 C CA . THR B 1 225 ? -12.75 -17.609 2.232 1 93.12 225 THR B CA 1
ATOM 5715 C C . THR B 1 225 ? -12.727 -18.734 3.275 1 93.12 225 THR B C 1
ATOM 5717 O O . THR B 1 225 ? -13.273 -18.578 4.367 1 93.12 225 THR B O 1
ATOM 5720 N N . VAL B 1 226 ? -12.109 -19.797 2.904 1 93.5 226 VAL B N 1
ATOM 5721 C CA . VAL B 1 226 ? -11.969 -20.906 3.84 1 93.5 226 VAL B CA 1
ATOM 5722 C C . VAL B 1 226 ? -11.172 -20.469 5.059 1 93.5 226 VAL B C 1
ATOM 5724 O O . VAL B 1 226 ? -11.523 -20.781 6.195 1 93.5 226 VAL B O 1
ATOM 5727 N N . TYR B 1 227 ? -10.133 -19.75 4.852 1 94.56 227 TYR B N 1
ATOM 5728 C CA . TYR B 1 227 ? -9.32 -19.25 5.953 1 94.56 227 TYR B CA 1
ATOM 5729 C C . TYR B 1 227 ? -10.117 -18.312 6.852 1 94.56 227 TYR B C 1
ATOM 5731 O O . TYR B 1 227 ? -9.953 -18.328 8.078 1 94.56 227 TYR B O 1
ATOM 5739 N N . MET B 1 228 ? -10.859 -17.438 6.211 1 95.62 228 MET B N 1
ATOM 5740 C CA . MET B 1 228 ? -11.711 -16.547 6.988 1 95.62 228 MET B CA 1
ATOM 5741 C C . MET B 1 228 ? -12.648 -17.344 7.891 1 95.62 228 MET B C 1
ATOM 5743 O O . MET B 1 228 ? -12.75 -17.078 9.086 1 95.62 228 MET B O 1
ATOM 5747 N N . LEU B 1 229 ? -13.258 -18.359 7.359 1 95.25 229 LEU B N 1
ATOM 5748 C CA . LEU B 1 229 ? -14.195 -19.188 8.117 1 95.25 229 LEU B CA 1
ATOM 5749 C C . LEU B 1 229 ? -13.477 -19.969 9.211 1 95.25 229 LEU B C 1
ATOM 5751 O O . LEU B 1 229 ? -14.008 -20.125 10.312 1 95.25 229 LEU B O 1
ATOM 5755 N N . GLN B 1 230 ? -12.336 -20.438 8.875 1 95.75 230 GLN B N 1
ATOM 5756 C CA . GLN B 1 230 ? -11.523 -21.125 9.867 1 95.75 230 GLN B CA 1
ATOM 5757 C C . GLN B 1 230 ? -11.172 -20.203 11.031 1 95.75 230 GLN B C 1
ATOM 5759 O O . GLN B 1 230 ? -11.219 -20.609 12.195 1 95.75 230 GLN B O 1
ATOM 5764 N N . SER B 1 231 ? -10.82 -19.031 10.672 1 95.5 231 SER B N 1
ATOM 5765 C CA . SER B 1 231 ? -10.469 -18.047 11.703 1 95.5 231 SER B CA 1
ATOM 5766 C C . SER B 1 231 ? -11.664 -17.75 12.602 1 95.5 231 SER B C 1
ATOM 5768 O O . SER B 1 231 ? -11.516 -17.609 13.82 1 95.5 231 SER B O 1
ATOM 5770 N N . LEU B 1 232 ? -12.812 -17.656 12.055 1 96.19 232 LEU B N 1
ATOM 5771 C CA . LEU B 1 232 ? -14.031 -17.422 12.812 1 96.19 232 LEU B CA 1
ATOM 5772 C C . LEU B 1 232 ? -14.352 -18.625 13.711 1 96.19 232 LEU B C 1
ATOM 5774 O O . LEU B 1 232 ? -14.695 -18.453 14.883 1 96.19 232 LEU B O 1
ATOM 5778 N N . LEU B 1 233 ? -14.195 -19.797 13.156 1 95.75 233 LEU B N 1
ATOM 5779 C CA . LEU B 1 233 ? -14.477 -21 13.906 1 95.75 233 LEU B CA 1
ATOM 5780 C C . LEU B 1 233 ? -13.539 -21.141 15.102 1 95.75 233 LEU B C 1
ATOM 5782 O O . LEU B 1 233 ? -13.961 -21.531 16.188 1 95.75 233 LEU B O 1
ATOM 5786 N N . GLU B 1 234 ? -12.305 -20.844 14.875 1 95 234 GLU B N 1
ATOM 5787 C CA . GLU B 1 234 ? -11.305 -20.906 15.938 1 95 234 GLU B CA 1
ATOM 5788 C C . GLU B 1 234 ? -11.641 -19.922 17.062 1 95 234 GLU B C 1
ATOM 5790 O O . GLU B 1 234 ? -11.305 -20.172 18.219 1 95 234 GLU B O 1
ATOM 5795 N N . GLN B 1 235 ? -12.305 -18.844 16.688 1 94.94 235 GLN B N 1
ATOM 5796 C CA . GLN B 1 235 ? -12.609 -17.797 17.672 1 94.94 235 GLN B CA 1
ATOM 5797 C C . GLN B 1 235 ? -14.078 -17.844 18.078 1 94.94 235 GLN B C 1
ATOM 5799 O O . GLN B 1 235 ? -14.625 -16.828 18.531 1 94.94 235 GLN B O 1
ATOM 5804 N N . LYS B 1 236 ? -14.719 -18.984 17.875 1 94.88 236 LYS B N 1
ATOM 5805 C CA . LYS B 1 236 ? -16.141 -19.125 18.156 1 94.88 236 LYS B CA 1
ATOM 5806 C C . LYS B 1 236 ? -16.469 -18.734 19.594 1 94.88 236 LYS B C 1
ATOM 5808 O O . LYS B 1 236 ? -17.391 -17.938 19.844 1 94.88 236 LYS B O 1
ATOM 5813 N N . ARG B 1 237 ? -15.695 -19.203 20.562 1 94.5 237 ARG B N 1
ATOM 5814 C CA . ARG B 1 237 ? -15.938 -18.922 21.969 1 94.5 237 ARG B CA 1
ATOM 5815 C C . ARG B 1 237 ? -15.766 -17.438 22.266 1 94.5 237 ARG B C 1
ATOM 5817 O O . ARG B 1 237 ? -16.578 -16.844 22.984 1 94.5 237 ARG B O 1
ATOM 5824 N N . ALA B 1 238 ? -14.703 -16.906 21.75 1 95.44 238 ALA B N 1
ATOM 5825 C CA . ALA B 1 238 ? -14.43 -15.492 21.969 1 95.44 238 ALA B CA 1
ATOM 5826 C C . ALA B 1 238 ? -15.539 -14.633 21.359 1 95.44 238 ALA B C 1
ATOM 5828 O O . ALA B 1 238 ? -15.938 -13.617 21.938 1 95.44 238 ALA B O 1
ATOM 5829 N N . LEU B 1 239 ? -16.016 -14.992 20.188 1 95.75 239 LEU B N 1
ATOM 5830 C CA . LEU B 1 239 ? -17.062 -14.25 19.516 1 95.75 239 LEU B CA 1
ATOM 5831 C C . LEU B 1 239 ? -18.375 -14.328 20.297 1 95.75 239 LEU B C 1
ATOM 5833 O O . LEU B 1 239 ? -19.109 -13.336 20.391 1 95.75 239 LEU B O 1
ATOM 5837 N N . CYS B 1 240 ? -18.641 -15.477 20.812 1 94.38 240 CYS B N 1
ATOM 5838 C CA . CYS B 1 240 ? -19.844 -15.641 21.625 1 94.38 240 CYS B CA 1
ATOM 5839 C C . CYS B 1 240 ? -19.766 -14.773 22.875 1 94.38 240 CYS B C 1
ATOM 5841 O O . CYS B 1 240 ? -20.766 -14.18 23.281 1 94.38 240 CYS B O 1
ATOM 5843 N N . ALA B 1 241 ? -18.609 -14.742 23.484 1 95.06 241 ALA B N 1
ATOM 5844 C CA . ALA B 1 241 ? -18.406 -13.875 24.656 1 95.06 241 ALA B CA 1
ATOM 5845 C C . ALA B 1 241 ? -18.547 -12.406 24.281 1 95.06 241 ALA B C 1
ATOM 5847 O O . ALA B 1 241 ? -19.078 -11.602 25.047 1 95.06 241 ALA B O 1
ATOM 5848 N N . TYR B 1 242 ? -18.047 -12.062 23.156 1 95.62 242 TYR B N 1
ATOM 5849 C CA . TYR B 1 242 ? -18.109 -10.695 22.656 1 95.62 242 TYR B CA 1
ATOM 5850 C C . TYR B 1 242 ? -19.562 -10.227 22.516 1 95.62 242 TYR B C 1
ATOM 5852 O O . TYR B 1 242 ? -19.891 -9.094 22.891 1 95.62 242 TYR B O 1
ATOM 5860 N N . VAL B 1 243 ? -20.406 -11.047 21.969 1 93.69 243 VAL B N 1
ATOM 5861 C CA . VAL B 1 243 ? -21.797 -10.688 21.688 1 93.69 243 VAL B CA 1
ATOM 5862 C C . VAL B 1 243 ? -22.562 -10.516 22.984 1 93.69 243 VAL B C 1
ATOM 5864 O O . VAL B 1 243 ? -23.578 -9.812 23.016 1 93.69 243 VAL B O 1
ATOM 5867 N N . ALA B 1 244 ? -22.031 -11.086 24.016 1 92.31 244 ALA B N 1
ATOM 5868 C CA . ALA B 1 244 ? -22.672 -10.93 25.328 1 92.31 244 ALA B CA 1
ATOM 5869 C C . ALA B 1 244 ? -22.547 -9.5 25.828 1 92.31 244 ALA B C 1
ATOM 5871 O O . ALA B 1 244 ? -23.438 -8.992 26.516 1 92.31 244 ALA B O 1
ATOM 5872 N N . ASP B 1 245 ? -21.516 -8.836 25.469 1 92 245 ASP B N 1
ATOM 5873 C CA . ASP B 1 245 ? -21.203 -7.52 26.031 1 92 245 ASP B CA 1
ATOM 5874 C C . ASP B 1 245 ? -21.359 -6.43 24.969 1 92 245 ASP B C 1
ATOM 5876 O O . ASP B 1 245 ? -21.547 -5.258 25.297 1 92 245 ASP B O 1
ATOM 5880 N N . TYR B 1 246 ? -21.172 -6.855 23.75 1 93.69 246 TYR B N 1
ATOM 5881 C CA . TYR B 1 246 ? -21.141 -5.852 22.688 1 93.69 246 TYR B CA 1
ATOM 5882 C C . TYR B 1 246 ? -22.016 -6.27 21.516 1 93.69 246 TYR B C 1
ATOM 5884 O O . TYR B 1 246 ? -22.484 -7.41 21.453 1 93.69 246 TYR B O 1
ATOM 5892 N N . ASP B 1 247 ? -22.156 -5.309 20.562 1 92.06 247 ASP B N 1
ATOM 5893 C CA . ASP B 1 247 ? -22.984 -5.574 19.391 1 92.06 247 ASP B CA 1
ATOM 5894 C C . ASP B 1 247 ? -22.141 -6.027 18.203 1 92.06 247 ASP B C 1
ATOM 5896 O O . ASP B 1 247 ? -21.047 -5.488 17.969 1 92.06 247 ASP B O 1
ATOM 5900 N N . LEU B 1 248 ? -22.594 -7.047 17.625 1 93.19 248 LEU B N 1
ATOM 5901 C CA . LEU B 1 248 ? -22.016 -7.504 16.359 1 93.19 248 LEU B CA 1
ATOM 5902 C C . LEU B 1 248 ? -23.047 -7.395 15.227 1 93.19 248 LEU B C 1
ATOM 5904 O O . LEU B 1 248 ? -24.219 -7.676 15.43 1 93.19 248 LEU B O 1
ATOM 5908 N N . PRO B 1 249 ? -22.578 -6.914 14.094 1 92.69 249 PRO B N 1
ATOM 5909 C CA . PRO B 1 249 ? -23.516 -6.766 12.984 1 92.69 249 PRO B CA 1
ATOM 5910 C C . PRO B 1 249 ? -24.188 -8.086 12.594 1 92.69 249 PRO B C 1
ATOM 5912 O O . PRO B 1 249 ? -25.297 -8.086 12.062 1 92.69 249 PRO B O 1
ATOM 5915 N N . SER B 1 250 ? -23.453 -9.188 12.727 1 92.25 250 SER B N 1
ATOM 5916 C CA . SER B 1 250 ? -23.953 -10.516 12.406 1 92.25 250 SER B CA 1
ATOM 5917 C C . SER B 1 250 ? -23.312 -11.586 13.281 1 92.25 250 SER B C 1
ATOM 5919 O O . SER B 1 250 ? -22.25 -11.359 13.852 1 92.25 250 SER B O 1
ATOM 5921 N N . MET B 1 251 ? -24.094 -12.734 13.461 1 92.88 251 MET B N 1
ATOM 5922 C CA . MET B 1 251 ? -23.562 -13.891 14.188 1 92.88 251 MET B CA 1
ATOM 5923 C C . MET B 1 251 ? -24.125 -15.188 13.617 1 92.88 251 MET B C 1
ATOM 5925 O O . MET B 1 251 ? -25.281 -15.227 13.164 1 92.88 251 MET B O 1
ATOM 5929 N N . PHE B 1 252 ? -23.25 -16.172 13.664 1 94.44 252 PHE B N 1
ATOM 5930 C CA . PHE B 1 252 ? -23.688 -17.469 13.156 1 94.44 252 PHE B CA 1
ATOM 5931 C C . PHE B 1 252 ? -24.641 -18.141 14.141 1 94.44 252 PHE B C 1
ATOM 5933 O O . PHE B 1 252 ? -24.422 -18.109 15.359 1 94.44 252 PHE B O 1
ATOM 5940 N N . THR B 1 253 ? -25.75 -18.719 13.602 1 93.38 253 THR B N 1
ATOM 5941 C CA . THR B 1 253 ? -26.578 -19.609 14.398 1 93.38 253 THR B CA 1
ATOM 5942 C C . THR B 1 253 ? -25.875 -20.938 14.648 1 93.38 253 THR B C 1
ATOM 5944 O O . THR B 1 253 ? -24.828 -21.203 14.062 1 93.38 253 THR B O 1
ATOM 5947 N N . SER B 1 254 ? -26.406 -21.766 15.477 1 93 254 SER B N 1
ATOM 5948 C CA . SER B 1 254 ? -25.812 -23.062 15.766 1 93 254 SER B CA 1
ATOM 5949 C C . SER B 1 254 ? -25.719 -23.922 14.508 1 93 254 SER B C 1
ATOM 5951 O O . SER B 1 254 ? -24.719 -24.609 14.289 1 93 254 SER B O 1
ATOM 5953 N N . SER B 1 255 ? -26.766 -23.859 13.75 1 91.62 255 SER B N 1
ATOM 5954 C CA . SER B 1 255 ? -26.781 -24.609 12.5 1 91.62 255 SER B CA 1
ATOM 5955 C C . SER B 1 255 ? -25.734 -24.062 11.523 1 91.62 255 SER B C 1
ATOM 5957 O O . SER B 1 255 ? -25.094 -24.844 10.797 1 91.62 255 SER B O 1
ATOM 5959 N N . GLN B 1 256 ? -25.562 -22.781 11.586 1 93.25 256 GLN B N 1
ATOM 5960 C CA . GLN B 1 256 ? -24.594 -22.156 10.688 1 93.25 256 GLN B CA 1
ATOM 5961 C C . GLN B 1 256 ? -23.156 -22.5 11.102 1 93.25 256 GLN B C 1
ATOM 5963 O O . GLN B 1 256 ? -22.297 -22.703 10.242 1 93.25 256 GLN B O 1
ATOM 5968 N N . TRP B 1 257 ? -22.922 -22.609 12.391 1 95 257 TRP B N 1
ATOM 5969 C CA . TRP B 1 257 ? -21.609 -23.031 12.867 1 95 257 TRP B CA 1
ATOM 5970 C C . TRP B 1 257 ? -21.281 -24.438 12.398 1 95 257 TRP B C 1
ATOM 5972 O O . TRP B 1 257 ? -20.141 -24.719 12 1 95 257 TRP B O 1
ATOM 5982 N N . LYS B 1 258 ? -22.234 -25.25 12.406 1 92.31 258 LYS B N 1
ATOM 5983 C CA . LYS B 1 258 ? -22.047 -26.625 11.945 1 92.31 258 LYS B CA 1
ATOM 5984 C C . LYS B 1 258 ? -21.797 -26.672 10.445 1 92.31 258 LYS B C 1
ATOM 5986 O O . LYS B 1 258 ? -20.953 -27.453 9.977 1 92.31 258 LYS B O 1
ATOM 5991 N N . LEU B 1 259 ? -22.547 -25.891 9.797 1 91.88 259 LEU B N 1
ATOM 5992 C CA . LEU B 1 259 ? -22.359 -25.812 8.352 1 91.88 259 LEU B CA 1
ATOM 5993 C C . LEU B 1 259 ? -20.969 -25.312 8.016 1 91.88 259 LEU B C 1
ATOM 5995 O O . LEU B 1 259 ? -20.344 -25.781 7.055 1 91.88 259 LEU B O 1
ATOM 5999 N N . VAL B 1 260 ? -20.469 -24.328 8.789 1 94.38 260 VAL B N 1
ATOM 6000 C CA . VAL B 1 260 ? -19.125 -23.797 8.594 1 94.38 260 VAL B CA 1
ATOM 6001 C C . VAL B 1 260 ? -18.094 -24.906 8.805 1 94.38 260 VAL B C 1
ATOM 6003 O O . VAL B 1 260 ? -17.172 -25.062 8.008 1 94.38 260 VAL B O 1
ATOM 6006 N N . GLU B 1 261 ? -18.266 -25.688 9.766 1 94.06 261 GLU B N 1
ATOM 6007 C CA . GLU B 1 261 ? -17.359 -26.797 10.047 1 94.06 261 GLU B CA 1
ATOM 6008 C C . GLU B 1 261 ? -17.359 -27.812 8.906 1 94.06 261 GLU B C 1
ATOM 6010 O O . GLU B 1 261 ? -16.297 -28.281 8.492 1 94.06 261 GLU B O 1
ATOM 6015 N N . ASN B 1 262 ? -18.531 -28.109 8.469 1 91.38 262 ASN B N 1
ATOM 6016 C CA . ASN B 1 262 ? -18.672 -29.094 7.395 1 91.38 262 ASN B CA 1
ATOM 6017 C C . ASN B 1 262 ? -18.062 -28.578 6.09 1 91.38 262 ASN B C 1
ATOM 6019 O O . ASN B 1 262 ? -17.453 -29.344 5.336 1 91.38 262 ASN B O 1
ATOM 6023 N N . MET B 1 263 ? -18.266 -27.344 5.871 1 90.56 263 MET B N 1
ATOM 6024 C CA . MET B 1 263 ? -17.719 -26.75 4.66 1 90.56 263 MET B CA 1
ATOM 6025 C C . MET B 1 263 ? -16.188 -26.766 4.688 1 90.56 263 MET B C 1
ATOM 6027 O O . MET B 1 263 ? -15.547 -27.016 3.668 1 90.56 263 MET B O 1
ATOM 6031 N N . ILE B 1 264 ? -15.641 -26.422 5.84 1 93.25 264 ILE B N 1
ATOM 6032 C CA . ILE B 1 264 ? -14.188 -26.438 5.988 1 93.25 264 ILE B CA 1
ATOM 6033 C C . ILE B 1 264 ? -13.664 -27.859 5.758 1 93.25 264 ILE B C 1
ATOM 6035 O O . ILE B 1 264 ? -12.68 -28.047 5.047 1 93.25 264 ILE B O 1
ATOM 6039 N N . SER B 1 265 ? -14.352 -28.812 6.254 1 91 265 SER B N 1
ATOM 6040 C CA . SER B 1 265 ? -13.953 -30.203 6.094 1 91 265 SER B CA 1
ATOM 6041 C C . SER B 1 265 ? -14.047 -30.641 4.633 1 91 265 SER B C 1
ATOM 6043 O O . SER B 1 265 ? -13.195 -31.391 4.152 1 91 265 SER B O 1
ATOM 6045 N N . LEU B 1 266 ? -15.078 -30.219 4.039 1 90.56 266 LEU B N 1
ATOM 6046 C CA . LEU B 1 266 ? -15.312 -30.578 2.646 1 90.56 266 LEU B CA 1
ATOM 6047 C C . LEU B 1 266 ? -14.234 -29.984 1.742 1 90.56 266 LEU B C 1
ATOM 6049 O O . LEU B 1 266 ? -13.812 -30.625 0.773 1 90.56 266 LEU B O 1
ATOM 6053 N N . LEU B 1 267 ? -13.703 -28.781 2.082 1 92.56 267 LEU B N 1
ATOM 6054 C CA . LEU B 1 267 ? -12.812 -28.062 1.166 1 92.56 267 LEU B CA 1
ATOM 6055 C C . LEU B 1 267 ? -11.352 -28.266 1.562 1 92.56 267 LEU B C 1
ATOM 6057 O O . LEU B 1 267 ? -10.445 -27.875 0.823 1 92.56 267 LEU B O 1
ATOM 6061 N N . THR B 1 268 ? -11.109 -28.922 2.658 1 90.94 268 THR B N 1
ATOM 6062 C CA . THR B 1 268 ? -9.758 -29.141 3.15 1 90.94 268 THR B CA 1
ATOM 6063 C C . THR B 1 268 ? -8.93 -29.906 2.125 1 90.94 268 THR B C 1
ATOM 6065 O O . THR B 1 268 ? -7.797 -29.531 1.822 1 90.94 268 THR B O 1
ATOM 6068 N N . PRO B 1 269 ? -9.508 -30.969 1.536 1 90.88 269 PRO B N 1
ATOM 6069 C CA . PRO B 1 269 ? -8.734 -31.688 0.52 1 90.88 269 PRO B CA 1
ATOM 6070 C C . PRO B 1 269 ? -8.398 -30.828 -0.692 1 90.88 269 PRO B C 1
ATOM 6072 O O . PRO B 1 269 ? -7.344 -31 -1.309 1 90.88 269 PRO B O 1
ATOM 6075 N N . PHE B 1 270 ? -9.297 -29.969 -1.034 1 93.12 270 PHE B N 1
ATOM 6076 C CA . PHE B 1 270 ? -9.047 -29.062 -2.148 1 93.12 270 PHE B CA 1
ATOM 6077 C C . PHE B 1 270 ? -7.914 -28.094 -1.816 1 93.12 270 PHE B C 1
ATOM 6079 O O . PHE B 1 270 ? -7.09 -27.781 -2.676 1 93.12 270 PHE B O 1
ATOM 6086 N N . GLU B 1 271 ? -7.93 -27.609 -0.611 1 91.06 271 GLU B N 1
ATOM 6087 C CA . GLU B 1 271 ? -6.852 -26.734 -0.161 1 91.06 271 GLU B CA 1
ATOM 6088 C C . GLU B 1 271 ? -5.512 -27.469 -0.157 1 91.06 271 GLU B C 1
ATOM 6090 O O . GLU B 1 271 ? -4.484 -26.891 -0.535 1 91.06 271 GLU B O 1
ATOM 6095 N N . GLU B 1 272 ? -5.535 -28.656 0.282 1 90.06 272 GLU B N 1
ATOM 6096 C CA . GLU B 1 272 ? -4.332 -29.484 0.268 1 90.06 272 GLU B CA 1
ATOM 6097 C C . GLU B 1 272 ? -3.818 -29.688 -1.155 1 90.06 272 GLU B C 1
ATOM 6099 O O . GLU B 1 272 ? -2.613 -29.594 -1.402 1 90.06 272 GLU B O 1
ATOM 6104 N N . LEU B 1 273 ? -4.711 -29.984 -2.012 1 92.12 273 LEU B N 1
ATOM 6105 C CA . LEU B 1 273 ? -4.344 -30.172 -3.41 1 92.12 273 LEU B CA 1
ATOM 6106 C C . LEU B 1 273 ? -3.762 -28.906 -4.004 1 92.12 273 LEU B C 1
ATOM 6108 O O . LEU B 1 273 ? -2.758 -28.938 -4.719 1 92.12 273 LEU B O 1
ATOM 6112 N N . THR B 1 274 ? -4.422 -27.828 -3.744 1 89.31 274 THR B N 1
ATOM 6113 C CA . THR B 1 274 ? -3.938 -26.547 -4.25 1 89.31 274 THR B CA 1
ATOM 6114 C C . THR B 1 274 ? -2.523 -26.266 -3.752 1 89.31 274 THR B C 1
ATOM 6116 O O . THR B 1 274 ? -1.683 -25.766 -4.504 1 89.31 274 THR B O 1
ATOM 6119 N N . GLN B 1 275 ? -2.244 -26.562 -2.557 1 87.62 275 GLN B N 1
ATOM 6120 C CA . GLN B 1 275 ? -0.905 -26.391 -2.004 1 87.62 275 GLN B CA 1
ATOM 6121 C C . GLN B 1 275 ? 0.101 -27.297 -2.703 1 87.62 275 GLN B C 1
ATOM 6123 O O . GLN B 1 275 ? 1.221 -26.875 -3.004 1 87.62 275 GLN B O 1
ATOM 6128 N N . GLN B 1 276 ? -0.311 -28.469 -2.949 1 88.12 276 GLN B N 1
ATOM 6129 C CA . GLN B 1 276 ? 0.553 -29.453 -3.598 1 88.12 276 GLN B CA 1
ATOM 6130 C C . GLN B 1 276 ? 0.919 -29.016 -5.012 1 88.12 276 GLN B C 1
ATOM 6132 O O . GLN B 1 276 ? 2.086 -29.078 -5.402 1 88.12 276 GLN B O 1
ATOM 6137 N N . ILE B 1 277 ? -0.051 -28.609 -5.699 1 89.38 277 ILE B N 1
ATOM 6138 C CA . ILE B 1 277 ? 0.181 -28.297 -7.109 1 89.38 277 ILE B CA 1
ATOM 6139 C C . ILE B 1 277 ? 0.835 -26.938 -7.246 1 89.38 277 ILE B C 1
ATOM 6141 O O . ILE B 1 277 ? 1.344 -26.578 -8.312 1 89.38 277 ILE B O 1
ATOM 6145 N N . SER B 1 278 ? 0.805 -26.172 -6.223 1 86.5 278 SER B N 1
ATOM 6146 C CA . SER B 1 278 ? 1.442 -24.859 -6.238 1 86.5 278 SER B CA 1
ATOM 6147 C C . SER B 1 278 ? 2.922 -24.953 -5.883 1 86.5 278 SER B C 1
ATOM 6149 O O . SER B 1 278 ? 3.643 -23.953 -5.922 1 86.5 278 SER B O 1
ATOM 6151 N N . SER B 1 279 ? 3.322 -26.078 -5.586 1 86.06 279 SER B N 1
ATOM 6152 C CA . SER B 1 279 ? 4.738 -26.281 -5.289 1 86.06 279 SER B CA 1
ATOM 6153 C C . SER B 1 279 ? 5.598 -26.094 -6.531 1 86.06 279 SER B C 1
ATOM 6155 O O . SER B 1 279 ? 5.105 -26.188 -7.656 1 86.06 279 SER B O 1
ATOM 6157 N N . SER B 1 280 ? 6.898 -25.797 -6.375 1 82.5 280 SER B N 1
ATOM 6158 C CA . SER B 1 280 ? 7.82 -25.531 -7.477 1 82.5 280 SER B CA 1
ATOM 6159 C C . SER B 1 280 ? 8.117 -26.797 -8.273 1 82.5 280 SER B C 1
ATOM 6161 O O . SER B 1 280 ? 8.547 -26.719 -9.43 1 82.5 280 SER B O 1
ATOM 6163 N N . THR B 1 281 ? 7.832 -27.922 -7.711 1 85.12 281 THR B N 1
ATOM 6164 C CA . THR B 1 281 ? 8.188 -29.156 -8.375 1 85.12 281 THR B CA 1
ATOM 6165 C C . THR B 1 281 ? 6.953 -29.828 -8.984 1 85.12 281 THR B C 1
ATOM 6167 O O . THR B 1 281 ? 7.051 -30.891 -9.586 1 85.12 281 THR B O 1
ATOM 6170 N N . ALA B 1 282 ? 5.852 -29.172 -8.789 1 89.38 282 ALA B N 1
ATOM 6171 C CA . ALA B 1 282 ? 4.633 -29.734 -9.359 1 89.38 282 ALA B CA 1
ATOM 6172 C C . ALA B 1 282 ? 4.684 -29.734 -10.883 1 89.38 282 ALA B C 1
ATOM 6174 O O . ALA B 1 282 ? 5.215 -28.797 -11.484 1 89.38 282 ALA B O 1
ATOM 6175 N N . SER B 1 283 ? 4.191 -30.766 -11.5 1 92.38 283 SER B N 1
ATOM 6176 C CA . SER B 1 283 ? 4.242 -30.891 -12.953 1 92.38 283 SER B CA 1
ATOM 6177 C C . SER B 1 283 ? 2.908 -31.375 -13.508 1 92.38 283 SER B C 1
ATOM 6179 O O . SER B 1 283 ? 2.002 -31.734 -12.75 1 92.38 283 SER B O 1
ATOM 6181 N N . ALA B 1 284 ? 2.82 -31.391 -14.789 1 94.62 284 ALA B N 1
ATOM 6182 C CA . ALA B 1 284 ? 1.628 -31.859 -15.484 1 94.62 284 ALA B CA 1
ATOM 6183 C C . ALA B 1 284 ? 1.335 -33.312 -15.141 1 94.62 284 ALA B C 1
ATOM 6185 O O . ALA B 1 284 ? 0.186 -33.75 -15.211 1 94.62 284 ALA B O 1
ATOM 6186 N N . ALA B 1 285 ? 2.346 -34.031 -14.695 1 95.12 285 ALA B N 1
ATOM 6187 C CA . ALA B 1 285 ? 2.199 -35.438 -14.336 1 95.12 285 ALA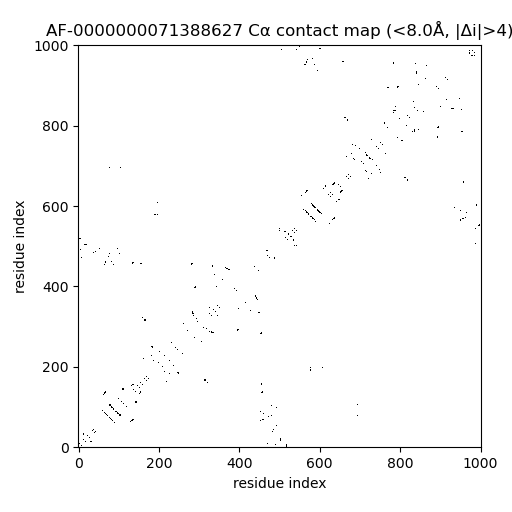 B CA 1
ATOM 6188 C C . ALA B 1 285 ? 1.311 -35.594 -13.109 1 95.12 285 ALA B C 1
ATOM 6190 O O . ALA B 1 285 ? 0.725 -36.656 -12.891 1 95.12 285 ALA B O 1
ATOM 6191 N N . ASP B 1 286 ? 1.199 -34.594 -12.352 1 94.94 286 ASP B N 1
ATOM 6192 C CA . ASP B 1 286 ? 0.479 -34.656 -11.086 1 94.94 286 ASP B CA 1
ATOM 6193 C C . ASP B 1 286 ? -1.024 -34.5 -11.297 1 94.94 286 ASP B C 1
ATOM 6195 O O . ASP B 1 286 ? -1.818 -34.781 -10.406 1 94.94 286 ASP B O 1
ATOM 6199 N N . VAL B 1 287 ? -1.452 -34.125 -12.469 1 95.06 287 VAL B N 1
ATOM 6200 C CA . VAL B 1 287 ? -2.828 -33.688 -12.688 1 95.06 287 VAL B CA 1
ATOM 6201 C C . VAL B 1 287 ? -3.766 -34.906 -12.625 1 95.06 287 VAL B C 1
ATOM 6203 O O . VAL B 1 287 ? -4.703 -34.906 -11.82 1 95.06 287 VAL B O 1
ATOM 6206 N N . ILE B 1 288 ? -3.492 -35.906 -13.375 1 94.69 288 ILE B N 1
ATOM 6207 C CA . ILE B 1 288 ? -4.391 -37.062 -13.484 1 94.69 288 ILE B CA 1
ATOM 6208 C C . ILE B 1 288 ? -4.484 -37.781 -12.141 1 94.69 288 ILE B C 1
ATOM 6210 O O . ILE B 1 288 ? -5.578 -38 -11.617 1 94.69 288 ILE B O 1
ATOM 6214 N N . PRO B 1 289 ? -3.352 -38.094 -11.484 1 93.88 289 PRO B N 1
ATOM 6215 C CA . PRO B 1 289 ? -3.443 -38.75 -10.18 1 93.88 289 PRO B CA 1
ATOM 6216 C C . PRO B 1 289 ? -4.184 -37.906 -9.148 1 93.88 289 PRO B C 1
ATOM 6218 O O . PRO B 1 289 ? -4.965 -38.438 -8.352 1 93.88 289 PRO B O 1
ATOM 6221 N N . SER B 1 290 ? -3.938 -36.656 -9.156 1 94.25 290 SER B N 1
ATOM 6222 C CA . SER B 1 290 ? -4.559 -35.75 -8.188 1 94.25 290 SER B CA 1
ATOM 6223 C C . SER B 1 290 ? -6.074 -35.719 -8.359 1 94.25 290 SER B C 1
ATOM 6225 O O . SER B 1 290 ? -6.816 -35.75 -7.375 1 94.25 290 SER B O 1
ATOM 6227 N N . ILE B 1 291 ? -6.52 -35.594 -9.586 1 94.31 291 ILE B N 1
ATOM 6228 C CA . ILE B 1 291 ? -7.949 -35.5 -9.852 1 94.31 291 ILE B CA 1
ATOM 6229 C C . ILE B 1 291 ? -8.633 -36.812 -9.555 1 94.31 291 ILE B C 1
ATOM 6231 O O . ILE B 1 291 ? -9.75 -36.844 -9.031 1 94.31 291 ILE B O 1
ATOM 6235 N N . ARG B 1 292 ? -7.992 -37.875 -9.883 1 92.56 292 ARG B N 1
ATOM 6236 C CA . ARG B 1 292 ? -8.531 -39.188 -9.562 1 92.56 292 ARG B CA 1
ATOM 6237 C C . ARG B 1 292 ? -8.68 -39.375 -8.055 1 92.56 292 ARG B C 1
ATOM 6239 O O . ARG B 1 292 ? -9.695 -39.875 -7.578 1 92.56 292 ARG B O 1
ATOM 6246 N N . ALA B 1 293 ? -7.66 -39.031 -7.363 1 91.5 293 ALA B N 1
ATOM 6247 C CA . ALA B 1 293 ? -7.699 -39.125 -5.906 1 91.5 293 ALA B CA 1
ATOM 6248 C C . ALA B 1 293 ? -8.812 -38.25 -5.336 1 91.5 293 ALA B C 1
ATOM 6250 O O . ALA B 1 293 ? -9.531 -38.656 -4.426 1 91.5 293 ALA B O 1
ATOM 6251 N N . LEU B 1 294 ? -8.922 -37.062 -5.875 1 93 294 LEU B N 1
ATOM 6252 C CA . LEU B 1 294 ? -9.93 -36.094 -5.402 1 93 294 LEU B CA 1
ATOM 6253 C C . LEU B 1 294 ? -11.336 -36.625 -5.676 1 93 294 LEU B C 1
ATOM 6255 O O . LEU B 1 294 ? -12.219 -36.531 -4.816 1 93 294 LEU B O 1
ATOM 6259 N N . THR B 1 295 ? -11.539 -37.156 -6.863 1 92.06 295 THR B N 1
ATOM 6260 C CA . THR B 1 295 ? -12.836 -37.688 -7.238 1 92.06 295 THR B CA 1
ATOM 6261 C C . THR B 1 295 ? -13.211 -38.875 -6.355 1 92.06 295 THR B C 1
ATOM 6263 O O . THR B 1 295 ? -14.352 -39 -5.922 1 92.06 295 THR B O 1
ATOM 6266 N N . ARG B 1 296 ? -12.266 -39.688 -6.094 1 90.19 296 ARG B N 1
ATOM 6267 C CA . ARG B 1 296 ? -12.5 -40.812 -5.223 1 90.19 296 ARG B CA 1
ATOM 6268 C C . ARG B 1 296 ? -12.898 -40.375 -3.822 1 90.19 296 ARG B C 1
ATOM 6270 O O . ARG B 1 296 ? -13.789 -40.969 -3.203 1 90.19 296 ARG B O 1
ATOM 6277 N N . LEU B 1 297 ? -12.25 -39.438 -3.342 1 89.62 297 LEU B N 1
ATOM 6278 C CA . LEU B 1 297 ? -12.539 -38.875 -2.021 1 89.62 297 LEU B CA 1
ATOM 6279 C C . LEU B 1 297 ? -13.961 -38.312 -1.962 1 89.62 297 LEU B C 1
ATOM 6281 O O . LEU B 1 297 ? -14.672 -38.531 -0.977 1 89.62 297 LEU B O 1
ATOM 6285 N N . LEU B 1 298 ? -14.359 -37.625 -3.002 1 91.12 298 LEU B N 1
ATOM 6286 C CA . LEU B 1 298 ? -15.68 -37 -3.043 1 91.12 298 LEU B CA 1
ATOM 6287 C C . LEU B 1 298 ? -16.766 -38.062 -3.197 1 91.12 298 LEU B C 1
ATOM 6289 O O . LEU B 1 298 ? -17.906 -37.844 -2.799 1 91.12 298 LEU B O 1
ATOM 6293 N N . GLU B 1 299 ? -16.391 -39.156 -3.723 1 90.62 299 GLU B N 1
ATOM 6294 C CA . GLU B 1 299 ? -17.344 -40.25 -3.92 1 90.62 299 GLU B CA 1
ATOM 6295 C C . GLU B 1 299 ? -17.578 -41 -2.623 1 90.62 299 GLU B C 1
ATOM 6297 O O . GLU B 1 299 ? -18.656 -41.594 -2.436 1 90.62 299 GLU B O 1
ATOM 6302 N N . LYS B 1 300 ? -16.656 -40.938 -1.77 1 88.25 300 LYS B N 1
ATOM 6303 C CA . LYS B 1 300 ? -16.766 -41.625 -0.501 1 88.25 300 LYS B CA 1
ATOM 6304 C C . LYS B 1 300 ? -17.688 -40.875 0.464 1 88.25 300 LYS B C 1
ATOM 6306 O O . LYS B 1 300 ? -17.656 -39.656 0.521 1 88.25 300 LYS B O 1
ATOM 6311 N N . THR B 1 301 ? -18.531 -41.625 1.154 1 84 301 THR B N 1
ATOM 6312 C CA . THR B 1 301 ? -19.422 -41.031 2.137 1 84 301 THR B CA 1
ATOM 6313 C C . THR B 1 301 ? -18.734 -40.875 3.486 1 84 301 THR B C 1
ATOM 6315 O O . THR B 1 301 ? -18.016 -41.781 3.922 1 84 301 THR B O 1
ATOM 6318 N N . ALA B 1 302 ? -18.812 -39.719 3.988 1 79.38 302 ALA B N 1
ATOM 6319 C CA . ALA B 1 302 ? -18.25 -39.438 5.305 1 79.38 302 ALA B CA 1
ATOM 6320 C C . ALA B 1 302 ? -19.297 -38.875 6.258 1 79.38 302 ALA B C 1
ATOM 6322 O O . ALA B 1 302 ? -20.344 -38.406 5.824 1 79.38 302 ALA B O 1
ATOM 6323 N N . GLU B 1 303 ? -19.062 -39.031 7.5 1 77.81 303 GLU B N 1
ATOM 6324 C CA . GLU B 1 303 ? -19.953 -38.5 8.531 1 77.81 303 GLU B CA 1
ATOM 6325 C C . GLU B 1 303 ? -20.047 -36.969 8.445 1 77.81 303 GLU B C 1
ATOM 6327 O O . GLU B 1 303 ? -21.109 -36.406 8.711 1 77.81 303 GLU B O 1
ATOM 6332 N N . THR B 1 304 ? -19.047 -36.469 8.039 1 74.75 304 THR B N 1
ATOM 6333 C CA . THR B 1 304 ? -18.969 -35 7.969 1 74.75 304 THR B CA 1
ATOM 6334 C C . THR B 1 304 ? -19.797 -34.5 6.801 1 74.75 304 THR B C 1
ATOM 6336 O O . THR B 1 304 ? -19.922 -33.281 6.621 1 74.75 304 THR B O 1
ATOM 6339 N N . ASP B 1 305 ? -20.359 -35.344 6.086 1 81.12 305 ASP B N 1
ATOM 6340 C CA . ASP B 1 305 ? -21.125 -34.938 4.922 1 81.12 305 ASP B CA 1
ATOM 6341 C C . ASP B 1 305 ? -22.5 -34.406 5.336 1 81.12 305 ASP B C 1
ATOM 6343 O O . ASP B 1 305 ? -23.219 -33.812 4.523 1 81.12 305 ASP B O 1
ATOM 6347 N N . HIS B 1 306 ? -22.75 -34.625 6.613 1 79.12 306 HIS B N 1
ATOM 6348 C CA . HIS B 1 306 ? -24.062 -34.188 7.07 1 79.12 306 HIS B CA 1
ATOM 6349 C C . HIS B 1 306 ? -24.234 -32.688 6.883 1 79.12 306 HIS B C 1
ATOM 6351 O O . HIS B 1 306 ? -23.391 -31.891 7.324 1 79.12 306 HIS B O 1
ATOM 6357 N N . GLY B 1 307 ? -25.25 -32.219 6.109 1 78.06 307 GLY B N 1
ATOM 6358 C CA . GLY B 1 307 ? -25.562 -30.812 5.895 1 78.06 307 GLY B CA 1
ATOM 6359 C C . GLY B 1 307 ? -24.953 -30.266 4.621 1 78.06 307 GLY B C 1
ATOM 6360 O O . GLY B 1 307 ? -25.344 -29.188 4.164 1 78.06 307 GLY B O 1
ATOM 6361 N N . VAL B 1 308 ? -23.953 -31.062 4.102 1 85.88 308 VAL B N 1
ATOM 6362 C CA . VAL B 1 308 ? -23.328 -30.531 2.895 1 85.88 308 VAL B CA 1
ATOM 6363 C C . VAL B 1 308 ? -23.359 -31.578 1.788 1 85.88 308 VAL B C 1
ATOM 6365 O O . VAL B 1 308 ? -22.484 -31.594 0.913 1 85.88 308 VAL B O 1
ATOM 6368 N N . LYS B 1 309 ? -24.203 -32.469 1.889 1 87.94 309 LYS B N 1
ATOM 6369 C CA . LYS B 1 309 ? -24.297 -33.531 0.911 1 87.94 309 LYS B CA 1
ATOM 6370 C C . LYS B 1 309 ? -24.547 -33 -0.491 1 87.94 309 LYS B C 1
ATOM 6372 O O . LYS B 1 309 ? -23.938 -33.469 -1.46 1 87.94 309 LYS B O 1
ATOM 6377 N N . THR B 1 310 ? -25.438 -32.094 -0.484 1 88.25 310 THR B N 1
ATOM 6378 C CA . THR B 1 310 ? -25.734 -31.469 -1.775 1 88.25 310 THR B CA 1
ATOM 6379 C C . THR B 1 310 ? -24.5 -30.75 -2.334 1 88.25 310 THR B C 1
ATOM 6381 O O . THR B 1 310 ? -24.203 -30.859 -3.523 1 88.25 310 THR B O 1
ATOM 6384 N N . SER B 1 311 ? -23.875 -30.062 -1.459 1 90.5 311 SER B N 1
ATOM 6385 C CA . SER B 1 311 ? -22.672 -29.344 -1.88 1 90.5 311 SER B CA 1
ATOM 6386 C C . SER B 1 311 ? -21.594 -30.312 -2.355 1 90.5 311 SER B C 1
ATOM 6388 O O . SER B 1 311 ? -20.891 -30.047 -3.328 1 90.5 311 SER B O 1
ATOM 6390 N N . LYS B 1 312 ? -21.469 -31.359 -1.696 1 92.12 312 LYS B N 1
ATOM 6391 C CA . LYS B 1 312 ? -20.5 -32.375 -2.072 1 92.12 312 LYS B CA 1
ATOM 6392 C C . LYS B 1 312 ? -20.812 -32.969 -3.441 1 92.12 312 LYS B C 1
ATOM 6394 O O . LYS B 1 312 ? -19.922 -33.156 -4.266 1 92.12 312 LYS B O 1
ATOM 6399 N N . ALA B 1 313 ? -22.062 -33.219 -3.646 1 93.12 313 ALA B N 1
ATOM 6400 C CA . ALA B 1 313 ? -22.5 -33.781 -4.922 1 93.12 313 ALA B CA 1
ATOM 6401 C C . ALA B 1 313 ? -22.266 -32.812 -6.062 1 93.12 313 ALA B C 1
ATOM 6403 O O . ALA B 1 313 ? -21.812 -33.188 -7.141 1 93.12 313 ALA B O 1
ATOM 6404 N N . THR B 1 314 ? -22.609 -31.609 -5.793 1 93.62 314 THR B N 1
ATOM 6405 C CA . THR B 1 314 ? -22.438 -30.578 -6.812 1 93.62 314 THR B CA 1
ATOM 6406 C C . THR B 1 314 ? -20.953 -30.328 -7.086 1 93.62 314 THR B C 1
ATOM 6408 O O . THR B 1 314 ? -20.562 -30.047 -8.219 1 93.62 314 THR B O 1
ATOM 6411 N N . LEU B 1 315 ? -20.219 -30.375 -6.078 1 94.19 315 LEU B N 1
ATOM 6412 C CA . LEU B 1 315 ? -18.781 -30.219 -6.219 1 94.19 315 LEU B CA 1
ATOM 6413 C C . LEU B 1 315 ? -18.188 -31.344 -7.062 1 94.19 315 LEU B C 1
ATOM 6415 O O . LEU B 1 315 ? -17.344 -31.094 -7.93 1 94.19 315 LEU B O 1
ATOM 6419 N N . LEU B 1 316 ? -18.562 -32.562 -6.777 1 94.69 316 LEU B N 1
ATOM 6420 C CA . LEU B 1 316 ? -18.125 -33.719 -7.559 1 94.69 316 LEU B CA 1
ATOM 6421 C C . LEU B 1 316 ? -18.484 -33.531 -9.031 1 94.69 316 LEU B C 1
ATOM 6423 O O . LEU B 1 316 ? -17.656 -33.781 -9.914 1 94.69 316 LEU B O 1
ATOM 6427 N N . GLU B 1 317 ? -19.641 -33.094 -9.258 1 95.31 317 GLU B N 1
ATOM 6428 C CA . GLU B 1 317 ? -20.094 -32.844 -10.625 1 95.31 317 GLU B CA 1
ATOM 6429 C C . GLU B 1 317 ? -19.25 -31.766 -11.297 1 95.31 317 GLU B C 1
ATOM 6431 O O . GLU B 1 317 ? -18.906 -31.875 -12.477 1 95.31 317 GLU B O 1
ATOM 6436 N N . ALA B 1 318 ? -19.031 -30.734 -10.57 1 95 318 ALA B N 1
ATOM 6437 C CA . ALA B 1 318 ? -18.25 -29.625 -11.102 1 95 318 ALA B CA 1
ATOM 6438 C C . ALA B 1 318 ? -16.828 -30.078 -11.461 1 95 318 ALA B C 1
ATOM 6440 O O . ALA B 1 318 ? -16.297 -29.688 -12.5 1 95 318 ALA B O 1
ATOM 6441 N N . VAL B 1 319 ? -16.219 -30.875 -10.633 1 95.25 319 VAL B N 1
ATOM 6442 C CA . VAL B 1 319 ? -14.867 -31.391 -10.867 1 95.25 319 VAL B CA 1
ATOM 6443 C C . VAL B 1 319 ? -14.875 -32.281 -12.102 1 95.25 319 VAL B C 1
ATOM 6445 O O . VAL B 1 319 ? -14 -32.188 -12.969 1 95.25 319 VAL B O 1
ATOM 6448 N N . GLN B 1 320 ? -15.828 -33.125 -12.125 1 94.62 320 GLN B N 1
ATOM 6449 C CA . GLN B 1 320 ? -15.93 -34.062 -13.25 1 94.62 320 GLN B CA 1
ATOM 6450 C C . GLN B 1 320 ? -16.156 -33.312 -14.562 1 94.62 320 GLN B C 1
ATOM 6452 O O . GLN B 1 320 ? -15.609 -33.688 -15.602 1 94.62 320 GLN B O 1
ATOM 6457 N N . LYS B 1 321 ? -16.891 -32.312 -14.492 1 93.94 321 LYS B N 1
ATOM 6458 C CA . LYS B 1 321 ? -17.188 -31.516 -15.68 1 93.94 321 LYS B CA 1
ATOM 6459 C C . LYS B 1 321 ? -15.938 -30.781 -16.156 1 93.94 321 LYS B C 1
ATOM 6461 O O . LYS B 1 321 ? -15.625 -30.781 -17.359 1 93.94 321 LYS B O 1
ATOM 6466 N N . ARG B 1 322 ? -15.227 -30.203 -15.289 1 92 322 ARG B N 1
ATOM 6467 C CA . ARG B 1 322 ? -14.086 -29.359 -15.625 1 92 322 ARG B CA 1
ATOM 6468 C C . ARG B 1 322 ? -12.891 -30.203 -16.047 1 92 322 ARG B C 1
ATOM 6470 O O . ARG B 1 322 ? -12.07 -29.766 -16.859 1 92 322 ARG B O 1
ATOM 6477 N N . PHE B 1 323 ? -12.766 -31.312 -15.516 1 93.69 323 PHE B N 1
ATOM 6478 C CA . PHE B 1 323 ? -11.625 -32.188 -15.797 1 93.69 323 PHE B CA 1
ATOM 6479 C C . PHE B 1 323 ? -12.055 -33.406 -16.578 1 93.69 323 PHE B C 1
ATOM 6481 O O . PHE B 1 323 ? -11.445 -34.469 -16.453 1 93.69 323 PHE B O 1
ATOM 6488 N N . ARG B 1 324 ? -13.023 -33 -17.391 1 89.06 324 ARG B N 1
ATOM 6489 C CA . ARG B 1 324 ? -13.508 -34.094 -18.234 1 89.06 324 ARG B CA 1
ATOM 6490 C C . ARG B 1 324 ? -12.461 -34.531 -19.25 1 89.06 324 ARG B C 1
ATOM 6492 O O . ARG B 1 324 ? -11.797 -33.656 -19.859 1 89.06 324 ARG B O 1
ATOM 6499 N N . ASP B 1 325 ? -12.078 -35.719 -19.438 1 85.31 325 ASP B N 1
ATOM 6500 C CA . ASP B 1 325 ? -11.258 -36.281 -20.5 1 85.31 325 ASP B CA 1
ATOM 6501 C C . ASP B 1 325 ? -9.781 -35.969 -20.281 1 85.31 325 ASP B C 1
ATOM 6503 O O . ASP B 1 325 ? -9.016 -35.875 -21.25 1 85.31 325 ASP B O 1
ATOM 6507 N N . ILE B 1 326 ? -9.391 -35.625 -19.109 1 90.31 326 ILE B N 1
ATOM 6508 C CA . ILE B 1 326 ? -7.992 -35.281 -18.844 1 90.31 326 ILE B CA 1
ATOM 6509 C C . ILE B 1 326 ? -7.113 -36.5 -19.172 1 90.31 326 ILE B C 1
ATOM 6511 O O . ILE B 1 326 ? -5.949 -36.344 -19.547 1 90.31 326 ILE B O 1
ATOM 6515 N N . GLU B 1 327 ? -7.66 -37.688 -19.078 1 89.12 327 GLU B N 1
ATOM 6516 C CA . GLU B 1 327 ? -6.91 -38.875 -19.359 1 89.12 327 GLU B CA 1
ATOM 6517 C C . GLU B 1 327 ? -6.625 -39.031 -20.859 1 89.12 327 GLU B C 1
ATOM 6519 O O . GLU B 1 327 ? -5.684 -39.719 -21.266 1 89.12 327 GLU B O 1
ATOM 6524 N N . CYS B 1 328 ? -7.43 -38.312 -21.594 1 87.69 328 CYS B N 1
ATOM 6525 C CA . CYS B 1 328 ? -7.277 -38.375 -23.047 1 87.69 328 CYS B CA 1
ATOM 6526 C C . CYS B 1 328 ? -6.375 -37.281 -23.562 1 87.69 328 CYS B C 1
ATOM 6528 O O . CYS B 1 328 ? -6.008 -37.281 -24.75 1 87.69 328 CYS B O 1
ATOM 6530 N N . GLU B 1 329 ? -6.074 -36.375 -22.719 1 91.94 329 GLU B N 1
ATOM 6531 C CA . GLU B 1 329 ? -5.117 -35.344 -23.109 1 91.94 329 GLU B CA 1
ATOM 6532 C C . GLU B 1 329 ? -3.697 -35.906 -23.141 1 91.94 329 GLU B C 1
ATOM 6534 O O . GLU B 1 329 ? -3.137 -36.281 -22.109 1 91.94 329 GLU B O 1
ATOM 6539 N N . ARG B 1 330 ? -3.105 -35.938 -24.297 1 91.81 330 ARG B N 1
ATOM 6540 C CA . ARG B 1 330 ? -1.824 -36.562 -24.562 1 91.81 330 ARG B CA 1
ATOM 6541 C C . ARG B 1 330 ? -0.737 -36.031 -23.641 1 91.81 330 ARG B C 1
ATOM 6543 O O . ARG B 1 330 ? 0.075 -36.781 -23.109 1 91.81 330 ARG B O 1
ATOM 6550 N N . LEU B 1 331 ? -0.724 -34.719 -23.453 1 93.88 331 LEU B N 1
ATOM 6551 C CA . LEU B 1 331 ? 0.331 -34.094 -22.672 1 93.88 331 LEU B CA 1
ATOM 6552 C C . LEU B 1 331 ? 0.244 -34.531 -21.203 1 93.88 331 LEU B C 1
ATOM 6554 O O . LEU B 1 331 ? 1.268 -34.781 -20.562 1 93.88 331 LEU B O 1
ATOM 6558 N N . TYR B 1 332 ? -0.937 -34.719 -20.688 1 95.06 332 TYR B N 1
ATOM 6559 C CA . TYR B 1 332 ? -1.129 -35.188 -19.312 1 95.06 332 TYR B CA 1
ATOM 6560 C C . TYR B 1 332 ? -0.793 -36.656 -19.203 1 95.06 332 TYR B C 1
ATOM 6562 O O . TYR B 1 332 ? -0.107 -37.062 -18.266 1 95.06 332 TYR B O 1
ATOM 6570 N N . SER B 1 333 ? -1.272 -37.406 -20.094 1 94.69 333 SER B N 1
ATOM 6571 C CA . SER B 1 333 ? -1.164 -38.875 -20.016 1 94.69 333 SER B CA 1
ATOM 6572 C C . SER B 1 333 ? 0.289 -39.312 -20.109 1 94.69 333 SER B C 1
ATOM 6574 O O . SER B 1 333 ? 0.742 -40.156 -19.312 1 94.69 333 SER B O 1
ATOM 6576 N N . ILE B 1 334 ? 1.008 -38.781 -21.078 1 94.38 334 ILE B N 1
ATOM 6577 C CA . ILE B 1 334 ? 2.396 -39.188 -21.266 1 94.38 334 ILE B CA 1
ATOM 6578 C C . ILE B 1 334 ? 3.238 -38.719 -20.078 1 94.38 334 ILE B C 1
ATOM 6580 O O . ILE B 1 334 ? 4.086 -39.469 -19.578 1 94.38 334 ILE B O 1
ATOM 6584 N N . ALA B 1 335 ? 2.998 -37.5 -19.625 1 95.5 335 ALA B N 1
ATOM 6585 C CA . ALA B 1 335 ? 3.727 -37 -18.453 1 95.5 335 ALA B CA 1
ATOM 6586 C C . ALA B 1 335 ? 3.484 -37.906 -17.25 1 95.5 335 ALA B C 1
ATOM 6588 O O . ALA B 1 335 ? 4.418 -38.219 -16.5 1 95.5 335 ALA B O 1
ATOM 6589 N N . THR B 1 336 ? 2.252 -38.312 -17.062 1 95.94 336 THR B N 1
ATOM 6590 C CA . THR B 1 336 ? 1.876 -39.125 -15.906 1 95.94 336 THR B CA 1
ATOM 6591 C C . THR B 1 336 ? 2.555 -40.5 -15.969 1 95.94 336 THR B C 1
ATOM 6593 O O . THR B 1 336 ? 3.098 -40.969 -14.969 1 95.94 336 THR B O 1
ATOM 6596 N N . ILE B 1 337 ? 2.537 -41.094 -17.078 1 94.56 337 ILE B N 1
ATOM 6597 C CA . ILE B 1 337 ? 3.096 -42.438 -17.203 1 94.56 337 ILE B CA 1
ATOM 6598 C C . ILE B 1 337 ? 4.613 -42.375 -17.047 1 94.56 337 ILE B C 1
ATOM 6600 O O . ILE B 1 337 ? 5.23 -43.312 -16.531 1 94.56 337 ILE B O 1
ATOM 6604 N N . LEU B 1 338 ? 5.227 -41.344 -17.484 1 94.75 338 LEU B N 1
ATOM 6605 C CA . LEU B 1 338 ? 6.68 -41.188 -17.422 1 94.75 338 LEU B CA 1
ATOM 6606 C C . LEU B 1 338 ? 7.137 -40.844 -16.016 1 94.75 338 LEU B C 1
ATOM 6608 O O . LEU B 1 338 ? 8.328 -40.938 -15.695 1 94.75 338 LEU B O 1
ATOM 6612 N N . ASP B 1 339 ? 6.219 -40.375 -15.203 1 96.12 339 ASP B N 1
ATOM 6613 C CA . ASP B 1 339 ? 6.547 -40.125 -13.805 1 96.12 339 ASP B CA 1
ATOM 6614 C C . ASP B 1 339 ? 6.602 -41.406 -13.008 1 96.12 339 ASP B C 1
ATOM 6616 O O . ASP B 1 339 ? 5.586 -42.094 -12.852 1 96.12 339 ASP B O 1
ATOM 6620 N N . PRO B 1 340 ? 7.734 -41.719 -12.484 1 95.44 340 PRO B N 1
ATOM 6621 C CA . PRO B 1 340 ? 7.898 -43.031 -11.812 1 95.44 340 PRO B CA 1
ATOM 6622 C C . PRO B 1 340 ? 7.07 -43.125 -10.539 1 95.44 340 PRO B C 1
ATOM 6624 O O . PRO B 1 340 ? 6.914 -44.219 -9.992 1 95.44 340 PRO B O 1
ATOM 6627 N N . ARG B 1 341 ? 6.531 -42.062 -10.086 1 92.5 341 ARG B N 1
ATOM 6628 C CA . ARG B 1 341 ? 5.668 -42.094 -8.914 1 92.5 341 ARG B CA 1
ATOM 6629 C C . ARG B 1 341 ? 4.312 -42.719 -9.258 1 92.5 341 ARG B C 1
ATOM 6631 O O . ARG B 1 341 ? 3.648 -43.312 -8.398 1 92.5 341 ARG B O 1
ATOM 6638 N N . TYR B 1 342 ? 3.973 -42.594 -10.609 1 94.94 342 TYR B N 1
ATOM 6639 C CA . TYR B 1 342 ? 2.596 -42.906 -10.969 1 94.94 342 TYR B CA 1
ATOM 6640 C C . TYR B 1 342 ? 2.551 -44.062 -11.992 1 94.94 342 TYR B C 1
ATOM 6642 O O . TYR B 1 342 ? 1.792 -45 -11.828 1 94.94 342 TYR B O 1
ATOM 6650 N N . LYS B 1 343 ? 3.344 -43.906 -13.039 1 94 343 LYS B N 1
ATOM 6651 C CA . LYS B 1 343 ? 3.314 -44.875 -14.141 1 94 343 LYS B CA 1
ATOM 6652 C C . LYS B 1 343 ? 1.898 -45.031 -14.695 1 94 343 LYS B C 1
ATOM 6654 O O . LYS B 1 343 ? 1.238 -44.031 -15.023 1 94 343 LYS B O 1
ATOM 6659 N N . ASP B 1 344 ? 1.372 -46.188 -14.844 1 91.88 344 ASP B N 1
ATOM 6660 C CA . ASP B 1 344 ? 0.035 -46.312 -15.414 1 91.88 344 ASP B CA 1
ATOM 6661 C C . ASP B 1 344 ? -0.986 -46.688 -14.344 1 91.88 344 ASP B C 1
ATOM 6663 O O . ASP B 1 344 ? -2.102 -47.094 -14.664 1 91.88 344 ASP B O 1
ATOM 6667 N N . ARG B 1 345 ? -0.672 -46.469 -13.07 1 90.62 345 ARG B N 1
ATOM 6668 C CA . ARG B 1 345 ? -1.468 -46.969 -11.953 1 90.62 345 ARG B CA 1
ATOM 6669 C C . ARG B 1 345 ? -2.732 -46.125 -11.766 1 90.62 345 ARG B C 1
ATOM 6671 O O . ARG B 1 345 ? -3.701 -46.594 -11.164 1 90.62 345 ARG B O 1
ATOM 6678 N N . TYR B 1 346 ? -2.764 -44.969 -12.242 1 90.94 346 TYR B N 1
ATOM 6679 C CA . TYR B 1 346 ? -3.885 -44.094 -11.977 1 90.94 346 TYR B CA 1
ATOM 6680 C C . TYR B 1 346 ? -4.824 -44.031 -13.172 1 90.94 346 TYR B C 1
ATOM 6682 O O . TYR B 1 346 ? -5.789 -43.25 -13.172 1 90.94 346 TYR B O 1
ATOM 6690 N N . PHE B 1 347 ? -4.504 -44.781 -14.18 1 91.44 347 PHE B N 1
ATOM 6691 C CA . PHE B 1 347 ? -5.367 -44.844 -15.352 1 91.44 347 PHE B CA 1
ATOM 6692 C C . PHE B 1 347 ? -6.355 -46 -15.227 1 91.44 347 PHE B C 1
ATOM 6694 O O . PHE B 1 347 ? -6.062 -47 -14.586 1 91.44 347 PHE B O 1
ATOM 6701 N N . SER B 1 348 ? -7.477 -45.781 -15.789 1 86.81 348 SER B N 1
ATOM 6702 C CA . SER B 1 348 ? -8.43 -46.875 -15.859 1 86.81 348 SER B CA 1
ATOM 6703 C C . SER B 1 348 ? -7.938 -48 -16.797 1 86.81 348 SER B C 1
ATOM 6705 O O . SER B 1 348 ? -7.176 -47.719 -17.719 1 86.81 348 SER B O 1
ATOM 6707 N N . ASP B 1 349 ? -8.398 -49.156 -16.562 1 87 349 ASP B N 1
ATOM 6708 C CA . ASP B 1 349 ? -7.977 -50.312 -17.344 1 87 349 ASP B CA 1
ATOM 6709 C C . ASP B 1 349 ? -8.375 -50.156 -18.812 1 87 349 ASP B C 1
ATOM 6711 O O . ASP B 1 349 ? -7.672 -50.625 -19.703 1 87 349 ASP B O 1
ATOM 6715 N N . ALA B 1 350 ? -9.383 -49.406 -18.953 1 86.19 350 ALA B N 1
ATOM 6716 C CA . ALA B 1 350 ? -9.898 -49.219 -20.297 1 86.19 350 ALA B CA 1
ATOM 6717 C C . ALA B 1 350 ? -8.969 -48.344 -21.125 1 86.19 350 ALA B C 1
ATOM 6719 O O . ALA B 1 350 ? -8.852 -48.5 -22.344 1 86.19 350 ALA B O 1
ATOM 6720 N N . VAL B 1 351 ? -8.203 -47.5 -20.5 1 89.12 351 VAL B N 1
ATOM 6721 C CA . VAL B 1 351 ? -7.434 -46.469 -21.234 1 89.12 351 VAL B CA 1
ATOM 6722 C C . VAL B 1 351 ? -5.957 -46.875 -21.25 1 89.12 351 VAL B C 1
ATOM 6724 O O . VAL B 1 351 ? -5.191 -46.406 -22.094 1 89.12 351 VAL B O 1
ATOM 6727 N N . LYS B 1 352 ? -5.453 -47.812 -20.5 1 89.75 352 LYS B N 1
ATOM 6728 C CA . LYS B 1 352 ? -4.055 -48.188 -20.312 1 89.75 352 LYS B CA 1
ATOM 6729 C C . LYS B 1 352 ? -3.43 -48.625 -21.641 1 89.75 352 LYS B C 1
ATOM 6731 O O . LYS B 1 352 ? -2.348 -48.156 -22 1 89.75 352 LYS B O 1
ATOM 6736 N N . PRO B 1 353 ? -4.141 -49.531 -22.406 1 88.5 353 PRO B N 1
ATOM 6737 C CA . PRO B 1 353 ? -3.529 -49.938 -23.656 1 88.5 353 PRO B CA 1
ATOM 6738 C C . PRO B 1 353 ? -3.299 -48.812 -24.641 1 88.5 353 PRO B C 1
ATOM 6740 O O . PRO B 1 353 ? -2.271 -48.75 -25.312 1 88.5 353 PRO B O 1
ATOM 6743 N N . GLN B 1 354 ? -4.203 -47.938 -24.641 1 90.19 354 GLN B N 1
ATOM 6744 C CA . GLN B 1 354 ? -4.09 -46.812 -25.531 1 90.19 354 GLN B CA 1
ATOM 6745 C C . GLN B 1 354 ? -2.916 -45.906 -25.141 1 90.19 354 GLN B C 1
ATOM 6747 O O . GLN B 1 354 ? -2.162 -45.469 -26 1 90.19 354 GLN B O 1
ATOM 6752 N N . ILE B 1 355 ? -2.779 -45.688 -23.938 1 89.38 355 ILE B N 1
ATOM 6753 C CA . ILE B 1 355 ? -1.738 -44.781 -23.438 1 89.38 355 ILE B CA 1
ATOM 6754 C C . ILE B 1 355 ? -0.369 -45.438 -23.625 1 89.38 355 ILE B C 1
ATOM 6756 O O . ILE B 1 355 ? 0.61 -44.75 -23.938 1 89.38 355 ILE B O 1
ATOM 6760 N N . ARG B 1 356 ? -0.337 -46.719 -23.375 1 87.56 356 ARG B N 1
ATOM 6761 C CA . ARG B 1 356 ? 0.906 -47.469 -23.594 1 87.56 356 ARG B CA 1
ATOM 6762 C C . ARG B 1 356 ? 1.331 -47.406 -25.047 1 87.56 356 ARG B C 1
ATOM 6764 O O . ARG B 1 356 ? 2.52 -47.281 -25.359 1 87.56 356 ARG B O 1
ATOM 6771 N N . GLY B 1 357 ? 0.326 -47.531 -25.906 1 86.5 357 GLY B N 1
ATOM 6772 C CA . GLY B 1 357 ? 0.601 -47.375 -27.328 1 86.5 357 GLY B CA 1
ATOM 6773 C C . GLY B 1 357 ? 1.127 -46 -27.688 1 86.5 357 GLY B C 1
ATOM 6774 O O . GLY B 1 357 ? 2.059 -45.906 -28.484 1 86.5 357 GLY B O 1
ATOM 6775 N N . LEU B 1 358 ? 0.549 -45.062 -27.094 1 88.12 358 LEU B N 1
ATOM 6776 C CA . LEU B 1 358 ? 0.967 -43.688 -27.344 1 88.12 358 LEU B CA 1
ATOM 6777 C C . LEU B 1 358 ? 2.41 -43.469 -26.906 1 88.12 358 LEU B C 1
ATOM 6779 O O . LEU B 1 358 ? 3.189 -42.812 -27.609 1 88.12 358 LEU B O 1
ATOM 6783 N N . LEU B 1 359 ? 2.719 -43.938 -25.719 1 88.94 359 LEU B N 1
ATOM 6784 C CA . LEU B 1 359 ? 4.07 -43.781 -25.203 1 88.94 359 LEU B CA 1
ATOM 6785 C C . LEU B 1 359 ? 5.078 -44.531 -26.062 1 88.94 359 LEU B C 1
ATOM 6787 O O . LEU B 1 359 ? 6.188 -44.062 -26.297 1 88.94 359 LEU B O 1
ATOM 6791 N N . SER B 1 360 ? 4.699 -45.719 -26.469 1 86.56 360 SER B N 1
ATOM 6792 C CA . SER B 1 360 ? 5.57 -46.5 -27.328 1 86.56 360 SER B CA 1
ATOM 6793 C C . SER B 1 360 ? 5.906 -45.75 -28.609 1 86.56 360 SER B C 1
ATOM 6795 O O . SER B 1 360 ? 7.043 -45.812 -29.094 1 86.56 360 SER B O 1
ATOM 6797 N N . ASN B 1 361 ? 4.957 -45.094 -29.078 1 84.94 361 ASN B N 1
ATOM 6798 C CA . ASN B 1 361 ? 5.168 -44.281 -30.281 1 84.94 361 ASN B CA 1
ATOM 6799 C C . ASN B 1 361 ? 6.121 -43.125 -30.016 1 84.94 361 ASN B C 1
ATOM 6801 O O . ASN B 1 361 ? 6.965 -42.812 -30.859 1 84.94 361 ASN B O 1
ATOM 6805 N N . VAL B 1 362 ? 5.98 -42.5 -28.906 1 86.69 362 VAL B N 1
ATOM 6806 C CA . VAL B 1 362 ? 6.812 -41.375 -28.531 1 86.69 362 VAL B CA 1
ATOM 6807 C C . VAL B 1 362 ? 8.25 -41.812 -28.328 1 86.69 362 VAL B C 1
ATOM 6809 O O . VAL B 1 362 ? 9.195 -41.125 -28.719 1 86.69 362 VAL B O 1
ATOM 6812 N N . LEU B 1 363 ? 8.383 -43 -27.719 1 83.94 363 LEU B N 1
ATOM 6813 C CA . LEU B 1 363 ? 9.711 -43.531 -27.422 1 83.94 363 LEU B CA 1
ATOM 6814 C C . LEU B 1 363 ? 10.406 -43.969 -28.703 1 83.94 363 LEU B C 1
ATOM 6816 O O . LEU B 1 363 ? 11.633 -43.906 -28.812 1 83.94 363 LEU B O 1
ATOM 6820 N N . ALA B 1 364 ? 9.664 -44.469 -29.594 1 77.25 364 ALA B N 1
ATOM 6821 C CA . ALA B 1 364 ? 10.211 -44.938 -30.859 1 77.25 364 ALA B CA 1
ATOM 6822 C C . ALA B 1 364 ? 10.719 -43.781 -31.703 1 77.25 364 ALA B C 1
ATOM 6824 O O . ALA B 1 364 ? 11.734 -43.906 -32.375 1 77.25 364 ALA B O 1
ATOM 6825 N N . THR B 1 365 ? 10.008 -42.781 -31.562 1 67.38 365 THR B N 1
ATOM 6826 C CA . THR B 1 365 ? 10.398 -41.625 -32.344 1 67.38 365 THR B CA 1
ATOM 6827 C C . THR B 1 365 ? 11.625 -40.938 -31.734 1 67.38 365 THR B C 1
ATOM 6829 O O . THR B 1 365 ? 12.43 -40.344 -32.469 1 67.38 365 THR B O 1
ATOM 6832 N N . GLY B 1 366 ? 11.812 -41 -30.422 1 57.56 366 GLY B N 1
ATOM 6833 C CA . GLY B 1 366 ? 12.945 -40.344 -29.75 1 57.56 366 GLY B CA 1
ATOM 6834 C C . GLY B 1 366 ? 14.219 -41.188 -29.828 1 57.56 366 GLY B C 1
ATOM 6835 O O . GLY B 1 366 ? 15.312 -40.656 -29.656 1 57.56 366 GLY B O 1
ATOM 6836 N N . LEU B 1 367 ? 14.219 -42.594 -29.641 1 46.72 367 LEU B N 1
ATOM 6837 C CA . LEU B 1 367 ? 15.359 -43.5 -29.609 1 46.72 367 LEU B CA 1
ATOM 6838 C C . LEU B 1 367 ? 16.188 -43.375 -30.875 1 46.72 367 LEU B C 1
ATOM 6840 O O . LEU B 1 367 ? 17.281 -43.969 -30.969 1 46.72 367 LEU B O 1
ATOM 6844 N N . GLU B 1 368 ? 15.695 -42.844 -31.906 1 40.47 368 GLU B N 1
ATOM 6845 C CA . GLU B 1 368 ? 16.672 -42.969 -33 1 40.47 368 GLU B CA 1
ATOM 6846 C C . GLU B 1 368 ? 18.016 -42.344 -32.594 1 40.47 368 GLU B C 1
ATOM 6848 O O . GLU B 1 368 ? 19.016 -42.5 -33.281 1 40.47 368 GLU B O 1
ATOM 6853 N N . GLN B 1 369 ? 18.016 -41.375 -31.672 1 37.5 369 GLN B N 1
ATOM 6854 C CA . GLN B 1 369 ? 19.344 -40.781 -31.625 1 37.5 369 GLN B CA 1
ATOM 6855 C C . GLN B 1 369 ? 20.281 -41.562 -30.719 1 37.5 369 GLN B C 1
ATOM 6857 O O . GLN B 1 369 ? 21.469 -41.719 -31 1 37.5 369 GLN B O 1
ATOM 6862 N N . GLN B 1 370 ? 20.219 -41.594 -29.312 1 38.53 370 GLN B N 1
ATOM 6863 C CA . GLN B 1 370 ? 21.422 -41.844 -28.531 1 38.53 370 GLN B CA 1
ATOM 6864 C C . GLN B 1 370 ? 21.547 -43.312 -28.156 1 38.53 370 GLN B C 1
ATOM 6866 O O . GLN B 1 370 ? 20.609 -43.906 -27.594 1 38.53 370 GLN B O 1
ATOM 6871 N N . ASP B 1 371 ? 22.391 -44.125 -28.719 1 33.66 371 ASP B N 1
ATOM 6872 C CA . ASP B 1 371 ? 22.812 -45.531 -28.5 1 33.66 371 ASP B CA 1
ATOM 6873 C C . ASP B 1 371 ? 23.359 -45.719 -27.094 1 33.66 371 ASP B C 1
ATOM 6875 O O . ASP B 1 371 ? 24.031 -46.719 -26.828 1 33.66 371 ASP B O 1
ATOM 6879 N N . GLY B 1 372 ? 23.422 -44.75 -26.125 1 33.09 372 GLY B N 1
ATOM 6880 C CA . GLY B 1 372 ? 24.422 -45.062 -25.125 1 33.09 372 GLY B CA 1
ATOM 6881 C C . GLY B 1 372 ? 24 -46.188 -24.188 1 33.09 372 GLY B C 1
ATOM 6882 O O . GLY B 1 372 ? 22.844 -46.625 -24.203 1 33.09 372 GLY B O 1
ATOM 6883 N N . GLU B 1 373 ? 24.938 -46.812 -23.344 1 32.28 373 GLU B N 1
ATOM 6884 C CA . GLU B 1 373 ? 25.094 -47.969 -22.453 1 32.28 373 GLU B CA 1
ATOM 6885 C C . GLU B 1 373 ? 24.188 -47.875 -21.234 1 32.28 373 GLU B C 1
ATOM 6887 O O . GLU B 1 373 ? 24.141 -46.812 -20.594 1 32.28 373 GLU B O 1
ATOM 6892 N N . ALA B 1 374 ? 23.188 -48.656 -20.984 1 35.88 374 ALA B N 1
ATOM 6893 C CA . ALA B 1 374 ? 22.156 -48.875 -19.969 1 35.88 374 ALA B CA 1
ATOM 6894 C C . ALA B 1 374 ? 22.781 -49.188 -18.625 1 35.88 374 ALA B C 1
ATOM 6896 O O . ALA B 1 374 ? 23.391 -50.25 -18.453 1 35.88 374 ALA B O 1
ATOM 6897 N N . SER B 1 375 ? 23.516 -48.281 -17.828 1 32.69 375 SER B N 1
ATOM 6898 C CA . SER B 1 375 ? 23.938 -48.75 -16.516 1 32.69 375 SER B CA 1
ATOM 6899 C C . SER B 1 375 ? 22.75 -48.812 -15.547 1 32.69 375 SER B C 1
ATOM 6901 O O . SER B 1 375 ? 21.969 -47.875 -15.453 1 32.69 375 SER B O 1
ATOM 6903 N N . LEU B 1 376 ? 22.141 -49.875 -15.094 1 33.56 376 LEU B N 1
ATOM 6904 C CA . LEU B 1 376 ? 21.078 -50.219 -14.164 1 33.56 376 LEU B CA 1
ATOM 6905 C C . LEU B 1 376 ? 21.406 -49.75 -12.75 1 33.56 376 LEU B C 1
ATOM 6907 O O . LEU B 1 376 ? 22.266 -50.344 -12.094 1 33.56 376 LEU B O 1
ATOM 6911 N N . ALA B 1 377 ? 21.594 -48.531 -12.359 1 36.22 377 ALA B N 1
ATOM 6912 C CA . ALA B 1 377 ? 21.891 -48.312 -10.945 1 36.22 377 ALA B CA 1
ATOM 6913 C C . ALA B 1 377 ? 20.672 -48.625 -10.078 1 36.22 377 ALA B C 1
ATOM 6915 O O . ALA B 1 377 ? 19.531 -48.406 -10.5 1 36.22 377 ALA B O 1
ATOM 6916 N N . ALA B 1 378 ? 20.828 -49.281 -8.93 1 36.72 378 ALA B N 1
ATOM 6917 C CA . ALA B 1 378 ? 20.062 -49.812 -7.809 1 36.72 378 ALA B CA 1
ATOM 6918 C C . ALA B 1 378 ? 19.328 -48.719 -7.059 1 36.72 378 ALA B C 1
ATOM 6920 O O . ALA B 1 378 ? 19.922 -47.688 -6.738 1 36.72 378 ALA B O 1
ATOM 6921 N N . SER B 1 379 ? 18.094 -48.625 -7.035 1 37.94 379 SER B N 1
ATOM 6922 C CA . SER B 1 379 ? 17.125 -47.719 -6.422 1 37.94 379 SER B CA 1
ATOM 6923 C C . SER B 1 379 ? 17.203 -47.781 -4.902 1 37.94 379 SER B C 1
ATOM 6925 O O . SER B 1 379 ? 17.172 -48.844 -4.312 1 37.94 379 SER B O 1
ATOM 6927 N N . GLY B 1 380 ? 18.016 -46.969 -4.195 1 32.41 380 GLY B N 1
ATOM 6928 C CA . GLY B 1 380 ? 17.969 -46.906 -2.744 1 32.41 380 GLY B CA 1
ATOM 6929 C C . GLY B 1 380 ? 16.562 -46.688 -2.211 1 32.41 380 GLY B C 1
ATOM 6930 O O . GLY B 1 380 ? 15.797 -45.906 -2.773 1 32.41 380 GLY B O 1
ATOM 6931 N N . SER B 1 381 ? 15.977 -47.625 -1.468 1 35.44 381 SER B N 1
ATOM 6932 C CA . SER B 1 381 ? 14.688 -47.688 -0.771 1 35.44 381 SER B CA 1
ATOM 6933 C C . SER B 1 381 ? 14.57 -46.531 0.238 1 35.44 381 SER B C 1
ATOM 6935 O O . SER B 1 381 ? 15.422 -46.406 1.117 1 35.44 381 SER B O 1
ATOM 6937 N N . GLY B 1 382 ? 14.172 -45.406 -0.052 1 36.47 382 GLY B N 1
ATOM 6938 C CA . GLY B 1 382 ? 13.953 -44.375 0.967 1 36.47 382 GLY B CA 1
ATOM 6939 C C . GLY B 1 382 ? 12.953 -44.812 2.027 1 36.47 382 GLY B C 1
ATOM 6940 O O . GLY B 1 382 ? 12.312 -45.844 1.896 1 36.47 382 GLY B O 1
ATOM 6941 N N . PRO B 1 383 ? 12.961 -44.156 3.275 1 39.59 383 PRO B N 1
ATOM 6942 C CA . PRO B 1 383 ? 12.18 -44.531 4.461 1 39.59 383 PRO B CA 1
ATOM 6943 C C . PRO B 1 383 ? 10.68 -44.594 4.176 1 39.59 383 PRO B C 1
ATOM 6945 O O . PRO B 1 383 ? 10.195 -43.938 3.244 1 39.59 383 PRO B O 1
ATOM 6948 N N . PRO B 1 384 ? 9.953 -45.531 4.824 1 36.66 384 PRO B N 1
ATOM 6949 C CA . PRO B 1 384 ? 8.508 -45.75 4.719 1 36.66 384 PRO B CA 1
ATOM 6950 C C . PRO B 1 384 ? 7.699 -44.531 5.094 1 36.66 384 PRO B C 1
ATOM 6952 O O . PRO B 1 384 ? 8.062 -43.781 6.02 1 36.66 384 PRO B O 1
ATOM 6955 N N . GLU B 1 385 ? 6.977 -43.969 4.234 1 46.03 385 GLU B N 1
ATOM 6956 C CA . GLU B 1 385 ? 6.109 -42.781 4.359 1 46.03 385 GLU B CA 1
ATOM 6957 C C . GLU B 1 385 ? 5.094 -42.969 5.484 1 46.03 385 GLU B C 1
ATOM 6959 O O . GLU B 1 385 ? 4.691 -44.094 5.789 1 46.03 385 GLU B O 1
ATOM 6964 N N . LYS B 1 386 ? 4.805 -41.938 6.281 1 47.06 386 LYS B N 1
ATOM 6965 C CA . LYS B 1 386 ? 3.846 -41.875 7.383 1 47.06 386 LYS B CA 1
ATOM 6966 C C . LYS B 1 386 ? 2.436 -42.219 6.906 1 47.06 386 LYS B C 1
ATOM 6968 O O . LYS B 1 386 ? 2.059 -41.875 5.781 1 47.06 386 LYS B O 1
ATOM 6973 N N . VAL B 1 387 ? 1.77 -43.062 7.691 1 41.5 387 VAL B N 1
ATOM 6974 C CA . VAL B 1 387 ? 0.408 -43.5 7.441 1 41.5 387 VAL B CA 1
ATOM 6975 C C . VAL B 1 387 ? -0.53 -42.312 7.324 1 41.5 387 VAL B C 1
ATOM 6977 O O . VAL B 1 387 ? -0.631 -41.5 8.25 1 41.5 387 VAL B O 1
ATOM 6980 N N . PRO B 1 388 ? -0.894 -41.969 6.219 1 53 388 PRO B N 1
ATOM 6981 C CA . PRO B 1 388 ? -1.75 -40.781 6.039 1 53 388 PRO B CA 1
ATOM 6982 C C . PRO B 1 388 ? -3.105 -40.938 6.727 1 53 388 PRO B C 1
ATOM 6984 O O . PRO B 1 388 ? -3.57 -42.062 6.953 1 53 388 PRO B O 1
ATOM 6987 N N . ARG B 1 389 ? -3.631 -39.969 7.387 1 54.25 389 ARG B N 1
ATOM 6988 C CA . ARG B 1 389 ? -4.934 -39.875 8.039 1 54.25 389 ARG B CA 1
ATOM 6989 C C . ARG B 1 389 ? -6.051 -40.312 7.09 1 54.25 389 ARG B C 1
ATOM 6991 O O . ARG B 1 389 ? -6.016 -39.969 5.902 1 54.25 389 ARG B O 1
ATOM 6998 N N . THR B 1 390 ? -7.059 -41 7.559 1 53.78 390 THR B N 1
ATOM 6999 C CA . THR B 1 390 ? -8.25 -41.438 6.836 1 53.78 390 THR B CA 1
ATOM 7000 C C . THR B 1 390 ? -9.039 -40.25 6.328 1 53.78 390 THR B C 1
ATOM 7002 O O . THR B 1 390 ? -9.273 -39.281 7.07 1 53.78 390 THR B O 1
ATOM 7005 N N . GLY B 1 391 ? -9.164 -40.125 4.887 1 62 391 GLY B N 1
ATOM 7006 C CA . GLY B 1 391 ? -9.969 -39.062 4.305 1 62 391 GLY B CA 1
ATOM 7007 C C . GLY B 1 391 ? -9.141 -37.969 3.693 1 62 391 GLY B C 1
ATOM 7008 O O . GLY B 1 391 ? -9.688 -36.938 3.254 1 62 391 GLY B O 1
ATOM 7009 N N . SER B 1 392 ? -7.957 -38.094 3.83 1 71.75 392 SER B N 1
ATOM 7010 C CA . SER B 1 392 ? -7.066 -37.125 3.23 1 71.75 392 SER B CA 1
ATOM 7011 C C . SER B 1 392 ? -6.75 -37.469 1.779 1 71.75 392 SER B C 1
ATOM 7013 O O . SER B 1 392 ? -6.969 -38.594 1.348 1 71.75 392 SER B O 1
ATOM 7015 N N . LEU B 1 393 ? -6.367 -36.531 1.04 1 72.56 393 LEU B N 1
ATOM 7016 C CA . LEU B 1 393 ? -5.953 -36.75 -0.344 1 72.56 393 LEU B CA 1
ATOM 7017 C C . LEU B 1 393 ? -4.82 -37.75 -0.43 1 72.56 393 LEU B C 1
ATOM 7019 O O . LEU B 1 393 ? -4.805 -38.594 -1.331 1 72.56 393 LEU B O 1
ATOM 7023 N N . HIS B 1 394 ? -4.004 -37.719 0.543 1 72.88 394 HIS B N 1
ATOM 7024 C CA . HIS B 1 394 ? -2.859 -38.625 0.575 1 72.88 394 HIS B CA 1
ATOM 7025 C C . HIS B 1 394 ? -3.309 -40.062 0.727 1 72.88 394 HIS B C 1
ATOM 7027 O O . HIS B 1 394 ? -2.719 -40.969 0.128 1 72.88 394 HIS B O 1
ATOM 7033 N N . ALA B 1 395 ? -4.371 -40.219 1.568 1 71.88 395 ALA B N 1
ATOM 7034 C CA . ALA B 1 395 ? -4.914 -41.562 1.762 1 71.88 395 ALA B CA 1
ATOM 7035 C C . ALA B 1 395 ? -5.477 -42.125 0.457 1 71.88 395 ALA B C 1
ATOM 7037 O O . ALA B 1 395 ? -5.367 -43.344 0.189 1 71.88 395 ALA B O 1
ATOM 7038 N N . MET B 1 396 ? -5.938 -41.344 -0.314 1 77.56 396 MET B N 1
ATOM 7039 C CA . MET B 1 396 ? -6.535 -41.75 -1.579 1 77.56 396 MET B CA 1
ATOM 7040 C C . MET B 1 396 ? -5.457 -42.156 -2.576 1 77.56 396 MET B C 1
ATOM 7042 O O . MET B 1 396 ? -5.648 -43.094 -3.346 1 77.56 396 MET B O 1
ATOM 7046 N N . TYR B 1 397 ? -4.402 -41.469 -2.531 1 76.75 397 TYR B N 1
ATOM 7047 C CA . TYR B 1 397 ? -3.291 -41.844 -3.395 1 76.75 397 TYR B CA 1
ATOM 7048 C C . TYR B 1 397 ? -2.848 -43.281 -3.102 1 76.75 397 TYR B C 1
ATOM 7050 O O . TYR B 1 397 ? -2.67 -44.094 -4.023 1 76.75 397 TYR B O 1
ATOM 7058 N N . ALA B 1 398 ? -2.727 -43.594 -1.817 1 71.94 398 ALA B N 1
ATOM 7059 C CA . ALA B 1 398 ? -2.271 -44.906 -1.377 1 71.94 398 ALA B CA 1
ATOM 7060 C C . ALA B 1 398 ? -3.25 -46 -1.803 1 71.94 398 ALA B C 1
ATOM 7062 O O . ALA B 1 398 ? -2.838 -47.062 -2.221 1 71.94 398 ALA B O 1
ATOM 7063 N N . GLU B 1 399 ? -4.496 -45.719 -1.66 1 71.75 399 GLU B N 1
ATOM 7064 C CA . GLU B 1 399 ? -5.535 -46.656 -2.039 1 71.75 399 GLU B CA 1
ATOM 7065 C C . GLU B 1 399 ? -5.473 -46.969 -3.529 1 71.75 399 GLU B C 1
ATOM 7067 O O . GLU B 1 399 ? -5.668 -48.125 -3.932 1 71.75 399 GLU B O 1
ATOM 7072 N N . LEU B 1 400 ? -5.164 -46.094 -4.289 1 70.94 400 LEU B N 1
ATOM 7073 C CA . LEU B 1 400 ? -5.16 -46.25 -5.742 1 70.94 400 LEU B CA 1
ATOM 7074 C C . LEU B 1 400 ? -3.932 -47.031 -6.203 1 70.94 400 LEU B C 1
ATOM 7076 O O . LEU B 1 400 ? -3.99 -47.75 -7.191 1 70.94 400 LEU B O 1
ATOM 7080 N N . LEU B 1 401 ? -2.834 -46.906 -5.492 1 69.81 401 LEU B N 1
ATOM 7081 C CA . LEU B 1 401 ? -1.592 -47.594 -5.863 1 69.81 401 LEU B CA 1
ATOM 7082 C C . LEU B 1 401 ? -1.64 -49.062 -5.492 1 69.81 401 LEU B C 1
ATOM 7084 O O . LEU B 1 401 ? -1.001 -49.875 -6.145 1 69.81 401 LEU B O 1
ATOM 7088 N N . GLY B 1 402 ? -2.23 -49.469 -4.301 1 61.03 402 GLY B N 1
ATOM 7089 C CA . GLY B 1 402 ? -2.248 -50.844 -3.807 1 61.03 402 GLY B CA 1
ATOM 7090 C C . GLY B 1 402 ? -2.949 -51.812 -4.746 1 61.03 402 GLY B C 1
ATOM 7091 O O . GLY B 1 402 ? -2.863 -53.031 -4.574 1 61.03 402 GLY B O 1
ATOM 7092 N N . GLY B 1 403 ? -3.695 -51.406 -5.742 1 52.31 403 GLY B N 1
ATOM 7093 C CA . GLY B 1 403 ? -4.312 -52.406 -6.602 1 52.31 403 GLY B CA 1
ATOM 7094 C C . GLY B 1 403 ? -3.344 -53.031 -7.594 1 52.31 403 GLY B C 1
ATOM 7095 O O . GLY B 1 403 ? -3.125 -52.5 -8.68 1 52.31 403 GLY B O 1
ATOM 7096 N N . ASP B 1 404 ? -2.426 -53.781 -7.129 1 48.38 404 ASP B N 1
ATOM 7097 C CA . ASP B 1 404 ? -1.354 -54.438 -7.863 1 48.38 404 ASP B CA 1
ATOM 7098 C C . ASP B 1 404 ? -1.912 -55.312 -9 1 48.38 404 ASP B C 1
ATOM 7100 O O . ASP B 1 404 ? -2.537 -56.344 -8.766 1 48.38 404 ASP B O 1
ATOM 7104 N N . GLN B 1 405 ? -2.506 -54.781 -10.039 1 47.5 405 GLN B N 1
ATOM 7105 C CA . GLN B 1 405 ? -2.889 -55.75 -11.07 1 47.5 405 GLN B CA 1
ATOM 7106 C C . GLN B 1 405 ? -1.672 -56.219 -11.852 1 47.5 405 GLN B C 1
ATOM 7108 O O . GLN B 1 405 ? -0.675 -55.5 -11.961 1 47.5 405 GLN B O 1
ATOM 7113 N N . GLU B 1 406 ? -1.569 -57.531 -12.117 1 43.72 406 GLU B N 1
ATOM 7114 C CA . GLU B 1 406 ? -0.693 -58.344 -12.953 1 43.72 406 GLU B CA 1
ATOM 7115 C C . GLU B 1 406 ? -0.649 -57.844 -14.383 1 43.72 406 GLU B C 1
ATOM 7117 O O . GLU B 1 406 ? -1.691 -57.594 -14.992 1 43.72 406 GLU B O 1
ATOM 7122 N N . CYS B 1 407 ? 0.344 -57.062 -14.719 1 46.31 407 CYS B N 1
ATOM 7123 C CA . CYS B 1 407 ? 0.584 -56.625 -16.094 1 46.31 407 CYS B CA 1
ATOM 7124 C C . CYS B 1 407 ? 0.671 -57.844 -17.016 1 46.31 407 CYS B C 1
ATOM 7126 O O . CYS B 1 407 ? 1.44 -58.75 -16.766 1 46.31 407 CYS B O 1
ATOM 7128 N N . GLY B 1 408 ? -0.353 -58.125 -17.766 1 37.72 408 GLY B N 1
ATOM 7129 C CA . GLY B 1 408 ? -0.312 -59.125 -18.828 1 37.72 408 GLY B CA 1
ATOM 7130 C C . GLY B 1 408 ? 0.767 -58.844 -19.859 1 37.72 408 GLY B C 1
ATOM 7131 O O . GLY B 1 408 ? 1.045 -57.688 -20.188 1 37.72 408 GLY B O 1
ATOM 7132 N N . SER B 1 409 ? 1.809 -59.719 -19.953 1 37.97 409 SER B N 1
ATOM 7133 C CA . SER B 1 409 ? 2.955 -59.781 -20.859 1 37.97 409 SER B CA 1
ATOM 7134 C C . SER B 1 409 ? 2.518 -59.781 -22.312 1 37.97 409 SER B C 1
ATOM 7136 O O . SER B 1 409 ? 1.857 -60.719 -22.781 1 37.97 409 SER B O 1
ATOM 7138 N N . SER B 1 410 ? 2.064 -58.75 -22.891 1 39.25 410 SER B N 1
ATOM 7139 C CA . SER B 1 410 ? 1.868 -58.906 -24.328 1 39.25 410 SER B CA 1
ATOM 7140 C C . SER B 1 410 ? 3.199 -59.094 -25.047 1 39.25 410 SER B C 1
ATOM 7142 O O . SER B 1 410 ? 4.227 -58.594 -24.609 1 39.25 410 SER B O 1
ATOM 7144 N N . GLU B 1 411 ? 3.424 -60.094 -26.078 1 39.12 411 GLU B N 1
ATOM 7145 C CA . GLU B 1 411 ? 4.461 -60.781 -26.844 1 39.12 411 GLU B CA 1
ATOM 7146 C C . GLU B 1 411 ? 5.25 -59.781 -27.703 1 39.12 411 GLU B C 1
ATOM 7148 O O . GLU B 1 411 ? 6.406 -60.031 -28.031 1 39.12 411 GLU B O 1
ATOM 7153 N N . ASN B 1 412 ? 4.621 -59.031 -28.734 1 41.72 412 ASN B N 1
ATOM 7154 C CA . ASN B 1 412 ? 5.348 -58.625 -29.938 1 41.72 412 ASN B CA 1
ATOM 7155 C C . ASN B 1 412 ? 6.289 -57.469 -29.656 1 41.72 412 ASN B C 1
ATOM 7157 O O . ASN B 1 412 ? 5.914 -56.312 -29.828 1 41.72 412 ASN B O 1
ATOM 7161 N N . SER B 1 413 ? 7.086 -57.406 -28.641 1 48.91 413 SER B N 1
ATOM 7162 C CA . SER B 1 413 ? 7.531 -56.219 -27.938 1 48.91 413 SER B CA 1
ATOM 7163 C C . SER B 1 413 ? 8.727 -55.562 -28.625 1 48.91 413 SER B C 1
ATOM 7165 O O . SER B 1 413 ? 9.758 -56.188 -28.812 1 48.91 413 SER B O 1
ATOM 7167 N N . SER B 1 414 ? 8.555 -54.594 -29.656 1 58.75 414 SER B N 1
ATOM 7168 C CA . SER B 1 414 ? 9.656 -53.719 -30.016 1 58.75 414 SER B CA 1
ATOM 7169 C C . SER B 1 414 ? 10.516 -53.344 -28.812 1 58.75 414 SER B C 1
ATOM 7171 O O . SER B 1 414 ? 10.102 -53.562 -27.672 1 58.75 414 SER B O 1
ATOM 7173 N N . SER B 1 415 ? 11.852 -53.188 -29.172 1 67.5 415 SER B N 1
ATOM 7174 C CA . SER B 1 415 ? 12.812 -52.812 -28.141 1 67.5 415 SER B CA 1
ATOM 7175 C C . SER B 1 415 ? 12.242 -51.75 -27.203 1 67.5 415 SER B C 1
ATOM 7177 O O . SER B 1 415 ? 12.375 -51.844 -25.984 1 67.5 415 SER B O 1
ATOM 7179 N N . ALA B 1 416 ? 11.492 -50.875 -27.828 1 74.75 416 ALA B N 1
ATOM 7180 C CA . ALA B 1 416 ? 10.883 -49.812 -27.031 1 74.75 416 ALA B CA 1
ATOM 7181 C C . ALA B 1 416 ? 9.781 -50.344 -26.125 1 74.75 416 ALA B C 1
ATOM 7183 O O . ALA B 1 416 ? 9.648 -49.938 -24.969 1 74.75 416 ALA B O 1
ATOM 7184 N N . SER B 1 417 ? 9.078 -51.281 -26.641 1 78.38 417 SER B N 1
ATOM 7185 C CA . SER B 1 417 ? 7.988 -51.906 -25.891 1 78.38 417 SER B CA 1
ATOM 7186 C C . SER B 1 417 ? 8.508 -52.688 -24.703 1 78.38 417 SER B C 1
ATOM 7188 O O . SER B 1 417 ? 7.891 -52.719 -23.641 1 78.38 417 SER B O 1
ATOM 7190 N N . LEU B 1 418 ? 9.641 -53.25 -24.984 1 79.75 418 LEU B N 1
ATOM 7191 C CA . LEU B 1 418 ? 10.242 -54.031 -23.906 1 79.75 418 LEU B CA 1
ATOM 7192 C C . LEU B 1 418 ? 10.719 -53.156 -22.781 1 79.75 418 LEU B C 1
ATOM 7194 O O . LEU B 1 418 ? 10.516 -53.469 -21.594 1 79.75 418 LEU B O 1
ATOM 7198 N N . GLN B 1 419 ? 11.305 -52.062 -23.219 1 82.88 419 GLN B N 1
ATOM 7199 C CA . GLN B 1 419 ? 11.789 -51.125 -22.219 1 82.88 419 GLN B CA 1
ATOM 7200 C C . GLN B 1 419 ? 10.625 -50.531 -21.422 1 82.88 419 GLN B C 1
ATOM 7202 O O . GLN B 1 419 ? 10.742 -50.281 -20.219 1 82.88 419 GLN B O 1
ATOM 7207 N N . LEU B 1 420 ? 9.617 -50.25 -22.172 1 88.38 420 LEU B N 1
ATOM 7208 C CA . LEU B 1 420 ? 8.43 -49.719 -21.516 1 88.38 420 LEU B CA 1
ATOM 7209 C C . LEU B 1 420 ? 7.832 -50.719 -20.531 1 88.38 420 LEU B C 1
ATOM 7211 O O . LEU B 1 420 ? 7.465 -50.344 -19.422 1 88.38 420 LEU B O 1
ATOM 7215 N N . ASN B 1 421 ? 7.75 -51.938 -20.953 1 86.62 421 ASN B N 1
ATOM 7216 C CA . ASN B 1 421 ? 7.207 -52.969 -20.094 1 86.62 421 ASN B CA 1
ATOM 7217 C C . ASN B 1 421 ? 8.07 -53.156 -18.844 1 86.62 421 ASN B C 1
ATOM 7219 O O . ASN B 1 421 ? 7.547 -53.375 -17.75 1 86.62 421 ASN B O 1
ATOM 7223 N N . PHE B 1 422 ? 9.336 -53.031 -19.109 1 86.81 422 PHE B N 1
ATOM 7224 C CA . PHE B 1 422 ? 10.25 -53.156 -17.984 1 86.81 422 PHE B CA 1
ATOM 7225 C C . PHE B 1 422 ? 10.039 -52 -17 1 86.81 422 PHE B C 1
ATOM 7227 O O . PHE B 1 422 ? 9.992 -52.219 -15.781 1 86.81 422 PHE B O 1
ATOM 7234 N N . TYR B 1 423 ? 9.961 -50.844 -17.5 1 91.62 423 TYR B N 1
ATOM 7235 C CA . TYR B 1 423 ? 9.727 -49.656 -16.688 1 91.62 423 TYR B CA 1
ATOM 7236 C C . TYR B 1 423 ? 8.422 -49.781 -15.914 1 91.62 423 TYR B C 1
ATOM 7238 O O . TYR B 1 423 ? 8.375 -49.5 -14.719 1 91.62 423 TYR B O 1
ATOM 7246 N N . LEU B 1 424 ? 7.352 -50.219 -16.516 1 91.5 424 LEU B N 1
ATOM 7247 C CA . LEU B 1 424 ? 6.031 -50.312 -15.898 1 91.5 424 LEU B CA 1
ATOM 7248 C C . LEU B 1 424 ? 5.984 -51.406 -14.844 1 91.5 424 LEU B C 1
ATOM 7250 O O . LEU B 1 424 ? 5.188 -51.312 -13.906 1 91.5 424 LEU B O 1
ATOM 7254 N N . SER B 1 425 ? 6.879 -52.406 -15.031 1 89.44 425 SER B N 1
ATOM 7255 C CA . SER B 1 425 ? 6.895 -53.531 -14.102 1 89.44 425 SER B CA 1
ATOM 7256 C C . SER B 1 425 ? 7.695 -53.219 -12.844 1 89.44 425 SER B C 1
ATOM 7258 O O . SER B 1 425 ? 7.52 -53.844 -11.805 1 89.44 425 SER B O 1
ATOM 7260 N N . GLU B 1 426 ? 8.562 -52.25 -12.961 1 91.25 426 GLU B N 1
ATOM 7261 C CA . GLU B 1 426 ? 9.312 -51.781 -11.789 1 91.25 426 GLU B CA 1
ATOM 7262 C C . GLU B 1 426 ? 8.391 -51.156 -10.75 1 91.25 426 GLU B C 1
ATOM 7264 O O . GLU B 1 426 ? 7.387 -50.531 -11.102 1 91.25 426 GLU B O 1
ATOM 7269 N N . PRO B 1 427 ? 8.742 -51.344 -9.508 1 91.25 427 PRO B N 1
ATOM 7270 C CA . PRO B 1 427 ? 7.934 -50.656 -8.484 1 91.25 427 PRO B CA 1
ATOM 7271 C C . PRO B 1 427 ? 7.969 -49.125 -8.609 1 91.25 427 PRO B C 1
ATOM 7273 O O . PRO B 1 427 ? 8.977 -48.562 -9.031 1 91.25 427 PRO B O 1
ATOM 7276 N N . VAL B 1 428 ? 6.895 -48.531 -8.203 1 92.62 428 VAL B N 1
ATOM 7277 C CA . VAL B 1 428 ? 6.809 -47.094 -8.227 1 92.62 428 VAL B CA 1
ATOM 7278 C C . VAL B 1 428 ? 7.652 -46.5 -7.098 1 92.62 428 VAL B C 1
ATOM 7280 O O . VAL B 1 428 ? 7.863 -47.156 -6.07 1 92.62 428 VAL B O 1
ATOM 7283 N N . ILE B 1 429 ? 8.18 -45.312 -7.305 1 92.31 429 ILE B N 1
ATOM 7284 C CA . ILE B 1 429 ? 8.891 -44.656 -6.223 1 92.31 429 ILE B CA 1
ATOM 7285 C C . ILE B 1 429 ? 7.891 -44 -5.277 1 92.31 429 ILE B C 1
ATOM 7287 O O . ILE B 1 429 ? 6.711 -43.844 -5.609 1 92.31 429 ILE B O 1
ATOM 7291 N N . ALA B 1 430 ? 8.312 -43.562 -4.125 1 88.62 430 ALA B N 1
ATOM 7292 C CA . ALA B 1 430 ? 7.449 -42.969 -3.119 1 88.62 430 ALA B CA 1
ATOM 7293 C C . ALA B 1 430 ? 6.828 -41.688 -3.639 1 88.62 430 ALA B C 1
ATOM 7295 O O . ALA B 1 430 ? 7.402 -41 -4.496 1 88.62 430 ALA B O 1
ATOM 7296 N N . GLN B 1 431 ? 5.707 -41.406 -3.137 1 85.56 431 GLN B N 1
ATOM 7297 C CA . GLN B 1 431 ? 5.012 -40.188 -3.531 1 85.56 431 GLN B CA 1
ATOM 7298 C C . GLN B 1 431 ? 5.871 -38.938 -3.258 1 85.56 431 GLN B C 1
ATOM 7300 O O . GLN B 1 431 ? 5.785 -37.938 -3.982 1 85.56 431 GLN B O 1
ATOM 7305 N N . SER B 1 432 ? 6.645 -39 -2.25 1 84.69 432 SER B N 1
ATOM 7306 C CA . SER B 1 432 ? 7.527 -37.906 -1.888 1 84.69 432 SER B CA 1
ATOM 7307 C C . SER B 1 432 ? 8.844 -37.969 -2.656 1 84.69 432 SER B C 1
ATOM 7309 O O . SER B 1 432 ? 9.688 -37.062 -2.533 1 84.69 432 SER B O 1
ATOM 7311 N N . GLY B 1 433 ? 8.953 -38.969 -3.445 1 88.12 433 GLY B N 1
ATOM 7312 C CA . GLY B 1 433 ? 10.172 -39.125 -4.219 1 88.12 433 GLY B CA 1
ATOM 7313 C C . GLY B 1 433 ? 10.344 -38.094 -5.297 1 88.12 433 GLY B C 1
ATOM 7314 O O . GLY B 1 433 ? 9.453 -37.281 -5.52 1 88.12 433 GLY B O 1
ATOM 7315 N N . GLN B 1 434 ? 11.562 -38.125 -5.895 1 91.56 434 GLN B N 1
ATOM 7316 C CA . GLN B 1 434 ? 11.906 -37.156 -6.918 1 91.56 434 GLN B CA 1
ATOM 7317 C C . GLN B 1 434 ? 12.023 -37.812 -8.289 1 91.56 434 GLN B C 1
ATOM 7319 O O . GLN B 1 434 ? 13.055 -38.406 -8.617 1 91.56 434 GLN B O 1
ATOM 7324 N N . PRO B 1 435 ? 11.008 -37.562 -9.102 1 94.31 435 PRO B N 1
ATOM 7325 C CA . PRO B 1 435 ? 11 -38.219 -10.422 1 94.31 435 PRO B CA 1
ATOM 7326 C C . PRO B 1 435 ? 12.242 -37.875 -11.25 1 94.31 435 PRO B C 1
ATOM 7328 O O . PRO B 1 435 ? 12.766 -38.719 -11.969 1 94.31 435 PRO B O 1
ATOM 7331 N N . LEU B 1 436 ? 12.703 -36.656 -11.141 1 94 436 LEU B N 1
ATOM 7332 C CA . LEU B 1 436 ? 13.836 -36.25 -11.953 1 94 436 LEU B CA 1
ATOM 7333 C C . LEU B 1 436 ? 15.125 -36.906 -11.5 1 94 436 LEU B C 1
ATOM 7335 O O . LEU B 1 436 ? 16 -37.188 -12.32 1 94 436 LEU B O 1
ATOM 7339 N N . VAL B 1 437 ? 15.266 -37.188 -10.234 1 94.06 437 VAL B N 1
ATOM 7340 C CA . VAL B 1 437 ? 16.406 -37.938 -9.734 1 94.06 437 VAL B CA 1
ATOM 7341 C C . VAL B 1 437 ? 16.391 -39.344 -10.297 1 94.06 437 VAL B C 1
ATOM 7343 O O . VAL B 1 437 ? 17.422 -39.906 -10.672 1 94.06 437 VAL B O 1
ATOM 7346 N N . TYR B 1 438 ? 15.219 -39.969 -10.305 1 94.56 438 TYR B N 1
ATOM 7347 C CA . TYR B 1 438 ? 15.055 -41.281 -10.898 1 94.56 438 TYR B CA 1
ATOM 7348 C C . TYR B 1 438 ? 15.531 -41.312 -12.344 1 94.56 438 TYR B C 1
ATOM 7350 O O . TYR B 1 438 ? 16.281 -42.188 -12.75 1 94.56 438 TYR B O 1
ATOM 7358 N N . TRP B 1 439 ? 15.117 -40.344 -13.07 1 94.31 439 TRP B N 1
ATOM 7359 C CA . TRP B 1 439 ? 15.445 -40.312 -14.492 1 94.31 439 TRP B CA 1
ATOM 7360 C C . TRP B 1 439 ? 16.906 -39.906 -14.711 1 94.31 439 TRP B C 1
ATOM 7362 O O . TRP B 1 439 ? 17.516 -40.281 -15.703 1 94.31 439 TRP B O 1
ATOM 7372 N N . GLN B 1 440 ? 17.391 -39.062 -13.797 1 93.25 440 GLN B N 1
ATOM 7373 C CA . GLN B 1 440 ? 18.812 -38.781 -13.859 1 93.25 440 GLN B CA 1
ATOM 7374 C C . GLN B 1 440 ? 19.641 -40.062 -13.812 1 93.25 440 GLN B C 1
ATOM 7376 O O . GLN B 1 440 ? 20.625 -40.188 -14.539 1 93.25 440 GLN B O 1
ATOM 7381 N N . ASN B 1 441 ? 19.219 -41 -13 1 91.88 441 ASN B N 1
ATOM 7382 C CA . ASN B 1 441 ? 19.906 -42.281 -12.844 1 91.88 441 ASN B CA 1
ATOM 7383 C C . ASN B 1 441 ? 19.609 -43.219 -14.008 1 91.88 441 ASN B C 1
ATOM 7385 O O . ASN B 1 441 ? 20.344 -44.188 -14.242 1 91.88 441 ASN B O 1
ATOM 7389 N N . ASN B 1 442 ? 18.484 -42.969 -14.742 1 89.88 442 ASN B N 1
ATOM 7390 C CA . ASN B 1 442 ? 18.062 -43.781 -15.875 1 89.88 442 ASN B CA 1
ATOM 7391 C C . ASN B 1 442 ? 18.016 -42.969 -17.156 1 89.88 442 ASN B C 1
ATOM 7393 O O . ASN B 1 442 ? 17.125 -43.156 -17.984 1 89.88 442 ASN B O 1
ATOM 7397 N N . LYS B 1 443 ? 18.875 -42.031 -17.297 1 84.31 443 LYS B N 1
ATOM 7398 C CA . LYS B 1 443 ? 18.812 -40.969 -18.328 1 84.31 443 LYS B CA 1
ATOM 7399 C C . LYS B 1 443 ? 18.781 -41.562 -19.719 1 84.31 443 LYS B C 1
ATOM 7401 O O . LYS B 1 443 ? 18.188 -41 -20.641 1 84.31 443 LYS B O 1
ATOM 7406 N N . SER B 1 444 ? 19.312 -42.688 -19.969 1 81.44 444 SER B N 1
ATOM 7407 C CA . SER B 1 444 ? 19.453 -43.25 -21.312 1 81.44 444 SER B CA 1
ATOM 7408 C C . SER B 1 444 ? 18.203 -44.031 -21.734 1 81.44 444 SER B C 1
ATOM 7410 O O . SER B 1 444 ? 18 -44.281 -22.922 1 81.44 444 SER B O 1
ATOM 7412 N N . ARG B 1 445 ? 17.328 -44.281 -20.812 1 83.31 445 ARG B N 1
ATOM 7413 C CA . ARG B 1 445 ? 16.188 -45.125 -21.109 1 83.31 445 ARG B CA 1
ATOM 7414 C C . ARG B 1 445 ? 15.125 -44.375 -21.891 1 83.31 445 ARG B C 1
ATOM 7416 O O . ARG B 1 445 ? 14.656 -44.875 -22.938 1 83.31 445 ARG B O 1
ATOM 7423 N N . PHE B 1 446 ? 14.727 -43.219 -21.328 1 86.75 446 PHE B N 1
ATOM 7424 C CA . PHE B 1 446 ? 13.641 -42.469 -21.953 1 86.75 446 PHE B CA 1
ATOM 7425 C C . PHE B 1 446 ? 13.992 -41 -22.062 1 86.75 446 PHE B C 1
ATOM 7427 O O . PHE B 1 446 ? 13.586 -40.188 -21.219 1 86.75 446 PHE B O 1
ATOM 7434 N N . PRO B 1 447 ? 14.562 -40.594 -23.141 1 83.12 447 PRO B N 1
ATOM 7435 C CA . PRO B 1 447 ? 14.867 -39.156 -23.328 1 83.12 447 PRO B CA 1
ATOM 7436 C C . PRO B 1 447 ? 13.617 -38.281 -23.312 1 83.12 447 PRO B C 1
ATOM 7438 O O . PRO B 1 447 ? 13.695 -37.094 -22.969 1 83.12 447 PRO B O 1
ATOM 7441 N N . ALA B 1 448 ? 12.484 -38.906 -23.625 1 89.06 448 ALA B N 1
ATOM 7442 C CA . ALA B 1 448 ? 11.211 -38.188 -23.656 1 89.06 448 ALA B CA 1
ATOM 7443 C C . ALA B 1 448 ? 10.82 -37.688 -22.281 1 89.06 448 ALA B C 1
ATOM 7445 O O . ALA B 1 448 ? 10 -36.781 -22.156 1 89.06 448 ALA B O 1
ATOM 7446 N N . ALA B 1 449 ? 11.453 -38.25 -21.219 1 91.81 449 ALA B N 1
ATOM 7447 C CA . ALA B 1 449 ? 11.133 -37.875 -19.844 1 91.81 449 ALA B CA 1
ATOM 7448 C C . ALA B 1 449 ? 11.477 -36.406 -19.594 1 91.81 449 ALA B C 1
ATOM 7450 O O . ALA B 1 449 ? 10.742 -35.688 -18.891 1 91.81 449 ALA B O 1
ATOM 7451 N N . ARG B 1 450 ? 12.5 -35.906 -20.203 1 91.25 450 ARG B N 1
ATOM 7452 C CA . ARG B 1 450 ? 12.898 -34.5 -20.031 1 91.25 450 ARG B CA 1
ATOM 7453 C C . ARG B 1 450 ? 11.875 -33.562 -20.656 1 91.25 450 ARG B C 1
ATOM 7455 O O . ARG B 1 450 ? 11.578 -32.5 -20.109 1 91.25 450 ARG B O 1
ATOM 7462 N N . THR B 1 451 ? 11.328 -33.969 -21.75 1 92.31 451 THR B N 1
ATOM 7463 C CA . THR B 1 451 ? 10.375 -33.156 -22.484 1 92.31 451 THR B CA 1
ATOM 7464 C C . THR B 1 451 ? 9.039 -33.094 -21.766 1 92.31 451 THR B C 1
ATOM 7466 O O . THR B 1 451 ? 8.5 -32 -21.547 1 92.31 451 THR B O 1
ATOM 7469 N N . TYR B 1 452 ? 8.578 -34.156 -21.328 1 93.56 452 TYR B N 1
ATOM 7470 C CA . TYR B 1 452 ? 7.203 -34.219 -20.859 1 93.56 452 TYR B CA 1
ATOM 7471 C C . TYR B 1 452 ? 7.121 -33.875 -19.375 1 93.56 452 TYR B C 1
ATOM 7473 O O . TYR B 1 452 ? 6.078 -33.438 -18.891 1 93.56 452 TYR B O 1
ATOM 7481 N N . LEU B 1 453 ? 8.219 -34 -18.656 1 94.06 453 LEU B N 1
ATOM 7482 C CA . LEU B 1 453 ? 8.18 -33.75 -17.219 1 94.06 453 LEU B CA 1
ATOM 7483 C C . LEU B 1 453 ? 8.523 -32.281 -16.938 1 94.06 453 LEU B C 1
ATOM 7485 O O . LEU B 1 453 ? 8.422 -31.844 -15.789 1 94.06 453 LEU B O 1
ATOM 7489 N N . CYS B 1 454 ? 8.859 -31.5 -17.953 1 92.75 454 CYS B N 1
ATOM 7490 C CA . CYS B 1 454 ? 9.164 -30.078 -17.734 1 92.75 454 CYS B CA 1
ATOM 7491 C C . CYS B 1 454 ? 7.887 -29.25 -17.719 1 92.75 454 CYS B C 1
ATOM 7493 O O . CYS B 1 454 ? 7.895 -28.094 -17.266 1 92.75 454 CYS B O 1
ATOM 7495 N N . ALA B 1 455 ? 6.73 -29.875 -18.109 1 90.94 455 ALA B N 1
ATOM 7496 C CA . ALA B 1 455 ? 5.453 -29.172 -18.172 1 90.94 455 ALA B CA 1
ATOM 7497 C C . ALA B 1 455 ? 4.895 -28.906 -16.781 1 90.94 455 ALA B C 1
ATOM 7499 O O . ALA B 1 455 ? 4.898 -29.797 -15.93 1 90.94 455 ALA B O 1
ATOM 7500 N N . LEU B 1 456 ? 4.441 -27.688 -16.547 1 90.12 456 LEU B N 1
ATOM 7501 C CA . LEU B 1 456 ? 3.848 -27.297 -15.273 1 90.12 456 LEU B CA 1
ATOM 7502 C C . LEU B 1 456 ? 2.357 -27.625 -15.25 1 90.12 456 LEU B C 1
ATOM 7504 O O . LEU B 1 456 ? 1.759 -27.891 -16.297 1 90.12 456 LEU B O 1
ATOM 7508 N N . CYS B 1 457 ? 1.891 -27.594 -14.039 1 91.12 457 CYS B N 1
ATOM 7509 C CA . CYS B 1 457 ? 0.452 -27.828 -13.969 1 91.12 457 CYS B CA 1
ATOM 7510 C C . CYS B 1 457 ? -0.281 -26.562 -13.516 1 91.12 457 CYS B C 1
ATOM 7512 O O . CYS B 1 457 ? -1.508 -26.5 -13.602 1 91.12 457 CYS B O 1
ATOM 7514 N N . THR B 1 458 ? 0.456 -25.609 -13.055 1 89.44 458 THR B N 1
ATOM 7515 C CA . THR B 1 458 ? -0.193 -24.375 -12.617 1 89.44 458 THR B CA 1
ATOM 7516 C C . THR B 1 458 ? 0.599 -23.156 -13.078 1 89.44 458 THR B C 1
ATOM 7518 O O . THR B 1 458 ? 1.792 -23.266 -13.375 1 89.44 458 THR B O 1
ATOM 7521 N N . SER B 1 459 ? -0.135 -22.062 -13.133 1 81.38 459 SER B N 1
ATOM 7522 C CA . SER B 1 459 ? 0.49 -20.797 -13.492 1 81.38 459 SER B CA 1
ATOM 7523 C C . SER B 1 459 ? 0.89 -20 -12.242 1 81.38 459 SER B C 1
ATOM 7525 O O . SER B 1 459 ? 0.912 -18.766 -12.266 1 81.38 459 SER B O 1
ATOM 7527 N N . VAL B 1 460 ? 1.135 -20.609 -11.148 1 77.56 460 VAL B N 1
ATOM 7528 C CA . VAL B 1 460 ? 1.467 -20 -9.859 1 77.56 460 VAL B CA 1
ATOM 7529 C C . VAL B 1 460 ? 2.699 -19.125 -10.016 1 77.56 460 VAL B C 1
ATOM 7531 O O . VAL B 1 460 ? 2.805 -18.078 -9.359 1 77.56 460 VAL B O 1
ATOM 7534 N N . ASP B 1 461 ? 3.584 -19.547 -10.844 1 77.38 461 ASP B N 1
ATOM 7535 C CA . ASP B 1 461 ? 4.793 -18.766 -11.07 1 77.38 461 ASP B CA 1
ATOM 7536 C C . ASP B 1 461 ? 4.453 -17.375 -11.602 1 77.38 461 ASP B C 1
ATOM 7538 O O . ASP B 1 461 ? 5.098 -16.391 -11.234 1 77.38 461 ASP B O 1
ATOM 7542 N N . SER B 1 462 ? 3.535 -17.406 -12.445 1 79.69 462 SER B N 1
ATOM 7543 C CA . SER B 1 462 ? 3.104 -16.109 -12.969 1 79.69 462 SER B CA 1
ATOM 7544 C C . SER B 1 462 ? 2.471 -15.258 -11.875 1 79.69 462 SER B C 1
ATOM 7546 O O . SER B 1 462 ? 2.689 -14.047 -11.82 1 79.69 462 SER B O 1
ATOM 7548 N N . GLU B 1 463 ? 1.68 -15.891 -11.031 1 76.5 463 GLU B N 1
ATOM 7549 C CA . GLU B 1 463 ? 1.063 -15.18 -9.914 1 76.5 463 GLU B CA 1
ATOM 7550 C C . GLU B 1 463 ? 2.121 -14.617 -8.969 1 76.5 463 GLU B C 1
ATOM 7552 O O . GLU B 1 463 ? 2.002 -13.484 -8.492 1 76.5 463 GLU B O 1
ATOM 7557 N N . ARG B 1 464 ? 3.066 -15.453 -8.75 1 75.06 464 ARG B N 1
ATOM 7558 C CA . ARG B 1 464 ? 4.172 -15.008 -7.906 1 75.06 464 ARG B CA 1
ATOM 7559 C C . ARG B 1 464 ? 4.93 -13.852 -8.555 1 75.06 464 ARG B C 1
ATOM 7561 O O . ARG B 1 464 ? 5.352 -12.922 -7.867 1 75.06 464 ARG B O 1
ATOM 7568 N N . LEU B 1 465 ? 5.082 -14 -9.797 1 79.81 465 LEU B N 1
ATOM 7569 C CA . LEU B 1 465 ? 5.727 -12.938 -10.562 1 79.81 465 LEU B CA 1
ATOM 7570 C C . LEU B 1 465 ? 4.965 -11.625 -10.43 1 79.81 465 LEU B C 1
ATOM 7572 O O . LEU B 1 465 ? 5.57 -10.57 -10.227 1 79.81 465 LEU B O 1
ATOM 7576 N N . PHE B 1 466 ? 3.715 -11.703 -10.438 1 76.62 466 PHE B N 1
ATOM 7577 C CA . PHE B 1 466 ? 2.92 -10.477 -10.406 1 76.62 466 PHE B CA 1
ATOM 7578 C C . PHE B 1 466 ? 2.811 -9.938 -8.984 1 76.62 466 PHE B C 1
ATOM 7580 O O . PHE B 1 466 ? 2.615 -8.734 -8.789 1 76.62 466 PHE B O 1
ATOM 7587 N N . SER B 1 467 ? 2.912 -10.867 -8.023 1 76.12 467 SER B N 1
ATOM 7588 C CA . SER B 1 467 ? 3.109 -10.367 -6.668 1 76.12 467 SER B CA 1
ATOM 7589 C C . SER B 1 467 ? 4.363 -9.508 -6.574 1 76.12 467 SER B C 1
ATOM 7591 O O . SER B 1 467 ? 4.348 -8.438 -5.953 1 76.12 467 SER B O 1
ATOM 7593 N N . THR B 1 468 ? 5.344 -9.977 -7.215 1 78.81 468 THR B N 1
ATOM 7594 C CA . THR B 1 468 ? 6.586 -9.211 -7.293 1 78.81 468 THR B CA 1
ATOM 7595 C C . THR B 1 468 ? 6.359 -7.895 -8.023 1 78.81 468 THR B C 1
ATOM 7597 O O . THR B 1 468 ? 6.848 -6.848 -7.594 1 78.81 468 THR B O 1
ATOM 7600 N N . ALA B 1 469 ? 5.691 -7.984 -9.094 1 79.19 469 ALA B N 1
ATOM 7601 C CA . ALA B 1 469 ? 5.379 -6.781 -9.859 1 79.19 469 ALA B CA 1
ATOM 7602 C C . ALA B 1 469 ? 4.621 -5.766 -9.008 1 79.19 469 ALA B C 1
ATOM 7604 O O . ALA B 1 469 ? 4.887 -4.566 -9.078 1 79.19 469 ALA B O 1
ATOM 7605 N N . GLY B 1 470 ? 3.746 -6.273 -8.227 1 78.69 470 GLY B N 1
ATOM 7606 C CA . GLY B 1 470 ? 2.988 -5.422 -7.328 1 78.69 470 GLY B CA 1
ATOM 7607 C C . GLY B 1 470 ? 3.852 -4.738 -6.285 1 78.69 470 GLY B C 1
ATOM 7608 O O . GLY B 1 470 ? 3.539 -3.633 -5.84 1 78.69 470 GLY B O 1
ATOM 7609 N N . ASN B 1 471 ? 4.898 -5.367 -5.91 1 77.06 471 ASN B N 1
ATOM 7610 C CA . ASN B 1 471 ? 5.844 -4.781 -4.965 1 77.06 471 ASN B CA 1
ATOM 7611 C C . ASN B 1 471 ? 6.684 -3.686 -5.621 1 77.06 471 ASN B C 1
ATOM 7613 O O . ASN B 1 471 ? 7.129 -2.752 -4.949 1 77.06 471 ASN B O 1
ATOM 7617 N N . ILE B 1 472 ? 6.906 -3.863 -6.855 1 80.06 472 ILE B N 1
ATOM 7618 C CA . ILE B 1 472 ? 7.719 -2.91 -7.602 1 80.06 472 ILE B CA 1
ATOM 7619 C C . ILE B 1 472 ? 6.859 -1.723 -8.031 1 80.06 472 ILE B C 1
ATOM 7621 O O . ILE B 1 472 ? 7.277 -0.569 -7.902 1 80.06 472 ILE B O 1
ATOM 7625 N N . ILE B 1 473 ? 5.695 -2.092 -8.531 1 81.94 473 ILE B N 1
ATOM 7626 C CA . ILE B 1 473 ? 4.746 -1.067 -8.953 1 81.94 473 ILE B CA 1
ATOM 7627 C C . ILE B 1 473 ? 3.717 -0.828 -7.855 1 81.94 473 ILE B C 1
ATOM 7629 O O . ILE B 1 473 ? 2.701 -1.524 -7.785 1 81.94 473 ILE B O 1
ATOM 7633 N N . ASP B 1 474 ? 3.932 0.094 -7.027 1 76.75 474 ASP B N 1
ATOM 7634 C CA . ASP B 1 474 ? 3.045 0.368 -5.898 1 76.75 474 ASP B CA 1
ATOM 7635 C C . ASP B 1 474 ? 2.586 1.824 -5.902 1 76.75 474 ASP B C 1
ATOM 7637 O O . ASP B 1 474 ? 2.783 2.539 -6.887 1 76.75 474 ASP B O 1
ATOM 7641 N N . GLU B 1 475 ? 1.952 2.18 -4.879 1 74.19 475 GLU B N 1
ATOM 7642 C CA . GLU B 1 475 ? 1.347 3.506 -4.82 1 74.19 475 GLU B CA 1
ATOM 7643 C C . GLU B 1 475 ? 2.404 4.602 -4.934 1 74.19 475 GLU B C 1
ATOM 7645 O O . GLU B 1 475 ? 2.148 5.66 -5.508 1 74.19 475 GLU B O 1
ATOM 7650 N N . LYS B 1 476 ? 3.555 4.32 -4.41 1 75.69 476 LYS B N 1
ATOM 7651 C CA . LYS B 1 476 ? 4.609 5.332 -4.395 1 75.69 476 LYS B CA 1
ATOM 7652 C C . LYS B 1 476 ? 5.422 5.297 -5.684 1 75.69 476 LYS B C 1
ATOM 7654 O O . LYS B 1 476 ? 6.121 6.262 -6.008 1 75.69 476 LYS B O 1
ATOM 7659 N N . ARG B 1 477 ? 5.316 4.211 -6.441 1 78.44 477 ARG B N 1
ATOM 7660 C CA . ARG B 1 477 ? 6.078 4.039 -7.676 1 78.44 477 ARG B CA 1
ATOM 7661 C C . ARG B 1 477 ? 5.152 3.809 -8.867 1 78.44 477 ARG B C 1
ATOM 7663 O O . ARG B 1 477 ? 5.371 2.895 -9.664 1 78.44 477 ARG B O 1
ATOM 7670 N N . ASN B 1 478 ? 4.117 4.516 -8.898 1 73.06 478 ASN B N 1
ATOM 7671 C CA . ASN B 1 478 ? 3.104 4.305 -9.93 1 73.06 478 ASN B CA 1
ATOM 7672 C C . ASN B 1 478 ? 3.418 5.086 -11.195 1 73.06 478 ASN B C 1
ATOM 7674 O O . ASN B 1 478 ? 2.611 5.121 -12.125 1 73.06 478 ASN B O 1
ATOM 7678 N N . LYS B 1 479 ? 4.672 5.727 -11.195 1 77.56 479 LYS B N 1
ATOM 7679 C CA . LYS B 1 479 ? 5.094 6.449 -12.391 1 77.56 479 LYS B CA 1
ATOM 7680 C C . LYS B 1 479 ? 6.211 5.703 -13.117 1 77.56 479 LYS B C 1
ATOM 7682 O O . LYS B 1 479 ? 6.695 6.156 -14.156 1 77.56 479 LYS B O 1
ATOM 7687 N N . LEU B 1 480 ? 6.578 4.617 -12.594 1 86 480 LEU B N 1
ATOM 7688 C CA . LEU B 1 480 ? 7.59 3.77 -13.211 1 86 480 LEU B CA 1
ATOM 7689 C C . LEU B 1 480 ? 7.129 3.285 -14.578 1 86 480 LEU B C 1
ATOM 7691 O O . LEU B 1 480 ? 5.996 2.83 -14.734 1 86 480 LEU B O 1
ATOM 7695 N N . SER B 1 481 ? 8.008 3.479 -15.555 1 89 481 SER B N 1
ATOM 7696 C CA . SER B 1 481 ? 7.641 3.025 -16.891 1 89 481 SER B CA 1
ATOM 7697 C C . SER B 1 481 ? 7.559 1.504 -16.953 1 89 481 SER B C 1
ATOM 7699 O O . SER B 1 481 ? 8.25 0.807 -16.203 1 89 481 SER B O 1
ATOM 7701 N N . ALA B 1 482 ? 6.73 1.027 -17.922 1 89.5 482 ALA B N 1
ATOM 7702 C CA . ALA B 1 482 ? 6.578 -0.414 -18.094 1 89.5 482 ALA B CA 1
ATOM 7703 C C . ALA B 1 482 ? 7.91 -1.06 -18.484 1 89.5 482 ALA B C 1
ATOM 7705 O O . ALA B 1 482 ? 8.203 -2.186 -18.078 1 89.5 482 ALA B O 1
ATOM 7706 N N . LYS B 1 483 ? 8.727 -0.349 -19.219 1 93.31 483 LYS B N 1
ATOM 7707 C CA . LYS B 1 483 ? 10.031 -0.856 -19.641 1 93.31 483 LYS B CA 1
ATOM 7708 C C . LYS B 1 483 ? 10.953 -1.073 -18.453 1 93.31 483 LYS B C 1
ATOM 7710 O O . LYS B 1 483 ? 11.578 -2.131 -18.328 1 93.31 483 LYS B O 1
ATOM 7715 N N . ASN B 1 484 ? 11.055 -0.064 -17.625 1 94.06 484 ASN B N 1
ATOM 7716 C CA . ASN B 1 484 ? 11.898 -0.174 -16.438 1 94.06 484 ASN B CA 1
ATOM 7717 C C . ASN B 1 484 ? 11.375 -1.234 -15.469 1 94.06 484 ASN B C 1
ATOM 7719 O O . ASN B 1 484 ? 12.156 -1.954 -14.844 1 94.06 484 ASN B O 1
ATOM 7723 N N . ALA B 1 485 ? 10.031 -1.265 -15.375 1 93.06 485 ALA B N 1
ATOM 7724 C CA . ALA B 1 485 ? 9.422 -2.277 -14.516 1 93.06 485 ALA B CA 1
ATOM 7725 C C . ALA B 1 485 ? 9.781 -3.684 -14.984 1 93.06 485 ALA B C 1
ATOM 7727 O O . ALA B 1 485 ? 10.102 -4.555 -14.172 1 93.06 485 ALA B O 1
ATOM 7728 N N . GLU B 1 486 ? 9.68 -3.926 -16.25 1 94.75 486 GLU B N 1
ATOM 7729 C CA . GLU B 1 486 ? 10.016 -5.23 -16.797 1 94.75 486 GLU B CA 1
ATOM 7730 C C . GLU B 1 486 ? 11.469 -5.594 -16.531 1 94.75 486 GLU B C 1
ATOM 7732 O O . GLU B 1 486 ? 11.773 -6.73 -16.156 1 94.75 486 GLU B O 1
ATOM 7737 N N . MET B 1 487 ? 12.406 -4.621 -16.734 1 96.06 487 MET B N 1
ATOM 7738 C CA . MET B 1 487 ? 13.82 -4.875 -16.469 1 96.06 487 MET B CA 1
ATOM 7739 C C . MET B 1 487 ? 14.047 -5.238 -15 1 96.06 487 MET B C 1
ATOM 7741 O O . MET B 1 487 ? 14.797 -6.164 -14.695 1 96.06 487 MET B O 1
ATOM 7745 N N . LEU B 1 488 ? 13.414 -4.504 -14.133 1 94.94 488 LEU B N 1
ATOM 7746 C CA . LEU B 1 488 ? 13.562 -4.738 -12.703 1 94.94 488 LEU B CA 1
ATOM 7747 C C . LEU B 1 488 ? 13.055 -6.125 -12.32 1 94.94 488 LEU B C 1
ATOM 7749 O O . LEU B 1 488 ? 13.719 -6.848 -11.57 1 94.94 488 LEU B O 1
ATOM 7753 N N . ILE B 1 489 ? 11.852 -6.516 -12.828 1 94.12 489 ILE B N 1
ATOM 7754 C CA . ILE B 1 489 ? 11.25 -7.812 -12.531 1 94.12 489 ILE B CA 1
ATOM 7755 C C . ILE B 1 489 ? 12.133 -8.93 -13.086 1 94.12 489 ILE B C 1
ATOM 7757 O O . ILE B 1 489 ? 12.383 -9.93 -12.398 1 94.12 489 ILE B O 1
ATOM 7761 N N . PHE B 1 490 ? 12.609 -8.711 -14.336 1 96.31 490 PHE B N 1
ATOM 7762 C CA . PHE B 1 490 ? 13.469 -9.68 -15.008 1 96.31 490 PHE B CA 1
ATOM 7763 C C . PHE B 1 490 ? 14.727 -9.938 -14.188 1 96.31 490 PHE B C 1
ATOM 7765 O O . PHE B 1 490 ? 15.109 -11.094 -13.977 1 96.31 490 PHE B O 1
ATOM 7772 N N . ILE B 1 491 ? 15.383 -8.906 -13.727 1 96.25 491 ILE B N 1
ATOM 7773 C CA . ILE B 1 491 ? 16.625 -9.016 -12.969 1 96.25 491 ILE B CA 1
ATOM 7774 C C . ILE B 1 491 ? 16.328 -9.664 -11.617 1 96.25 491 ILE B C 1
ATOM 7776 O O . ILE B 1 491 ? 17.062 -10.562 -11.18 1 96.25 491 ILE B O 1
ATOM 7780 N N . LYS B 1 492 ? 15.297 -9.242 -10.961 1 94.69 492 LYS B N 1
ATOM 7781 C CA . LYS B 1 492 ? 14.938 -9.766 -9.648 1 94.69 492 LYS B CA 1
ATOM 7782 C C . LYS B 1 492 ? 14.758 -11.281 -9.695 1 94.69 492 LYS B C 1
ATOM 7784 O O . LYS B 1 492 ? 15.219 -11.992 -8.797 1 94.69 492 LYS B O 1
ATOM 7789 N N . LYS B 1 493 ? 14.133 -11.766 -10.664 1 93.75 493 LYS B N 1
ATOM 7790 C CA . LYS B 1 493 ? 13.758 -13.172 -10.719 1 93.75 493 LYS B CA 1
ATOM 7791 C C . LYS B 1 493 ? 14.906 -14.039 -11.227 1 93.75 493 LYS B C 1
ATOM 7793 O O . LYS B 1 493 ? 15.039 -15.195 -10.836 1 93.75 493 LYS B O 1
ATOM 7798 N N . ASN B 1 494 ? 15.789 -13.461 -12.094 1 96.06 494 ASN B N 1
ATOM 7799 C CA . ASN B 1 494 ? 16.797 -14.289 -12.758 1 96.06 494 ASN B CA 1
ATOM 7800 C C . ASN B 1 494 ? 18.172 -14.086 -12.156 1 96.06 494 ASN B C 1
ATOM 7802 O O . ASN B 1 494 ? 19.031 -14.969 -12.25 1 96.06 494 ASN B O 1
ATOM 7806 N N . LEU B 1 495 ? 18.438 -12.93 -11.539 1 95.69 495 LEU B N 1
ATOM 7807 C CA . LEU B 1 495 ? 19.766 -12.609 -11.031 1 95.69 495 LEU B CA 1
ATOM 7808 C C . LEU B 1 495 ? 20.219 -13.641 -9.992 1 95.69 495 LEU B C 1
ATOM 7810 O O . LEU B 1 495 ? 21.375 -14.031 -9.969 1 95.69 495 LEU B O 1
ATOM 7814 N N . PRO B 1 496 ? 19.375 -14.086 -9.07 1 93.19 496 PRO B N 1
ATOM 7815 C CA . PRO B 1 496 ? 19.781 -15.078 -8.078 1 93.19 496 PRO B CA 1
ATOM 7816 C C . PRO B 1 496 ? 20.328 -16.359 -8.711 1 93.19 496 PRO B C 1
ATOM 7818 O O . PRO B 1 496 ? 21.203 -17.016 -8.133 1 93.19 496 PRO B O 1
ATOM 7821 N N . LEU B 1 497 ? 19.812 -16.734 -9.875 1 91.81 497 LEU B N 1
ATOM 7822 C CA . LEU B 1 497 ? 20.297 -17.922 -10.586 1 91.81 497 LEU B CA 1
ATOM 7823 C C . LEU B 1 497 ? 21.75 -17.719 -11.023 1 91.81 497 LEU B C 1
ATOM 7825 O O . LEU B 1 497 ? 22.547 -18.672 -11.016 1 91.81 497 LEU B O 1
ATOM 7829 N N . MET B 1 498 ? 22.016 -16.547 -11.375 1 91.12 498 MET B N 1
ATOM 7830 C CA . MET B 1 498 ? 23.344 -16.203 -11.836 1 91.12 498 MET B CA 1
ATOM 7831 C C . MET B 1 498 ? 24.328 -16.141 -10.672 1 91.12 498 MET B C 1
ATOM 7833 O O . MET B 1 498 ? 25.5 -16.5 -10.82 1 91.12 498 MET B O 1
ATOM 7837 N N . LEU B 1 499 ? 23.875 -15.688 -9.531 1 88.56 499 LEU B N 1
ATOM 7838 C CA . LEU B 1 499 ? 24.734 -15.508 -8.359 1 88.56 499 LEU B CA 1
ATOM 7839 C C . LEU B 1 499 ? 25 -16.844 -7.68 1 88.56 499 LEU B C 1
ATOM 7841 O O . LEU B 1 499 ? 26.016 -17 -6.996 1 88.56 499 LEU B O 1
ATOM 7845 N N . LYS B 1 500 ? 24.047 -17.844 -7.555 1 73.62 500 LYS B N 1
ATOM 7846 C CA . LYS B 1 500 ? 24.219 -19.156 -6.945 1 73.62 500 LYS B CA 1
ATOM 7847 C C . LYS B 1 500 ? 25.266 -19.984 -7.699 1 73.62 500 LYS B C 1
ATOM 7849 O O . LYS B 1 500 ? 25.75 -20.984 -7.184 1 73.62 500 LYS B O 1
ATOM 7854 N N . LYS B 1 501 ? 25.953 -19.484 -8.766 1 55.69 501 LYS B N 1
ATOM 7855 C CA . LYS B 1 501 ? 27.031 -20.203 -9.445 1 55.69 501 LYS B CA 1
ATOM 7856 C C . LYS B 1 501 ? 28.391 -19.875 -8.812 1 55.69 501 LYS B C 1
ATOM 7858 O O . LYS B 1 501 ? 28.625 -18.75 -8.383 1 55.69 501 LYS B O 1
#

Radius of gyration: 36.03 Å; Cα contacts (8 Å, |Δi|>4): 1369; chains: 2; bounding box: 64×121×68 Å

Nearest PDB structures (foldseek):
  4d1q-assembly1_B  TM=7.174E-01  e=3.970E-16  Musca domestica
  8sjd-assembly1_D  TM=7.494E-01  e=2.273E-14  Musca domestica
  8sjd-assembly1_C  TM=7.566E-01  e=3.650E-14  Musca domestica
  8sjd-assembly1_B  TM=7.631E-01  e=2.427E-13  Musca domestica
  2bw3-assembly1_A  TM=6.304E-01  e=2.086E-14  Musca domestica

Secondary structure (DSSP, 8-state):
-HHHHHTT--GGGGGSHHHHHHHHHH-TT-----HHHIIIIIHHHHHHHHHHHHHHHHHSS---EEEE--EEE-SSSS-EEEEEEEEEE-TT--EEEEEEEEEE--S---HHHHHHHHHHHHHHHT--GGGEEEEEE-S-HHHHHHHHHHT--EEE-HHHHHHHHHIIIIITSHHHHHHHHHHHHHHHHHHH-HHHHHHHHHHHHHTT----PPPPPPTT-HHHHHHHHHHHHHTHHHHHHHHHHS--S----HHHHHHHHHHHHHHHHHHHHHHHHTSTT--GGGHHHHHHHHHHHHHS--GGGTT-HHHHHHHHHHHHHHTTTGGG-HHHHHHHHHSTTTTTTTS-TTTHHHHHHHHHHHHHHHTTS------------------PPTTSHHHHHHHHH---------S---HHHHHHHHHHHSPPPPTTS-HHHHHHHTTTT-THHHHHTT--S--HHHHHHHHHHHHHS-STTTT--HHHHHHHHHHHHHHHHHHT-/-HHHHHTT--GGGGGSHHHHHHHHHH-TT-----HHHIIIIIHHHHHHHHHHHHHHHHHSS---EEEE--EEE-SSSS-EEEEEEEEEE-TT--EEEEEEEEEE--S---HHHHHHHHHHHHHHHT--GGGEEEEEE-S-HHHHHHHHHHT--EEE-HHHHHHHHHIIIIITSHHHHHHHHHHHHHHHHHHH-HHHHHHHHHHHHHTT----PPPPPPTT-HHHHHHHHHHHHHTHHHHHHHHHHS--S----HHHHHHHHHHHHHHHHHHHHHHHHTSTT--GGGHHHHHHHHHHHHHS--GGGTT-HHHHHHHHHHHHHHTTTGGG-HHHHHHHHHSTTTTTTTS-TTTHHHHHHHHHHHHHHHTTS------------PPPPP-PPTTSHHHHHHHHH---------S---HHHHHHHHHHHSPPPPTTS-HHHHHHHTTTT-THHHHHTT--S--HHHHHHHHHHHHHS-STTTT--HHHHHHHHHHHHHHHHHHT-

InterPro domains:
  IPR008906 HAT, C-terminal dimerisation domain [PF05699] (420-495)
  IPR012337 Ribonuclease H-like superfamily [SSF53098] (65-497)
  IPR052035 Zinc finger BED domain-containing [PTHR46481] (2-495)